Protein AF-0000000082340156 (afdb_homodimer)

Foldseek 3Di:
DPQLLVLDAAPFPLLDADVSNDPDDDDFDDPLLSLLLSQLLVCCVPQPLVCPLVLFVVLADDVVSLQVCLQQQVQAAPDLDDCLLLVNHAHHSNDDSVPDAPSSVLSNLLSNLLSLAVLSSLLSHVASNQFCVLCSHFNDPVSSNPPRNCSSNVNFHEWEFQAAPVDDPQSQAAAWAWEDDDQKTFTFGKGFQIFNLVPGQWYFYWHFHDDGGLQRIWTFIAGQVFPQKDKDFDDALHSSNRRGIMIGGDRGIGGPSRTGDDGSNHNVSSVVSLLSVLLSLLSSLLSSLSSLLRLLRVQQQPDDDPHHGNCVDPVLVVLSVLLCVQNNVLVVLSSVLSVVCRVCVPPPDDLQLSLLSSLVSLQSSLVSSQSSLVSSCVSCPVLCCDCDDSNVSSVNSNSVSVCSQPPSHHNVRSVVRNVVSVVSSVPSVVVVVVVVVVD/DPQLLPLDAAPFPLLDADVSNDPDDDDFDDPLLSLLLSQLLVCCVPQPLVCPLVLFVVLADDVVSLQVCLQQQVQAAPDLDDCLLLVVHAHHSNPDSVPDAPSSVLSNLLSNLLSLAVLSSLLSHVASNQFCVLCSHFNDPVSSNVPRNCSSNVNFHEWEFQAAPVDDPQSQAAAWAWEDDVQKTFTFGKGFQIFNLVPGQWYFYWHFHDDGGLQRIWTFIAGQVFPQKDKDFDDALHSSNRRGIMIGGDRTIGGPSRTGDDGSNHNVSSVVSLLSVLLSLLSSLLSSLSSLLRLLRVQQQPDDDPHHGNCVDPVLVVLSVLLCVQNNVLVVLSSVLSVVCRVCVPPPDDLQLSLLSSLVSLQSSLVSSQSSLVSSCVSCPPLCCDCDDSNVSSVNSNSVSVCSCPPSHHNVRSVVRNVVSVVSSVPSVVVVVVVVVVD

Structure (mmCIF, N/CA/C/O backbone):
data_AF-0000000082340156-model_v1
#
loop_
_entity.id
_entity.type
_entity.pdbx_description
1 polymer 'Acyl-CoA dehydrogenase'
#
loop_
_atom_site.group_PDB
_atom_site.id
_atom_site.type_symbol
_atom_site.label_atom_id
_atom_site.label_alt_id
_atom_site.label_comp_id
_atom_site.label_asym_id
_atom_site.label_entity_id
_atom_site.label_seq_id
_atom_site.pdbx_PDB_ins_code
_atom_site.Cartn_x
_atom_site.Cartn_y
_atom_site.Cartn_z
_atom_site.occupancy
_atom_site.B_iso_or_equiv
_atom_site.auth_seq_id
_atom_site.auth_comp_id
_atom_site.auth_asym_id
_atom_site.auth_atom_id
_atom_site.pdbx_PDB_model_num
ATOM 1 N N . MET A 1 1 ? 26.484 -16.594 15.859 1 37.66 1 MET A N 1
ATOM 2 C CA . MET A 1 1 ? 25.688 -16.906 14.672 1 37.66 1 MET A CA 1
ATOM 3 C C . MET A 1 1 ? 25.188 -15.625 14.008 1 37.66 1 MET A C 1
ATOM 5 O O . MET A 1 1 ? 24.594 -14.766 14.672 1 37.66 1 MET A O 1
ATOM 9 N N . SER A 1 2 ? 25.734 -15.203 12.945 1 52.25 2 SER A N 1
ATOM 10 C CA . SER A 1 2 ? 25.5 -13.93 12.273 1 52.25 2 SER A CA 1
ATOM 11 C C . SER A 1 2 ? 24.016 -13.68 12.07 1 52.25 2 SER A C 1
ATOM 13 O O . SER A 1 2 ? 23.25 -14.609 11.766 1 52.25 2 SER A O 1
ATOM 15 N N . ASP A 1 3 ? 23.422 -12.68 12.633 1 66.31 3 ASP A N 1
ATOM 16 C CA . ASP A 1 3 ? 22.016 -12.305 12.516 1 66.31 3 ASP A CA 1
ATOM 17 C C . ASP A 1 3 ? 21.516 -12.492 11.086 1 66.31 3 ASP A C 1
ATOM 19 O O . ASP A 1 3 ? 22.062 -11.906 10.148 1 66.31 3 ASP A O 1
ATOM 23 N N . SER A 1 4 ? 20.734 -13.586 10.938 1 71.44 4 SER A N 1
ATOM 24 C CA . SER A 1 4 ? 20.188 -13.93 9.625 1 71.44 4 SER A CA 1
ATOM 25 C C . SER A 1 4 ? 19.641 -12.688 8.914 1 71.44 4 SER A C 1
ATOM 27 O O . SER A 1 4 ? 19.547 -12.672 7.688 1 71.44 4 SER A O 1
ATOM 29 N N . ARG A 1 5 ? 19.438 -11.711 9.648 1 72.56 5 ARG A N 1
ATOM 30 C CA . ARG A 1 5 ? 18.922 -10.469 9.086 1 72.56 5 ARG A CA 1
ATOM 31 C C . ARG A 1 5 ? 20 -9.734 8.305 1 72.56 5 ARG A C 1
ATOM 33 O O . ARG A 1 5 ? 19.703 -8.914 7.434 1 72.56 5 ARG A O 1
ATOM 40 N N . LEU A 1 6 ? 21.203 -10.055 8.578 1 74.88 6 LEU A N 1
ATOM 41 C CA . LEU A 1 6 ? 22.312 -9.328 7.984 1 74.88 6 LEU A CA 1
ATOM 42 C C . LEU A 1 6 ? 22.734 -9.961 6.66 1 74.88 6 LEU A C 1
ATOM 44 O O . LEU A 1 6 ? 23.391 -9.312 5.844 1 74.88 6 LEU A O 1
ATOM 48 N N . ALA A 1 7 ? 22.406 -11.141 6.484 1 66.81 7 ALA A N 1
ATOM 49 C CA . ALA A 1 7 ? 22.812 -11.844 5.27 1 66.81 7 ALA A CA 1
ATOM 50 C C . ALA A 1 7 ? 22.156 -11.227 4.035 1 66.81 7 ALA A C 1
ATOM 52 O O . ALA A 1 7 ? 22.719 -11.289 2.938 1 66.81 7 ALA A O 1
ATOM 53 N N . ASN A 1 8 ? 21.109 -10.43 4.305 1 70 8 ASN A N 1
ATOM 54 C CA . ASN A 1 8 ? 20.297 -10.023 3.166 1 70 8 ASN A CA 1
ATOM 55 C C . ASN A 1 8 ? 19.969 -8.531 3.209 1 70 8 ASN A C 1
ATOM 57 O O . ASN A 1 8 ? 18.828 -8.125 2.969 1 70 8 ASN A O 1
ATOM 61 N N . PHE A 1 9 ? 21.078 -7.844 3.385 1 81.5 9 PHE A N 1
ATOM 62 C CA . PHE A 1 9 ? 20.766 -6.422 3.512 1 81.5 9 PHE A CA 1
ATOM 63 C C . PHE A 1 9 ? 20.672 -5.77 2.139 1 81.5 9 PHE A C 1
ATOM 65 O O . PHE A 1 9 ? 21.359 -6.164 1.201 1 81.5 9 PHE A O 1
ATOM 72 N N . PRO A 1 10 ? 19.797 -4.773 2.016 1 89.31 10 PRO A N 1
ATOM 73 C CA . PRO A 1 10 ? 19.547 -4.164 0.708 1 89.31 10 PRO A CA 1
ATOM 74 C C . PRO A 1 10 ? 20.781 -3.463 0.141 1 89.31 10 PRO A C 1
ATOM 76 O O . PRO A 1 10 ? 21.547 -2.844 0.889 1 89.31 10 PRO A O 1
ATOM 79 N N . THR A 1 11 ? 20.953 -3.543 -1.12 1 87.94 11 THR A N 1
ATOM 80 C CA . THR A 1 11 ? 22.062 -2.898 -1.816 1 87.94 11 THR A CA 1
ATOM 81 C C . THR A 1 11 ? 21.594 -1.639 -2.535 1 87.94 11 THR A C 1
ATOM 83 O O . THR A 1 11 ? 22.406 -0.873 -3.057 1 87.94 11 THR A O 1
ATOM 86 N N . ALA A 1 12 ? 20.391 -1.472 -2.604 1 95.56 12 ALA A N 1
ATOM 87 C CA . ALA A 1 12 ? 19.766 -0.325 -3.262 1 95.56 12 ALA A CA 1
ATOM 88 C C . ALA A 1 12 ? 18.453 0.05 -2.582 1 95.56 12 ALA A C 1
ATOM 90 O O . ALA A 1 12 ? 17.812 -0.79 -1.943 1 95.56 12 ALA A O 1
ATOM 91 N N . PRO A 1 13 ? 18.062 1.339 -2.734 1 95.5 13 PRO A N 1
ATOM 92 C CA . PRO A 1 13 ? 16.734 1.706 -2.248 1 95.5 13 PRO A CA 1
ATOM 93 C C . PRO A 1 13 ? 15.625 0.845 -2.852 1 95.5 13 PRO A C 1
ATOM 95 O O . PRO A 1 13 ? 15.648 0.556 -4.051 1 95.5 13 PRO A O 1
ATOM 98 N N . TYR A 1 14 ? 14.711 0.372 -2.014 1 97 14 TYR A N 1
ATOM 99 C CA . TYR A 1 14 ? 13.477 -0.313 -2.387 1 97 14 TYR A CA 1
ATOM 100 C C . TYR A 1 14 ? 13.773 -1.709 -2.924 1 97 14 TYR A C 1
ATOM 102 O O . TYR A 1 14 ? 12.906 -2.338 -3.541 1 97 14 TYR A O 1
ATOM 110 N N . SER A 1 15 ? 15.016 -2.244 -2.727 1 96.69 15 SER A N 1
ATOM 111 C CA . SER A 1 15 ? 15.406 -3.539 -3.273 1 96.69 15 SER A CA 1
ATOM 112 C C . SER A 1 15 ? 15 -4.68 -2.344 1 96.69 15 SER A C 1
ATOM 114 O O . SER A 1 15 ? 15.008 -5.844 -2.742 1 96.69 15 SER A O 1
ATOM 116 N N . GLU A 1 16 ? 14.602 -4.34 -1.079 1 95.88 16 GLU A N 1
ATOM 117 C CA . GLU A 1 16 ? 14.18 -5.332 -0.097 1 95.88 16 GLU A CA 1
ATOM 118 C C . GLU A 1 16 ? 12.922 -4.883 0.639 1 95.88 16 GLU A C 1
ATOM 120 O O . GLU A 1 16 ? 12.648 -3.684 0.739 1 95.88 16 GLU A O 1
ATOM 125 N N . PRO A 1 17 ? 12.125 -5.922 1.147 1 95 17 PRO A N 1
ATOM 126 C CA . PRO A 1 17 ? 10.984 -5.523 1.974 1 95 17 PRO A CA 1
ATOM 127 C C . PRO A 1 17 ? 11.391 -4.648 3.158 1 95 17 PRO A C 1
ATOM 129 O O . PRO A 1 17 ? 12.43 -4.883 3.773 1 95 17 PRO A O 1
ATOM 132 N N . LEU A 1 18 ? 10.617 -3.758 3.512 1 94.75 18 LEU A N 1
ATOM 133 C CA . LEU A 1 18 ? 10.93 -2.717 4.484 1 94.75 18 LEU A CA 1
ATOM 134 C C . LEU A 1 18 ? 11.07 -3.305 5.887 1 94.75 18 LEU A C 1
ATOM 136 O O . LEU A 1 18 ? 12.094 -3.115 6.547 1 94.75 18 LEU A O 1
ATOM 140 N N . LEU A 1 19 ? 10.141 -4.074 6.367 1 94.94 19 LEU A N 1
ATOM 141 C CA . LEU A 1 19 ? 10.023 -4.449 7.773 1 94.94 19 LEU A CA 1
ATOM 142 C C . LEU A 1 19 ? 11.195 -5.324 8.203 1 94.94 19 LEU A C 1
ATOM 144 O O . LEU A 1 19 ? 11.797 -5.086 9.25 1 94.94 19 LEU A O 1
ATOM 148 N N . PRO A 1 20 ? 11.602 -6.238 7.375 1 91.88 20 PRO A N 1
ATOM 149 C CA . PRO A 1 20 ? 12.695 -7.105 7.82 1 91.88 20 PRO A CA 1
ATOM 150 C C . PRO A 1 20 ? 14.023 -6.359 7.938 1 91.88 20 PRO A C 1
ATOM 152 O O . PRO A 1 20 ? 14.969 -6.859 8.562 1 91.88 20 PRO A O 1
ATOM 155 N N . GLN A 1 21 ? 14.125 -5.184 7.363 1 90.88 21 GLN A N 1
ATOM 156 C CA . GLN A 1 21 ? 15.367 -4.418 7.387 1 90.88 21 GLN A CA 1
ATOM 157 C C . GLN A 1 21 ? 15.508 -3.641 8.688 1 90.88 21 GLN A C 1
ATOM 159 O O . GLN A 1 21 ? 16.578 -3.107 8.984 1 90.88 21 GLN A O 1
ATOM 164 N N . LEU A 1 22 ? 14.484 -3.545 9.391 1 91.75 22 LEU A N 1
ATOM 165 C CA . LEU A 1 22 ? 14.484 -2.676 10.562 1 91.75 22 LEU A CA 1
ATOM 166 C C . LEU A 1 22 ? 14.828 -3.463 11.828 1 91.75 22 LEU A C 1
ATOM 168 O O . LEU A 1 22 ? 14.422 -4.621 11.969 1 91.75 22 LEU A O 1
ATOM 172 N N . ASP A 1 23 ? 15.562 -2.871 12.711 1 90.31 23 ASP A N 1
ATOM 173 C CA . ASP A 1 23 ? 15.891 -3.479 14 1 90.31 23 ASP A CA 1
ATOM 174 C C . ASP A 1 23 ? 14.758 -3.264 15.008 1 90.31 23 ASP A C 1
ATOM 176 O O . ASP A 1 23 ? 15.008 -2.908 16.156 1 90.31 23 ASP A O 1
ATOM 180 N N . LEU A 1 24 ? 13.508 -3.4 14.555 1 91.88 24 LEU A N 1
ATOM 181 C CA . LEU A 1 24 ? 12.305 -3.195 15.352 1 91.88 24 LEU A CA 1
ATOM 182 C C . LEU A 1 24 ? 11.438 -4.449 15.359 1 91.88 24 LEU A C 1
ATOM 184 O O . LEU A 1 24 ? 11.414 -5.199 14.383 1 91.88 24 LEU A O 1
ATOM 188 N N . PRO A 1 25 ? 10.789 -4.656 16.516 1 89.38 25 PRO A N 1
ATOM 189 C CA . PRO A 1 25 ? 9.758 -5.688 16.422 1 89.38 25 PRO A CA 1
ATOM 190 C C . PRO A 1 25 ? 8.688 -5.367 15.383 1 89.38 25 PRO A C 1
ATOM 192 O O . PRO A 1 25 ? 8.289 -4.207 15.242 1 89.38 25 PRO A O 1
ATOM 195 N N . ASN A 1 26 ? 8.375 -6.316 14.586 1 88.88 26 ASN A N 1
ATOM 196 C CA . ASN A 1 26 ? 7.285 -6.16 13.633 1 88.88 26 ASN A CA 1
ATOM 197 C C . ASN A 1 26 ? 6.219 -7.238 13.82 1 88.88 26 ASN A C 1
ATOM 199 O O . ASN A 1 26 ? 6.469 -8.258 14.469 1 88.88 26 ASN A O 1
ATOM 203 N N . PRO A 1 27 ? 5.047 -6.996 13.312 1 92.56 27 PRO A N 1
ATOM 204 C CA . PRO A 1 27 ? 3.928 -7.871 13.672 1 92.56 27 PRO A CA 1
ATOM 205 C C . PRO A 1 27 ? 3.924 -9.172 12.875 1 92.56 27 PRO A C 1
ATOM 207 O O . PRO A 1 27 ? 3.111 -10.062 13.141 1 92.56 27 PRO A O 1
ATOM 210 N N . TYR A 1 28 ? 4.848 -9.352 11.938 1 94.75 28 TYR A N 1
ATOM 211 C CA . TYR A 1 28 ? 4.617 -10.414 10.961 1 94.75 28 TYR A CA 1
ATOM 212 C C . TYR A 1 28 ? 5.75 -11.43 10.984 1 94.75 28 TYR A C 1
ATOM 214 O O . TYR A 1 28 ? 5.508 -12.641 11.023 1 94.75 28 TYR A O 1
ATOM 222 N N . TYR A 1 29 ? 6.953 -11.008 11.094 1 95.62 29 TYR A N 1
ATOM 223 C CA . TYR A 1 29 ? 8.086 -11.883 10.82 1 95.62 29 TYR A CA 1
ATOM 224 C C . TYR A 1 29 ? 8.703 -12.398 12.117 1 95.62 29 TYR A C 1
ATOM 226 O O . TYR A 1 29 ? 8.977 -11.617 13.031 1 95.62 29 TYR A O 1
ATOM 234 N N . THR A 1 30 ? 8.977 -13.641 12.18 1 95.12 30 THR A N 1
ATOM 235 C CA . THR A 1 30 ? 9.594 -14.328 13.305 1 95.12 30 THR A CA 1
ATOM 236 C C . THR A 1 30 ? 10.992 -14.82 12.945 1 95.12 30 THR A C 1
ATOM 238 O O . THR A 1 30 ? 11.414 -14.719 11.789 1 95.12 30 THR A O 1
ATOM 241 N N . GLU A 1 31 ? 11.641 -15.391 13.914 1 93.75 31 GLU A N 1
ATOM 242 C CA . GLU A 1 31 ? 12.977 -15.93 13.68 1 93.75 31 GLU A CA 1
ATOM 243 C C . GLU A 1 31 ? 12.953 -17.047 12.633 1 93.75 31 GLU A C 1
ATOM 245 O O . GLU A 1 31 ? 13.898 -17.188 11.852 1 93.75 31 GLU A O 1
ATOM 250 N N . THR A 1 32 ? 11.906 -17.797 12.648 1 95.62 32 THR A N 1
ATOM 251 C CA . THR A 1 32 ? 11.727 -18.844 11.656 1 95.62 32 THR A CA 1
ATOM 252 C C . THR A 1 32 ? 11.727 -18.25 10.242 1 95.62 32 THR A C 1
ATOM 254 O O . THR A 1 32 ? 12.375 -18.797 9.344 1 95.62 32 THR A O 1
ATOM 257 N N . HIS A 1 33 ? 11.047 -17.156 10.109 1 96.25 33 HIS A N 1
ATOM 258 C CA . HIS A 1 33 ? 10.93 -16.516 8.805 1 96.25 33 HIS A CA 1
ATOM 259 C C . HIS A 1 33 ? 12.281 -15.977 8.336 1 96.25 33 HIS A C 1
ATOM 261 O O . HIS A 1 33 ? 12.648 -16.141 7.172 1 96.25 33 HIS A O 1
ATOM 267 N N . TYR A 1 34 ? 13.047 -15.391 9.227 1 94.81 34 TYR A N 1
ATOM 268 C CA . TYR A 1 34 ? 14.359 -14.859 8.891 1 94.81 34 TYR A CA 1
ATOM 269 C C . TYR A 1 34 ? 15.312 -15.977 8.484 1 94.81 34 TYR A C 1
ATOM 271 O O . TYR A 1 34 ? 16.062 -15.852 7.512 1 94.81 34 TYR A O 1
ATOM 279 N N . ALA A 1 35 ? 15.289 -17.016 9.258 1 95.25 35 ALA A N 1
ATOM 280 C CA . ALA A 1 35 ? 16.156 -18.172 8.977 1 95.25 35 ALA A CA 1
ATOM 281 C C . ALA A 1 35 ? 15.812 -18.797 7.625 1 95.25 35 ALA A C 1
ATOM 283 O O . ALA A 1 35 ? 16.703 -19.156 6.859 1 95.25 35 ALA A O 1
ATOM 284 N N . LEU A 1 36 ? 14.539 -18.938 7.344 1 96.19 36 LEU A N 1
ATOM 285 C CA . LEU A 1 36 ? 14.109 -19.5 6.07 1 96.19 36 LEU A CA 1
ATOM 286 C C . LEU A 1 36 ? 14.562 -18.625 4.91 1 96.19 36 LEU A C 1
ATOM 288 O O . LEU A 1 36 ? 15.062 -19.125 3.9 1 96.19 36 LEU A O 1
ATOM 292 N N . ARG A 1 37 ? 14.375 -17.328 5.051 1 96.31 37 ARG A N 1
ATOM 293 C CA . ARG A 1 37 ? 14.789 -16.406 4 1 96.31 37 ARG A CA 1
ATOM 294 C C . ARG A 1 37 ? 16.281 -16.547 3.699 1 96.31 37 ARG A C 1
ATOM 296 O O . ARG A 1 37 ? 16.672 -16.594 2.535 1 96.31 37 ARG A O 1
ATOM 303 N N . ALA A 1 38 ? 17.078 -16.578 4.746 1 95 38 ALA A N 1
ATOM 304 C CA . ALA A 1 38 ? 18.516 -16.703 4.582 1 95 38 ALA A CA 1
ATOM 305 C C . ALA A 1 38 ? 18.859 -18.016 3.885 1 95 38 ALA A C 1
ATOM 307 O O . ALA A 1 38 ? 19.75 -18.062 3.02 1 95 38 ALA A O 1
ATOM 308 N N . HIS A 1 39 ? 18.203 -19.031 4.281 1 95.44 39 HIS A N 1
ATOM 309 C CA . HIS A 1 39 ? 18.453 -20.344 3.701 1 95.44 39 HIS A CA 1
ATOM 310 C C . HIS A 1 39 ? 18.109 -20.359 2.215 1 95.44 39 HIS A C 1
ATOM 312 O O . HIS A 1 39 ? 18.922 -20.812 1.396 1 95.44 39 HIS A O 1
ATOM 318 N N . VAL A 1 40 ? 16.938 -19.891 1.848 1 96.69 40 VAL A N 1
ATOM 319 C CA . VAL A 1 40 ? 16.484 -19.906 0.46 1 96.69 40 VAL A CA 1
ATOM 320 C C . VAL A 1 40 ? 17.375 -19 -0.384 1 96.69 40 VAL A C 1
ATOM 322 O O . VAL A 1 40 ? 17.75 -19.359 -1.508 1 96.69 40 VAL A O 1
ATOM 325 N N . ARG A 1 41 ? 17.703 -17.891 0.172 1 95.5 41 ARG A N 1
ATOM 326 C CA . ARG A 1 41 ? 18.578 -16.969 -0.537 1 95.5 41 ARG A CA 1
ATOM 327 C C . ARG A 1 41 ? 19.922 -17.641 -0.862 1 95.5 41 ARG A C 1
ATOM 329 O O . ARG A 1 41 ? 20.422 -17.516 -1.982 1 95.5 41 ARG A O 1
ATOM 336 N N . SER A 1 42 ? 20.5 -18.234 0.129 1 95.31 42 SER A N 1
ATOM 337 C CA . SER A 1 42 ? 21.781 -18.938 -0.077 1 95.31 42 SER A CA 1
ATOM 338 C C . SER A 1 42 ? 21.656 -20.016 -1.147 1 95.31 42 SER A C 1
ATOM 340 O O . SER A 1 42 ? 22.531 -20.156 -2.002 1 95.31 42 SER A O 1
ATOM 342 N N . TYR A 1 43 ? 20.625 -20.781 -1.119 1 96.5 43 TYR A N 1
ATOM 343 C CA . TYR A 1 43 ? 20.375 -21.828 -2.1 1 96.5 43 TYR A CA 1
ATOM 344 C C . TYR A 1 43 ? 20.281 -21.25 -3.508 1 96.5 43 TYR A C 1
ATOM 346 O O . TYR A 1 43 ? 20.922 -21.766 -4.434 1 96.5 43 TYR A O 1
ATOM 354 N N . ILE A 1 44 ? 19.531 -20.188 -3.682 1 95.94 44 ILE A N 1
ATOM 355 C CA . ILE A 1 44 ? 19.281 -19.578 -4.984 1 95.94 44 ILE A CA 1
ATOM 356 C C . ILE A 1 44 ? 20.562 -18.953 -5.523 1 95.94 44 ILE A C 1
ATOM 358 O O . ILE A 1 44 ? 20.891 -19.109 -6.703 1 95.94 44 ILE A O 1
ATOM 362 N N . GLU A 1 45 ? 21.266 -18.25 -4.664 1 94.75 45 GLU A N 1
ATOM 363 C CA . GLU A 1 45 ? 22.469 -17.547 -5.082 1 94.75 45 GLU A CA 1
ATOM 364 C C . GLU A 1 45 ? 23.562 -18.531 -5.504 1 94.75 45 GLU A C 1
ATOM 366 O O . GLU A 1 45 ? 24.375 -18.219 -6.383 1 94.75 45 GLU A O 1
ATOM 371 N N . THR A 1 46 ? 23.484 -19.672 -4.934 1 96.38 46 THR A N 1
ATOM 372 C CA . THR A 1 46 ? 24.531 -20.656 -5.188 1 96.38 46 THR A CA 1
ATOM 373 C C . THR A 1 46 ? 24.156 -21.547 -6.363 1 96.38 46 THR A C 1
ATOM 375 O O . THR A 1 46 ? 24.984 -21.812 -7.238 1 96.38 46 THR A O 1
ATOM 378 N N . HIS A 1 47 ? 22.938 -21.938 -6.438 1 97.25 47 HIS A N 1
ATOM 379 C CA . HIS A 1 47 ? 22.625 -23.078 -7.289 1 97.25 47 HIS A CA 1
ATOM 380 C C . HIS A 1 47 ? 21.766 -22.672 -8.469 1 97.25 47 HIS A C 1
ATOM 382 O O . HIS A 1 47 ? 21.609 -23.438 -9.43 1 97.25 47 HIS A O 1
ATOM 388 N N . ILE A 1 48 ? 21.234 -21.469 -8.5 1 97.94 48 ILE A N 1
ATOM 389 C CA . ILE A 1 48 ? 20.266 -21.125 -9.547 1 97.94 48 ILE A CA 1
ATOM 390 C C . ILE A 1 48 ? 20.719 -19.844 -10.25 1 97.94 48 ILE A C 1
ATOM 392 O O . ILE A 1 48 ? 20.969 -19.859 -11.461 1 97.94 48 ILE A O 1
ATOM 396 N N . ALA A 1 49 ? 20.938 -18.781 -9.531 1 97.25 49 ALA A N 1
ATOM 397 C CA . ALA A 1 49 ? 21.141 -17.438 -10.055 1 97.25 49 ALA A CA 1
ATOM 398 C C . ALA A 1 49 ? 22.281 -17.406 -11.062 1 97.25 49 ALA A C 1
ATOM 400 O O . ALA A 1 49 ? 22.156 -16.812 -12.141 1 97.25 49 ALA A O 1
ATOM 401 N N . PRO A 1 50 ? 23.406 -18.078 -10.812 1 97.31 50 PRO A N 1
ATOM 402 C CA . PRO A 1 50 ? 24.531 -17.984 -11.75 1 97.31 50 PRO A CA 1
ATOM 403 C C . PRO A 1 50 ? 24.234 -18.625 -13.102 1 97.31 50 PRO A C 1
ATOM 405 O O . PRO A 1 50 ? 24.906 -18.344 -14.094 1 97.31 50 PRO A O 1
ATOM 408 N N . TYR A 1 51 ? 23.172 -19.469 -13.18 1 98.06 51 TYR A N 1
ATOM 409 C CA . TYR A 1 51 ? 22.953 -20.281 -14.375 1 98.06 51 TYR A CA 1
ATOM 410 C C . TYR A 1 51 ? 21.625 -19.938 -15.031 1 98.06 51 TYR A C 1
ATOM 412 O O . TYR A 1 51 ? 21.312 -20.453 -16.109 1 98.06 51 TYR A O 1
ATOM 420 N N . ALA A 1 52 ? 20.906 -19.109 -14.453 1 98.06 52 ALA A N 1
ATOM 421 C CA . ALA A 1 52 ? 19.516 -18.875 -14.82 1 98.06 52 ALA A CA 1
ATOM 422 C C . ALA A 1 52 ? 19.406 -18.375 -16.266 1 98.06 52 ALA A C 1
ATOM 424 O O . ALA A 1 52 ? 18.547 -18.828 -17.016 1 98.06 52 ALA A O 1
ATOM 425 N N . GLN A 1 53 ? 20.25 -17.453 -16.625 1 97.5 53 GLN A N 1
ATOM 426 C CA . GLN A 1 53 ? 20.188 -16.922 -17.984 1 97.5 53 GLN A CA 1
ATOM 427 C C . GLN A 1 53 ? 20.406 -18.016 -19.031 1 97.5 53 GLN A C 1
ATOM 429 O O . GLN A 1 53 ? 19.703 -18.078 -20.031 1 97.5 53 GLN A O 1
ATOM 434 N N . GLU A 1 54 ? 21.406 -18.797 -18.797 1 97.81 54 GLU A N 1
ATOM 435 C CA . GLU A 1 54 ? 21.703 -19.891 -19.703 1 97.81 54 GLU A CA 1
ATOM 436 C C . GLU A 1 54 ? 20.516 -20.844 -19.844 1 97.81 54 GLU A C 1
ATOM 438 O O . GLU A 1 54 ? 20.156 -21.234 -20.953 1 97.81 54 GLU A O 1
ATOM 443 N N . TRP A 1 55 ? 19.906 -21.219 -18.75 1 98.38 55 TRP A N 1
ATOM 444 C CA . TRP A 1 55 ? 18.766 -22.125 -18.781 1 98.38 55 TRP A CA 1
ATOM 445 C C . TRP A 1 55 ? 17.578 -21.5 -19.516 1 98.38 55 TRP A C 1
ATOM 447 O O . TRP A 1 55 ? 16.891 -22.188 -20.266 1 98.38 55 TRP A O 1
ATOM 457 N N . GLU A 1 56 ? 17.359 -20.188 -19.25 1 98.12 56 GLU A N 1
ATOM 458 C CA . GLU A 1 56 ? 16.297 -19.484 -19.938 1 98.12 56 GLU A CA 1
ATOM 459 C C . GLU A 1 56 ? 16.516 -19.484 -21.453 1 98.12 56 GLU A C 1
ATOM 461 O O . GLU A 1 56 ? 15.586 -19.719 -22.219 1 98.12 56 GLU A O 1
ATOM 466 N N . GLU A 1 57 ? 17.719 -19.219 -21.875 1 96.5 57 GLU A N 1
ATOM 467 C CA . GLU A 1 57 ? 18.062 -19.219 -23.297 1 96.5 57 GLU A CA 1
ATOM 468 C C . GLU A 1 57 ? 17.922 -20.609 -23.906 1 96.5 57 GLU A C 1
ATOM 470 O O . GLU A 1 57 ? 17.438 -20.75 -25.031 1 96.5 57 GLU A O 1
ATOM 475 N N . ALA A 1 58 ? 18.297 -21.609 -23.156 1 97.12 58 ALA A N 1
ATOM 476 C CA . ALA A 1 58 ? 18.234 -22.984 -23.625 1 97.12 58 ALA A CA 1
ATOM 477 C C . ALA A 1 58 ? 16.797 -23.5 -23.672 1 97.12 58 ALA A C 1
ATOM 479 O O . ALA A 1 58 ? 16.484 -24.422 -24.406 1 97.12 58 ALA A O 1
ATOM 480 N N . GLY A 1 59 ? 15.945 -22.969 -22.828 1 96.81 59 GLY A N 1
ATOM 481 C CA . GLY A 1 59 ? 14.547 -23.359 -22.781 1 96.81 59 GLY A CA 1
ATOM 482 C C . GLY A 1 59 ? 14.305 -24.562 -21.891 1 96.81 59 GLY A C 1
ATOM 483 O O . GLY A 1 59 ? 13.266 -25.219 -22.016 1 96.81 59 GLY A O 1
ATOM 484 N N . GLU A 1 60 ? 15.297 -24.875 -21.078 1 95.31 60 GLU A N 1
ATOM 485 C CA . GLU A 1 60 ? 15.141 -26.016 -20.188 1 95.31 60 GLU A CA 1
ATOM 486 C C . GLU A 1 60 ? 16.141 -25.953 -19.031 1 95.31 60 GLU A C 1
ATOM 488 O O . GLU A 1 60 ? 17.172 -25.281 -19.125 1 95.31 60 GLU A O 1
ATOM 493 N N . ILE A 1 61 ? 15.812 -26.609 -17.969 1 96.88 61 ILE A N 1
ATOM 494 C CA . ILE A 1 61 ? 16.625 -26.719 -16.766 1 96.88 61 ILE A CA 1
ATOM 495 C C . ILE A 1 61 ? 17.219 -28.125 -16.672 1 96.88 61 ILE A C 1
ATOM 497 O O . ILE A 1 61 ? 16.516 -29.109 -16.891 1 96.88 61 ILE A O 1
ATOM 501 N N . PRO A 1 62 ? 18.484 -28.203 -16.344 1 96.69 62 PRO A N 1
ATOM 502 C CA . PRO A 1 62 ? 19.109 -29.531 -16.219 1 96.69 62 PRO A CA 1
ATOM 503 C C . PRO A 1 62 ? 18.422 -30.406 -15.172 1 96.69 62 PRO A C 1
ATOM 505 O O . PRO A 1 62 ? 18.031 -29.906 -14.109 1 96.69 62 PRO A O 1
ATOM 508 N N . PRO A 1 63 ? 18.281 -31.703 -15.43 1 94.81 63 PRO A N 1
ATOM 509 C CA . PRO A 1 63 ? 17.594 -32.625 -14.516 1 94.81 63 PRO A CA 1
ATOM 510 C C . PRO A 1 63 ? 18.219 -32.656 -13.125 1 94.81 63 PRO A C 1
ATOM 512 O O . PRO A 1 63 ? 17.516 -32.812 -12.133 1 94.81 63 PRO A O 1
ATOM 515 N N . GLU A 1 64 ? 19.5 -32.469 -13.094 1 95.88 64 GLU A N 1
ATOM 516 C CA . GLU A 1 64 ? 20.188 -32.5 -11.805 1 95.88 64 GLU A CA 1
ATOM 517 C C . GLU A 1 64 ? 19.719 -31.344 -10.906 1 95.88 64 GLU A C 1
ATOM 519 O O . GLU A 1 64 ? 19.672 -31.5 -9.68 1 95.88 64 GLU A O 1
ATOM 524 N N . VAL A 1 65 ? 19.438 -30.25 -11.531 1 96.88 65 VAL A N 1
ATOM 525 C CA . VAL A 1 65 ? 18.953 -29.094 -10.789 1 96.88 65 VAL A CA 1
ATOM 526 C C . VAL A 1 65 ? 17.562 -29.391 -10.219 1 96.88 65 VAL A C 1
ATOM 528 O O . VAL A 1 65 ? 17.266 -29.031 -9.078 1 96.88 65 VAL A O 1
ATOM 531 N N . LEU A 1 66 ? 16.734 -30.047 -10.961 1 95.56 66 LEU A N 1
ATOM 532 C CA . LEU A 1 66 ? 15.406 -30.453 -10.5 1 95.56 66 LEU A CA 1
ATOM 533 C C . LEU A 1 66 ? 15.523 -31.422 -9.32 1 95.56 66 LEU A C 1
ATOM 535 O O . LEU A 1 66 ? 14.758 -31.328 -8.359 1 95.56 66 LEU A O 1
ATOM 539 N N . LYS A 1 67 ? 16.438 -32.344 -9.445 1 95.12 67 LYS A N 1
ATOM 540 C CA . LYS A 1 67 ? 16.656 -33.312 -8.367 1 95.12 67 LYS A CA 1
ATOM 541 C C . LYS A 1 67 ? 17.047 -32.594 -7.074 1 95.12 67 LYS A C 1
ATOM 543 O O . LYS A 1 67 ? 16.547 -32.906 -6 1 95.12 67 LYS A O 1
ATOM 548 N N . ARG A 1 68 ? 17.922 -31.641 -7.215 1 96.25 68 ARG A N 1
ATOM 549 C CA . ARG A 1 68 ? 18.344 -30.875 -6.051 1 96.25 68 ARG A CA 1
ATOM 550 C C . ARG A 1 68 ? 17.188 -30.062 -5.469 1 96.25 68 ARG A C 1
ATOM 552 O O . ARG A 1 68 ? 17.031 -29.984 -4.25 1 96.25 68 ARG A O 1
ATOM 559 N N . HIS A 1 69 ? 16.406 -29.453 -6.348 1 96.44 69 HIS A N 1
ATOM 560 C CA . HIS A 1 69 ? 15.234 -28.688 -5.965 1 96.44 69 HIS A CA 1
ATOM 561 C C . HIS A 1 69 ? 14.281 -29.531 -5.117 1 96.44 69 HIS A C 1
ATOM 563 O O . HIS A 1 69 ? 13.797 -29.078 -4.078 1 96.44 69 HIS A O 1
ATOM 569 N N . CYS A 1 70 ? 14.094 -30.781 -5.469 1 95.25 70 CYS A N 1
ATOM 570 C CA . CYS A 1 70 ? 13.211 -31.703 -4.758 1 95.25 70 CYS A CA 1
ATOM 571 C C . CYS A 1 70 ? 13.836 -32.156 -3.438 1 95.25 70 CYS A C 1
ATOM 573 O O . CYS A 1 70 ? 13.156 -32.219 -2.416 1 95.25 70 CYS A O 1
ATOM 575 N N . ALA A 1 71 ? 15.125 -32.375 -3.494 1 94.81 71 ALA A N 1
ATOM 576 C CA . ALA A 1 71 ? 15.836 -32.844 -2.307 1 94.81 71 ALA A CA 1
ATOM 577 C C . ALA A 1 71 ? 15.789 -31.781 -1.198 1 94.81 71 ALA A C 1
ATOM 579 O O . ALA A 1 71 ? 15.797 -32.125 -0.013 1 94.81 71 ALA A O 1
ATOM 580 N N . HIS A 1 72 ? 15.672 -30.547 -1.631 1 95.38 72 HIS A N 1
ATOM 581 C CA . HIS A 1 72 ? 15.641 -29.453 -0.655 1 95.38 72 HIS A CA 1
ATOM 582 C C . HIS A 1 72 ? 14.211 -29.125 -0.249 1 95.38 72 HIS A C 1
ATOM 584 O O . HIS A 1 72 ? 13.977 -28.156 0.49 1 95.38 72 HIS A O 1
ATOM 590 N N . GLY A 1 73 ? 13.289 -29.906 -0.726 1 94.38 73 GLY A N 1
ATOM 591 C CA . GLY A 1 73 ? 11.914 -29.812 -0.254 1 94.38 73 GLY A CA 1
ATOM 592 C C . GLY A 1 73 ? 11.078 -28.812 -1.021 1 94.38 73 GLY A C 1
ATOM 593 O O . GLY A 1 73 ? 9.93 -28.562 -0.674 1 94.38 73 GLY A O 1
ATOM 594 N N . PHE A 1 74 ? 11.555 -28.203 -2.107 1 95.19 74 PHE A N 1
ATOM 595 C CA . PHE A 1 74 ? 10.891 -27.109 -2.791 1 95.19 74 PHE A CA 1
ATOM 596 C C . PHE A 1 74 ? 9.789 -27.625 -3.705 1 95.19 74 PHE A C 1
ATOM 598 O O . PHE A 1 74 ? 8.945 -26.859 -4.176 1 95.19 74 PHE A O 1
ATOM 605 N N . ALA A 1 75 ? 9.719 -28.953 -3.92 1 92.56 75 ALA A N 1
ATOM 606 C CA . ALA A 1 75 ? 8.688 -29.531 -4.773 1 92.56 75 ALA A CA 1
ATOM 607 C C . ALA A 1 75 ? 7.488 -30 -3.949 1 92.56 75 ALA A C 1
ATOM 609 O O . ALA A 1 75 ? 6.469 -30.422 -4.504 1 92.56 75 ALA A O 1
ATOM 610 N N . ILE A 1 76 ? 7.598 -29.938 -2.67 1 89 76 ILE A N 1
ATOM 611 C CA . ILE A 1 76 ? 6.512 -30.359 -1.785 1 89 76 ILE A CA 1
ATOM 612 C C . ILE A 1 76 ? 5.32 -29.422 -1.956 1 89 76 ILE A C 1
ATOM 614 O O . ILE A 1 76 ? 5.484 -28.203 -1.979 1 89 76 ILE A O 1
ATOM 618 N N . VAL A 1 77 ? 4.141 -29.984 -2.148 1 80.81 77 VAL A N 1
ATOM 619 C CA . VAL A 1 77 ? 2.912 -29.203 -2.207 1 80.81 77 VAL A CA 1
ATOM 620 C C . VAL A 1 77 ? 2.482 -28.797 -0.796 1 80.81 77 VAL A C 1
ATOM 622 O O . VAL A 1 77 ? 1.897 -29.609 -0.07 1 80.81 77 VAL A O 1
ATOM 625 N N . HIS A 1 78 ? 2.828 -27.75 -0.237 1 69.62 78 HIS A N 1
ATOM 626 C CA . HIS A 1 78 ? 2.551 -27.297 1.12 1 69.62 78 HIS A CA 1
ATOM 627 C C . HIS A 1 78 ? 1.699 -26.031 1.115 1 69.62 78 HIS A C 1
ATOM 629 O O . HIS A 1 78 ? 1.767 -25.234 0.175 1 69.62 78 HIS A O 1
ATOM 635 N N . PRO A 1 79 ? 0.901 -26 2.236 1 64.19 79 PRO A N 1
ATOM 636 C CA . PRO A 1 79 ? 0.752 -26.719 3.508 1 64.19 79 PRO A CA 1
ATOM 637 C C . PRO A 1 79 ? -0.239 -27.875 3.424 1 64.19 79 PRO A C 1
ATOM 639 O O . PRO A 1 79 ? -0.561 -28.484 4.441 1 64.19 79 PRO A O 1
ATOM 642 N N . LEU A 1 80 ? -0.44 -28.391 2.453 1 69 80 LEU A N 1
ATOM 643 C CA . LEU A 1 80 ? -1.594 -29.266 2.285 1 69 80 LEU A CA 1
ATOM 644 C C . LEU A 1 80 ? -1.183 -30.734 2.396 1 69 80 LEU A C 1
ATOM 646 O O . LEU A 1 80 ? -1.959 -31.625 2.053 1 69 80 LEU A O 1
ATOM 650 N N . THR A 1 81 ? 0.09 -30.969 3.033 1 78.81 81 THR A N 1
ATOM 651 C CA . THR A 1 81 ? 0.553 -32.344 2.92 1 78.81 81 THR A CA 1
ATOM 652 C C . THR A 1 81 ? 0.996 -32.875 4.277 1 78.81 81 THR A C 1
ATOM 654 O O . THR A 1 81 ? 1.497 -32.125 5.117 1 78.81 81 THR A O 1
ATOM 657 N N . SER A 1 82 ? 0.714 -34.125 4.441 1 87.38 82 SER A N 1
ATOM 658 C CA . SER A 1 82 ? 1.208 -34.875 5.598 1 87.38 82 SER A CA 1
ATOM 659 C C . SER A 1 82 ? 2.648 -35.344 5.391 1 87.38 82 SER A C 1
ATOM 661 O O . SER A 1 82 ? 3.219 -35.125 4.316 1 87.38 82 SER A O 1
ATOM 663 N N . LEU A 1 83 ? 3.168 -35.875 6.422 1 89.56 83 LEU A N 1
ATOM 664 C CA . LEU A 1 83 ? 4.516 -36.406 6.336 1 89.56 83 LEU A CA 1
ATOM 665 C C . LEU A 1 83 ? 4.594 -37.469 5.254 1 89.56 83 LEU A C 1
ATOM 667 O O . LEU A 1 83 ? 5.582 -37.562 4.516 1 89.56 83 LEU A O 1
ATOM 671 N N . GLU A 1 84 ? 3.596 -38.281 5.172 1 90.81 84 GLU A N 1
ATOM 672 C CA . GLU A 1 84 ? 3.541 -39.344 4.16 1 90.81 84 GLU A CA 1
ATOM 673 C C . GLU A 1 84 ? 3.398 -38.75 2.76 1 90.81 84 GLU A C 1
ATOM 675 O O . GLU A 1 84 ? 4.031 -39.219 1.814 1 90.81 84 GLU A O 1
ATOM 680 N N . ASP A 1 85 ? 2.639 -37.719 2.619 1 92.75 85 ASP A N 1
ATOM 681 C CA . ASP A 1 85 ? 2.416 -37.062 1.334 1 92.75 85 ASP A CA 1
ATOM 682 C C . ASP A 1 85 ? 3.719 -36.469 0.773 1 92.75 85 ASP A C 1
ATOM 684 O O . ASP A 1 85 ? 3.875 -36.344 -0.444 1 92.75 85 ASP A O 1
ATOM 688 N N . ARG A 1 86 ? 4.641 -36.156 1.716 1 92.75 86 ARG A N 1
ATOM 689 C CA . ARG A 1 86 ? 5.859 -35.531 1.234 1 92.75 86 ARG A CA 1
ATOM 690 C C . ARG A 1 86 ? 7.039 -36.5 1.267 1 92.75 86 ARG A C 1
ATOM 692 O O . ARG A 1 86 ? 8.195 -36.062 1.273 1 92.75 86 ARG A O 1
ATOM 699 N N . ALA A 1 87 ? 6.746 -37.781 1.37 1 92.94 87 ALA A N 1
ATOM 700 C CA . ALA A 1 87 ? 7.758 -38.844 1.324 1 92.94 87 ALA A CA 1
ATOM 701 C C . ALA A 1 87 ? 8.789 -38.656 2.434 1 92.94 87 ALA A C 1
ATOM 703 O O . ALA A 1 87 ? 9.977 -38.906 2.234 1 92.94 87 ALA A O 1
ATOM 704 N N . ASN A 1 88 ? 8.391 -38.031 3.494 1 91.44 88 ASN A N 1
ATOM 705 C CA . ASN A 1 88 ? 9.195 -37.812 4.695 1 91.44 88 ASN A CA 1
ATOM 706 C C . ASN A 1 88 ? 10.336 -36.844 4.441 1 91.44 88 ASN A C 1
ATOM 708 O O . ASN A 1 88 ? 11.32 -36.812 5.188 1 91.44 88 ASN A O 1
ATOM 712 N N . LEU A 1 89 ? 10.188 -36.094 3.418 1 93.81 89 LEU A N 1
ATOM 713 C CA . LEU A 1 89 ? 11.18 -35.062 3.154 1 93.81 89 LEU A CA 1
ATOM 714 C C . LEU A 1 89 ? 10.969 -33.875 4.074 1 93.81 89 LEU A C 1
ATOM 716 O O . LEU A 1 89 ? 9.828 -33.531 4.406 1 93.81 89 LEU A O 1
ATOM 720 N N . PRO A 1 90 ? 12.102 -33.312 4.465 1 93.38 90 PRO A N 1
ATOM 721 C CA . PRO A 1 90 ? 11.961 -32.062 5.246 1 93.38 90 PRO A CA 1
ATOM 722 C C . PRO A 1 90 ? 11.461 -30.891 4.41 1 93.38 90 PRO A C 1
ATOM 724 O O . PRO A 1 90 ? 11.688 -30.859 3.199 1 93.38 90 PRO A O 1
ATOM 727 N N . LEU A 1 91 ? 10.75 -30 5.09 1 94.75 91 LEU A N 1
ATOM 728 C CA . LEU A 1 91 ? 10.383 -28.766 4.422 1 94.75 91 LEU A CA 1
ATOM 729 C C . LEU A 1 91 ? 11.609 -27.875 4.203 1 94.75 91 LEU A C 1
ATOM 731 O O . LEU A 1 91 ? 12.625 -28.031 4.883 1 94.75 91 LEU A O 1
ATOM 735 N N . PRO A 1 92 ? 11.562 -26.984 3.225 1 94.81 92 PRO A N 1
ATOM 736 C CA . PRO A 1 92 ? 12.695 -26.094 2.984 1 94.81 92 PRO A CA 1
ATOM 737 C C . PRO A 1 92 ? 13.211 -25.422 4.262 1 94.81 92 PRO A C 1
ATOM 739 O O . PRO A 1 92 ? 12.414 -24.984 5.094 1 94.81 92 PRO A O 1
ATOM 742 N N . GLY A 1 93 ? 14.508 -25.453 4.383 1 94.62 93 GLY A N 1
ATOM 743 C CA . GLY A 1 93 ? 15.125 -24.844 5.555 1 94.62 93 GLY A CA 1
ATOM 744 C C . GLY A 1 93 ? 14.875 -25.625 6.832 1 94.62 93 GLY A C 1
ATOM 745 O O . GLY A 1 93 ? 15.148 -25.125 7.926 1 94.62 93 GLY A O 1
ATOM 746 N N . ASN A 1 94 ? 14.312 -26.719 6.738 1 94.75 94 ASN A N 1
ATOM 747 C CA . ASN A 1 94 ? 13.961 -27.578 7.867 1 94.75 94 ASN A CA 1
ATOM 748 C C . ASN A 1 94 ? 12.945 -26.906 8.789 1 94.75 94 ASN A C 1
ATOM 750 O O . ASN A 1 94 ? 13.008 -27.062 10.008 1 94.75 94 ASN A O 1
ATOM 754 N N . VAL A 1 95 ? 12.141 -26.125 8.219 1 95.5 95 VAL A N 1
ATOM 755 C CA . VAL A 1 95 ? 11.062 -25.531 9.008 1 95.5 95 VAL A CA 1
ATOM 756 C C . VAL A 1 95 ? 10.125 -26.641 9.508 1 95.5 95 VAL A C 1
ATOM 758 O O . VAL A 1 95 ? 9.648 -27.453 8.727 1 95.5 95 VAL A O 1
ATOM 761 N N . PRO A 1 96 ? 9.898 -26.641 10.797 1 93.75 96 PRO A N 1
ATOM 762 C CA . PRO A 1 96 ? 8.922 -27.609 11.289 1 93.75 96 PRO A CA 1
ATOM 763 C C . PRO A 1 96 ? 7.535 -27.422 10.672 1 93.75 96 PRO A C 1
ATOM 765 O O . PRO A 1 96 ? 7.09 -26.281 10.477 1 93.75 96 PRO A O 1
ATOM 768 N N . PRO A 1 97 ? 6.906 -28.578 10.375 1 91.06 97 PRO A N 1
ATOM 769 C CA . PRO A 1 97 ? 5.602 -28.484 9.719 1 91.06 97 PRO A CA 1
ATOM 770 C C . PRO A 1 97 ? 4.613 -27.609 10.477 1 91.06 97 PRO A C 1
ATOM 772 O O . PRO A 1 97 ? 3.836 -26.875 9.859 1 91.06 97 PRO A O 1
ATOM 775 N N . GLU A 1 98 ? 4.676 -27.609 11.766 1 91.19 98 GLU A N 1
ATOM 776 C CA . GLU A 1 98 ? 3.725 -26.844 12.578 1 91.19 98 GLU A CA 1
ATOM 777 C C . GLU A 1 98 ? 4.012 -25.359 12.516 1 91.19 98 GLU A C 1
ATOM 779 O O . GLU A 1 98 ? 3.17 -24.531 12.906 1 91.19 98 GLU A O 1
ATOM 784 N N . LYS A 1 99 ? 5.172 -25 11.945 1 93.44 99 LYS A N 1
ATOM 785 C CA . LYS A 1 99 ? 5.559 -23.594 11.875 1 93.44 99 LYS A CA 1
ATOM 786 C C . LYS A 1 99 ? 5.445 -23.062 10.453 1 93.44 99 LYS A C 1
ATOM 788 O O . LYS A 1 99 ? 5.641 -21.875 10.211 1 93.44 99 LYS A O 1
ATOM 793 N N . TRP A 1 100 ? 5.121 -23.969 9.547 1 94.25 100 TRP A N 1
ATOM 794 C CA . TRP A 1 100 ? 4.977 -23.484 8.172 1 94.25 100 TRP A CA 1
ATOM 795 C C . TRP A 1 100 ? 3.654 -22.75 7.988 1 94.25 100 TRP A C 1
ATOM 797 O O . TRP A 1 100 ? 2.582 -23.344 8.109 1 94.25 100 TRP A O 1
ATOM 807 N N . ASP A 1 101 ? 3.768 -21.5 7.777 1 94.38 101 ASP A N 1
ATOM 808 C CA . ASP A 1 101 ? 2.594 -20.656 7.574 1 94.38 101 ASP A CA 1
ATOM 809 C C . ASP A 1 101 ? 2.645 -19.969 6.211 1 94.38 101 ASP A C 1
ATOM 811 O O . ASP A 1 101 ? 3.496 -20.281 5.379 1 94.38 101 ASP A O 1
ATOM 815 N N . THR A 1 102 ? 1.689 -19.125 5.879 1 94.62 102 THR A N 1
ATOM 816 C CA . THR A 1 102 ? 1.604 -18.422 4.605 1 94.62 102 THR A CA 1
ATOM 817 C C . THR A 1 102 ? 2.828 -17.531 4.395 1 94.62 102 THR A C 1
ATOM 819 O O . THR A 1 102 ? 3.285 -17.359 3.264 1 94.62 102 THR A O 1
ATOM 822 N N . TRP A 1 103 ? 3.416 -17 5.469 1 96.56 103 TRP A N 1
ATOM 823 C CA . TRP A 1 103 ? 4.617 -16.172 5.398 1 96.56 103 TRP A CA 1
ATOM 824 C C . TRP A 1 103 ? 5.793 -16.969 4.84 1 96.56 103 TRP A C 1
ATOM 826 O O . TRP A 1 103 ? 6.566 -16.453 4.027 1 96.56 103 TRP A O 1
ATOM 836 N N . CYS A 1 104 ? 5.941 -18.203 5.289 1 96.19 104 CYS A N 1
ATOM 837 C CA . CYS A 1 104 ? 6.996 -19.062 4.773 1 96.19 104 CYS A CA 1
ATOM 838 C C . CYS A 1 104 ? 6.895 -19.219 3.262 1 96.19 104 CYS A C 1
ATOM 840 O O . CYS A 1 104 ? 7.887 -19.047 2.549 1 96.19 104 CYS A O 1
ATOM 842 N N . SER A 1 105 ? 5.707 -19.469 2.779 1 94.94 105 SER A N 1
ATOM 843 C CA . SER A 1 105 ? 5.48 -19.625 1.347 1 94.94 105 SER A CA 1
ATOM 844 C C . SER A 1 105 ? 5.793 -18.328 0.6 1 94.94 105 SER A C 1
ATOM 846 O O . SER A 1 105 ? 6.344 -18.359 -0.503 1 94.94 105 SER A O 1
ATOM 848 N N . LEU A 1 106 ? 5.391 -17.25 1.214 1 96.19 106 LEU A N 1
ATOM 849 C CA . LEU A 1 106 ? 5.672 -15.945 0.622 1 96.19 106 LEU A CA 1
ATOM 850 C C . LEU A 1 106 ? 7.172 -15.711 0.504 1 96.19 106 LEU A C 1
ATOM 852 O O . LEU A 1 106 ? 7.648 -15.203 -0.514 1 96.19 106 LEU A O 1
ATOM 856 N N . ILE A 1 107 ? 7.898 -16.062 1.498 1 96.81 107 ILE A N 1
ATOM 857 C CA . ILE A 1 107 ? 9.344 -15.875 1.548 1 96.81 107 ILE A CA 1
ATOM 858 C C . ILE A 1 107 ? 10.016 -16.719 0.473 1 96.81 107 ILE A C 1
ATOM 860 O O . ILE A 1 107 ? 10.898 -16.25 -0.247 1 96.81 107 ILE A O 1
ATOM 864 N N . VAL A 1 108 ? 9.594 -17.906 0.35 1 96.62 108 VAL A N 1
ATOM 865 C CA . VAL A 1 108 ? 10.156 -18.781 -0.676 1 96.62 108 VAL A CA 1
ATOM 866 C C . VAL A 1 108 ? 9.891 -18.188 -2.059 1 96.62 108 VAL A C 1
ATOM 868 O O . VAL A 1 108 ? 10.805 -18.094 -2.885 1 96.62 108 VAL A O 1
ATOM 871 N N . SER A 1 109 ? 8.656 -17.766 -2.268 1 96.56 109 SER A N 1
ATOM 872 C CA . SER A 1 109 ? 8.297 -17.156 -3.545 1 96.56 109 SER A CA 1
ATOM 873 C C . SER A 1 109 ? 9.117 -15.898 -3.805 1 96.56 109 SER A C 1
ATOM 875 O O . SER A 1 109 ? 9.641 -15.711 -4.902 1 96.56 109 SER A O 1
ATOM 877 N N . ASP A 1 110 ? 9.18 -15.07 -2.824 1 97.38 110 ASP A N 1
ATOM 878 C CA . ASP A 1 110 ? 9.922 -13.82 -2.938 1 97.38 110 ASP A CA 1
ATOM 879 C C . ASP A 1 110 ? 11.375 -14.07 -3.312 1 97.38 110 ASP A C 1
ATOM 881 O O . ASP A 1 110 ? 11.891 -13.477 -4.262 1 97.38 110 ASP A O 1
ATOM 885 N N . GLU A 1 111 ? 12.039 -14.961 -2.645 1 96.94 111 GLU A N 1
ATOM 886 C CA . GLU A 1 111 ? 13.453 -15.227 -2.85 1 96.94 111 GLU A CA 1
ATOM 887 C C . GLU A 1 111 ? 13.703 -15.891 -4.199 1 96.94 111 GLU A C 1
ATOM 889 O O . GLU A 1 111 ? 14.672 -15.562 -4.895 1 96.94 111 GLU A O 1
ATOM 894 N N . PHE A 1 112 ? 12.875 -16.781 -4.57 1 97.5 112 PHE A N 1
ATOM 895 C CA . PHE A 1 112 ? 13.047 -17.438 -5.859 1 97.5 112 PHE A CA 1
ATOM 896 C C . PHE A 1 112 ? 12.938 -16.422 -7 1 97.5 112 PHE A C 1
ATOM 898 O O . PHE A 1 112 ? 13.734 -16.453 -7.938 1 97.5 112 PHE A O 1
ATOM 905 N N . ASN A 1 113 ? 12.031 -15.555 -6.891 1 98.12 113 ASN A N 1
ATOM 906 C CA . ASN A 1 113 ? 11.789 -14.625 -7.988 1 98.12 113 ASN A CA 1
ATOM 907 C C . ASN A 1 113 ? 12.852 -13.531 -8.039 1 98.12 113 ASN A C 1
ATOM 909 O O . ASN A 1 113 ? 12.938 -12.789 -9.016 1 98.12 113 ASN A O 1
ATOM 913 N N . ARG A 1 114 ? 13.664 -13.484 -7.039 1 96.81 114 ARG A N 1
ATOM 914 C CA . ARG A 1 114 ? 14.797 -12.555 -7.047 1 96.81 114 ARG A CA 1
ATOM 915 C C . ARG A 1 114 ? 15.75 -12.859 -8.203 1 96.81 114 ARG A C 1
ATOM 917 O O . ARG A 1 114 ? 16.516 -11.992 -8.617 1 96.81 114 ARG A O 1
ATOM 924 N N . VAL A 1 115 ? 15.727 -14.031 -8.703 1 97.25 115 VAL A N 1
ATOM 925 C CA . VAL A 1 115 ? 16.594 -14.461 -9.789 1 97.25 115 VAL A CA 1
ATOM 926 C C . VAL A 1 115 ? 16.344 -13.609 -11.031 1 97.25 115 VAL A C 1
ATOM 928 O O . VAL A 1 115 ? 17.266 -13.328 -11.797 1 97.25 115 VAL A O 1
ATOM 931 N N . GLY A 1 116 ? 15.125 -13.195 -11.297 1 97.81 116 GLY A N 1
ATOM 932 C CA . GLY A 1 116 ? 14.789 -12.305 -12.398 1 97.81 116 GLY A CA 1
ATOM 933 C C . GLY A 1 116 ? 14.531 -13.031 -13.703 1 97.81 116 GLY A C 1
ATOM 934 O O . GLY A 1 116 ? 14.391 -12.406 -14.758 1 97.81 116 GLY A O 1
ATOM 935 N N . PHE A 1 117 ? 14.586 -14.367 -13.664 1 98.12 117 PHE A N 1
ATOM 936 C CA . PHE A 1 117 ? 14.266 -15.219 -14.805 1 98.12 117 PHE A CA 1
ATOM 937 C C . PHE A 1 117 ? 13.07 -16.109 -14.492 1 98.12 117 PHE A C 1
ATOM 939 O O . PHE A 1 117 ? 13.234 -17.25 -14.039 1 98.12 117 PHE A O 1
ATOM 946 N N . VAL A 1 118 ? 11.891 -15.617 -14.789 1 98.19 118 VAL A N 1
ATOM 947 C CA . VAL A 1 118 ? 10.633 -16.234 -14.383 1 98.19 118 VAL A CA 1
ATOM 948 C C . VAL A 1 118 ? 10.508 -17.625 -15.016 1 98.19 118 VAL A C 1
ATOM 950 O O . VAL A 1 118 ? 9.984 -18.547 -14.398 1 98.19 118 VAL A O 1
ATOM 953 N N . GLY A 1 119 ? 11 -17.766 -16.297 1 98.19 119 GLY A N 1
ATOM 954 C CA . GLY A 1 119 ? 10.938 -19.047 -16.953 1 98.19 119 GLY A CA 1
ATOM 955 C C . GLY A 1 119 ? 11.656 -20.156 -16.188 1 98.19 119 GLY A C 1
ATOM 956 O O . GLY A 1 119 ? 11.18 -21.281 -16.141 1 98.19 119 GLY A O 1
ATOM 957 N N . VAL A 1 120 ? 12.742 -19.812 -15.625 1 98.31 120 VAL A N 1
ATOM 958 C CA . VAL A 1 120 ? 13.516 -20.766 -14.852 1 98.31 120 VAL A CA 1
ATOM 959 C C . VAL A 1 120 ? 12.766 -21.125 -13.57 1 98.31 120 VAL A C 1
ATOM 961 O O . VAL A 1 120 ? 12.672 -22.297 -13.203 1 98.31 120 VAL A O 1
ATOM 964 N N . ILE A 1 121 ? 12.188 -20.156 -12.906 1 97.69 121 ILE A N 1
ATOM 965 C CA . ILE A 1 121 ? 11.477 -20.375 -11.656 1 97.69 121 ILE A CA 1
ATOM 966 C C . ILE A 1 121 ? 10.234 -21.219 -11.906 1 97.69 121 ILE A C 1
ATOM 968 O O . ILE A 1 121 ? 9.984 -22.188 -11.172 1 97.69 121 ILE A O 1
ATOM 972 N N . TRP A 1 122 ? 9.508 -20.875 -12.953 1 97.56 122 TRP A N 1
ATOM 973 C CA . TRP A 1 122 ? 8.328 -21.656 -13.289 1 97.56 122 TRP A CA 1
ATOM 974 C C . TRP A 1 122 ? 8.734 -23.047 -13.789 1 97.56 122 TRP A C 1
ATOM 976 O O . TRP A 1 122 ? 8.016 -24.031 -13.578 1 97.56 122 TRP A O 1
ATOM 986 N N . GLY A 1 123 ? 9.867 -23.141 -14.461 1 97.62 123 GLY A N 1
ATOM 987 C CA . GLY A 1 123 ? 10.359 -24.422 -14.938 1 97.62 123 GLY A CA 1
ATOM 988 C C . GLY A 1 123 ? 10.664 -25.406 -13.82 1 97.62 123 GLY A C 1
ATOM 989 O O . GLY A 1 123 ? 10.523 -26.609 -14 1 97.62 123 GLY A O 1
ATOM 990 N N . LEU A 1 124 ? 11.062 -24.875 -12.727 1 95.94 124 LEU A N 1
ATOM 991 C CA . LEU A 1 124 ? 11.461 -25.703 -11.594 1 95.94 124 LEU A CA 1
ATOM 992 C C . LEU A 1 124 ? 10.234 -26.344 -10.938 1 95.94 124 LEU A C 1
ATOM 994 O O . LEU A 1 124 ? 10.312 -27.453 -10.43 1 95.94 124 LEU A O 1
ATOM 998 N N . GLY A 1 125 ? 9.133 -25.656 -11.016 1 91.94 125 GLY A N 1
ATOM 999 C CA . GLY A 1 125 ? 8.031 -26.25 -10.273 1 91.94 125 GLY A CA 1
ATOM 1000 C C . GLY A 1 125 ? 6.695 -25.578 -10.547 1 91.94 125 GLY A C 1
ATOM 1001 O O . GLY A 1 125 ? 5.719 -25.812 -9.828 1 91.94 125 GLY A O 1
ATOM 1002 N N . GLY A 1 126 ? 6.605 -24.812 -11.516 1 94 126 GLY A N 1
ATOM 1003 C CA . GLY A 1 126 ? 5.379 -24.078 -11.773 1 94 126 GLY A CA 1
ATOM 1004 C C . GLY A 1 126 ? 4.188 -24.984 -12.031 1 94 126 GLY A C 1
ATOM 1005 O O . GLY A 1 126 ? 3.078 -24.703 -11.57 1 94 126 GLY A O 1
ATOM 1006 N N . GLY A 1 127 ? 4.43 -26.047 -12.789 1 95.69 127 GLY A N 1
ATOM 1007 C CA . GLY A 1 127 ? 3.363 -27 -13.062 1 95.69 127 GLY A CA 1
ATOM 1008 C C . GLY A 1 127 ? 2.828 -27.672 -11.812 1 95.69 127 GLY A C 1
ATOM 1009 O O . GLY A 1 127 ? 1.616 -27.703 -11.586 1 95.69 127 GLY A O 1
ATOM 1010 N N . ASN A 1 128 ? 3.738 -28.172 -10.969 1 95.38 128 ASN A N 1
ATOM 1011 C CA . ASN A 1 128 ? 3.348 -28.797 -9.703 1 95.38 128 ASN A CA 1
ATOM 1012 C C . ASN A 1 128 ? 2.631 -27.797 -8.789 1 95.38 128 ASN A C 1
ATOM 1014 O O . ASN A 1 128 ? 1.65 -28.156 -8.133 1 95.38 128 ASN A O 1
ATOM 1018 N N . GLY A 1 129 ? 3.086 -26.609 -8.812 1 93.81 129 GLY A N 1
ATOM 1019 C CA . GLY A 1 129 ? 2.576 -25.578 -7.914 1 93.81 129 GLY A CA 1
ATOM 1020 C C . GLY A 1 129 ? 1.115 -25.25 -8.156 1 93.81 129 GLY A C 1
ATOM 1021 O O . GLY A 1 129 ? 0.412 -24.812 -7.242 1 93.81 129 GLY A O 1
ATOM 1022 N N . ILE A 1 130 ? 0.696 -25.438 -9.344 1 94.56 130 ILE A N 1
ATOM 1023 C CA . ILE A 1 130 ? -0.688 -25.094 -9.633 1 94.56 130 ILE A CA 1
ATOM 1024 C C . ILE A 1 130 ? -1.484 -26.359 -9.953 1 94.56 130 ILE A C 1
ATOM 1026 O O . ILE A 1 130 ? -2.701 -26.391 -9.758 1 94.56 130 ILE A O 1
ATOM 1030 N N . GLY A 1 131 ? -0.872 -27.422 -10.289 1 95.94 131 GLY A N 1
ATOM 1031 C CA . GLY A 1 131 ? -1.557 -28.641 -10.695 1 95.94 131 GLY A CA 1
ATOM 1032 C C . GLY A 1 131 ? -1.795 -29.609 -9.555 1 95.94 131 GLY A C 1
ATOM 1033 O O . GLY A 1 131 ? -2.699 -30.438 -9.625 1 95.94 131 GLY A O 1
ATOM 1034 N N . CYS A 1 132 ? -1.086 -29.484 -8.508 1 95.94 132 CYS A N 1
ATOM 1035 C CA . CYS A 1 132 ? -1.112 -30.531 -7.477 1 95.94 132 CYS A CA 1
ATOM 1036 C C . CYS A 1 132 ? -1.964 -30.094 -6.289 1 95.94 132 CYS A C 1
ATOM 1038 O O . CYS A 1 132 ? -2.48 -30.938 -5.551 1 95.94 132 CYS A O 1
ATOM 1040 N N . PRO A 1 133 ? -2.146 -28.812 -6.074 1 94.88 133 PRO A N 1
ATOM 1041 C CA . PRO A 1 133 ? -2.926 -28.406 -4.902 1 94.88 133 PRO A CA 1
ATOM 1042 C C . PRO A 1 133 ? -4.328 -29 -4.883 1 94.88 133 PRO A C 1
ATOM 1044 O O . PRO A 1 133 ? -4.805 -29.438 -3.83 1 94.88 133 PRO A O 1
ATOM 1047 N N . PRO A 1 134 ? -5.023 -29.156 -5.992 1 94.88 134 PRO A N 1
ATOM 1048 C CA . PRO A 1 134 ? -6.336 -29.812 -5.934 1 94.88 134 PRO A CA 1
ATOM 1049 C C . PRO A 1 134 ? -6.258 -31.25 -5.426 1 94.88 134 PRO A C 1
ATOM 1051 O O . PRO A 1 134 ? -7.176 -31.719 -4.746 1 94.88 134 PRO A O 1
ATOM 1054 N N . ILE A 1 135 ? -5.188 -31.922 -5.77 1 95.44 135 ILE A N 1
ATOM 1055 C CA . ILE A 1 135 ? -5.004 -33.281 -5.297 1 95.44 135 ILE A CA 1
ATOM 1056 C C . ILE A 1 135 ? -4.777 -33.281 -3.785 1 95.44 135 ILE A C 1
ATOM 1058 O O . ILE A 1 135 ? -5.383 -34.062 -3.059 1 95.44 135 ILE A O 1
ATOM 1062 N N . ALA A 1 136 ? -3.969 -32.406 -3.383 1 94.69 136 ALA A N 1
ATOM 1063 C CA . ALA A 1 136 ? -3.625 -32.312 -1.966 1 94.69 136 ALA A CA 1
ATOM 1064 C C . ALA A 1 136 ? -4.844 -31.938 -1.127 1 94.69 136 ALA A C 1
ATOM 1066 O O . ALA A 1 136 ? -5.023 -32.438 -0.02 1 94.69 136 ALA A O 1
ATOM 1067 N N . ARG A 1 137 ? -5.695 -31.109 -1.596 1 93.19 137 ARG A N 1
ATOM 1068 C CA . ARG A 1 137 ? -6.805 -30.562 -0.825 1 93.19 137 ARG A CA 1
ATOM 1069 C C . ARG A 1 137 ? -8.031 -31.469 -0.917 1 93.19 137 ARG A C 1
ATOM 1071 O O . ARG A 1 137 ? -8.781 -31.609 0.055 1 93.19 137 ARG A O 1
ATOM 1078 N N . PHE A 1 138 ? -8.25 -32.062 -2.111 1 95.5 138 PHE A N 1
ATOM 1079 C CA . PHE A 1 138 ? -9.555 -32.688 -2.334 1 95.5 138 PHE A CA 1
ATOM 1080 C C . PHE A 1 138 ? -9.398 -34.125 -2.773 1 95.5 138 PHE A C 1
ATOM 1082 O O . PHE A 1 138 ? -10.398 -34.844 -2.936 1 95.5 138 PHE A O 1
ATOM 1089 N N . GLY A 1 139 ? -8.195 -34.594 -2.979 1 96.06 139 GLY A N 1
ATOM 1090 C CA . GLY A 1 139 ? -7.977 -35.969 -3.416 1 96.06 139 GLY A CA 1
ATOM 1091 C C . GLY A 1 139 ? -8.352 -37 -2.365 1 96.06 139 GLY A C 1
ATOM 1092 O O . GLY A 1 139 ? -8.312 -36.719 -1.167 1 96.06 139 GLY A O 1
ATOM 1093 N N . THR A 1 140 ? -8.711 -38.156 -2.816 1 96.62 140 THR A N 1
ATOM 1094 C CA . THR A 1 140 ? -8.906 -39.281 -1.907 1 96.62 140 THR A CA 1
ATOM 1095 C C . THR A 1 140 ? -7.578 -39.719 -1.286 1 96.62 140 THR A C 1
ATOM 1097 O O . THR A 1 140 ? -6.508 -39.375 -1.793 1 96.62 140 THR A O 1
ATOM 1100 N N . PRO A 1 141 ? -7.688 -40.5 -0.197 1 96.12 141 PRO A N 1
ATOM 1101 C CA . PRO A 1 141 ? -6.449 -41.031 0.384 1 96.12 141 PRO A CA 1
ATOM 1102 C C . PRO A 1 141 ? -5.617 -41.812 -0.619 1 96.12 141 PRO A C 1
ATOM 1104 O O . PRO A 1 141 ? -4.391 -41.719 -0.627 1 96.12 141 PRO A O 1
ATOM 1107 N N . GLN A 1 142 ? -6.301 -42.531 -1.469 1 97.19 142 GLN A N 1
ATOM 1108 C CA . GLN A 1 142 ? -5.605 -43.344 -2.473 1 97.19 142 GLN A CA 1
ATOM 1109 C C . GLN A 1 142 ? -4.914 -42.438 -3.5 1 97.19 142 GLN A C 1
ATOM 1111 O O . GLN A 1 142 ? -3.777 -42.688 -3.895 1 97.19 142 GLN A O 1
ATOM 1116 N N . GLN A 1 143 ? -5.562 -41.438 -3.955 1 97.38 143 GLN A N 1
ATOM 1117 C CA . GLN A 1 143 ? -4.984 -40.5 -4.914 1 97.38 143 GLN A CA 1
ATOM 1118 C C . GLN A 1 143 ? -3.77 -39.781 -4.328 1 97.38 143 GLN A C 1
ATOM 1120 O O . GLN A 1 143 ? -2.736 -39.688 -4.992 1 97.38 143 GLN A O 1
ATOM 1125 N N . ARG A 1 144 ? -3.859 -39.344 -3.109 1 96.88 144 ARG A N 1
ATOM 1126 C CA . ARG A 1 144 ? -2.764 -38.656 -2.432 1 96.88 144 ARG A CA 1
ATOM 1127 C C . ARG A 1 144 ? -1.543 -39.562 -2.309 1 96.88 144 ARG A C 1
ATOM 1129 O O . ARG A 1 144 ? -0.426 -39.156 -2.637 1 96.88 144 ARG A O 1
ATOM 1136 N N . THR A 1 145 ? -1.807 -40.781 -1.896 1 96.12 145 THR A N 1
ATOM 1137 C CA . THR A 1 145 ? -0.725 -41.75 -1.723 1 96.12 145 THR A CA 1
ATOM 1138 C C . THR A 1 145 ? -0.075 -42.062 -3.062 1 96.12 145 THR A C 1
ATOM 1140 O O . THR A 1 145 ? 1.138 -42.281 -3.137 1 96.12 145 THR A O 1
ATOM 1143 N N . ARG A 1 146 ? -0.829 -42.062 -4.047 1 96.81 146 ARG A N 1
ATOM 1144 C CA . ARG A 1 146 ? -0.37 -42.438 -5.383 1 96.81 146 ARG A CA 1
ATOM 1145 C C . ARG A 1 146 ? 0.559 -41.375 -5.961 1 96.81 146 ARG A C 1
ATOM 1147 O O . ARG A 1 146 ? 1.552 -41.719 -6.613 1 96.81 146 ARG A O 1
ATOM 1154 N N . TRP A 1 147 ? 0.26 -40.125 -5.746 1 97.38 147 TRP A N 1
ATOM 1155 C CA . TRP A 1 147 ? 0.914 -39.125 -6.562 1 97.38 147 TRP A CA 1
ATOM 1156 C C . TRP A 1 147 ? 1.796 -38.219 -5.707 1 97.38 147 TRP A C 1
ATOM 1158 O O . TRP A 1 147 ? 2.924 -37.906 -6.09 1 97.38 147 TRP A O 1
ATOM 1168 N N . LEU A 1 148 ? 1.416 -37.812 -4.504 1 97.06 148 LEU A N 1
ATOM 1169 C CA . LEU A 1 148 ? 2.035 -36.719 -3.781 1 97.06 148 LEU A CA 1
ATOM 1170 C C . LEU A 1 148 ? 3.463 -37.062 -3.371 1 97.06 148 LEU A C 1
ATOM 1172 O O . LEU A 1 148 ? 4.379 -36.25 -3.562 1 97.06 148 LEU A O 1
ATOM 1176 N N . PRO A 1 149 ? 3.701 -38.281 -2.826 1 96.44 149 PRO A N 1
ATOM 1177 C CA . PRO A 1 149 ? 5.09 -38.594 -2.471 1 96.44 149 PRO A CA 1
ATOM 1178 C C . PRO A 1 149 ? 6.02 -38.594 -3.682 1 96.44 149 PRO A C 1
ATOM 1180 O O . PRO A 1 149 ? 7.18 -38.188 -3.58 1 96.44 149 PRO A O 1
ATOM 1183 N N . ARG A 1 150 ? 5.543 -39.031 -4.805 1 96.75 150 ARG A N 1
ATOM 1184 C CA . ARG A 1 150 ? 6.348 -39.094 -6.023 1 96.75 150 ARG A CA 1
ATOM 1185 C C . ARG A 1 150 ? 6.641 -37.719 -6.57 1 96.75 150 ARG A C 1
ATOM 1187 O O . ARG A 1 150 ? 7.707 -37.469 -7.145 1 96.75 150 ARG A O 1
ATOM 1194 N N . ILE A 1 151 ? 5.715 -36.812 -6.379 1 96.12 151 ILE A N 1
ATOM 1195 C CA . ILE A 1 151 ? 5.926 -35.406 -6.734 1 96.12 151 ILE A CA 1
ATOM 1196 C C . ILE A 1 151 ? 7.012 -34.812 -5.844 1 96.12 151 ILE A C 1
ATOM 1198 O O . ILE A 1 151 ? 7.93 -34.156 -6.336 1 96.12 151 ILE A O 1
ATOM 1202 N N . ALA A 1 152 ? 6.91 -35.062 -4.559 1 95.69 152 ALA A N 1
ATOM 1203 C CA . ALA A 1 152 ? 7.879 -34.531 -3.596 1 95.69 152 ALA A CA 1
ATOM 1204 C C . ALA A 1 152 ? 9.289 -35 -3.926 1 95.69 152 ALA A C 1
ATOM 1206 O O . ALA A 1 152 ? 10.25 -34.25 -3.814 1 95.69 152 ALA A O 1
ATOM 1207 N N . LYS A 1 153 ? 9.391 -36.219 -4.453 1 95.5 153 LYS A N 1
ATOM 1208 C CA . LYS A 1 153 ? 10.688 -36.812 -4.742 1 95.5 153 LYS A CA 1
ATOM 1209 C C . LYS A 1 153 ? 11.164 -36.438 -6.145 1 95.5 153 LYS A C 1
ATOM 1211 O O . LYS A 1 153 ? 12.305 -36.719 -6.516 1 95.5 153 LYS A O 1
ATOM 1216 N N . GLY A 1 154 ? 10.352 -35.844 -6.871 1 95.38 154 GLY A N 1
ATOM 1217 C CA . GLY A 1 154 ? 10.711 -35.438 -8.227 1 95.38 154 GLY A CA 1
ATOM 1218 C C . GLY A 1 154 ? 10.602 -36.562 -9.227 1 95.38 154 GLY A C 1
ATOM 1219 O O . GLY A 1 154 ? 11.18 -36.5 -10.312 1 95.38 154 GLY A O 1
ATOM 1220 N N . GLU A 1 155 ? 9.852 -37.594 -8.891 1 96.62 155 GLU A N 1
ATOM 1221 C CA . GLU A 1 155 ? 9.703 -38.75 -9.781 1 96.62 155 GLU A CA 1
ATOM 1222 C C . GLU A 1 155 ? 8.695 -38.469 -10.891 1 96.62 155 GLU A C 1
ATOM 1224 O O . GLU A 1 155 ? 8.805 -39 -11.992 1 96.62 155 GLU A O 1
ATOM 1229 N N . ILE A 1 156 ? 7.688 -37.75 -10.594 1 97.06 156 ILE A N 1
ATOM 1230 C CA . ILE A 1 156 ? 6.695 -37.344 -11.586 1 97.06 156 ILE A CA 1
ATOM 1231 C C . ILE A 1 156 ? 6.422 -35.844 -11.477 1 97.06 156 ILE A C 1
ATOM 1233 O O . ILE A 1 156 ? 6.699 -35.219 -10.445 1 97.06 156 ILE A O 1
ATOM 1237 N N . ARG A 1 157 ? 5.914 -35.281 -12.547 1 97.06 157 ARG A N 1
ATOM 1238 C CA . ARG A 1 157 ? 5.547 -33.875 -12.609 1 97.06 157 ARG A CA 1
ATOM 1239 C C . ARG A 1 157 ? 4.109 -33.688 -13.086 1 97.06 157 ARG A C 1
ATOM 1241 O O . ARG A 1 157 ? 3.598 -34.5 -13.852 1 97.06 157 ARG A O 1
ATOM 1248 N N . PHE A 1 158 ? 3.561 -32.656 -12.586 1 98 158 PHE A N 1
ATOM 1249 C CA . PHE A 1 158 ? 2.197 -32.312 -12.961 1 98 158 PHE A CA 1
ATOM 1250 C C . PHE A 1 158 ? 2.164 -30.969 -13.688 1 98 158 PHE A C 1
ATOM 1252 O O . PHE A 1 158 ? 3.152 -30.234 -13.688 1 98 158 PHE A O 1
ATOM 1259 N N . CYS A 1 159 ? 1.137 -30.672 -14.383 1 98.25 159 CYS A N 1
ATOM 1260 C CA . CYS A 1 159 ? 0.725 -29.375 -14.883 1 98.25 159 CYS A CA 1
ATOM 1261 C C . CYS A 1 159 ? -0.778 -29.172 -14.727 1 98.25 159 CYS A C 1
ATOM 1263 O O . CYS A 1 159 ? -1.487 -30.094 -14.312 1 98.25 159 CYS A O 1
ATOM 1265 N N . LEU A 1 160 ? -1.218 -27.984 -14.875 1 97.75 160 LEU A N 1
ATOM 1266 C CA . LEU A 1 160 ? -2.635 -27.641 -14.766 1 97.75 160 LEU A CA 1
ATOM 1267 C C . LEU A 1 160 ? -3.221 -27.297 -16.125 1 97.75 160 LEU A C 1
ATOM 1269 O O . LEU A 1 160 ? -2.689 -26.422 -16.828 1 97.75 160 LEU A O 1
ATOM 1273 N N . GLY A 1 161 ? -4.305 -27.984 -16.516 1 98 161 GLY A N 1
ATOM 1274 C CA . GLY A 1 161 ? -4.941 -27.75 -17.797 1 98 161 GLY A CA 1
ATOM 1275 C C . GLY A 1 161 ? -6.336 -27.172 -17.688 1 98 161 GLY A C 1
ATOM 1276 O O . GLY A 1 161 ? -7.332 -27.891 -17.781 1 98 161 GLY A O 1
ATOM 1277 N N . ILE A 1 162 ? -6.383 -25.812 -17.625 1 96.88 162 ILE A N 1
ATOM 1278 C CA . ILE A 1 162 ? -7.668 -25.125 -17.547 1 96.88 162 ILE A CA 1
ATOM 1279 C C . ILE A 1 162 ? -7.926 -24.391 -18.859 1 96.88 162 ILE A C 1
ATOM 1281 O O . ILE A 1 162 ? -8.922 -24.641 -19.547 1 96.88 162 ILE A O 1
ATOM 1285 N N . THR A 1 163 ? -6.984 -23.531 -19.266 1 95.81 163 THR A N 1
ATOM 1286 C CA . THR A 1 163 ? -7.145 -22.641 -20.406 1 95.81 163 THR A CA 1
ATOM 1287 C C . THR A 1 163 ? -7.195 -23.422 -21.703 1 95.81 163 THR A C 1
ATOM 1289 O O . THR A 1 163 ? -6.457 -24.406 -21.875 1 95.81 163 THR A O 1
ATOM 1292 N N . GLU A 1 164 ? -8.086 -23.031 -22.547 1 97.25 164 GLU A N 1
ATOM 1293 C CA . GLU A 1 164 ? -8.266 -23.578 -23.891 1 97.25 164 GLU A CA 1
ATOM 1294 C C . GLU A 1 164 ? -8.164 -22.484 -24.953 1 97.25 164 GLU A C 1
ATOM 1296 O O . GLU A 1 164 ? -8.164 -21.297 -24.625 1 97.25 164 GLU A O 1
ATOM 1301 N N . PRO A 1 165 ? -7.992 -22.844 -26.156 1 92.75 165 PRO A N 1
ATOM 1302 C CA . PRO A 1 165 ? -7.906 -21.828 -27.219 1 92.75 165 PRO A CA 1
ATOM 1303 C C . PRO A 1 165 ? -9.062 -20.844 -27.172 1 92.75 165 PRO A C 1
ATOM 1305 O O . PRO A 1 165 ? -8.867 -19.641 -27.406 1 92.75 165 PRO A O 1
ATOM 1308 N N . ASP A 1 166 ? -10.195 -21.312 -26.766 1 89.75 166 ASP A N 1
ATOM 1309 C CA . ASP A 1 166 ? -11.375 -20.453 -26.844 1 89.75 166 ASP A CA 1
ATOM 1310 C C . ASP A 1 166 ? -11.883 -20.094 -25.438 1 89.75 166 ASP A C 1
ATOM 1312 O O . ASP A 1 166 ? -12.992 -19.562 -25.297 1 89.75 166 ASP A O 1
ATOM 1316 N N . ALA A 1 167 ? -11.156 -20.531 -24.453 1 88.31 167 ALA A N 1
ATOM 1317 C CA . ALA A 1 167 ? -11.594 -20.25 -23.094 1 88.31 167 ALA A CA 1
ATOM 1318 C C . ALA A 1 167 ? -10.398 -20 -22.172 1 88.31 167 ALA A C 1
ATOM 1320 O O . ALA A 1 167 ? -9.562 -20.891 -21.984 1 88.31 167 ALA A O 1
ATOM 1321 N N . GLY A 1 168 ? -10.336 -18.891 -21.625 1 88.75 168 GLY A N 1
ATOM 1322 C CA . GLY A 1 168 ? -9.359 -18.5 -20.625 1 88.75 168 GLY A CA 1
ATOM 1323 C C . GLY A 1 168 ? -9.992 -18.078 -19.312 1 88.75 168 GLY A C 1
ATOM 1324 O O . GLY A 1 168 ? -10.328 -18.922 -18.484 1 88.75 168 GLY A O 1
ATOM 1325 N N . SER A 1 169 ? -10.375 -16.812 -19.219 1 84.75 169 SER A N 1
ATOM 1326 C CA . SER A 1 169 ? -11.062 -16.297 -18.047 1 84.75 169 SER A CA 1
ATOM 1327 C C . SER A 1 169 ? -12.453 -16.906 -17.906 1 84.75 169 SER A C 1
ATOM 1329 O O . SER A 1 169 ? -12.969 -17.047 -16.797 1 84.75 169 SER A O 1
ATOM 1331 N N . ASP A 1 170 ? -13.016 -17.297 -18.938 1 89.25 170 ASP A N 1
ATOM 1332 C CA . ASP A 1 170 ? -14.344 -17.891 -18.969 1 89.25 170 ASP A CA 1
ATOM 1333 C C . ASP A 1 170 ? -14.266 -19.406 -18.812 1 89.25 170 ASP A C 1
ATOM 1335 O O . ASP A 1 170 ? -14.711 -20.141 -19.703 1 89.25 170 ASP A O 1
ATOM 1339 N N . VAL A 1 171 ? -13.828 -19.844 -17.672 1 90.12 171 VAL A N 1
ATOM 1340 C CA . VAL A 1 171 ? -13.57 -21.25 -17.359 1 90.12 171 VAL A CA 1
ATOM 1341 C C . VAL A 1 171 ? -14.867 -22.047 -17.484 1 90.12 171 VAL A C 1
ATOM 1343 O O . VAL A 1 171 ? -14.852 -23.219 -17.891 1 90.12 171 VAL A O 1
ATOM 1346 N N . ALA A 1 172 ? -15.984 -21.422 -17.203 1 92.81 172 ALA A N 1
ATOM 1347 C CA . ALA A 1 172 ? -17.266 -22.109 -17.203 1 92.81 172 ALA A CA 1
ATOM 1348 C C . ALA A 1 172 ? -17.609 -22.609 -18.609 1 92.81 172 ALA A C 1
ATOM 1350 O O . ALA A 1 172 ? -18.438 -23.516 -18.766 1 92.81 172 ALA A O 1
ATOM 1351 N N . ASN A 1 173 ? -16.938 -22.109 -19.609 1 93.62 173 ASN A N 1
ATOM 1352 C CA . ASN A 1 173 ? -17.344 -22.453 -20.969 1 93.62 173 ASN A CA 1
ATOM 1353 C C . ASN A 1 173 ? -16.234 -23.219 -21.703 1 93.62 173 ASN A C 1
ATOM 1355 O O . ASN A 1 173 ? -16.141 -23.156 -22.922 1 93.62 173 ASN A O 1
ATOM 1359 N N . ILE A 1 174 ? -15.43 -23.906 -20.953 1 96.38 174 ILE A N 1
ATOM 1360 C CA . ILE A 1 174 ? -14.438 -24.766 -21.578 1 96.38 174 ILE A CA 1
ATOM 1361 C C . ILE A 1 174 ? -15.141 -25.828 -22.406 1 96.38 174 ILE A C 1
ATOM 1363 O O . ILE A 1 174 ? -16.297 -26.156 -22.156 1 96.38 174 ILE A O 1
ATOM 1367 N N . ARG A 1 175 ? -14.336 -26.438 -23.391 1 96.88 175 ARG A N 1
ATOM 1368 C CA . ARG A 1 175 ? -14.969 -27.312 -24.375 1 96.88 175 ARG A CA 1
ATOM 1369 C C . ARG A 1 175 ? -14.367 -28.719 -24.312 1 96.88 175 ARG A C 1
ATOM 1371 O O . ARG A 1 175 ? -14.914 -29.656 -24.891 1 96.88 175 ARG A O 1
ATOM 1378 N N . THR A 1 176 ? -13.273 -28.891 -23.641 1 98.5 176 THR A N 1
ATOM 1379 C CA . THR A 1 176 ? -12.75 -30.234 -23.453 1 98.5 176 THR A CA 1
ATOM 1380 C C . THR A 1 176 ? -13.758 -31.109 -22.703 1 98.5 176 THR A C 1
ATOM 1382 O O . THR A 1 176 ? -14.234 -30.75 -21.625 1 98.5 176 THR A O 1
ATOM 1385 N N . THR A 1 177 ? -14.07 -32.312 -23.281 1 98.69 177 THR A N 1
ATOM 1386 C CA . THR A 1 177 ? -15.117 -33.156 -22.719 1 98.69 177 THR A CA 1
ATOM 1387 C C . THR A 1 177 ? -14.523 -34.438 -22.172 1 98.69 177 THR A C 1
ATOM 1389 O O . THR A 1 177 ? -13.438 -34.875 -22.578 1 98.69 177 THR A O 1
ATOM 1392 N N . ALA A 1 178 ? -15.172 -34.969 -21.188 1 98.81 178 ALA A N 1
ATOM 1393 C CA . ALA A 1 178 ? -14.945 -36.312 -20.688 1 98.81 178 ALA A CA 1
ATOM 1394 C C . ALA A 1 178 ? -16.25 -37.094 -20.531 1 98.81 178 ALA A C 1
ATOM 1396 O O . ALA A 1 178 ? -17.109 -36.719 -19.734 1 98.81 178 ALA A O 1
ATOM 1397 N N . THR A 1 179 ? -16.391 -38.125 -21.312 1 98.44 179 THR A N 1
ATOM 1398 C CA . THR A 1 179 ? -17.594 -38.969 -21.266 1 98.44 179 THR A CA 1
ATOM 1399 C C . THR A 1 179 ? -17.297 -40.281 -20.562 1 98.44 179 THR A C 1
ATOM 1401 O O . THR A 1 179 ? -16.375 -41 -20.953 1 98.44 179 THR A O 1
ATOM 1404 N N . ARG A 1 180 ? -18.094 -40.594 -19.578 1 97.88 180 ARG A N 1
ATOM 1405 C CA . ARG A 1 180 ? -17.875 -41.844 -18.828 1 97.88 180 ARG A CA 1
ATOM 1406 C C . ARG A 1 180 ? -18.312 -43.062 -19.625 1 97.88 180 ARG A C 1
ATOM 1408 O O . ARG A 1 180 ? -19.438 -43.094 -20.141 1 97.88 180 ARG A O 1
ATOM 1415 N N . GLU A 1 181 ? -17.469 -43.938 -19.781 1 97.56 181 GLU A N 1
ATOM 1416 C CA . GLU A 1 181 ? -17.719 -45.25 -20.359 1 97.56 181 GLU A CA 1
ATOM 1417 C C . GLU A 1 181 ? -17.219 -46.375 -19.438 1 97.56 181 GLU A C 1
ATOM 1419 O O . GLU A 1 181 ? -16.078 -46.812 -19.547 1 97.56 181 GLU A O 1
ATOM 1424 N N . GLY A 1 182 ? -18.078 -46.844 -18.562 1 96.5 182 GLY A N 1
ATOM 1425 C CA . GLY A 1 182 ? -17.688 -47.844 -17.594 1 96.5 182 GLY A CA 1
ATOM 1426 C C . GLY A 1 182 ? -16.734 -47.312 -16.531 1 96.5 182 GLY A C 1
ATOM 1427 O O . GLY A 1 182 ? -17.078 -46.406 -15.797 1 96.5 182 GLY A O 1
ATOM 1428 N N . ASP A 1 183 ? -15.602 -47.844 -16.594 1 97.5 183 ASP A N 1
ATOM 1429 C CA . ASP A 1 183 ? -14.633 -47.5 -15.555 1 97.5 183 ASP A CA 1
ATOM 1430 C C . ASP A 1 183 ? -13.625 -46.469 -16.062 1 97.5 183 ASP A C 1
ATOM 1432 O O . ASP A 1 183 ? -12.586 -46.25 -15.43 1 97.5 183 ASP A O 1
ATOM 1436 N N . HIS A 1 184 ? -13.961 -45.906 -17.219 1 98.38 184 HIS A N 1
ATOM 1437 C CA . HIS A 1 184 ? -13.086 -44.875 -17.781 1 98.38 184 HIS A CA 1
ATOM 1438 C C . HIS A 1 184 ? -13.891 -43.688 -18.297 1 98.38 184 HIS A C 1
ATOM 1440 O O . HIS A 1 184 ? -15.094 -43.812 -18.547 1 98.38 184 HIS A O 1
ATOM 1446 N N . TYR A 1 185 ? -13.172 -42.562 -18.344 1 98.75 185 TYR A N 1
ATOM 1447 C CA . TYR A 1 185 ? -13.617 -41.438 -19.141 1 98.75 185 TYR A CA 1
ATOM 1448 C C . TYR A 1 185 ? -12.945 -41.438 -20.5 1 98.75 185 TYR A C 1
ATOM 1450 O O . TYR A 1 185 ? -11.781 -41.812 -20.641 1 98.75 185 TYR A O 1
ATOM 1458 N N . ILE A 1 186 ? -13.648 -41.031 -21.516 1 98.88 186 ILE A N 1
ATOM 1459 C CA . ILE A 1 186 ? -13.07 -40.719 -22.828 1 98.88 186 ILE A CA 1
ATOM 1460 C C . ILE A 1 186 ? -12.961 -39.219 -22.969 1 98.88 186 ILE A C 1
ATOM 1462 O O . ILE A 1 186 ? -13.977 -38.5 -23.016 1 98.88 186 ILE A O 1
ATOM 1466 N N . VAL A 1 187 ? -11.703 -38.719 -23.094 1 98.88 187 VAL A N 1
ATOM 1467 C CA . VAL A 1 187 ? -11.445 -37.281 -23.078 1 98.88 187 VAL A CA 1
ATOM 1468 C C . VAL A 1 187 ? -11.125 -36.812 -24.484 1 98.88 187 VAL A C 1
ATOM 1470 O O . VAL A 1 187 ? -10.305 -37.406 -25.188 1 98.88 187 VAL A O 1
ATOM 1473 N N . ASN A 1 188 ? -11.781 -35.781 -24.922 1 98.88 188 ASN A N 1
ATOM 1474 C CA . ASN A 1 188 ? -11.547 -35.094 -26.188 1 98.88 188 ASN A CA 1
ATOM 1475 C C . ASN A 1 188 ? -11.461 -33.562 -25.984 1 98.88 188 ASN A C 1
ATOM 1477 O O . ASN A 1 188 ? -12.266 -33 -25.266 1 98.88 188 ASN A O 1
ATOM 1481 N N . GLY A 1 189 ? -10.484 -32.969 -26.578 1 98.62 189 GLY A N 1
ATOM 1482 C CA . GLY A 1 189 ? -10.352 -31.516 -26.5 1 98.62 189 GLY A CA 1
ATOM 1483 C C . GLY A 1 189 ? -8.914 -31.047 -26.531 1 98.62 189 GLY A C 1
ATOM 1484 O O . GLY A 1 189 ? -8.055 -31.672 -27.141 1 98.62 189 GLY A O 1
ATOM 1485 N N . SER A 1 190 ? -8.656 -29.812 -25.953 1 98.56 190 SER A N 1
ATOM 1486 C CA . SER A 1 190 ? -7.301 -29.266 -25.953 1 98.56 190 SER A CA 1
ATOM 1487 C C . SER A 1 190 ? -7.125 -28.234 -24.844 1 98.56 190 SER A C 1
ATOM 1489 O O . SER A 1 190 ? -8.102 -27.625 -24.391 1 98.56 190 SER A O 1
ATOM 1491 N N . LYS A 1 191 ? -5.992 -28.156 -24.359 1 98.56 191 LYS A N 1
ATOM 1492 C CA . LYS A 1 191 ? -5.551 -27.156 -23.406 1 98.56 191 LYS A CA 1
ATOM 1493 C C . LYS A 1 191 ? -4.375 -26.344 -23.953 1 98.56 191 LYS A C 1
ATOM 1495 O O . LYS A 1 191 ? -3.551 -26.875 -24.703 1 98.56 191 LYS A O 1
ATOM 1500 N N . LYS A 1 192 ? -4.297 -25.078 -23.562 1 97.56 192 LYS A N 1
ATOM 1501 C CA . LYS A 1 192 ? -3.326 -24.156 -24.141 1 97.56 192 LYS A CA 1
ATOM 1502 C C . LYS A 1 192 ? -2.619 -23.344 -23.062 1 97.56 192 LYS A C 1
ATOM 1504 O O . LYS A 1 192 ? -3.207 -23.047 -22.016 1 97.56 192 LYS A O 1
ATOM 1509 N N . TRP A 1 193 ? -1.309 -23.031 -23.297 1 96.81 193 TRP A N 1
ATOM 1510 C CA . TRP A 1 193 ? -0.446 -22.25 -22.422 1 96.81 193 TRP A CA 1
ATOM 1511 C C . TRP A 1 193 ? -0.123 -23.016 -21.141 1 96.81 193 TRP A C 1
ATOM 1513 O O . TRP A 1 193 ? -0.108 -22.453 -20.047 1 96.81 193 TRP A O 1
ATOM 1523 N N . ILE A 1 194 ? 0.013 -24.266 -21.297 1 98.19 194 ILE A N 1
ATOM 1524 C CA . ILE A 1 194 ? 0.141 -25.094 -20.094 1 98.19 194 ILE A CA 1
ATOM 1525 C C . ILE A 1 194 ? 1.598 -25.125 -19.641 1 98.19 194 ILE A C 1
ATOM 1527 O O . ILE A 1 194 ? 2.447 -25.734 -20.281 1 98.19 194 ILE A O 1
ATOM 1531 N N . THR A 1 195 ? 1.846 -24.484 -18.484 1 97.5 195 THR A N 1
ATOM 1532 C CA . THR A 1 195 ? 3.186 -24.453 -17.922 1 97.5 195 THR A CA 1
ATOM 1533 C C . THR A 1 195 ? 3.668 -25.859 -17.578 1 97.5 195 THR A C 1
ATOM 1535 O O . THR A 1 195 ? 2.961 -26.625 -16.906 1 97.5 195 THR A O 1
ATOM 1538 N N . ASN A 1 196 ? 4.836 -26.281 -18.031 1 98 196 ASN A N 1
ATOM 1539 C CA . ASN A 1 196 ? 5.555 -27.516 -17.766 1 98 196 ASN A CA 1
ATOM 1540 C C . ASN A 1 196 ? 4.938 -28.703 -18.516 1 98 196 ASN A C 1
ATOM 1542 O O . ASN A 1 196 ? 5.355 -29.844 -18.328 1 98 196 ASN A O 1
ATOM 1546 N N . GLY A 1 197 ? 3.947 -28.469 -19.375 1 98.19 197 GLY A N 1
ATOM 1547 C CA . GLY A 1 197 ? 3.221 -29.531 -20.031 1 98.19 197 GLY A CA 1
ATOM 1548 C C . GLY A 1 197 ? 4.117 -30.453 -20.844 1 98.19 197 GLY A C 1
ATOM 1549 O O . GLY A 1 197 ? 3.848 -31.656 -20.953 1 98.19 197 GLY A O 1
ATOM 1550 N N . ILE A 1 198 ? 5.219 -29.953 -21.312 1 97.12 198 ILE A N 1
ATOM 1551 C CA . ILE A 1 198 ? 6.102 -30.703 -22.188 1 97.12 198 ILE A CA 1
ATOM 1552 C C . ILE A 1 198 ? 6.848 -31.766 -21.391 1 97.12 198 ILE A C 1
ATOM 1554 O O . ILE A 1 198 ? 7.262 -32.781 -21.953 1 97.12 198 ILE A O 1
ATOM 1558 N N . TRP A 1 199 ? 6.953 -31.547 -20.109 1 96.62 199 TRP A N 1
ATOM 1559 C CA . TRP A 1 199 ? 7.73 -32.469 -19.281 1 96.62 199 TRP A CA 1
ATOM 1560 C C . TRP A 1 199 ? 6.836 -33.188 -18.297 1 96.62 199 TRP A C 1
ATOM 1562 O O . TRP A 1 199 ? 7.277 -34.125 -17.609 1 96.62 199 TRP A O 1
ATOM 1572 N N . ALA A 1 200 ? 5.578 -32.812 -18.172 1 98.25 200 ALA A N 1
ATOM 1573 C CA . ALA A 1 200 ? 4.695 -33.312 -17.141 1 98.25 200 ALA A CA 1
ATOM 1574 C C . ALA A 1 200 ? 4.266 -34.75 -17.453 1 98.25 200 ALA A C 1
ATOM 1576 O O . ALA A 1 200 ? 4.145 -35.125 -18.625 1 98.25 200 ALA A O 1
ATOM 1577 N N . ASP A 1 201 ? 4.059 -35.469 -16.375 1 98.69 201 ASP A N 1
ATOM 1578 C CA . ASP A 1 201 ? 3.518 -36.812 -16.5 1 98.69 201 ASP A CA 1
ATOM 1579 C C . ASP A 1 201 ? 1.99 -36.812 -16.469 1 98.69 201 ASP A C 1
ATOM 1581 O O . ASP A 1 201 ? 1.342 -37.656 -17.078 1 98.69 201 ASP A O 1
ATOM 1585 N N . TYR A 1 202 ? 1.461 -35.906 -15.742 1 98.81 202 TYR A N 1
ATOM 1586 C CA . TYR A 1 202 ? 0.016 -35.781 -15.57 1 98.81 202 TYR A CA 1
ATOM 1587 C C . TYR A 1 202 ? -0.454 -34.344 -15.727 1 98.81 202 TYR A C 1
ATOM 1589 O O . TYR A 1 202 ? 0.302 -33.406 -15.461 1 98.81 202 TYR A O 1
ATOM 1597 N N . CYS A 1 203 ? -1.645 -34.188 -16.156 1 98.88 203 CYS A N 1
ATOM 1598 C CA . CYS A 1 203 ? -2.318 -32.906 -16.219 1 98.88 203 CYS A CA 1
ATOM 1599 C C . CYS A 1 203 ? -3.598 -32.906 -15.398 1 98.88 203 CYS A C 1
ATOM 1601 O O . CYS A 1 203 ? -4.516 -33.688 -15.672 1 98.88 203 CYS A O 1
ATOM 1603 N N . THR A 1 204 ? -3.596 -32.156 -14.336 1 98.44 204 THR A N 1
ATOM 1604 C CA . THR A 1 204 ? -4.879 -31.875 -13.695 1 98.44 204 THR A CA 1
ATOM 1605 C C . THR A 1 204 ? -5.723 -30.953 -14.562 1 98.44 204 THR A C 1
ATOM 1607 O O . THR A 1 204 ? -5.438 -29.75 -14.656 1 98.44 204 THR A O 1
ATOM 1610 N N . ALA A 1 205 ? -6.836 -31.5 -15.133 1 98.69 205 ALA A N 1
ATOM 1611 C CA . ALA A 1 205 ? -7.531 -30.75 -16.172 1 98.69 205 ALA A CA 1
ATOM 1612 C C . ALA A 1 205 ? -9.008 -30.562 -15.836 1 98.69 205 ALA A C 1
ATOM 1614 O O . ALA A 1 205 ? -9.641 -31.469 -15.297 1 98.69 205 ALA A O 1
ATOM 1615 N N . ALA A 1 206 ? -9.453 -29.391 -16.156 1 98.25 206 ALA A N 1
ATOM 1616 C CA . ALA A 1 206 ? -10.898 -29.172 -16.156 1 98.25 206 ALA A CA 1
ATOM 1617 C C . ALA A 1 206 ? -11.539 -29.75 -17.406 1 98.25 206 ALA A C 1
ATOM 1619 O O . ALA A 1 206 ? -11.062 -29.516 -18.516 1 98.25 206 ALA A O 1
ATOM 1620 N N . VAL A 1 207 ? -12.578 -30.5 -17.219 1 98.69 207 VAL A N 1
ATOM 1621 C CA . VAL A 1 207 ? -13.273 -31.125 -18.344 1 98.69 207 VAL A CA 1
ATOM 1622 C C . VAL A 1 207 ? -14.789 -31 -18.156 1 98.69 207 VAL A C 1
ATOM 1624 O O . VAL A 1 207 ? -15.273 -30.922 -17.016 1 98.69 207 VAL A O 1
ATOM 1627 N N . ARG A 1 208 ? -15.43 -30.938 -19.219 1 98.5 208 ARG A N 1
ATOM 1628 C CA . ARG A 1 208 ? -16.891 -30.922 -19.172 1 98.5 208 ARG A CA 1
ATOM 1629 C C . ARG A 1 208 ? -17.438 -32.344 -19.172 1 98.5 208 ARG A C 1
ATOM 1631 O O . ARG A 1 208 ? -17.203 -33.125 -20.094 1 98.5 208 ARG A O 1
ATOM 1638 N N . THR A 1 209 ? -18.234 -32.656 -18.156 1 98.25 209 THR A N 1
ATOM 1639 C CA . THR A 1 209 ? -18.844 -33.969 -18.016 1 98.25 209 THR A CA 1
ATOM 1640 C C . THR A 1 209 ? -20.375 -33.844 -18.016 1 98.25 209 THR A C 1
ATOM 1642 O O . THR A 1 209 ? -21.078 -34.844 -18.078 1 98.25 209 THR A O 1
ATOM 1645 N N . GLY A 1 210 ? -20.828 -32.656 -17.906 1 96.69 210 GLY A N 1
ATOM 1646 C CA . GLY A 1 210 ? -22.266 -32.438 -17.797 1 96.69 210 GLY A CA 1
ATOM 1647 C C . GLY A 1 210 ? -22.75 -31.266 -18.625 1 96.69 210 GLY A C 1
ATOM 1648 O O . GLY A 1 210 ? -22.297 -31.047 -19.75 1 96.69 210 GLY A O 1
ATOM 1649 N N . GLU A 1 211 ? -23.703 -30.547 -18.078 1 94 211 GLU A N 1
ATOM 1650 C CA . GLU A 1 211 ? -24.375 -29.453 -18.766 1 94 211 GLU A CA 1
ATOM 1651 C C . GLU A 1 211 ? -23.453 -28.25 -18.938 1 94 211 GLU A C 1
ATOM 1653 O O . GLU A 1 211 ? -22.328 -28.25 -18.422 1 94 211 GLU A O 1
ATOM 1658 N N . SER A 1 212 ? -23.984 -27.328 -19.688 1 93.88 212 SER A N 1
ATOM 1659 C CA . SER A 1 212 ? -23.234 -26.094 -19.906 1 93.88 212 SER A CA 1
ATOM 1660 C C . SER A 1 212 ? -23.078 -25.297 -18.609 1 93.88 212 SER A C 1
ATOM 1662 O O . SER A 1 212 ? -23.891 -25.438 -17.703 1 93.88 212 SER A O 1
ATOM 1664 N N . GLY A 1 213 ? -22.016 -24.609 -18.578 1 94.12 213 GLY A N 1
ATOM 1665 C CA . GLY A 1 213 ? -21.812 -23.719 -17.438 1 94.12 213 GLY A CA 1
ATOM 1666 C C . GLY A 1 213 ? -21.031 -24.375 -16.312 1 94.12 213 GLY A C 1
ATOM 1667 O O . GLY A 1 213 ? -20.375 -25.391 -16.516 1 94.12 213 GLY A O 1
ATOM 1668 N N . ARG A 1 214 ? -21.047 -23.844 -15.102 1 92.88 214 ARG A N 1
ATOM 1669 C CA . ARG A 1 214 ? -20.234 -24.203 -13.945 1 92.88 214 ARG A CA 1
ATOM 1670 C C . ARG A 1 214 ? -20.609 -25.594 -13.43 1 92.88 214 ARG A C 1
ATOM 1672 O O . ARG A 1 214 ? -19.75 -26.344 -12.961 1 92.88 214 ARG A O 1
ATOM 1679 N N . GLY A 1 215 ? -21.859 -25.922 -13.609 1 95.5 215 GLY A N 1
ATOM 1680 C CA . GLY A 1 215 ? -22.375 -27.141 -13.023 1 95.5 215 GLY A CA 1
ATOM 1681 C C . GLY A 1 215 ? -22.047 -28.375 -13.836 1 95.5 215 GLY A C 1
ATOM 1682 O O . GLY A 1 215 ? -22.438 -29.484 -13.461 1 95.5 215 GLY A O 1
ATOM 1683 N N . GLY A 1 216 ? -21.359 -28.25 -14.867 1 97.25 216 GLY A N 1
ATOM 1684 C CA . GLY A 1 216 ? -21.031 -29.391 -15.711 1 97.25 216 GLY A CA 1
ATOM 1685 C C . GLY A 1 216 ? -19.547 -29.672 -15.781 1 97.25 216 GLY A C 1
ATOM 1686 O O . GLY A 1 216 ? -19.094 -30.438 -16.625 1 97.25 216 GLY A O 1
ATOM 1687 N N . ILE A 1 217 ? -18.781 -29.062 -14.883 1 97.94 217 ILE A N 1
ATOM 1688 C CA . ILE A 1 217 ? -17.328 -29.156 -14.961 1 97.94 217 ILE A CA 1
ATOM 1689 C C . ILE A 1 217 ? -16.812 -30.141 -13.914 1 97.94 217 ILE A C 1
ATOM 1691 O O . ILE A 1 217 ? -17.281 -30.141 -12.773 1 97.94 217 ILE A O 1
ATOM 1695 N N . SER A 1 218 ? -15.953 -31 -14.297 1 98.5 218 SER A N 1
ATOM 1696 C CA . SER A 1 218 ? -15.234 -31.906 -13.406 1 98.5 218 SER A CA 1
ATOM 1697 C C . SER A 1 218 ? -13.727 -31.688 -13.492 1 98.5 218 SER A C 1
ATOM 1699 O O . SER A 1 218 ? -13.25 -31 -14.383 1 98.5 218 SER A O 1
ATOM 1701 N N . LEU A 1 219 ? -13.016 -32.188 -12.531 1 98.38 219 LEU A N 1
ATOM 1702 C CA . LEU A 1 219 ? -11.555 -32.156 -12.492 1 98.38 219 LEU A CA 1
ATOM 1703 C C . LEU A 1 219 ? -10.984 -33.562 -12.625 1 98.38 219 LEU A C 1
ATOM 1705 O O . LEU A 1 219 ? -11.336 -34.469 -11.859 1 98.38 219 LEU A O 1
ATOM 1709 N N . LEU A 1 220 ? -10.141 -33.719 -13.617 1 98.75 220 LEU A N 1
ATOM 1710 C CA . LEU A 1 220 ? -9.648 -35.062 -13.992 1 98.75 220 LEU A CA 1
ATOM 1711 C C . LEU A 1 220 ? -8.133 -35.031 -14.156 1 98.75 220 LEU A C 1
ATOM 1713 O O . LEU A 1 220 ? -7.582 -34.125 -14.797 1 98.75 220 LEU A O 1
ATOM 1717 N N . VAL A 1 221 ? -7.465 -35.969 -13.5 1 98.88 221 VAL A N 1
ATOM 1718 C CA . VAL A 1 221 ? -6.027 -36.156 -13.703 1 98.88 221 VAL A CA 1
ATOM 1719 C C . VAL A 1 221 ? -5.777 -37.031 -14.93 1 98.88 221 VAL A C 1
ATOM 1721 O O . VAL A 1 221 ? -6.051 -38.219 -14.914 1 98.88 221 VAL A O 1
ATOM 1724 N N . ILE A 1 222 ? -5.188 -36.469 -15.961 1 98.94 222 ILE A N 1
ATOM 1725 C CA . ILE A 1 222 ? -5.004 -37.156 -17.234 1 98.94 222 ILE A CA 1
ATOM 1726 C C . ILE A 1 222 ? -3.541 -37.562 -17.391 1 98.94 222 ILE A C 1
ATOM 1728 O O . ILE A 1 222 ? -2.646 -36.719 -17.359 1 98.94 222 ILE A O 1
ATOM 1732 N N . PRO A 1 223 ? -3.283 -38.844 -17.562 1 98.88 223 PRO A N 1
ATOM 1733 C CA . PRO A 1 223 ? -1.913 -39.25 -17.906 1 98.88 223 PRO A CA 1
ATOM 1734 C C . PRO A 1 223 ? -1.481 -38.75 -19.281 1 98.88 223 PRO A C 1
ATOM 1736 O O . PRO A 1 223 ? -2.17 -38.969 -20.266 1 98.88 223 PRO A O 1
ATOM 1739 N N . LEU A 1 224 ? -0.307 -38.156 -19.328 1 98.75 224 LEU A N 1
ATOM 1740 C CA . LEU A 1 224 ? 0.064 -37.469 -20.562 1 98.75 224 LEU A CA 1
ATOM 1741 C C . LEU A 1 224 ? 0.834 -38.375 -21.5 1 98.75 224 LEU A C 1
ATOM 1743 O O . LEU A 1 224 ? 1.099 -38.031 -22.656 1 98.75 224 LEU A O 1
ATOM 1747 N N . ALA A 1 225 ? 1.132 -39.562 -21.031 1 98.12 225 ALA A N 1
ATOM 1748 C CA . ALA A 1 225 ? 1.729 -40.562 -21.891 1 98.12 225 ALA A CA 1
ATOM 1749 C C . ALA A 1 225 ? 0.655 -41.438 -22.531 1 98.12 225 ALA A C 1
ATOM 1751 O O . ALA A 1 225 ? 0.957 -42.281 -23.375 1 98.12 225 ALA A O 1
ATOM 1752 N N . ALA A 1 226 ? -0.54 -41.25 -22.188 1 98.44 226 ALA A N 1
ATOM 1753 C CA . ALA A 1 226 ? -1.643 -42.031 -22.703 1 98.44 226 ALA A CA 1
ATOM 1754 C C . ALA A 1 226 ? -1.803 -41.875 -24.203 1 98.44 226 ALA A C 1
ATOM 1756 O O . ALA A 1 226 ? -1.485 -40.812 -24.75 1 98.44 226 ALA A O 1
ATOM 1757 N N . LYS A 1 227 ? -2.318 -43 -24.844 1 98.44 227 LYS A N 1
ATOM 1758 C CA . LYS A 1 227 ? -2.666 -42.906 -26.266 1 98.44 227 LYS A CA 1
ATOM 1759 C C . LYS A 1 227 ? -3.686 -41.812 -26.516 1 98.44 227 LYS A C 1
ATOM 1761 O O . LYS A 1 227 ? -4.633 -41.656 -25.734 1 98.44 227 LYS A O 1
ATOM 1766 N N . GLY A 1 228 ? -3.408 -41.031 -27.594 1 98.75 228 GLY A N 1
ATOM 1767 C CA . GLY A 1 228 ? -4.336 -39.969 -27.953 1 98.75 228 GLY A CA 1
ATOM 1768 C C . GLY A 1 228 ? -3.902 -38.594 -27.469 1 98.75 228 GLY A C 1
ATOM 1769 O O . GLY A 1 228 ? -4.473 -37.594 -27.859 1 98.75 228 GLY A O 1
ATOM 1770 N N . VAL A 1 229 ? -2.863 -38.562 -26.594 1 98.81 229 VAL A N 1
ATOM 1771 C CA . VAL A 1 229 ? -2.35 -37.281 -26.109 1 98.81 229 VAL A CA 1
ATOM 1772 C C . VAL A 1 229 ? -1.232 -36.781 -27.031 1 98.81 229 VAL A C 1
ATOM 1774 O O . VAL A 1 229 ? -0.315 -37.562 -27.359 1 98.81 229 VAL A O 1
ATOM 1777 N N . THR A 1 230 ? -1.33 -35.562 -27.469 1 98.62 230 THR A N 1
ATOM 1778 C CA . THR A 1 230 ? -0.243 -34.906 -28.188 1 98.62 230 THR A CA 1
ATOM 1779 C C . THR A 1 230 ? 0.134 -33.594 -27.484 1 98.62 230 THR A C 1
ATOM 1781 O O . THR A 1 230 ? -0.733 -32.906 -26.969 1 98.62 230 THR A O 1
ATOM 1784 N N . ARG A 1 231 ? 1.381 -33.312 -27.484 1 98.31 231 ARG A N 1
ATOM 1785 C CA . ARG A 1 231 ? 1.912 -32.094 -26.844 1 98.31 231 ARG A CA 1
ATOM 1786 C C . ARG A 1 231 ? 2.865 -31.359 -27.781 1 98.31 231 ARG A C 1
ATOM 1788 O O . ARG A 1 231 ? 3.66 -31.984 -28.484 1 98.31 231 ARG A O 1
ATOM 1795 N N . ARG A 1 232 ? 2.787 -30.078 -27.766 1 98 232 ARG A N 1
ATOM 1796 C CA . ARG A 1 232 ? 3.689 -29.219 -28.547 1 98 232 ARG A CA 1
ATOM 1797 C C . ARG A 1 232 ? 4.125 -28.016 -27.734 1 98 232 ARG A C 1
ATOM 1799 O O . ARG A 1 232 ? 3.299 -27.359 -27.094 1 98 232 ARG A O 1
ATOM 1806 N N . ARG A 1 233 ? 5.344 -27.781 -27.766 1 97.31 233 ARG A N 1
ATOM 1807 C CA . ARG A 1 233 ? 5.867 -26.594 -27.094 1 97.31 233 ARG A CA 1
ATOM 1808 C C . ARG A 1 233 ? 5.363 -25.328 -27.75 1 97.31 233 ARG A C 1
ATOM 1810 O O . ARG A 1 233 ? 5.309 -25.234 -28.984 1 97.31 233 ARG A O 1
ATOM 1817 N N . MET A 1 234 ? 4.996 -24.359 -26.906 1 95.75 234 MET A N 1
ATOM 1818 C CA . MET A 1 234 ? 4.617 -23.031 -27.375 1 95.75 234 MET A CA 1
ATOM 1819 C C . MET A 1 234 ? 5.727 -22.016 -27.094 1 95.75 234 MET A C 1
ATOM 1821 O O . MET A 1 234 ? 6.434 -22.125 -26.094 1 95.75 234 MET A O 1
ATOM 1825 N N . HIS A 1 235 ? 5.898 -21.078 -28 1 93.5 235 HIS A N 1
ATOM 1826 C CA . HIS A 1 235 ? 6.918 -20.047 -27.844 1 93.5 235 HIS A CA 1
ATOM 1827 C C . HIS A 1 235 ? 6.289 -18.688 -27.547 1 93.5 235 HIS A C 1
ATOM 1829 O O . HIS A 1 235 ? 5.547 -18.141 -28.359 1 93.5 235 HIS A O 1
ATOM 1835 N N . ASN A 1 236 ? 6.617 -18.203 -26.375 1 94.5 236 ASN A N 1
ATOM 1836 C CA . ASN A 1 236 ? 6.102 -16.938 -25.875 1 94.5 236 ASN A CA 1
ATOM 1837 C C . ASN A 1 236 ? 7.191 -15.867 -25.844 1 94.5 236 ASN A C 1
ATOM 1839 O O . ASN A 1 236 ? 8.359 -16.156 -26.109 1 94.5 236 ASN A O 1
ATOM 1843 N N . SER A 1 237 ? 6.73 -14.594 -25.562 1 93.5 237 SER A N 1
ATOM 1844 C CA . SER A 1 237 ? 7.695 -13.508 -25.391 1 93.5 237 SER A CA 1
ATOM 1845 C C . SER A 1 237 ? 8.688 -13.82 -24.281 1 93.5 237 SER A C 1
ATOM 1847 O O . SER A 1 237 ? 9.875 -13.531 -24.406 1 93.5 237 SER A O 1
ATOM 1849 N N . GLY A 1 238 ? 8.297 -14.406 -23.25 1 96.25 238 GLY A N 1
ATOM 1850 C CA . GLY A 1 238 ? 9.102 -14.75 -22.094 1 96.25 238 GLY A CA 1
ATOM 1851 C C . GLY A 1 238 ? 8.805 -16.141 -21.562 1 96.25 238 GLY A C 1
ATOM 1852 O O . GLY A 1 238 ? 8.133 -16.938 -22.219 1 96.25 238 GLY A O 1
ATOM 1853 N N . VAL A 1 239 ? 9.43 -16.422 -20.469 1 97.81 239 VAL A N 1
ATOM 1854 C CA . VAL A 1 239 ? 9.258 -17.656 -19.703 1 97.81 239 VAL A CA 1
ATOM 1855 C C . VAL A 1 239 ? 9.57 -18.859 -20.578 1 97.81 239 VAL A C 1
ATOM 1857 O O . VAL A 1 239 ? 8.805 -19.828 -20.609 1 97.81 239 VAL A O 1
ATOM 1860 N N . ASN A 1 240 ? 10.625 -18.719 -21.297 1 97.38 240 ASN A N 1
ATOM 1861 C CA . ASN A 1 240 ? 11.008 -19.766 -22.234 1 97.38 240 ASN A CA 1
ATOM 1862 C C . ASN A 1 240 ? 11.273 -21.094 -21.516 1 97.38 240 ASN A C 1
ATOM 1864 O O . ASN A 1 240 ? 10.828 -22.141 -21.969 1 97.38 240 ASN A O 1
ATOM 1868 N N . ALA A 1 241 ? 11.859 -21.047 -20.438 1 98 241 ALA A N 1
ATOM 1869 C CA . ALA A 1 241 ? 12.281 -22.25 -19.719 1 98 241 ALA A CA 1
ATOM 1870 C C . ALA A 1 241 ? 11.125 -22.859 -18.938 1 98 241 ALA A C 1
ATOM 1872 O O . ALA A 1 241 ? 11.289 -23.891 -18.281 1 98 241 ALA A O 1
ATOM 1873 N N . SER A 1 242 ? 9.961 -22.266 -18.984 1 97.75 242 SER A N 1
ATOM 1874 C CA . SER A 1 242 ? 8.805 -22.797 -18.25 1 97.75 242 SER A CA 1
ATOM 1875 C C . SER A 1 242 ? 8.156 -23.953 -19 1 97.75 242 SER A C 1
ATOM 1877 O O . SER A 1 242 ? 7.355 -24.688 -18.438 1 97.75 242 SER A O 1
ATOM 1879 N N . GLY A 1 243 ? 8.438 -24.047 -20.344 1 97.62 243 GLY A N 1
ATOM 1880 C CA . GLY A 1 243 ? 7.902 -25.141 -21.141 1 97.62 243 GLY A CA 1
ATOM 1881 C C . GLY A 1 243 ? 6.414 -25.016 -21.422 1 97.62 243 GLY A C 1
ATOM 1882 O O . GLY A 1 243 ? 5.664 -25.984 -21.281 1 97.62 243 GLY A O 1
ATOM 1883 N N . SER A 1 244 ? 5.992 -23.781 -21.781 1 97.19 244 SER A N 1
ATOM 1884 C CA . SER A 1 244 ? 4.598 -23.594 -22.156 1 97.19 244 SER A CA 1
ATOM 1885 C C . SER A 1 244 ? 4.191 -24.562 -23.266 1 97.19 244 SER A C 1
ATOM 1887 O O . SER A 1 244 ? 4.922 -24.734 -24.234 1 97.19 244 SER A O 1
ATOM 1889 N N . THR A 1 245 ? 2.953 -25.156 -23.141 1 98.5 245 THR A N 1
ATOM 1890 C CA . THR A 1 245 ? 2.637 -26.297 -24 1 98.5 245 THR A CA 1
ATOM 1891 C C . THR A 1 245 ? 1.188 -26.234 -24.469 1 98.5 245 THR A C 1
ATOM 1893 O O . THR A 1 245 ? 0.302 -25.812 -23.719 1 98.5 245 THR A O 1
ATOM 1896 N N . PHE A 1 246 ? 1.002 -26.562 -25.672 1 98.5 246 PHE A N 1
ATOM 1897 C CA . PHE A 1 246 ? -0.304 -26.906 -26.219 1 98.5 246 PHE A CA 1
ATOM 1898 C C . PHE A 1 246 ? -0.549 -28.406 -26.109 1 98.5 246 PHE A C 1
ATOM 1900 O O . PHE A 1 246 ? 0.281 -29.219 -26.547 1 98.5 246 PHE A O 1
ATOM 1907 N N . ILE A 1 247 ? -1.676 -28.812 -25.5 1 98.81 247 ILE A N 1
ATOM 1908 C CA . ILE A 1 247 ? -2 -30.219 -25.328 1 98.81 247 ILE A CA 1
ATOM 1909 C C . ILE A 1 247 ? -3.305 -30.547 -26.047 1 98.81 247 ILE A C 1
ATOM 1911 O O . ILE A 1 247 ? -4.293 -29.828 -25.906 1 98.81 247 ILE A O 1
ATOM 1915 N N . GLU A 1 248 ? -3.262 -31.609 -26.766 1 98.81 248 GLU A N 1
ATOM 1916 C CA . GLU A 1 248 ? -4.465 -32.125 -27.422 1 98.81 248 GLU A CA 1
ATOM 1917 C C . GLU A 1 248 ? -4.816 -33.5 -26.922 1 98.81 248 GLU A C 1
ATOM 1919 O O . GLU A 1 248 ? -3.932 -34.344 -26.703 1 98.81 248 GLU A O 1
ATOM 1924 N N . PHE A 1 249 ? -6.07 -33.688 -26.703 1 98.88 249 PHE A N 1
ATOM 1925 C CA . PHE A 1 249 ? -6.629 -34.969 -26.328 1 98.88 249 PHE A CA 1
ATOM 1926 C C . PHE A 1 249 ? -7.551 -35.531 -27.406 1 98.88 249 PHE A C 1
ATOM 1928 O O . PHE A 1 249 ? -8.531 -34.875 -27.781 1 98.88 249 PHE A O 1
ATOM 1935 N N . ASP A 1 250 ? -7.227 -36.719 -27.875 1 98.88 250 ASP A N 1
ATOM 1936 C CA . ASP A 1 250 ? -8.039 -37.438 -28.859 1 98.88 250 ASP A CA 1
ATOM 1937 C C . ASP A 1 250 ? -8.414 -38.812 -28.359 1 98.88 250 ASP A C 1
ATOM 1939 O O . ASP A 1 250 ? -7.617 -39.75 -28.469 1 98.88 250 ASP A O 1
ATOM 1943 N N . GLU A 1 251 ? -9.586 -38.969 -27.938 1 98.75 251 GLU A N 1
ATOM 1944 C CA . GLU A 1 251 ? -10.133 -40.219 -27.438 1 98.75 251 GLU A CA 1
ATOM 1945 C C . GLU A 1 251 ? -9.227 -40.844 -26.359 1 98.75 251 GLU A C 1
ATOM 1947 O O . GLU A 1 251 ? -8.891 -42 -26.422 1 98.75 251 GLU A O 1
ATOM 1952 N N . VAL A 1 252 ? -8.82 -40 -25.438 1 98.88 252 VAL A N 1
ATOM 1953 C CA . VAL A 1 252 ? -7.914 -40.438 -24.375 1 98.88 252 VAL A CA 1
ATOM 1954 C C . VAL A 1 252 ? -8.703 -41.188 -23.297 1 98.88 252 VAL A C 1
ATOM 1956 O O . VAL A 1 252 ? -9.68 -40.656 -22.75 1 98.88 252 VAL A O 1
ATOM 1959 N N . ARG A 1 253 ? -8.305 -42.375 -22.984 1 98.75 253 ARG A N 1
ATOM 1960 C CA . ARG A 1 253 ? -8.945 -43.156 -21.938 1 98.75 253 ARG A CA 1
ATOM 1961 C C . ARG A 1 253 ? -8.32 -42.875 -20.562 1 98.75 253 ARG A C 1
ATOM 1963 O O . ARG A 1 253 ? -7.113 -43 -20.391 1 98.75 253 ARG A O 1
ATOM 1970 N N . VAL A 1 254 ? -9.148 -42.406 -19.609 1 98.81 254 VAL A N 1
ATOM 1971 C CA . VAL A 1 254 ? -8.688 -42.062 -18.266 1 98.81 254 VAL A CA 1
ATOM 1972 C C . VAL A 1 254 ? -9.523 -42.812 -17.219 1 98.81 254 VAL A C 1
ATOM 1974 O O . VAL A 1 254 ? -10.758 -42.719 -17.219 1 98.81 254 VAL A O 1
ATOM 1977 N N . PRO A 1 255 ? -8.945 -43.5 -16.312 1 98.5 255 PRO A N 1
ATOM 1978 C CA . PRO A 1 255 ? -9.711 -44.188 -15.281 1 98.5 255 PRO A CA 1
ATOM 1979 C C . PRO A 1 255 ? -10.578 -43.25 -14.445 1 98.5 255 PRO A C 1
ATOM 1981 O O . PRO A 1 255 ? -10.164 -42.156 -14.133 1 98.5 255 PRO A O 1
ATOM 1984 N N . VAL A 1 256 ? -11.719 -43.781 -13.992 1 98.12 256 VAL A N 1
ATOM 1985 C CA . VAL A 1 256 ? -12.672 -43 -13.234 1 98.12 256 VAL A CA 1
ATOM 1986 C C . VAL A 1 256 ? -12.047 -42.562 -11.906 1 98.12 256 VAL A C 1
ATOM 1988 O O . VAL A 1 256 ? -12.344 -41.5 -11.391 1 98.12 256 VAL A O 1
ATOM 1991 N N . ASP A 1 257 ? -11.141 -43.312 -11.375 1 97.69 257 ASP A N 1
ATOM 1992 C CA . ASP A 1 257 ? -10.555 -43 -10.078 1 97.69 257 ASP A CA 1
ATOM 1993 C C . ASP A 1 257 ? -9.523 -41.875 -10.188 1 97.69 257 ASP A C 1
ATOM 1995 O O . ASP A 1 257 ? -8.91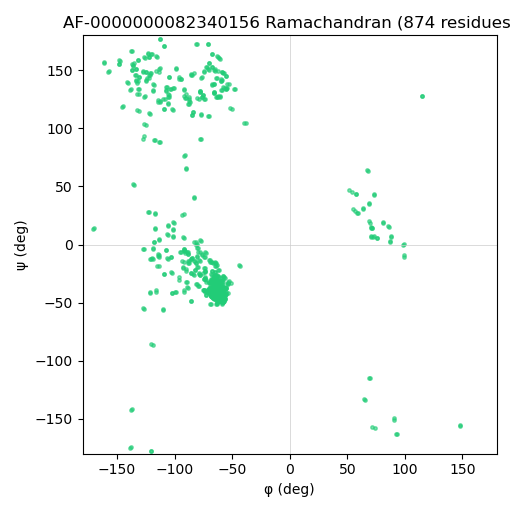4 -41.469 -9.195 1 97.69 257 ASP A O 1
ATOM 1999 N N . HIS A 1 258 ? -9.367 -41.312 -11.406 1 98.56 258 HIS A N 1
ATOM 2000 C CA . HIS A 1 258 ? -8.523 -40.156 -11.617 1 98.56 258 HIS A CA 1
ATOM 2001 C C . HIS A 1 258 ? -9.305 -38.844 -11.414 1 98.56 258 HIS A C 1
ATOM 2003 O O . HIS A 1 258 ? -8.727 -37.781 -11.398 1 98.56 258 HIS A O 1
ATOM 2009 N N . ARG A 1 259 ? -10.562 -38.938 -11.227 1 98.62 259 ARG A N 1
ATOM 2010 C CA . ARG A 1 259 ? -11.375 -37.75 -10.984 1 98.62 259 ARG A CA 1
ATOM 2011 C C . ARG A 1 259 ? -11.195 -37.25 -9.562 1 98.62 259 ARG A C 1
ATOM 2013 O O . ARG A 1 259 ? -11.281 -38.031 -8.602 1 98.62 259 ARG A O 1
ATOM 2020 N N . ILE A 1 260 ? -10.883 -36.031 -9.453 1 98.19 260 ILE A N 1
ATOM 2021 C CA . ILE A 1 260 ? -10.812 -35.406 -8.141 1 98.19 260 ILE A CA 1
ATOM 2022 C C . ILE A 1 260 ? -12.195 -34.875 -7.758 1 98.19 260 ILE A C 1
ATOM 2024 O O . ILE A 1 260 ? -12.805 -34.094 -8.508 1 98.19 260 ILE A O 1
ATOM 2028 N N . GLY A 1 261 ? -12.672 -35.25 -6.605 1 97.31 261 GLY A N 1
ATOM 2029 C CA . GLY A 1 261 ? -14.008 -34.844 -6.191 1 97.31 261 GLY A CA 1
ATOM 2030 C C . GLY A 1 261 ? -15.109 -35.531 -6.949 1 97.31 261 GLY A C 1
ATOM 2031 O O . GLY A 1 261 ? -14.898 -36.625 -7.508 1 97.31 261 GLY A O 1
ATOM 2032 N N . GLU A 1 262 ? -16.297 -34.875 -6.961 1 97.38 262 GLU A N 1
ATOM 2033 C CA . GLU A 1 262 ? -17.469 -35.5 -7.594 1 97.38 262 GLU A CA 1
ATOM 2034 C C . GLU A 1 262 ? -17.672 -34.938 -9.008 1 97.38 262 GLU A C 1
ATOM 2036 O O . GLU A 1 262 ? -17.25 -33.844 -9.32 1 97.38 262 GLU A O 1
ATOM 2041 N N . GLU A 1 263 ? -18.297 -35.875 -9.797 1 97.44 263 GLU A N 1
ATOM 2042 C CA . GLU A 1 263 ? -18.625 -35.469 -11.156 1 97.44 263 GLU A CA 1
ATOM 2043 C C . GLU A 1 263 ? -19.484 -34.188 -11.156 1 97.44 263 GLU A C 1
ATOM 2045 O O . GLU A 1 263 ? -20.406 -34.062 -10.359 1 97.44 263 GLU A O 1
ATOM 2050 N N . ASN A 1 264 ? -19.125 -33.281 -12.016 1 97.75 264 ASN A N 1
ATOM 2051 C CA . ASN A 1 264 ? -19.844 -32.031 -12.227 1 97.75 264 ASN A CA 1
ATOM 2052 C C . ASN A 1 264 ? -19.688 -31.078 -11.039 1 97.75 264 ASN A C 1
ATOM 2054 O O . ASN A 1 264 ? -20.375 -30.062 -10.953 1 97.75 264 ASN A O 1
ATOM 2058 N N . GLN A 1 265 ? -18.734 -31.359 -10.18 1 97.12 265 GLN A N 1
ATOM 2059 C CA . GLN A 1 265 ? -18.469 -30.516 -9.023 1 97.12 265 GLN A CA 1
ATOM 2060 C C . GLN A 1 265 ? -17.031 -30.031 -9.008 1 97.12 265 GLN A C 1
ATOM 2062 O O . GLN A 1 265 ? -16.438 -29.828 -7.945 1 97.12 265 GLN A O 1
ATOM 2067 N N . GLY A 1 266 ? -16.5 -29.938 -10.172 1 96.44 266 GLY A N 1
ATOM 2068 C CA . GLY A 1 266 ? -15.102 -29.562 -10.289 1 96.44 266 GLY A CA 1
ATOM 2069 C C . GLY A 1 266 ? -14.859 -28.078 -10.203 1 96.44 266 GLY A C 1
ATOM 2070 O O . GLY A 1 266 ? -13.781 -27.625 -9.805 1 96.44 266 GLY A O 1
ATOM 2071 N N . PHE A 1 267 ? -15.859 -27.281 -10.477 1 94.38 267 PHE A N 1
ATOM 2072 C CA . PHE A 1 267 ? -15.68 -25.844 -10.617 1 94.38 267 PHE A CA 1
ATOM 2073 C C . PHE A 1 267 ? -15.242 -25.219 -9.297 1 94.38 267 PHE A C 1
ATOM 2075 O O . PHE A 1 267 ? -14.258 -24.484 -9.25 1 94.38 267 PHE A O 1
ATOM 2082 N N . PRO A 1 268 ? -15.836 -25.516 -8.156 1 92.56 268 PRO A N 1
ATOM 2083 C CA . PRO A 1 268 ? -15.375 -24.938 -6.891 1 92.56 268 PRO A CA 1
ATOM 2084 C C . PRO A 1 268 ? -13.953 -25.375 -6.531 1 92.56 268 PRO A C 1
ATOM 2086 O O . PRO A 1 268 ? -13.219 -24.609 -5.898 1 92.56 268 PRO A O 1
ATOM 2089 N N . LEU A 1 269 ? -13.57 -26.547 -6.965 1 93.75 269 LEU A N 1
ATOM 2090 C CA . LEU A 1 269 ? -12.227 -27.031 -6.695 1 93.75 269 LEU A CA 1
ATOM 2091 C C . LEU A 1 269 ? -11.188 -26.188 -7.438 1 93.75 269 LEU A C 1
ATOM 2093 O O . LEU A 1 269 ? -10.148 -25.844 -6.875 1 93.75 269 LEU A O 1
ATOM 2097 N N . ILE A 1 270 ? -11.547 -25.891 -8.625 1 90.5 270 ILE A N 1
ATOM 2098 C CA . ILE A 1 270 ? -10.68 -25.062 -9.461 1 90.5 270 ILE A CA 1
ATOM 2099 C C . ILE A 1 270 ? -10.555 -23.672 -8.859 1 90.5 270 ILE A C 1
ATOM 2101 O O . ILE A 1 270 ? -9.461 -23.125 -8.766 1 90.5 270 ILE A O 1
ATOM 2105 N N . MET A 1 271 ? -11.641 -23.156 -8.391 1 85.44 271 MET A N 1
ATOM 2106 C CA . MET A 1 271 ? -11.68 -21.781 -7.863 1 85.44 271 MET A CA 1
ATOM 2107 C C . MET A 1 271 ? -10.867 -21.672 -6.574 1 85.44 271 MET A C 1
ATOM 2109 O O . MET A 1 271 ? -10.273 -20.641 -6.297 1 85.44 271 MET A O 1
ATOM 2113 N N . SER A 1 272 ? -10.828 -22.672 -5.879 1 85.5 272 SER A N 1
ATOM 2114 C CA . SER A 1 272 ? -10.109 -22.688 -4.613 1 85.5 272 SER A CA 1
ATOM 2115 C C . SER A 1 272 ? -8.609 -22.484 -4.828 1 85.5 272 SER A C 1
ATOM 2117 O O . SER A 1 272 ? -7.898 -22.062 -3.92 1 85.5 272 SER A O 1
ATOM 2119 N N . ASN A 1 273 ? -8.195 -22.703 -5.988 1 87.31 273 ASN A N 1
ATOM 2120 C CA . ASN A 1 273 ? -6.781 -22.625 -6.32 1 87.31 273 ASN A CA 1
ATOM 2121 C C . ASN A 1 273 ? -6.375 -21.219 -6.715 1 87.31 273 ASN A C 1
ATOM 2123 O O . ASN A 1 273 ? -5.188 -20.891 -6.746 1 87.31 273 ASN A O 1
ATOM 2127 N N . PHE A 1 274 ? -7.332 -20.438 -6.969 1 84.88 274 PHE A N 1
ATOM 2128 C CA . PHE A 1 274 ? -7.012 -19.188 -7.652 1 84.88 274 PHE A CA 1
ATOM 2129 C C . PHE A 1 274 ? -6.484 -18.141 -6.668 1 84.88 274 PHE A C 1
ATOM 2131 O O . PHE A 1 274 ? -5.57 -17.391 -6.988 1 84.88 274 PHE A O 1
ATOM 2138 N N . ASN A 1 275 ? -6.965 -18.125 -5.469 1 87.69 275 ASN A N 1
ATOM 2139 C CA . ASN A 1 275 ? -6.512 -17.109 -4.531 1 87.69 275 ASN A CA 1
ATOM 2140 C C . ASN A 1 275 ? -5.051 -17.312 -4.145 1 87.69 275 ASN A C 1
ATOM 2142 O O . ASN A 1 275 ? -4.246 -16.391 -4.219 1 87.69 275 ASN A O 1
ATOM 2146 N N . PRO A 1 276 ? -4.688 -18.547 -3.873 1 90.56 276 PRO A N 1
ATOM 2147 C CA . PRO A 1 276 ? -3.266 -18.75 -3.594 1 90.56 276 PRO A CA 1
ATOM 2148 C C . PRO A 1 276 ? -2.379 -18.453 -4.801 1 90.56 276 PRO A C 1
ATOM 2150 O O . PRO A 1 276 ? -1.283 -17.906 -4.648 1 90.56 276 PRO A O 1
ATOM 2153 N N . GLU A 1 277 ? -2.816 -18.844 -5.949 1 92.25 277 GLU A N 1
ATOM 2154 C CA . GLU A 1 277 ? -2.061 -18.562 -7.168 1 92.25 277 GLU A CA 1
ATOM 2155 C C . GLU A 1 277 ? -1.897 -17.047 -7.379 1 92.25 277 GLU A C 1
ATOM 2157 O O . GLU A 1 277 ? -0.807 -16.578 -7.711 1 92.25 277 GLU A O 1
ATOM 2162 N N . ARG A 1 278 ? -2.965 -16.328 -7.168 1 95 278 ARG A N 1
ATOM 2163 C CA . ARG A 1 278 ? -2.93 -14.875 -7.34 1 95 278 ARG A CA 1
ATOM 2164 C C . ARG A 1 278 ? -2.004 -14.227 -6.32 1 95 278 ARG A C 1
ATOM 2166 O O . ARG A 1 278 ? -1.29 -13.273 -6.641 1 95 278 ARG A O 1
ATOM 2173 N N . LEU A 1 279 ? -2.012 -14.711 -5.125 1 96.12 279 LEU A N 1
ATOM 2174 C CA . LEU A 1 279 ? -1.082 -14.203 -4.121 1 96.12 279 LEU A CA 1
ATOM 2175 C C . LEU A 1 279 ? 0.362 -14.445 -4.547 1 96.12 279 LEU A C 1
ATOM 2177 O O . LEU A 1 279 ? 1.212 -13.562 -4.406 1 96.12 279 LEU A O 1
ATOM 2181 N N . SER A 1 280 ? 0.59 -15.609 -5.051 1 95.69 280 SER A N 1
ATOM 2182 C CA . SER A 1 280 ? 1.933 -15.945 -5.512 1 95.69 280 SER A CA 1
ATOM 2183 C C . SER A 1 280 ? 2.363 -15.055 -6.668 1 95.69 280 SER A C 1
ATOM 2185 O O . SER A 1 280 ? 3.514 -14.617 -6.727 1 95.69 280 SER A O 1
ATOM 2187 N N . LEU A 1 281 ? 1.469 -14.812 -7.59 1 96.81 281 LEU A N 1
ATOM 2188 C CA . LEU A 1 281 ? 1.752 -13.938 -8.727 1 96.81 281 LEU A CA 1
ATOM 2189 C C . LEU A 1 281 ? 2.043 -12.516 -8.258 1 96.81 281 LEU A C 1
ATOM 2191 O O . LEU A 1 281 ? 2.936 -11.852 -8.789 1 96.81 281 LEU A O 1
ATOM 2195 N N . ALA A 1 282 ? 1.28 -12.109 -7.273 1 98.38 282 ALA A N 1
ATOM 2196 C CA . ALA A 1 282 ? 1.494 -10.773 -6.723 1 98.38 282 ALA A CA 1
ATOM 2197 C C . ALA A 1 282 ? 2.871 -10.664 -6.074 1 98.38 282 ALA A C 1
ATOM 2199 O O . ALA A 1 282 ? 3.604 -9.703 -6.316 1 98.38 282 ALA A O 1
ATOM 2200 N N . CYS A 1 283 ? 3.209 -11.641 -5.312 1 98.5 283 CYS A N 1
ATOM 2201 C CA . CYS A 1 283 ? 4.512 -11.664 -4.656 1 98.5 283 CYS A CA 1
ATOM 2202 C C . CYS A 1 283 ? 5.641 -11.656 -5.68 1 98.5 283 CYS A C 1
ATOM 2204 O O . CYS A 1 283 ? 6.598 -10.898 -5.555 1 98.5 283 CYS A O 1
ATOM 2206 N N . ALA A 1 284 ? 5.496 -12.469 -6.652 1 98.5 284 ALA A N 1
ATOM 2207 C CA . ALA A 1 284 ? 6.5 -12.547 -7.711 1 98.5 284 ALA A CA 1
ATOM 2208 C C . ALA A 1 284 ? 6.641 -11.211 -8.43 1 98.5 284 ALA A C 1
ATOM 2210 O O . ALA A 1 284 ? 7.754 -10.75 -8.695 1 98.5 284 ALA A O 1
ATOM 2211 N N . SER A 1 285 ? 5.504 -10.609 -8.734 1 98.88 285 SER A N 1
ATOM 2212 C CA . SER A 1 285 ? 5.512 -9.328 -9.438 1 98.88 285 SER A CA 1
ATOM 2213 C C . SER A 1 285 ? 6.23 -8.258 -8.633 1 98.88 285 SER A C 1
ATOM 2215 O O . SER A 1 285 ? 7.023 -7.488 -9.18 1 98.88 285 SER A O 1
ATOM 2217 N N . LEU A 1 286 ? 5.977 -8.211 -7.375 1 98.88 286 LEU A N 1
ATOM 2218 C CA . LEU A 1 286 ? 6.605 -7.203 -6.523 1 98.88 286 LEU A CA 1
ATOM 2219 C C . LEU A 1 286 ? 8.094 -7.48 -6.363 1 98.88 286 LEU A C 1
ATOM 2221 O O . LEU A 1 286 ? 8.898 -6.551 -6.301 1 98.88 286 LEU A O 1
ATOM 2225 N N . ARG A 1 287 ? 8.484 -8.734 -6.273 1 98.75 287 ARG A N 1
ATOM 2226 C CA . ARG A 1 287 ? 9.906 -9.062 -6.211 1 98.75 287 ARG A CA 1
ATOM 2227 C C . ARG A 1 287 ? 10.617 -8.664 -7.504 1 98.75 287 ARG A C 1
ATOM 2229 O O . ARG A 1 287 ? 11.703 -8.086 -7.469 1 98.75 287 ARG A O 1
ATOM 2236 N N . LEU A 1 288 ? 10.031 -9 -8.617 1 98.81 288 LEU A N 1
ATOM 2237 C CA . LEU A 1 288 ? 10.625 -8.625 -9.898 1 98.81 288 LEU A CA 1
ATOM 2238 C C . LEU A 1 288 ? 10.75 -7.113 -10.023 1 98.81 288 LEU A C 1
ATOM 2240 O O . LEU A 1 288 ? 11.734 -6.605 -10.555 1 98.81 288 LEU A O 1
ATOM 2244 N N . ALA A 1 289 ? 9.742 -6.414 -9.5 1 98.88 289 ALA A N 1
ATOM 2245 C CA . ALA A 1 289 ? 9.82 -4.957 -9.461 1 98.88 289 ALA A CA 1
ATOM 2246 C C . ALA A 1 289 ? 11.016 -4.492 -8.641 1 98.88 289 ALA A C 1
ATOM 2248 O O . ALA A 1 289 ? 11.719 -3.557 -9.031 1 98.88 289 ALA A O 1
ATOM 2249 N N . ARG A 1 290 ? 11.273 -5.109 -7.57 1 98.56 290 ARG A N 1
ATOM 2250 C CA . ARG A 1 290 ? 12.414 -4.77 -6.727 1 98.56 290 ARG A CA 1
ATOM 2251 C C . ARG A 1 290 ? 13.734 -5.074 -7.434 1 98.56 290 ARG A C 1
ATOM 2253 O O . ARG A 1 290 ? 14.727 -4.367 -7.242 1 98.56 290 ARG A O 1
ATOM 2260 N N . VAL A 1 291 ? 13.75 -6.129 -8.211 1 98.31 291 VAL A N 1
ATOM 2261 C CA . VAL A 1 291 ? 14.938 -6.445 -9 1 98.31 291 VAL A CA 1
ATOM 2262 C C . VAL A 1 291 ? 15.211 -5.316 -9.992 1 98.31 291 VAL A C 1
ATOM 2264 O O . VAL A 1 291 ? 16.359 -4.895 -10.156 1 98.31 291 VAL A O 1
ATOM 2267 N N . CYS A 1 292 ? 14.172 -4.84 -10.633 1 98.62 292 CYS A N 1
ATOM 2268 C CA . CYS A 1 292 ? 14.312 -3.707 -11.539 1 98.62 292 CYS A CA 1
ATOM 2269 C C . CYS A 1 292 ? 14.859 -2.488 -10.805 1 98.62 292 CYS A C 1
ATOM 2271 O O . CYS A 1 292 ? 15.758 -1.812 -11.305 1 98.62 292 CYS A O 1
ATOM 2273 N N . ALA A 1 293 ? 14.344 -2.234 -9.625 1 98.5 293 ALA A N 1
ATOM 2274 C CA . ALA A 1 293 ? 14.797 -1.099 -8.828 1 98.5 293 ALA A CA 1
ATOM 2275 C C . ALA A 1 293 ? 16.281 -1.232 -8.484 1 98.5 293 ALA A C 1
ATOM 2277 O O . ALA A 1 293 ? 17.047 -0.275 -8.625 1 98.5 293 ALA A O 1
ATOM 2278 N N . GLU A 1 294 ? 16.656 -2.383 -8.07 1 97.75 294 GLU A N 1
ATOM 2279 C CA . GLU A 1 294 ? 18.031 -2.646 -7.652 1 97.75 294 GLU A CA 1
ATOM 2280 C C . GLU A 1 294 ? 19 -2.484 -8.812 1 97.75 294 GLU A C 1
ATOM 2282 O O . GLU A 1 294 ? 20 -1.773 -8.695 1 97.75 294 GLU A O 1
ATOM 2287 N N . ASP A 1 295 ? 18.688 -3.127 -9.891 1 97.75 295 ASP A N 1
ATOM 2288 C CA . ASP A 1 295 ? 19.594 -3.094 -11.039 1 97.75 295 ASP A CA 1
ATOM 2289 C C . ASP A 1 295 ? 19.672 -1.69 -11.633 1 97.75 295 ASP A C 1
ATOM 2291 O O . ASP A 1 295 ? 20.75 -1.239 -12.023 1 97.75 295 ASP A O 1
ATOM 2295 N N . ALA A 1 296 ? 18.547 -1.007 -11.688 1 98.25 296 ALA A N 1
ATOM 2296 C CA . ALA A 1 296 ? 18.516 0.349 -12.234 1 98.25 296 ALA A CA 1
ATOM 2297 C C . ALA A 1 296 ? 19.328 1.306 -11.367 1 98.25 296 ALA A C 1
ATOM 2299 O O . ALA A 1 296 ? 20.078 2.141 -11.883 1 98.25 296 ALA A O 1
ATOM 2300 N N . PHE A 1 297 ? 19.188 1.207 -10.055 1 97.94 297 PHE A N 1
ATOM 2301 C CA . PHE A 1 297 ? 19.938 2.055 -9.141 1 97.94 297 PHE A CA 1
ATOM 2302 C C . PHE A 1 297 ? 21.438 1.794 -9.258 1 97.94 297 PHE A C 1
ATOM 2304 O O . PHE A 1 297 ? 22.219 2.732 -9.359 1 97.94 297 PHE A O 1
ATOM 2311 N N . ASN A 1 298 ? 21.781 0.553 -9.258 1 96.81 298 ASN A N 1
ATOM 2312 C CA . ASN A 1 298 ? 23.188 0.188 -9.367 1 96.81 298 ASN A CA 1
ATOM 2313 C C . ASN A 1 298 ? 23.781 0.657 -10.68 1 96.81 298 ASN A C 1
ATOM 2315 O O . ASN A 1 298 ? 24.953 1.077 -10.727 1 96.81 298 ASN A O 1
ATOM 2319 N N . TYR A 1 299 ? 23.031 0.56 -11.742 1 96.56 299 TYR A N 1
ATOM 2320 C CA . TYR A 1 299 ? 23.484 1.097 -13.023 1 96.56 299 TYR A CA 1
ATOM 2321 C C . TYR A 1 299 ? 23.656 2.609 -12.953 1 96.56 299 TYR A C 1
ATOM 2323 O O . TYR A 1 299 ? 24.641 3.154 -13.453 1 96.56 299 TYR A O 1
ATOM 2331 N N . ALA A 1 300 ? 22.734 3.285 -12.312 1 97 300 ALA A N 1
ATOM 2332 C CA . ALA A 1 300 ? 22.703 4.746 -12.266 1 97 300 ALA A CA 1
ATOM 2333 C C . ALA A 1 300 ? 23.859 5.301 -11.453 1 97 300 ALA A C 1
ATOM 2335 O O . ALA A 1 300 ? 24.344 6.398 -11.727 1 97 300 ALA A O 1
ATOM 2336 N N . ILE A 1 301 ? 24.328 4.566 -10.445 1 96 301 ILE A N 1
ATOM 2337 C CA . ILE A 1 301 ? 25.406 5.082 -9.617 1 96 301 ILE A CA 1
ATOM 2338 C C . ILE A 1 301 ? 26.75 4.848 -10.32 1 96 301 ILE A C 1
ATOM 2340 O O . ILE A 1 301 ? 27.75 5.461 -9.961 1 96 301 ILE A O 1
ATOM 2344 N N . GLN A 1 302 ? 26.766 3.994 -11.312 1 95.12 302 GLN A N 1
ATOM 2345 C CA . GLN A 1 302 ? 28.016 3.641 -11.977 1 95.12 302 GLN A CA 1
ATOM 2346 C C . GLN A 1 302 ? 28.156 4.367 -13.312 1 95.12 302 GLN A C 1
ATOM 2348 O O . GLN A 1 302 ? 29.234 4.832 -13.672 1 95.12 302 GLN A O 1
ATOM 2353 N N . ARG A 1 303 ? 27.094 4.465 -14.078 1 94.44 303 ARG A N 1
ATOM 2354 C CA . ARG A 1 303 ? 27.125 5.047 -15.414 1 94.44 303 ARG A CA 1
ATOM 2355 C C . ARG A 1 303 ? 27.219 6.57 -15.344 1 94.44 303 ARG A C 1
ATOM 2357 O O . ARG A 1 303 ? 26.438 7.215 -14.656 1 94.44 303 ARG A O 1
ATOM 2364 N N . GLU A 1 304 ? 28.188 7.113 -16.062 1 94.81 304 GLU A N 1
ATOM 2365 C CA . GLU A 1 304 ? 28.359 8.562 -16.094 1 94.81 304 GLU A CA 1
ATOM 2366 C C . GLU A 1 304 ? 27.922 9.141 -17.453 1 94.81 304 GLU A C 1
ATOM 2368 O O . GLU A 1 304 ? 28.188 8.539 -18.5 1 94.81 304 GLU A O 1
ATOM 2373 N N . THR A 1 305 ? 27.188 10.141 -17.453 1 90.5 305 THR A N 1
ATOM 2374 C CA . THR A 1 305 ? 26.875 10.969 -18.609 1 90.5 305 THR A CA 1
ATOM 2375 C C . THR A 1 305 ? 27 12.453 -18.266 1 90.5 305 THR A C 1
ATOM 2377 O O . THR A 1 305 ? 26.688 12.859 -17.141 1 90.5 305 THR A O 1
ATOM 2380 N N . PHE A 1 306 ? 27.547 13.188 -19.25 1 93.62 306 PHE A N 1
ATOM 2381 C CA . PHE A 1 306 ? 27.688 14.625 -19.109 1 93.62 306 PHE A CA 1
ATOM 2382 C C . PHE A 1 306 ? 28.484 14.969 -17.859 1 93.62 306 PHE A C 1
ATOM 2384 O O . PHE A 1 306 ? 28.125 15.906 -17.125 1 93.62 306 PHE A O 1
ATOM 2391 N N . GLY A 1 307 ? 29.391 14.156 -17.391 1 93.75 307 GLY A N 1
ATOM 2392 C CA . GLY A 1 307 ? 30.406 14.484 -16.391 1 93.75 307 GLY A CA 1
ATOM 2393 C C . GLY A 1 307 ? 30.031 14.023 -14.992 1 93.75 307 GLY A C 1
ATOM 2394 O O . GLY A 1 307 ? 30.766 14.273 -14.031 1 93.75 307 GLY A O 1
ATOM 2395 N N . SER A 1 308 ? 28.906 13.406 -14.789 1 95.25 308 SER A N 1
ATOM 2396 C CA . SER A 1 308 ? 28.516 12.914 -13.469 1 95.25 308 SER A CA 1
ATOM 2397 C C . SER A 1 308 ? 27.672 11.641 -13.578 1 95.25 308 SER A C 1
ATOM 2399 O O . SER A 1 308 ? 27.109 11.352 -14.633 1 95.25 308 SER A O 1
ATOM 2401 N N . PRO A 1 309 ? 27.688 10.914 -12.492 1 95.94 309 PRO A N 1
ATOM 2402 C CA . PRO A 1 309 ? 26.828 9.719 -12.492 1 95.94 309 PRO A CA 1
ATOM 2403 C C . PRO A 1 309 ? 25.359 10.039 -12.75 1 95.94 309 PRO A C 1
ATOM 2405 O O . PRO A 1 309 ? 24.875 11.094 -12.336 1 95.94 309 PRO A O 1
ATOM 2408 N N . LEU A 1 310 ? 24.672 9.055 -13.43 1 95.5 310 LEU A N 1
ATOM 2409 C CA . LEU A 1 310 ? 23.266 9.219 -13.766 1 95.5 310 LEU A CA 1
ATOM 2410 C C . LEU A 1 310 ? 22.453 9.562 -12.523 1 95.5 310 LEU A C 1
ATOM 2412 O O . LEU A 1 310 ? 21.5 10.344 -12.586 1 95.5 310 LEU A O 1
ATOM 2416 N N . ILE A 1 311 ? 22.859 9.023 -11.375 1 96.19 311 ILE A N 1
ATOM 2417 C CA . ILE A 1 311 ? 22.078 9.133 -10.148 1 96.19 311 ILE A CA 1
ATOM 2418 C C . ILE A 1 311 ? 22.094 10.578 -9.656 1 96.19 311 ILE A C 1
ATOM 2420 O O . ILE A 1 311 ? 21.266 10.961 -8.82 1 96.19 311 ILE A O 1
ATOM 2424 N N . GLN A 1 312 ? 22.906 11.391 -10.141 1 95 312 GLN A N 1
ATOM 2425 C CA . GLN A 1 312 ? 22.984 12.789 -9.719 1 95 312 GLN A CA 1
ATOM 2426 C C . GLN A 1 312 ? 22.031 13.656 -10.523 1 95 312 GLN A C 1
ATOM 2428 O O . GLN A 1 312 ? 21.781 14.812 -10.172 1 95 312 GLN A O 1
ATOM 2433 N N . LYS A 1 313 ? 21.547 13.078 -11.672 1 93.88 313 LYS A N 1
ATOM 2434 C CA . LYS A 1 313 ? 20.562 13.797 -12.477 1 93.88 313 LYS A CA 1
ATOM 2435 C C . LYS A 1 313 ? 19.172 13.703 -11.859 1 93.88 313 LYS A C 1
ATOM 2437 O O . LYS A 1 313 ? 18.703 12.609 -11.547 1 93.88 313 LYS A O 1
ATOM 2442 N N . GLN A 1 314 ? 18.469 14.836 -11.742 1 93.38 314 GLN A N 1
ATOM 2443 C CA . GLN A 1 314 ? 17.156 14.898 -11.086 1 93.38 314 GLN A CA 1
ATOM 2444 C C . GLN A 1 314 ? 16.141 14.023 -11.812 1 93.38 314 GLN A C 1
ATOM 2446 O O . GLN A 1 314 ? 15.297 13.391 -11.188 1 93.38 314 GLN A O 1
ATOM 2451 N N . ALA A 1 315 ? 16.234 14.008 -13.094 1 93.12 315 ALA A N 1
ATOM 2452 C CA . ALA A 1 315 ? 15.297 13.203 -13.867 1 93.12 315 ALA A CA 1
ATOM 2453 C C . ALA A 1 315 ? 15.445 11.719 -13.547 1 93.12 315 ALA A C 1
ATOM 2455 O O . ALA A 1 315 ? 14.453 10.984 -13.531 1 93.12 315 ALA A O 1
ATOM 2456 N N . ILE A 1 316 ? 16.688 11.273 -13.32 1 95.88 316 ILE A N 1
ATOM 2457 C CA . ILE A 1 316 ? 16.953 9.883 -12.984 1 95.88 316 ILE A CA 1
ATOM 2458 C C . ILE A 1 316 ? 16.516 9.602 -11.555 1 95.88 316 ILE A C 1
ATOM 2460 O O . ILE A 1 316 ? 15.906 8.562 -11.273 1 95.88 316 ILE A O 1
ATOM 2464 N N . GLN A 1 317 ? 16.781 10.555 -10.672 1 95.88 317 GLN A N 1
ATOM 2465 C CA . GLN A 1 317 ? 16.344 10.43 -9.281 1 95.88 317 GLN A CA 1
ATOM 2466 C C . GLN A 1 317 ? 14.828 10.289 -9.195 1 95.88 317 GLN A C 1
ATOM 2468 O O . GLN A 1 317 ? 14.32 9.5 -8.398 1 95.88 317 GLN A O 1
ATOM 2473 N N . ALA A 1 318 ? 14.125 10.977 -10.016 1 95.88 318 ALA A N 1
ATOM 2474 C CA . ALA A 1 318 ? 12.664 10.898 -10.055 1 95.88 318 ALA A CA 1
ATOM 2475 C C . ALA A 1 318 ? 12.203 9.5 -10.445 1 95.88 318 ALA A C 1
ATOM 2477 O O . ALA A 1 318 ? 11.195 9.008 -9.922 1 95.88 318 ALA A O 1
ATOM 2478 N N . LYS A 1 319 ? 12.867 8.906 -11.359 1 96.56 319 LYS A N 1
ATOM 2479 C CA . LYS A 1 319 ? 12.516 7.559 -11.781 1 96.56 319 LYS A CA 1
ATOM 2480 C C . LYS A 1 319 ? 12.773 6.547 -10.672 1 96.56 319 LYS A C 1
ATOM 2482 O O . LYS A 1 319 ? 12.008 5.598 -10.492 1 96.56 319 LYS A O 1
ATOM 2487 N N . ILE A 1 320 ? 13.922 6.723 -9.93 1 96.94 320 ILE A N 1
ATOM 2488 C CA . ILE A 1 320 ? 14.219 5.84 -8.812 1 96.94 320 ILE A CA 1
ATOM 2489 C C . ILE A 1 320 ? 13.156 5.992 -7.73 1 96.94 320 ILE A C 1
ATOM 2491 O O . ILE A 1 320 ? 12.703 5.004 -7.152 1 96.94 320 ILE A O 1
ATOM 2495 N N . PHE A 1 321 ? 12.711 7.184 -7.539 1 97.25 321 PHE A N 1
ATOM 2496 C CA . PHE A 1 321 ? 11.664 7.473 -6.566 1 97.25 321 PHE A CA 1
ATOM 2497 C C . PHE A 1 321 ? 10.375 6.742 -6.926 1 97.25 321 PHE A C 1
ATOM 2499 O O . PHE A 1 321 ? 9.664 6.258 -6.043 1 97.25 321 PHE A O 1
ATOM 2506 N N . LYS A 1 322 ? 10.047 6.617 -8.18 1 96.88 322 LYS A N 1
ATOM 2507 C CA . LYS A 1 322 ? 8.812 5.98 -8.641 1 96.88 322 LYS A CA 1
ATOM 2508 C C . LYS A 1 322 ? 8.781 4.504 -8.258 1 96.88 322 LYS A C 1
ATOM 2510 O O . LYS A 1 322 ? 7.707 3.943 -8.023 1 96.88 322 LYS A O 1
ATOM 2515 N N . PHE A 1 323 ? 9.977 3.865 -8.125 1 98.19 323 PHE A N 1
ATOM 2516 C CA . PHE A 1 323 ? 10 2.488 -7.645 1 98.19 323 PHE A CA 1
ATOM 2517 C C . PHE A 1 323 ? 9.375 2.387 -6.258 1 98.19 323 PHE A C 1
ATOM 2519 O O . PHE A 1 323 ? 8.484 1.567 -6.035 1 98.19 323 PHE A O 1
ATOM 2526 N N . GLY A 1 324 ? 9.805 3.273 -5.379 1 97.81 324 GLY A N 1
ATOM 2527 C CA . GLY A 1 324 ? 9.25 3.268 -4.035 1 97.81 324 GLY A CA 1
ATOM 2528 C C . GLY A 1 324 ? 7.766 3.557 -4 1 97.81 324 GLY A C 1
ATOM 2529 O O . GLY A 1 324 ? 7.027 2.955 -3.215 1 97.81 324 GLY A O 1
ATOM 2530 N N . LEU A 1 325 ? 7.293 4.406 -4.875 1 97.12 325 LEU A N 1
ATOM 2531 C CA . LEU A 1 325 ? 5.906 4.863 -4.91 1 97.12 325 LEU A CA 1
ATOM 2532 C C . LEU A 1 325 ? 4.961 3.715 -5.238 1 97.12 325 LEU A C 1
ATOM 2534 O O . LEU A 1 325 ? 3.807 3.711 -4.805 1 97.12 325 LEU A O 1
ATOM 2538 N N . VAL A 1 326 ? 5.465 2.717 -6.02 1 97.88 326 VAL A N 1
ATOM 2539 C CA . VAL A 1 326 ? 4.531 1.693 -6.48 1 97.88 326 VAL A CA 1
ATOM 2540 C C . VAL A 1 326 ? 4.812 0.376 -5.762 1 97.88 326 VAL A C 1
ATOM 2542 O O . VAL A 1 326 ? 3.898 -0.415 -5.52 1 97.88 326 VAL A O 1
ATOM 2545 N N . ILE A 1 327 ? 6.02 0.13 -5.281 1 98.62 327 ILE A N 1
ATOM 2546 C CA . ILE A 1 327 ? 6.391 -1.156 -4.699 1 98.62 327 ILE A CA 1
ATOM 2547 C C . ILE A 1 327 ? 6.004 -1.188 -3.225 1 98.62 327 ILE A C 1
ATOM 2549 O O . ILE A 1 327 ? 5.332 -2.117 -2.771 1 98.62 327 ILE A O 1
ATOM 2553 N N . GLU A 1 328 ? 6.359 -0.146 -2.469 1 98.38 328 GLU A N 1
ATOM 2554 C CA . GLU A 1 328 ? 6.254 -0.178 -1.014 1 98.38 328 GLU A CA 1
ATOM 2555 C C . GLU A 1 328 ? 4.793 -0.254 -0.57 1 98.38 328 GLU A C 1
ATOM 2557 O O . GLU A 1 328 ? 4.438 -1.084 0.269 1 98.38 328 GLU A O 1
ATOM 2562 N N . PRO A 1 329 ? 3.898 0.576 -1.172 1 98.31 329 PRO A N 1
ATOM 2563 C CA . PRO A 1 329 ? 2.508 0.463 -0.73 1 98.31 329 PRO A CA 1
ATOM 2564 C C . PRO A 1 329 ? 1.876 -0.876 -1.105 1 98.31 329 PRO A C 1
ATOM 2566 O O . PRO A 1 329 ? 1.106 -1.44 -0.324 1 98.31 329 PRO A O 1
ATOM 2569 N N . ALA A 1 330 ? 2.145 -1.407 -2.297 1 98.62 330 ALA A N 1
ATOM 2570 C CA . ALA A 1 330 ? 1.609 -2.701 -2.709 1 98.62 330 ALA A CA 1
ATOM 2571 C C . ALA A 1 330 ? 2.109 -3.818 -1.795 1 98.62 330 ALA A C 1
ATOM 2573 O O . ALA A 1 330 ? 1.348 -4.715 -1.429 1 98.62 330 ALA A O 1
ATOM 2574 N N . TYR A 1 331 ? 3.379 -3.752 -1.44 1 98.62 331 TYR A N 1
ATOM 2575 C CA . TYR A 1 331 ? 3.949 -4.766 -0.561 1 98.62 331 TYR A CA 1
ATOM 2576 C C . TYR A 1 331 ? 3.342 -4.68 0.835 1 98.62 331 TYR A C 1
ATOM 2578 O O . TYR A 1 331 ? 3.09 -5.703 1.475 1 98.62 331 TYR A O 1
ATOM 2586 N N . ALA A 1 332 ? 3.139 -3.465 1.327 1 98.44 332 ALA A N 1
ATOM 2587 C CA . ALA A 1 332 ? 2.479 -3.295 2.619 1 98.44 332 ALA A CA 1
ATOM 2588 C C . ALA A 1 332 ? 1.087 -3.918 2.609 1 98.44 332 ALA A C 1
ATOM 2590 O O . ALA A 1 332 ? 0.689 -4.578 3.572 1 98.44 332 ALA A O 1
ATOM 2591 N N . PHE A 1 333 ? 0.324 -3.705 1.551 1 98.56 333 PHE A N 1
ATOM 2592 C CA . PHE A 1 333 ? -1.004 -4.293 1.428 1 98.56 333 PHE A CA 1
ATOM 2593 C C . PHE A 1 333 ? -0.919 -5.816 1.382 1 98.56 333 PHE A C 1
ATOM 2595 O O . PHE A 1 333 ? -1.745 -6.504 1.981 1 98.56 333 PHE A O 1
ATOM 2602 N N . MET A 1 334 ? 0.055 -6.316 0.654 1 98.62 334 MET A N 1
ATOM 2603 C CA . MET A 1 334 ? 0.243 -7.762 0.572 1 98.62 334 MET A CA 1
ATOM 2604 C C . MET A 1 334 ? 0.505 -8.359 1.951 1 98.62 334 MET A C 1
ATOM 2606 O O . MET A 1 334 ? -0.089 -9.375 2.318 1 98.62 334 MET A O 1
ATOM 2610 N N . GLU A 1 335 ? 1.42 -7.73 2.74 1 98.12 335 GLU A N 1
ATOM 2611 C CA . GLU A 1 335 ? 1.7 -8.219 4.086 1 98.12 335 GLU A CA 1
ATOM 2612 C C . GLU A 1 335 ? 0.447 -8.188 4.957 1 98.12 335 GLU A C 1
ATOM 2614 O O . GLU A 1 335 ? 0.2 -9.117 5.73 1 98.12 335 GLU A O 1
ATOM 2619 N N . GLN A 1 336 ? -0.333 -7.148 4.809 1 97.62 336 GLN A N 1
ATOM 2620 C CA . GLN A 1 336 ? -1.593 -7.051 5.539 1 97.62 336 GLN A CA 1
ATOM 2621 C C . GLN A 1 336 ? -2.543 -8.18 5.152 1 97.62 336 GLN A C 1
ATOM 2623 O O . GLN A 1 336 ? -3.184 -8.781 6.016 1 97.62 336 GLN A O 1
ATOM 2628 N N . LEU A 1 337 ? -2.648 -8.469 3.881 1 97.38 337 LEU A N 1
ATOM 2629 C CA . LEU A 1 337 ? -3.521 -9.531 3.389 1 97.38 337 LEU A CA 1
ATOM 2630 C C . LEU A 1 337 ? -3.053 -10.891 3.891 1 97.38 337 LEU A C 1
ATOM 2632 O O . LEU A 1 337 ? -3.871 -11.727 4.281 1 97.38 337 LEU A O 1
ATOM 2636 N N . VAL A 1 338 ? -1.75 -11.133 3.908 1 97.44 338 VAL A N 1
ATOM 2637 C CA . VAL A 1 338 ? -1.215 -12.406 4.391 1 97.44 338 VAL A CA 1
ATOM 2638 C C . VAL A 1 338 ? -1.566 -12.586 5.863 1 97.44 338 VAL A C 1
ATOM 2640 O O . VAL A 1 338 ? -1.918 -13.688 6.293 1 97.44 338 VAL A O 1
ATOM 2643 N N . ASN A 1 339 ? -1.473 -11.5 6.598 1 97 339 ASN A N 1
ATOM 2644 C CA . ASN A 1 339 ? -1.888 -11.578 7.996 1 97 339 ASN A CA 1
ATOM 2645 C C . ASN A 1 339 ? -3.365 -11.938 8.125 1 97 339 ASN A C 1
ATOM 2647 O O . ASN A 1 339 ? -3.74 -12.742 8.977 1 97 339 ASN A O 1
ATOM 2651 N N . ILE A 1 340 ? -4.23 -11.359 7.348 1 95.94 340 ILE A N 1
ATOM 2652 C CA . ILE A 1 340 ? -5.66 -11.648 7.348 1 95.94 340 ILE A CA 1
ATOM 2653 C C . ILE A 1 340 ? -5.887 -13.117 6.996 1 95.94 340 ILE A C 1
ATOM 2655 O O . ILE A 1 340 ? -6.688 -13.805 7.637 1 95.94 340 ILE A O 1
ATOM 2659 N N . LEU A 1 341 ? -5.145 -13.602 6.02 1 94.62 341 LEU A N 1
ATOM 2660 C CA . LEU A 1 341 ? -5.242 -15 5.617 1 94.62 341 LEU A CA 1
ATOM 2661 C C . LEU A 1 341 ? -4.887 -15.93 6.777 1 94.62 341 LEU A C 1
ATOM 2663 O O . LEU A 1 341 ? -5.594 -16.906 7.031 1 94.62 341 LEU A O 1
ATOM 2667 N N . GLU A 1 342 ? -3.826 -15.625 7.488 1 94.06 342 GLU A N 1
ATOM 2668 C CA . GLU A 1 342 ? -3.389 -16.438 8.617 1 94.06 342 GLU A CA 1
ATOM 2669 C C . GLU A 1 342 ? -4.441 -16.469 9.719 1 94.06 342 GLU A C 1
ATOM 2671 O O . GLU A 1 342 ? -4.637 -17.5 10.375 1 94.06 342 GLU A O 1
ATOM 2676 N N . LYS A 1 343 ? -5.16 -15.391 9.859 1 94.44 343 LYS A N 1
ATOM 2677 C CA . LYS A 1 343 ? -6.129 -15.281 10.945 1 94.44 343 LYS A CA 1
ATOM 2678 C C . LYS A 1 343 ? -7.465 -15.906 10.555 1 94.44 343 LYS A C 1
ATOM 2680 O O . LYS A 1 343 ? -8.32 -16.125 11.414 1 94.44 343 LYS A O 1
ATOM 2685 N N . THR A 1 344 ? -7.625 -16.219 9.297 1 92.81 344 THR A N 1
ATOM 2686 C CA . THR A 1 344 ? -8.914 -16.734 8.859 1 92.81 344 THR A CA 1
ATOM 2687 C C . THR A 1 344 ? -8.773 -18.156 8.32 1 92.81 344 THR A C 1
ATOM 2689 O O . THR A 1 344 ? -9.75 -18.75 7.867 1 92.81 344 THR A O 1
ATOM 2692 N N . LYS A 1 345 ? -7.648 -18.719 8.344 1 87.56 345 LYS A N 1
ATOM 2693 C CA . LYS A 1 345 ? -7.367 -19.969 7.645 1 87.56 345 LYS A CA 1
ATOM 2694 C C . LYS A 1 345 ? -8.18 -21.125 8.227 1 87.56 345 LYS A C 1
ATOM 2696 O O . LYS A 1 345 ? -8.508 -22.078 7.516 1 87.56 345 LYS A O 1
ATOM 2701 N N . ASP A 1 346 ? -8.586 -20.984 9.484 1 86.88 346 ASP A N 1
ATOM 2702 C CA . ASP A 1 346 ? -9.312 -22.062 10.133 1 86.88 346 ASP A CA 1
ATOM 2703 C C . ASP A 1 346 ? -10.812 -21.781 10.156 1 86.88 346 ASP A C 1
ATOM 2705 O O . ASP A 1 346 ? -11.586 -22.547 10.734 1 86.88 346 ASP A O 1
ATOM 2709 N N . ARG A 1 347 ? -11.203 -20.719 9.461 1 88 347 ARG A N 1
ATOM 2710 C CA . ARG A 1 347 ? -12.625 -20.391 9.43 1 88 347 ARG A CA 1
ATOM 2711 C C . ARG A 1 347 ? -13.336 -21.156 8.328 1 88 347 ARG A C 1
ATOM 2713 O O . ARG A 1 347 ? -12.789 -21.375 7.242 1 88 347 ARG A O 1
ATOM 2720 N N . PRO A 1 348 ? -14.578 -21.5 8.625 1 80.31 348 PRO A N 1
ATOM 2721 C CA . PRO A 1 348 ? -15.328 -22.281 7.641 1 80.31 348 PRO A CA 1
ATOM 2722 C C . PRO A 1 348 ? -15.859 -21.438 6.492 1 80.31 348 PRO A C 1
ATOM 2724 O O . PRO A 1 348 ? -16.141 -21.953 5.41 1 80.31 348 PRO A O 1
ATOM 2727 N N . THR A 1 349 ? -16.062 -20.156 6.816 1 81 349 THR A N 1
ATOM 2728 C CA . THR A 1 349 ? -16.609 -19.266 5.805 1 81 349 THR A CA 1
ATOM 2729 C C . THR A 1 349 ? -15.711 -18.047 5.605 1 81 349 THR A C 1
ATOM 2731 O O . THR A 1 349 ? -15 -17.641 6.527 1 81 349 THR A O 1
ATOM 2734 N N . ASP A 1 350 ? -15.766 -17.625 4.352 1 82.88 350 ASP A N 1
ATOM 2735 C CA . ASP A 1 350 ? -15.016 -16.406 4.039 1 82.88 350 ASP A CA 1
ATOM 2736 C C . ASP A 1 350 ? -15.891 -15.164 4.211 1 82.88 350 ASP A C 1
ATOM 2738 O O . ASP A 1 350 ? -16.203 -14.477 3.238 1 82.88 350 ASP A O 1
ATOM 2742 N N . ASP A 1 351 ? -16.109 -14.75 5.387 1 86 351 ASP A N 1
ATOM 2743 C CA . ASP A 1 351 ? -16.922 -13.578 5.676 1 86 351 ASP A CA 1
ATOM 2744 C C . ASP A 1 351 ? -16.141 -12.289 5.453 1 86 351 ASP A C 1
ATOM 2746 O O . ASP A 1 351 ? -16.719 -11.211 5.316 1 86 351 ASP A O 1
ATOM 2750 N N . VAL A 1 352 ? -14.875 -12.445 5.324 1 90 352 VAL A N 1
ATOM 2751 C CA . VAL A 1 352 ? -14.062 -11.242 5.199 1 90 352 VAL A CA 1
ATOM 2752 C C . VAL A 1 352 ? -13.859 -10.906 3.723 1 90 352 VAL A C 1
ATOM 2754 O O . VAL A 1 352 ? -13.469 -9.789 3.381 1 90 352 VAL A O 1
ATOM 2757 N N . ARG A 1 353 ? -14.172 -11.859 2.873 1 91.06 353 ARG A N 1
ATOM 2758 C CA . ARG A 1 353 ? -14.125 -11.648 1.43 1 91.06 353 ARG A CA 1
ATOM 2759 C C . ARG A 1 353 ? -12.695 -11.445 0.947 1 91.06 353 ARG A C 1
ATOM 2761 O O . ARG A 1 353 ? -12.398 -10.453 0.282 1 91.06 353 ARG A O 1
ATOM 2768 N N . ILE A 1 354 ? -11.898 -12.492 1.118 1 92.56 354 ILE A N 1
ATOM 2769 C CA . ILE A 1 354 ? -10.477 -12.508 0.781 1 92.56 354 ILE A CA 1
ATOM 2770 C C . ILE A 1 354 ? -10.305 -12.406 -0.733 1 92.56 354 ILE A C 1
ATOM 2772 O O . ILE A 1 354 ? -9.344 -11.805 -1.216 1 92.56 354 ILE A O 1
ATOM 2776 N N . GLY A 1 355 ? -11.289 -12.938 -1.47 1 93.19 355 GLY A N 1
ATOM 2777 C CA . GLY A 1 355 ? -11.203 -12.938 -2.922 1 93.19 355 GLY A CA 1
ATOM 2778 C C . GLY A 1 355 ? -11.078 -11.547 -3.516 1 93.19 355 GLY A C 1
ATOM 2779 O O . GLY A 1 355 ? -10.25 -11.312 -4.402 1 93.19 355 GLY A O 1
ATOM 2780 N N . GLY A 1 356 ? -11.859 -10.609 -3.021 1 94.56 356 GLY A N 1
ATOM 2781 C CA . GLY A 1 356 ? -11.812 -9.242 -3.514 1 94.56 356 GLY A CA 1
ATOM 2782 C C . GLY A 1 356 ? -10.5 -8.547 -3.211 1 94.56 356 GLY A C 1
ATOM 2783 O O . GLY A 1 356 ? -9.953 -7.84 -4.059 1 94.56 356 GLY A O 1
ATOM 2784 N N . MET A 1 357 ? -9.984 -8.789 -2.031 1 96.19 357 MET A N 1
ATOM 2785 C CA . MET A 1 357 ? -8.711 -8.211 -1.619 1 96.19 357 MET A CA 1
ATOM 2786 C C . MET A 1 357 ? -7.562 -8.781 -2.449 1 96.19 357 MET A C 1
ATOM 2788 O O . MET A 1 357 ? -6.648 -8.047 -2.832 1 96.19 357 MET A O 1
ATOM 2792 N N . THR A 1 358 ? -7.652 -10.031 -2.744 1 96.75 358 THR A N 1
ATOM 2793 C CA . THR A 1 358 ? -6.609 -10.695 -3.514 1 96.75 358 THR A CA 1
ATOM 2794 C C . THR A 1 358 ? -6.617 -10.219 -4.965 1 96.75 358 THR A C 1
ATOM 2796 O O . THR A 1 358 ? -5.562 -10.023 -5.566 1 96.75 358 THR A O 1
ATOM 2799 N N . ALA A 1 359 ? -7.805 -10.078 -5.504 1 96.75 359 ALA A N 1
ATOM 2800 C CA . ALA A 1 359 ? -7.93 -9.547 -6.859 1 96.75 359 ALA A CA 1
ATOM 2801 C C . ALA A 1 359 ? -7.34 -8.148 -6.961 1 96.75 359 ALA A C 1
ATOM 2803 O O . ALA A 1 359 ? -6.629 -7.832 -7.922 1 96.75 359 ALA A O 1
ATOM 2804 N N . LEU A 1 360 ? -7.59 -7.324 -6.016 1 97.38 360 LEU A N 1
ATOM 2805 C CA . LEU A 1 360 ? -7.047 -5.973 -5.953 1 97.38 360 LEU A CA 1
ATOM 2806 C C . LEU A 1 360 ? -5.523 -6.004 -5.891 1 97.38 360 LEU A C 1
ATOM 2808 O O . LEU A 1 360 ? -4.855 -5.258 -6.609 1 97.38 360 LEU A O 1
ATOM 2812 N N . LEU A 1 361 ? -4.992 -6.859 -5.066 1 98.44 361 LEU A N 1
ATOM 2813 C CA . LEU A 1 361 ? -3.553 -7.004 -4.898 1 98.44 361 LEU A CA 1
ATOM 2814 C C . LEU A 1 361 ? -2.895 -7.441 -6.203 1 98.44 361 LEU A C 1
ATOM 2816 O O . LEU A 1 361 ? -1.831 -6.934 -6.57 1 98.44 361 LEU A O 1
ATOM 2820 N N . LYS A 1 362 ? -3.51 -8.383 -6.832 1 98 362 LYS A N 1
ATOM 2821 C CA . LYS A 1 362 ? -2.963 -8.875 -8.094 1 98 362 LYS A CA 1
ATOM 2822 C C . LYS A 1 362 ? -2.791 -7.738 -9.102 1 98 362 LYS A C 1
ATOM 2824 O O . LYS A 1 362 ? -1.731 -7.605 -9.711 1 98 362 LYS A O 1
ATOM 2829 N N . VAL A 1 363 ? -3.717 -6.883 -9.227 1 97.88 363 VAL A N 1
ATOM 2830 C CA . VAL A 1 363 ? -3.656 -5.797 -10.203 1 97.88 363 VAL A CA 1
ATOM 2831 C C . VAL A 1 363 ? -2.646 -4.746 -9.742 1 97.88 363 VAL A C 1
ATOM 2833 O O . VAL A 1 363 ? -1.827 -4.277 -10.531 1 97.88 363 VAL A O 1
ATOM 2836 N N . MET A 1 364 ? -2.645 -4.387 -8.469 1 97.81 364 MET A N 1
ATOM 2837 C CA . MET A 1 364 ? -1.715 -3.359 -8.008 1 97.81 364 MET A CA 1
ATOM 2838 C C . MET A 1 364 ? -0.271 -3.828 -8.148 1 97.81 364 MET A C 1
ATOM 2840 O O . MET A 1 364 ? 0.606 -3.049 -8.523 1 97.81 364 MET A O 1
ATOM 2844 N N . SER A 1 365 ? -0.013 -5.094 -7.875 1 98.62 365 SER A N 1
ATOM 2845 C CA . SER A 1 365 ? 1.34 -5.637 -7.938 1 98.62 365 SER A CA 1
ATOM 2846 C C . SER A 1 365 ? 1.839 -5.723 -9.375 1 98.62 365 SER A C 1
ATOM 2848 O O . SER A 1 365 ? 3 -5.422 -9.656 1 98.62 365 SER A O 1
ATOM 2850 N N . THR A 1 366 ? 0.964 -6.105 -10.258 1 98.44 366 THR A N 1
ATOM 2851 C CA . THR A 1 366 ? 1.389 -6.238 -11.648 1 98.44 366 THR A CA 1
ATOM 2852 C C . THR A 1 366 ? 1.56 -4.867 -12.297 1 98.44 366 THR A C 1
ATOM 2854 O O . THR A 1 366 ? 2.424 -4.684 -13.156 1 98.44 366 THR A O 1
ATOM 2857 N N . ARG A 1 367 ? 0.823 -3.891 -11.867 1 97.81 367 ARG A N 1
ATOM 2858 C CA . ARG A 1 367 ? 1.043 -2.521 -12.328 1 97.81 367 ARG A CA 1
ATOM 2859 C C . ARG A 1 367 ? 2.365 -1.974 -11.797 1 97.81 367 ARG A C 1
ATOM 2861 O O . ARG A 1 367 ? 3.068 -1.251 -12.508 1 97.81 367 ARG A O 1
ATOM 2868 N N . ALA A 1 368 ? 2.627 -2.301 -10.57 1 98.69 368 ALA A N 1
ATOM 2869 C CA . ALA A 1 368 ? 3.928 -1.923 -10.023 1 98.69 368 ALA A CA 1
ATOM 2870 C C . ALA A 1 368 ? 5.062 -2.521 -10.844 1 98.69 368 ALA A C 1
ATOM 2872 O O . ALA A 1 368 ? 6.062 -1.849 -11.117 1 98.69 368 ALA A O 1
ATOM 2873 N N . LEU A 1 369 ? 4.887 -3.75 -11.25 1 98.75 369 LEU A N 1
ATOM 2874 C CA . LEU A 1 369 ? 5.887 -4.422 -12.07 1 98.75 369 LEU A CA 1
ATOM 2875 C C . LEU A 1 369 ? 6.039 -3.725 -13.414 1 98.75 369 LEU A C 1
ATOM 2877 O O . LEU A 1 369 ? 7.152 -3.383 -13.82 1 98.75 369 LEU A O 1
ATOM 2881 N N . GLU A 1 370 ? 4.949 -3.434 -14.078 1 98.19 370 GLU A N 1
ATOM 2882 C CA . GLU A 1 370 ? 4.992 -2.785 -15.383 1 98.19 370 GLU A CA 1
ATOM 2883 C C . GLU A 1 370 ? 5.684 -1.426 -15.305 1 98.19 370 GLU A C 1
ATOM 2885 O O . GLU A 1 370 ? 6.523 -1.101 -16.141 1 98.19 370 GLU A O 1
ATOM 2890 N N . LYS A 1 371 ? 5.293 -0.703 -14.266 1 98.38 371 LYS A N 1
ATOM 2891 C CA . LYS A 1 371 ? 5.898 0.613 -14.086 1 98.38 371 LYS A CA 1
ATOM 2892 C C . LYS A 1 371 ? 7.395 0.493 -13.797 1 98.38 371 LYS A C 1
ATOM 2894 O O . LYS A 1 371 ? 8.195 1.269 -14.32 1 98.38 371 LYS A O 1
ATOM 2899 N N . SER A 1 372 ? 7.777 -0.413 -13.016 1 98.75 372 SER A N 1
ATOM 2900 C CA . SER A 1 372 ? 9.18 -0.59 -12.641 1 98.75 372 SER A CA 1
ATOM 2901 C C . SER A 1 372 ? 10.016 -1.035 -13.828 1 98.75 372 SER A C 1
ATOM 2903 O O . SER A 1 372 ? 11.148 -0.574 -14 1 98.75 372 SER A O 1
ATOM 2905 N N . VAL A 1 373 ? 9.445 -1.922 -14.641 1 98.5 373 VAL A N 1
ATOM 2906 C CA . VAL A 1 373 ? 10.133 -2.361 -15.852 1 98.5 373 VAL A CA 1
ATOM 2907 C C . VAL A 1 373 ? 10.375 -1.165 -16.766 1 98.5 373 VAL A C 1
ATOM 2909 O O . VAL A 1 373 ? 11.5 -0.952 -17.234 1 98.5 373 VAL A O 1
ATOM 2912 N N . ARG A 1 374 ? 9.398 -0.385 -16.984 1 97.12 374 ARG A N 1
ATOM 2913 C CA . ARG A 1 374 ? 9.492 0.777 -17.875 1 97.12 374 ARG A CA 1
ATOM 2914 C C . ARG A 1 374 ? 10.578 1.737 -17.391 1 97.12 374 ARG A C 1
ATOM 2916 O O . ARG A 1 374 ? 11.445 2.15 -18.156 1 97.12 374 ARG A O 1
ATOM 2923 N N . GLU A 1 375 ? 10.523 2.094 -16.078 1 98.19 375 GLU A N 1
ATOM 2924 C CA . GLU A 1 375 ? 11.469 3.059 -15.539 1 98.19 375 GLU A CA 1
ATOM 2925 C C . GLU A 1 375 ? 12.891 2.5 -15.547 1 98.19 375 GLU A C 1
ATOM 2927 O O . GLU A 1 375 ? 13.852 3.227 -15.828 1 98.19 375 GLU A O 1
ATOM 2932 N N . ALA A 1 376 ? 13.031 1.217 -15.234 1 98.5 376 ALA A N 1
ATOM 2933 C CA . ALA A 1 376 ? 14.352 0.597 -15.242 1 98.5 376 ALA A CA 1
ATOM 2934 C C . ALA A 1 376 ? 14.953 0.586 -16.641 1 98.5 376 ALA A C 1
ATOM 2936 O O . ALA A 1 376 ? 16.109 0.937 -16.828 1 98.5 376 ALA A O 1
ATOM 2937 N N . GLN A 1 377 ? 14.156 0.232 -17.672 1 97.19 377 GLN A N 1
ATOM 2938 C CA . GLN A 1 377 ? 14.641 0.234 -19.047 1 97.19 377 GLN A CA 1
ATOM 2939 C C . GLN A 1 377 ? 15.008 1.644 -19.5 1 97.19 377 GLN A C 1
ATOM 2941 O O . GLN A 1 377 ? 15.984 1.83 -20.234 1 97.19 377 GLN A O 1
ATOM 2946 N N . GLN A 1 378 ? 14.227 2.6 -19.047 1 96.06 378 GLN A N 1
ATOM 2947 C CA . GLN A 1 378 ? 14.523 3.982 -19.406 1 96.06 378 GLN A CA 1
ATOM 2948 C C . GLN A 1 378 ? 15.844 4.438 -18.797 1 96.06 378 GLN A C 1
ATOM 2950 O O . GLN A 1 378 ? 16.609 5.156 -19.438 1 96.06 378 GLN A O 1
ATOM 2955 N N . ILE A 1 379 ? 16.109 4.055 -17.578 1 97.5 379 ILE A N 1
ATOM 2956 C CA . ILE A 1 379 ? 17.344 4.422 -16.891 1 97.5 379 ILE A CA 1
ATOM 2957 C C . ILE A 1 379 ? 18.531 3.756 -17.594 1 97.5 379 ILE A C 1
ATOM 2959 O O . ILE A 1 379 ? 19.562 4.387 -17.797 1 97.5 379 ILE A O 1
ATOM 2963 N N . LEU A 1 380 ? 18.359 2.535 -18.031 1 96.25 380 LEU A N 1
ATOM 2964 C CA . LEU A 1 380 ? 19.453 1.778 -18.609 1 96.25 380 LEU A CA 1
ATOM 2965 C C . LEU A 1 380 ? 19.641 2.121 -20.078 1 96.25 380 LEU A C 1
ATOM 2967 O O . LEU A 1 380 ? 20.734 1.955 -20.625 1 96.25 380 LEU A O 1
ATOM 2971 N N . GLY A 1 381 ? 18.531 2.592 -20.812 1 93.19 381 GLY A N 1
ATOM 2972 C CA . GLY A 1 381 ? 18.609 2.836 -22.234 1 93.19 381 GLY A CA 1
ATOM 2973 C C . GLY A 1 381 ? 18.844 1.576 -23.047 1 93.19 381 GLY A C 1
ATOM 2974 O O . GLY A 1 381 ? 18.141 0.575 -22.859 1 93.19 381 GLY A O 1
ATOM 2975 N N . GLY A 1 382 ? 19.75 1.646 -23.969 1 90.75 382 GLY A N 1
ATOM 2976 C CA . GLY A 1 382 ? 20.062 0.517 -24.828 1 90.75 382 GLY A CA 1
ATOM 2977 C C . GLY A 1 382 ? 20.453 -0.731 -24.047 1 90.75 382 GLY A C 1
ATOM 2978 O O . GLY A 1 382 ? 20.156 -1.849 -24.484 1 90.75 382 GLY A O 1
ATOM 2979 N N . ALA A 1 383 ? 21.016 -0.589 -22.875 1 92.62 383 ALA A N 1
ATOM 2980 C CA . ALA A 1 383 ? 21.406 -1.73 -22.047 1 92.62 383 ALA A CA 1
ATOM 2981 C C . ALA A 1 383 ? 20.172 -2.492 -21.562 1 92.62 383 ALA A C 1
ATOM 2983 O O . ALA A 1 383 ? 20.219 -3.711 -21.391 1 92.62 383 ALA A O 1
ATOM 2984 N N . GLY A 1 384 ? 19.109 -1.803 -21.344 1 95.06 384 GLY A N 1
ATOM 2985 C CA . GLY A 1 384 ? 17.891 -2.432 -20.891 1 95.06 384 GLY A CA 1
ATOM 2986 C C . GLY A 1 384 ? 17.125 -3.133 -22 1 95.06 384 GLY A C 1
ATOM 2987 O O . GLY A 1 384 ? 16.172 -3.859 -21.75 1 95.06 384 GLY A O 1
ATOM 2988 N N . TYR A 1 385 ? 17.656 -2.926 -23.203 1 91.81 385 TYR A N 1
ATOM 2989 C CA . TYR A 1 385 ? 17.031 -3.51 -24.391 1 91.81 385 TYR A CA 1
ATOM 2990 C C . TYR A 1 385 ? 17.844 -4.688 -24.906 1 91.81 385 TYR A C 1
ATOM 2992 O O . TYR A 1 385 ? 17.344 -5.484 -25.719 1 91.81 385 TYR A O 1
ATOM 3000 N N . ASN A 1 386 ? 18.984 -4.809 -24.406 1 92.75 386 ASN A N 1
ATOM 3001 C CA . ASN A 1 386 ? 19.906 -5.844 -24.859 1 92.75 386 ASN A CA 1
ATOM 3002 C C . ASN A 1 386 ? 19.766 -7.125 -24.031 1 92.75 386 ASN A C 1
ATOM 3004 O O . ASN A 1 386 ? 19.688 -7.078 -22.812 1 92.75 386 ASN A O 1
ATOM 3008 N N . LYS A 1 387 ? 19.703 -8.281 -24.656 1 94.44 387 LYS A N 1
ATOM 3009 C CA . LYS A 1 387 ? 19.531 -9.57 -24 1 94.44 387 LYS A CA 1
ATOM 3010 C C . LYS A 1 387 ? 20.812 -9.992 -23.297 1 94.44 387 LYS A C 1
ATOM 3012 O O . LYS A 1 387 ? 20.812 -10.984 -22.547 1 94.44 387 LYS A O 1
ATOM 3017 N N . ALA A 1 388 ? 21.859 -9.227 -23.5 1 92.62 388 ALA A N 1
ATOM 3018 C CA . ALA A 1 388 ? 23.156 -9.508 -22.875 1 92.62 388 ALA A CA 1
ATOM 3019 C C . ALA A 1 388 ? 23.672 -8.289 -22.125 1 92.62 388 ALA A C 1
ATOM 3021 O O . ALA A 1 388 ? 23.125 -7.191 -22.25 1 92.62 388 ALA A O 1
ATOM 3022 N N . GLY A 1 389 ? 24.578 -8.625 -21.266 1 91.69 389 GLY A N 1
ATOM 3023 C CA . GLY A 1 389 ? 25.266 -7.531 -20.594 1 91.69 389 GLY A CA 1
ATOM 3024 C C . GLY A 1 389 ? 24.578 -7.105 -19.297 1 91.69 389 GLY A C 1
ATOM 3025 O O . GLY A 1 389 ? 23.938 -7.922 -18.641 1 91.69 389 GLY A O 1
ATOM 3026 N N . LYS A 1 390 ? 24.672 -5.84 -18.922 1 92.19 390 LYS A N 1
ATOM 3027 C CA . LYS A 1 390 ? 24.328 -5.332 -17.609 1 92.19 390 LYS A CA 1
ATOM 3028 C C . LYS A 1 390 ? 22.812 -5.254 -17.438 1 92.19 390 LYS A C 1
ATOM 3030 O O . LYS A 1 390 ? 22.297 -5.293 -16.312 1 92.19 390 LYS A O 1
ATOM 3035 N N . GLY A 1 391 ? 22.125 -5.148 -18.484 1 95.56 391 GLY A N 1
ATOM 3036 C CA . GLY A 1 391 ? 20.688 -4.977 -18.406 1 95.56 391 GLY A CA 1
ATOM 3037 C C . GLY A 1 391 ? 19.906 -6.223 -18.781 1 95.56 391 GLY A C 1
ATOM 3038 O O . GLY A 1 391 ? 18.688 -6.184 -18.938 1 95.56 391 GLY A O 1
ATOM 3039 N N . ALA A 1 392 ? 20.594 -7.328 -18.969 1 95.19 392 ALA A N 1
ATOM 3040 C CA . ALA A 1 392 ? 20 -8.555 -19.484 1 95.19 392 ALA A CA 1
ATOM 3041 C C . ALA A 1 392 ? 18.844 -9.016 -18.609 1 95.19 392 ALA A C 1
ATOM 3043 O O . ALA A 1 392 ? 17.812 -9.469 -19.125 1 95.19 392 ALA A O 1
ATOM 3044 N N . ARG A 1 393 ? 19.031 -8.891 -17.375 1 96.88 393 ARG A N 1
ATOM 3045 C CA . ARG A 1 393 ? 18 -9.344 -16.438 1 96.88 393 ARG A CA 1
ATOM 3046 C C . ARG A 1 393 ? 16.75 -8.484 -16.531 1 96.88 393 ARG A C 1
ATOM 3048 O O . ARG A 1 393 ? 15.633 -9.008 -16.531 1 96.88 393 ARG A O 1
ATOM 3055 N N . ILE A 1 394 ? 16.922 -7.188 -16.641 1 97.81 394 ILE A N 1
ATOM 3056 C CA . ILE A 1 394 ? 15.789 -6.273 -16.812 1 97.81 394 ILE A CA 1
ATOM 3057 C C . ILE A 1 394 ? 15.102 -6.539 -18.141 1 97.81 394 ILE A C 1
ATOM 3059 O O . ILE A 1 394 ? 13.875 -6.531 -18.234 1 97.81 394 ILE A O 1
ATOM 3063 N N . GLU A 1 395 ? 15.93 -6.73 -19.172 1 97.06 395 GLU A N 1
ATOM 3064 C CA . GLU A 1 395 ? 15.383 -7.094 -20.484 1 97.06 395 GLU A CA 1
ATOM 3065 C C . GLU A 1 395 ? 14.531 -8.359 -20.391 1 97.06 395 GLU A C 1
ATOM 3067 O O . GLU A 1 395 ? 13.43 -8.406 -20.938 1 97.06 395 GLU A O 1
ATOM 3072 N N . GLN A 1 396 ? 14.977 -9.352 -19.734 1 98.25 396 GLN A N 1
ATOM 3073 C CA . GLN A 1 396 ? 14.242 -10.602 -19.547 1 98.25 396 GLN A CA 1
ATOM 3074 C C . GLN A 1 396 ? 12.938 -10.367 -18.781 1 98.25 396 GLN A C 1
ATOM 3076 O O . GLN A 1 396 ? 11.883 -10.867 -19.172 1 98.25 396 GLN A O 1
ATOM 3081 N N . ILE A 1 397 ? 13.023 -9.617 -17.703 1 98.69 397 ILE A N 1
ATOM 3082 C CA . ILE A 1 397 ? 11.844 -9.328 -16.891 1 98.69 397 ILE A CA 1
ATOM 3083 C C . ILE A 1 397 ? 10.805 -8.609 -17.75 1 98.69 397 ILE A C 1
ATOM 3085 O O . ILE A 1 397 ? 9.602 -8.844 -17.594 1 98.69 397 ILE A O 1
ATOM 3089 N N . SER A 1 398 ? 11.242 -7.766 -18.641 1 98.12 398 SER A N 1
ATOM 3090 C CA . SER A 1 398 ? 10.32 -7.043 -19.516 1 98.12 398 SER A CA 1
ATOM 3091 C C . SER A 1 398 ? 9.531 -8.008 -20.406 1 98.12 398 SER A C 1
ATOM 3093 O O . SER A 1 398 ? 8.359 -7.773 -20.688 1 98.12 398 SER A O 1
ATOM 3095 N N . ARG A 1 399 ? 10.164 -9.07 -20.844 1 96.75 399 ARG A N 1
ATOM 3096 C CA . ARG A 1 399 ? 9.492 -10.062 -21.688 1 96.75 399 ARG A CA 1
ATOM 3097 C C . ARG A 1 399 ? 8.617 -10.977 -20.844 1 96.75 399 ARG A C 1
ATOM 3099 O O . ARG A 1 399 ? 7.613 -11.508 -21.328 1 96.75 399 ARG A O 1
ATOM 3106 N N . ASP A 1 400 ? 8.938 -11.125 -19.578 1 98.12 400 ASP A N 1
ATOM 3107 C CA . ASP A 1 400 ? 8.203 -12.023 -18.688 1 98.12 400 ASP A CA 1
ATOM 3108 C C . ASP A 1 400 ? 6.988 -11.32 -18.078 1 98.12 400 ASP A C 1
ATOM 3110 O O . ASP A 1 400 ? 6.012 -11.977 -17.703 1 98.12 400 ASP A O 1
ATOM 3114 N N . ALA A 1 401 ? 6.98 -10.047 -17.984 1 97.56 401 ALA A N 1
ATOM 3115 C CA . ALA A 1 401 ? 6.066 -9.258 -17.156 1 97.56 401 ALA A CA 1
ATOM 3116 C C . ALA A 1 401 ? 4.621 -9.445 -17.609 1 97.56 401 ALA A C 1
ATOM 3118 O O . ALA A 1 401 ? 3.709 -9.516 -16.781 1 97.56 401 ALA A O 1
ATOM 3119 N N . ARG A 1 402 ? 4.434 -9.586 -18.875 1 95.75 402 ARG A N 1
ATOM 3120 C CA . ARG A 1 402 ? 3.07 -9.555 -19.406 1 95.75 402 ARG A CA 1
ATOM 3121 C C . ARG A 1 402 ? 2.27 -10.758 -18.906 1 95.75 402 ARG A C 1
ATOM 3123 O O . ARG A 1 402 ? 1.069 -10.648 -18.656 1 95.75 402 ARG A O 1
ATOM 3130 N N . VAL A 1 403 ? 2.836 -11.867 -18.766 1 95.62 403 VAL A N 1
ATOM 3131 C CA . VAL A 1 403 ? 2.111 -13.062 -18.359 1 95.62 403 VAL A CA 1
ATOM 3132 C C . VAL A 1 403 ? 1.623 -12.906 -16.922 1 95.62 403 VAL A C 1
ATOM 3134 O O . VAL A 1 403 ? 0.586 -13.461 -16.547 1 95.62 403 VAL A O 1
ATOM 3137 N N . HIS A 1 404 ? 2.318 -12.164 -16.109 1 96.56 404 HIS A N 1
ATOM 3138 C CA . HIS A 1 404 ? 1.845 -11.883 -14.758 1 96.56 404 HIS A CA 1
ATOM 3139 C C . HIS A 1 404 ? 0.563 -11.055 -14.781 1 96.56 404 HIS A C 1
ATOM 3141 O O . HIS A 1 404 ? -0.316 -11.242 -13.938 1 96.56 404 HIS A O 1
ATOM 3147 N N . VAL A 1 405 ? 0.475 -10.164 -15.734 1 94.88 405 VAL A N 1
ATOM 3148 C CA . VAL A 1 405 ? -0.647 -9.242 -15.836 1 94.88 405 VAL A CA 1
ATOM 3149 C C . VAL A 1 405 ? -1.885 -9.977 -16.344 1 94.88 405 VAL A C 1
ATOM 3151 O O . VAL A 1 405 ? -2.982 -9.797 -15.805 1 94.88 405 VAL A O 1
ATOM 3154 N N . ILE A 1 406 ? -1.697 -10.891 -17.297 1 92.94 406 ILE A N 1
ATOM 3155 C CA . ILE A 1 406 ? -2.84 -11.508 -17.953 1 92.94 406 ILE A CA 1
ATOM 3156 C C . ILE A 1 406 ? -3.16 -12.852 -17.297 1 92.94 406 ILE A C 1
ATOM 3158 O O . ILE A 1 406 ? -4.309 -13.297 -17.312 1 92.94 406 ILE A O 1
ATOM 3162 N N . GLY A 1 407 ? -2.098 -13.492 -16.719 1 91.5 407 GLY A N 1
ATOM 3163 C CA . GLY A 1 407 ? -2.295 -14.789 -16.078 1 91.5 407 GLY A CA 1
ATOM 3164 C C . GLY A 1 407 ? -3.033 -14.695 -14.766 1 91.5 407 GLY A C 1
ATOM 3165 O O . GLY A 1 407 ? -2.975 -13.664 -14.086 1 91.5 407 GLY A O 1
ATOM 3166 N N . GLY A 1 408 ? -3.742 -15.781 -14.383 1 90 408 GLY A N 1
ATOM 3167 C CA . GLY A 1 408 ? -4.5 -15.797 -13.148 1 90 408 GLY A CA 1
ATOM 3168 C C . GLY A 1 408 ? -5.754 -14.945 -13.203 1 90 408 GLY A C 1
ATOM 3169 O O . GLY A 1 408 ? -6.402 -14.719 -12.18 1 90 408 GLY A O 1
ATOM 3170 N N . GLY A 1 409 ? -6.09 -14.414 -14.328 1 90.81 409 GLY A N 1
ATOM 3171 C CA . GLY A 1 409 ? -7.199 -13.5 -14.57 1 90.81 409 GLY A CA 1
ATOM 3172 C C . GLY A 1 409 ? -6.754 -12.117 -15 1 90.81 409 GLY A C 1
ATOM 3173 O O . GLY A 1 409 ? -5.934 -11.484 -14.336 1 90.81 409 GLY A O 1
ATOM 3174 N N . SER A 1 410 ? -7.32 -11.695 -16.094 1 91.31 410 SER A N 1
ATOM 3175 C CA . SER A 1 410 ? -6.961 -10.391 -16.641 1 91.31 410 SER A CA 1
ATOM 3176 C C . SER A 1 410 ? -7.32 -9.273 -15.656 1 91.31 410 SER A C 1
ATOM 3178 O O . SER A 1 410 ? -8.078 -9.492 -14.711 1 91.31 410 SER A O 1
ATOM 3180 N N . GLU A 1 411 ? -6.707 -8.156 -15.891 1 92.56 411 GLU A N 1
ATOM 3181 C CA . GLU A 1 411 ? -6.996 -6.988 -15.062 1 92.56 411 GLU A CA 1
ATOM 3182 C C . GLU A 1 411 ? -8.484 -6.676 -15.055 1 92.56 411 GLU A C 1
ATOM 3184 O O . GLU A 1 411 ? -9.047 -6.328 -14.008 1 92.56 411 GLU A O 1
ATOM 3189 N N . GLU A 1 412 ? -9.172 -6.84 -16.141 1 91.44 412 GLU A N 1
ATOM 3190 C CA . GLU A 1 412 ? -10.594 -6.539 -16.266 1 91.44 412 GLU A CA 1
ATOM 3191 C C . GLU A 1 412 ? -11.445 -7.523 -15.469 1 91.44 412 GLU A C 1
ATOM 3193 O O . GLU A 1 412 ? -12.43 -7.133 -14.836 1 91.44 412 GLU A O 1
ATOM 3198 N N . ILE A 1 413 ? -11.023 -8.742 -15.492 1 91 413 ILE A N 1
ATOM 3199 C CA . ILE A 1 413 ? -11.727 -9.766 -14.719 1 91 413 ILE A CA 1
ATOM 3200 C C . ILE A 1 413 ? -11.516 -9.516 -13.227 1 91 413 ILE A C 1
ATOM 3202 O O . ILE A 1 413 ? -12.453 -9.633 -12.438 1 91 413 ILE A O 1
ATOM 3206 N N . MET A 1 414 ? -10.32 -9.172 -12.875 1 93.56 414 MET A N 1
ATOM 3207 C CA . MET A 1 414 ? -10.008 -8.891 -11.477 1 93.56 414 MET A CA 1
ATOM 3208 C C . MET A 1 414 ? -10.812 -7.695 -10.977 1 93.56 414 MET A C 1
ATOM 3210 O O . MET A 1 414 ? -11.273 -7.691 -9.836 1 93.56 414 MET A O 1
ATOM 3214 N N . GLN A 1 415 ? -10.953 -6.707 -11.82 1 93.56 415 GLN A N 1
ATOM 3215 C CA . GLN A 1 415 ? -11.75 -5.531 -11.477 1 93.56 415 GLN A CA 1
ATOM 3216 C C . GLN A 1 415 ? -13.18 -5.918 -11.125 1 93.56 415 GLN A C 1
ATOM 3218 O O . GLN A 1 415 ? -13.719 -5.477 -10.109 1 93.56 415 GLN A O 1
ATOM 3223 N N . GLY A 1 416 ? -13.766 -6.711 -11.977 1 92.56 416 GLY A N 1
ATOM 3224 C CA . GLY A 1 416 ? -15.117 -7.168 -11.719 1 92.56 416 GLY A CA 1
ATOM 3225 C C . GLY A 1 416 ? -15.242 -7.992 -10.453 1 92.56 416 GLY A C 1
ATOM 3226 O O . GLY A 1 416 ? -16.172 -7.797 -9.664 1 92.56 416 GLY A O 1
ATOM 3227 N N . LEU A 1 417 ? -14.297 -8.836 -10.281 1 91.56 417 LEU A N 1
ATOM 3228 C CA . LEU A 1 417 ? -14.305 -9.695 -9.102 1 91.56 417 LEU A CA 1
ATOM 3229 C C . LEU A 1 417 ? -14.156 -8.867 -7.824 1 91.56 417 LEU A C 1
ATOM 3231 O O . LEU A 1 417 ? -14.891 -9.078 -6.855 1 91.56 417 LEU A O 1
ATOM 3235 N N . ALA A 1 418 ? -13.242 -7.98 -7.84 1 94.12 418 ALA A N 1
ATOM 3236 C CA . ALA A 1 418 ? -12.984 -7.156 -6.66 1 94.12 418 ALA A CA 1
ATOM 3237 C C . ALA A 1 418 ? -14.219 -6.348 -6.277 1 94.12 418 ALA A C 1
ATOM 3239 O O . ALA A 1 418 ? -14.617 -6.328 -5.113 1 94.12 418 ALA A O 1
ATOM 3240 N N . LEU A 1 419 ? -14.805 -5.703 -7.23 1 93.75 419 LEU A N 1
ATOM 3241 C CA . LEU A 1 419 ? -15.961 -4.863 -6.945 1 93.75 419 LEU A CA 1
ATOM 3242 C C . LEU A 1 419 ? -17.125 -5.703 -6.426 1 93.75 419 LEU A C 1
ATOM 3244 O O . LEU A 1 419 ? -17.797 -5.309 -5.477 1 93.75 419 LEU A O 1
ATOM 3248 N N . ARG A 1 420 ? -17.359 -6.863 -7.059 1 93.12 420 ARG A N 1
ATOM 3249 C CA . ARG A 1 420 ? -18.438 -7.75 -6.609 1 93.12 420 ARG A CA 1
ATOM 3250 C C . ARG A 1 420 ? -18.203 -8.195 -5.172 1 93.12 420 ARG A C 1
ATOM 3252 O O . ARG A 1 420 ? -19.125 -8.148 -4.348 1 93.12 420 ARG A O 1
ATOM 3259 N N . GLU A 1 421 ? -17.016 -8.641 -4.879 1 93.12 421 GLU A N 1
ATOM 3260 C CA . GLU A 1 421 ? -16.703 -9.133 -3.545 1 93.12 421 GLU A CA 1
ATOM 3261 C C . GLU A 1 421 ? -16.766 -8.008 -2.514 1 93.12 421 GLU A C 1
ATOM 3263 O O . GLU A 1 421 ? -17.234 -8.211 -1.396 1 93.12 421 GLU A O 1
ATOM 3268 N N . GLU A 1 422 ? -16.266 -6.828 -2.869 1 92.56 422 GLU A N 1
ATOM 3269 C CA . GLU A 1 422 ? -16.281 -5.707 -1.937 1 92.56 422 GLU A CA 1
ATOM 3270 C C . GLU A 1 422 ? -17.688 -5.203 -1.68 1 92.56 422 GLU A C 1
ATOM 3272 O O . GLU A 1 422 ? -18 -4.738 -0.582 1 92.56 422 GLU A O 1
ATOM 3277 N N . THR A 1 423 ? -18.531 -5.297 -2.664 1 92.69 423 THR A N 1
ATOM 3278 C CA . THR A 1 423 ? -19.938 -4.918 -2.473 1 92.69 423 THR A CA 1
ATOM 3279 C C . THR A 1 423 ? -20.641 -5.895 -1.533 1 92.69 423 THR A C 1
ATOM 3281 O O . THR A 1 423 ? -21.375 -5.48 -0.634 1 92.69 423 THR A O 1
ATOM 3284 N N . LYS A 1 424 ? -20.344 -7.164 -1.707 1 92.12 424 LYS A N 1
ATOM 3285 C CA . LYS A 1 424 ? -20.891 -8.172 -0.803 1 92.12 424 LYS A CA 1
ATOM 3286 C C . LYS A 1 424 ? -20.375 -7.977 0.618 1 92.12 424 LYS A C 1
ATOM 3288 O O . LYS A 1 424 ? -21.094 -8.25 1.588 1 92.12 424 LYS A O 1
ATOM 3293 N N . ALA A 1 425 ? -19.172 -7.539 0.708 1 90.75 425 ALA A N 1
ATOM 3294 C CA . ALA A 1 425 ? -18.5 -7.371 1.993 1 90.75 425 ALA A CA 1
ATOM 3295 C C . ALA A 1 425 ? -19.234 -6.355 2.867 1 90.75 425 ALA A C 1
ATOM 3297 O O . ALA A 1 425 ? -19.172 -6.43 4.098 1 90.75 425 ALA A O 1
ATOM 3298 N N . LEU A 1 426 ? -19.922 -5.41 2.254 1 89 426 LEU A N 1
ATOM 3299 C CA . LEU A 1 426 ? -20.672 -4.402 3.002 1 89 426 LEU A CA 1
ATOM 3300 C C . LEU A 1 426 ? -21.703 -5.059 3.914 1 89 426 LEU A C 1
ATOM 3302 O O . LEU A 1 426 ? -21.969 -4.566 5.016 1 89 426 LEU A O 1
ATOM 3306 N N . ARG A 1 427 ? -22.156 -6.188 3.461 1 88.56 427 ARG A N 1
ATOM 3307 C CA . ARG A 1 427 ? -23.172 -6.883 4.246 1 88.56 427 ARG A CA 1
ATOM 3308 C C . ARG A 1 427 ? -22.547 -7.988 5.09 1 88.56 427 ARG A C 1
ATOM 3310 O O . ARG A 1 427 ? -22.844 -8.109 6.281 1 88.56 427 ARG A O 1
ATOM 3317 N N . THR A 1 428 ? -21.641 -8.695 4.539 1 89.44 428 THR A N 1
ATOM 3318 C CA . THR A 1 428 ? -21.125 -9.891 5.203 1 89.44 428 THR A CA 1
ATOM 3319 C C . THR A 1 428 ? -20.25 -9.5 6.391 1 89.44 428 THR A C 1
ATOM 3321 O O . THR A 1 428 ? -20.312 -10.133 7.445 1 89.44 428 THR A O 1
ATOM 3324 N N . ARG A 1 429 ? -19.5 -8.5 6.223 1 89 429 ARG A N 1
ATOM 3325 C CA . ARG A 1 429 ? -18.625 -8.078 7.312 1 89 429 ARG A CA 1
ATOM 3326 C C . ARG A 1 429 ? -19.438 -7.48 8.461 1 89 429 ARG A C 1
ATOM 3328 O O . ARG A 1 429 ? -19.109 -7.699 9.633 1 89 429 ARG A O 1
ATOM 3335 N N . LYS A 1 430 ? -20.453 -6.758 8.117 1 88.12 430 LYS A N 1
ATOM 3336 C CA . LYS A 1 430 ? -21.312 -6.195 9.156 1 88.12 430 LYS A CA 1
ATOM 3337 C C . LYS A 1 430 ? -21.984 -7.301 9.969 1 88.12 430 LYS A C 1
ATOM 3339 O O . LYS A 1 430 ? -22 -7.25 11.203 1 88.12 430 LYS A O 1
ATOM 3344 N N . LYS A 1 431 ? -22.484 -8.258 9.227 1 87.69 431 LYS A N 1
ATOM 3345 C CA . LYS A 1 431 ? -23.156 -9.375 9.883 1 87.69 431 LYS A CA 1
ATOM 3346 C C . LYS A 1 431 ? -22.188 -10.133 10.789 1 87.69 431 LYS A C 1
ATOM 3348 O O . LYS A 1 431 ? -22.562 -10.578 11.875 1 87.69 431 LYS A O 1
ATOM 3353 N N . ALA A 1 432 ? -21.016 -10.25 10.359 1 85.25 432 ALA A N 1
ATOM 3354 C CA . ALA A 1 432 ? -20 -10.945 11.156 1 85.25 432 ALA A CA 1
ATOM 3355 C C . ALA A 1 432 ? -19.703 -10.18 12.438 1 85.25 432 ALA A C 1
ATOM 3357 O O . ALA A 1 432 ? -19.547 -10.781 13.508 1 85.25 432 ALA A O 1
ATOM 3358 N N . LEU A 1 433 ? -19.578 -8.906 12.359 1 84.19 433 LEU A N 1
ATOM 3359 C CA . LEU A 1 433 ? -19.328 -8.078 13.531 1 84.19 433 LEU A CA 1
ATOM 3360 C C . LEU A 1 433 ? -20.5 -8.117 14.5 1 84.19 433 LEU A C 1
ATOM 3362 O O . LEU A 1 433 ? -20.312 -8.148 15.719 1 84.19 433 LEU A O 1
ATOM 3366 N N . GLU A 1 434 ? -21.688 -8.133 13.938 1 86.19 434 GLU A N 1
ATOM 3367 C CA . GLU A 1 434 ? -22.891 -8.203 14.766 1 86.19 434 GLU A CA 1
ATOM 3368 C C . GLU A 1 434 ? -22.969 -9.523 15.523 1 86.19 434 GLU A C 1
ATOM 3370 O O . GLU A 1 434 ? -23.344 -9.555 16.688 1 86.19 434 GLU A O 1
ATOM 3375 N N . ARG A 1 435 ? -22.578 -10.547 14.852 1 82.69 435 ARG A N 1
ATOM 3376 C CA . ARG A 1 435 ? -22.578 -11.867 15.469 1 82.69 435 ARG A CA 1
ATOM 3377 C C . ARG A 1 435 ? -21.562 -11.938 16.609 1 82.69 435 ARG A C 1
ATOM 3379 O O . ARG A 1 435 ? -21.844 -12.5 17.672 1 82.69 435 ARG A O 1
ATOM 3386 N N . LYS A 1 436 ? -20.469 -11.391 16.406 1 79.88 436 LYS A N 1
ATOM 3387 C CA . LYS A 1 436 ? -19.406 -11.406 17.422 1 79.88 436 LYS A CA 1
ATOM 3388 C C . LYS A 1 436 ? -19.797 -10.562 18.625 1 79.88 436 LYS A C 1
ATOM 3390 O O . LYS A 1 436 ? -19.469 -10.906 19.766 1 79.88 436 LYS A O 1
ATOM 3395 N N . ALA A 1 437 ? -20.484 -9.43 18.359 1 77.56 437 ALA A N 1
ATOM 3396 C CA . ALA A 1 437 ? -20.906 -8.539 19.438 1 77.56 437 ALA A CA 1
ATOM 3397 C C . ALA A 1 437 ? -21.969 -9.195 20.312 1 77.56 437 ALA A C 1
ATOM 3399 O O . ALA A 1 437 ? -22.078 -8.898 21.5 1 77.56 437 ALA A O 1
ATOM 3400 N N . ASN A 1 438 ? -22.641 -10.156 19.734 1 75.88 438 ASN A N 1
ATOM 3401 C CA . ASN A 1 438 ? -23.719 -10.82 20.453 1 75.88 438 ASN A CA 1
ATOM 3402 C C . ASN A 1 438 ? -23.219 -12.047 21.203 1 75.88 438 ASN A C 1
ATOM 3404 O O . ASN A 1 438 ? -23.984 -12.672 21.953 1 75.88 438 ASN A O 1
ATOM 3408 N N . LEU A 1 439 ? -21.984 -12.414 21.031 1 70.31 439 LEU A N 1
ATOM 3409 C CA . LEU A 1 439 ? -21.391 -13.523 21.766 1 70.31 439 LEU A CA 1
ATOM 3410 C C . LEU A 1 439 ? -20.703 -13.031 23.031 1 70.31 439 LEU A C 1
ATOM 3412 O O . LEU A 1 439 ? -20.719 -13.711 24.062 1 70.31 439 LEU A O 1
ATOM 3416 N N . MET B 1 1 ? -23.797 -2.729 25.172 1 37.84 1 MET B N 1
ATOM 3417 C CA . MET B 1 1 ? -23.109 -1.594 24.562 1 37.84 1 MET B CA 1
ATOM 3418 C C . MET B 1 1 ? -22.719 -1.906 23.125 1 37.84 1 MET B C 1
ATOM 3420 O O . MET B 1 1 ? -22.078 -2.926 22.859 1 37.84 1 MET B O 1
ATOM 3424 N N . SER B 1 2 ? -23.375 -1.415 22.156 1 51.84 2 SER B N 1
ATOM 3425 C CA . SER B 1 2 ? -23.25 -1.743 20.75 1 51.84 2 SER B CA 1
ATOM 3426 C C . SER B 1 2 ? -21.797 -1.659 20.281 1 51.84 2 SER B C 1
ATOM 3428 O O . SER B 1 2 ? -21.047 -0.787 20.734 1 51.84 2 SER B O 1
ATOM 3430 N N . ASP B 1 3 ? -21.172 -2.715 19.828 1 65.81 3 ASP B N 1
ATOM 3431 C CA . ASP B 1 3 ? -19.812 -2.785 19.328 1 65.81 3 ASP B CA 1
ATOM 3432 C C . ASP B 1 3 ? -19.453 -1.539 18.531 1 65.81 3 ASP B C 1
ATOM 3434 O O . ASP B 1 3 ? -20.125 -1.216 17.547 1 65.81 3 ASP B O 1
ATOM 3438 N N . SER B 1 4 ? -18.641 -0.682 19.203 1 71.06 4 SER B N 1
ATOM 3439 C CA . SER B 1 4 ? -18.219 0.57 18.594 1 71.06 4 SER B CA 1
ATOM 3440 C C . SER B 1 4 ? -17.812 0.361 17.125 1 71.06 4 SER B C 1
ATOM 3442 O O . SER B 1 4 ? -17.844 1.299 16.328 1 71.06 4 SER B O 1
ATOM 3444 N N . ARG B 1 5 ? -17.562 -0.813 16.812 1 72.38 5 ARG B N 1
ATOM 3445 C CA . ARG B 1 5 ? -17.172 -1.145 15.453 1 72.38 5 ARG B CA 1
ATOM 3446 C C . ARG B 1 5 ? -18.359 -1.07 14.508 1 72.38 5 ARG B C 1
ATOM 3448 O O . ARG B 1 5 ? -18.188 -0.889 13.297 1 72.38 5 ARG B O 1
ATOM 3455 N N . LEU B 1 6 ? -19.5 -1.143 15.055 1 74.88 6 LEU B N 1
ATOM 3456 C CA . LEU B 1 6 ? -20.703 -1.22 14.234 1 74.88 6 LEU B CA 1
ATOM 3457 C C . LEU B 1 6 ? -21.25 0.174 13.938 1 74.88 6 LEU B C 1
ATOM 3459 O O . LEU B 1 6 ? -22.016 0.354 13 1 74.88 6 LEU B O 1
ATOM 3463 N N . ALA B 1 7 ? -20.922 1.075 14.719 1 66.19 7 ALA B N 1
ATOM 3464 C CA . ALA B 1 7 ? -21.438 2.428 14.555 1 66.19 7 ALA B CA 1
ATOM 3465 C C . ALA B 1 7 ? -20.969 3.037 13.234 1 66.19 7 ALA B C 1
ATOM 3467 O O . ALA B 1 7 ? -21.672 3.871 12.648 1 66.19 7 ALA B O 1
ATOM 3468 N N . ASN B 1 8 ? -19.922 2.408 12.695 1 70.12 8 ASN B N 1
ATOM 3469 C CA . ASN B 1 8 ? -19.281 3.094 11.57 1 70.12 8 ASN B CA 1
ATOM 3470 C C . ASN B 1 8 ? -18.953 2.129 10.438 1 70.12 8 ASN B C 1
ATOM 3472 O O . ASN B 1 8 ? -17.859 2.172 9.875 1 70.12 8 ASN B O 1
ATOM 3476 N N . PHE B 1 9 ? -20.031 1.452 10.117 1 81.56 9 PHE B N 1
ATOM 3477 C CA . PHE B 1 9 ? -19.734 0.466 9.086 1 81.56 9 PHE B CA 1
ATOM 3478 C C . PHE B 1 9 ? -19.766 1.101 7.703 1 81.56 9 PHE B C 1
ATOM 3480 O O . PHE B 1 9 ? -20.547 2.029 7.461 1 81.56 9 PHE B O 1
ATOM 3487 N N . PRO B 1 10 ? -18.938 0.612 6.789 1 89.44 10 PRO B N 1
ATOM 3488 C CA . PRO B 1 10 ? -18.828 1.234 5.465 1 89.44 10 PRO B CA 1
ATOM 3489 C C . PRO B 1 10 ? -20.125 1.163 4.672 1 89.44 10 PRO B C 1
ATOM 3491 O O . PRO B 1 10 ? -20.844 0.158 4.742 1 89.44 10 PRO B O 1
ATOM 3494 N N . THR B 1 11 ? -20.406 2.189 3.941 1 88.06 11 THR B N 1
ATOM 3495 C CA . THR B 1 11 ? -21.609 2.262 3.105 1 88.06 11 THR B CA 1
ATOM 3496 C C . THR B 1 11 ? -21.25 2.027 1.64 1 88.06 11 THR B C 1
ATOM 3498 O O . THR B 1 11 ? -22.141 1.907 0.794 1 88.06 11 THR B O 1
ATOM 3501 N N . ALA B 1 12 ? -20.078 2.0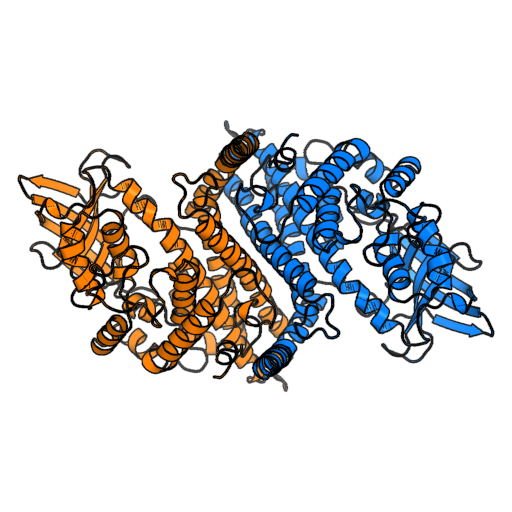16 1.352 1 95.56 12 ALA B N 1
ATOM 3502 C CA . ALA B 1 12 ? -19.562 1.817 -0.004 1 95.56 12 ALA B CA 1
ATOM 3503 C C . ALA B 1 12 ? -18.219 1.114 0.013 1 95.56 12 ALA B C 1
ATOM 3505 O O . ALA B 1 12 ? -17.484 1.188 1.002 1 95.56 12 ALA B O 1
ATOM 3506 N N . PRO B 1 13 ? -17.906 0.435 -1.11 1 95.56 13 PRO B N 1
ATOM 3507 C CA . PRO B 1 13 ? -16.547 -0.116 -1.21 1 95.56 13 PRO B CA 1
ATOM 3508 C C . PRO B 1 13 ? -15.461 0.945 -1.031 1 95.56 13 PRO B C 1
ATOM 3510 O O . PRO B 1 13 ? -15.586 2.053 -1.562 1 95.56 13 PRO B O 1
ATOM 3513 N N . TYR B 1 14 ? -14.453 0.64 -0.229 1 97 14 TYR B N 1
ATOM 3514 C CA . TYR B 1 14 ? -13.227 1.417 -0.05 1 97 14 TYR B CA 1
ATOM 3515 C C . TYR B 1 14 ? -13.508 2.705 0.716 1 97 14 TYR B C 1
ATOM 3517 O O . TYR B 1 14 ? -12.68 3.613 0.737 1 97 14 TYR B O 1
ATOM 3525 N N . SER B 1 15 ? -14.703 2.844 1.372 1 96.69 15 SER B N 1
ATOM 3526 C CA . SER B 1 15 ? -15.086 4.074 2.061 1 96.69 15 SER B CA 1
ATOM 3527 C C . SER B 1 15 ? -14.547 4.102 3.484 1 96.69 15 SER B C 1
ATOM 3529 O O . SER B 1 15 ? -14.539 5.148 4.133 1 96.69 15 SER B O 1
ATOM 3531 N N . GLU B 1 16 ? -14.047 2.924 3.986 1 95.94 16 GLU B N 1
ATOM 3532 C CA . GLU B 1 16 ? -13.492 2.82 5.332 1 95.94 16 GLU B CA 1
ATOM 3533 C C . GLU B 1 16 ? -12.195 2.018 5.336 1 95.94 16 GLU B C 1
ATOM 3535 O O . GLU B 1 16 ? -11.969 1.192 4.449 1 95.94 16 GLU B O 1
ATOM 3540 N N . PRO B 1 17 ? -11.312 2.318 6.387 1 95.06 17 PRO B N 1
ATOM 3541 C CA . PRO B 1 17 ? -10.117 1.476 6.496 1 95.06 17 PRO B CA 1
ATOM 3542 C C . PRO B 1 17 ? -10.453 -0.01 6.602 1 95.06 17 PRO B C 1
ATOM 3544 O O . PRO B 1 17 ? -11.422 -0.382 7.266 1 95.06 17 PRO B O 1
ATOM 3547 N N . LEU B 1 18 ? -9.688 -0.807 6.062 1 94.81 18 LEU B N 1
ATOM 3548 C CA . LEU B 1 18 ? -9.953 -2.232 5.902 1 94.81 18 LEU B CA 1
ATOM 3549 C C . LEU B 1 18 ? -9.938 -2.943 7.25 1 94.81 18 LEU B C 1
ATOM 3551 O O . LEU B 1 18 ? -10.898 -3.617 7.613 1 94.81 18 LEU B O 1
ATOM 3555 N N . LEU B 1 19 ? -8.945 -2.787 8.062 1 95 19 LEU B N 1
ATOM 3556 C CA . LEU B 1 19 ? -8.68 -3.627 9.227 1 95 19 LEU B CA 1
ATOM 3557 C C . LEU B 1 19 ? -9.766 -3.455 10.281 1 95 19 LEU B C 1
ATOM 3559 O O . LEU B 1 19 ? -10.281 -4.441 10.812 1 95 19 LEU B O 1
ATOM 3563 N N . PRO B 1 20 ? -10.211 -2.248 10.508 1 91.88 20 PRO B N 1
ATOM 3564 C CA . PRO B 1 20 ? -11.227 -2.094 11.555 1 91.88 20 PRO B CA 1
ATOM 3565 C C . PRO B 1 20 ? -12.562 -2.719 11.18 1 91.88 20 PRO B C 1
ATOM 3567 O O . PRO B 1 20 ? -13.422 -2.926 12.047 1 91.88 20 PRO B O 1
ATOM 3570 N N . GLN B 1 21 ? -12.766 -3.031 9.922 1 90.94 21 GLN B N 1
ATOM 3571 C CA . GLN B 1 21 ? -14.031 -3.59 9.461 1 90.94 21 GLN B CA 1
ATOM 3572 C C . GLN B 1 21 ? -14.086 -5.098 9.695 1 90.94 21 GLN B C 1
ATOM 3574 O O . GLN B 1 21 ? -15.141 -5.715 9.562 1 90.94 21 GLN B O 1
ATOM 3579 N N . LEU B 1 22 ? -13.008 -5.652 9.969 1 91.94 22 LEU B N 1
ATOM 3580 C CA . LEU B 1 22 ? -12.93 -7.109 10.039 1 91.94 22 LEU B CA 1
ATOM 3581 C C . LEU B 1 22 ? -13.125 -7.594 11.477 1 91.94 22 LEU B C 1
ATOM 3583 O O . LEU B 1 22 ? -12.664 -6.949 12.414 1 91.94 22 LEU B O 1
ATOM 3587 N N . ASP B 1 23 ? -13.789 -8.688 11.648 1 90.56 23 ASP B N 1
ATOM 3588 C CA . ASP B 1 23 ? -13.969 -9.312 12.961 1 90.56 23 ASP B CA 1
ATOM 3589 C C . ASP B 1 23 ? -12.758 -10.164 13.328 1 90.56 23 ASP B C 1
ATOM 3591 O O . ASP B 1 23 ? -12.906 -11.281 13.82 1 90.56 23 ASP B O 1
ATOM 3595 N N . LEU B 1 24 ? -11.555 -9.672 13.023 1 92 24 LEU B N 1
ATOM 3596 C CA . LEU B 1 24 ? -10.289 -10.359 13.25 1 92 24 LEU B CA 1
ATOM 3597 C C . LEU B 1 24 ? -9.375 -9.531 14.148 1 92 24 LEU B C 1
ATOM 3599 O O . LEU B 1 24 ? -9.406 -8.297 14.102 1 92 24 LEU B O 1
ATOM 3603 N N . PRO B 1 25 ? -8.602 -10.25 14.969 1 89.31 25 PRO B N 1
ATOM 3604 C CA . PRO B 1 25 ? -7.539 -9.477 15.617 1 89.31 25 PRO B CA 1
ATOM 3605 C C . PRO B 1 25 ? -6.586 -8.828 14.617 1 89.31 25 PRO B C 1
ATOM 3607 O O . PRO B 1 25 ? -6.254 -9.438 13.594 1 89.31 25 PRO B O 1
ATOM 3610 N N . ASN B 1 26 ? -6.316 -7.59 14.82 1 88.75 26 ASN B N 1
ATOM 3611 C CA . ASN B 1 26 ? -5.32 -6.906 14 1 88.75 26 ASN B CA 1
ATOM 3612 C C . ASN B 1 26 ? -4.195 -6.32 14.852 1 88.75 26 ASN B C 1
ATOM 3614 O O . ASN B 1 26 ? -4.34 -6.188 16.062 1 88.75 26 ASN B O 1
ATOM 3618 N N . PRO B 1 27 ? -3.084 -6.031 14.234 1 92.62 27 PRO B N 1
ATOM 3619 C CA . PRO B 1 27 ? -1.902 -5.695 15.031 1 92.62 27 PRO B CA 1
ATOM 3620 C C . PRO B 1 27 ? -1.915 -4.254 15.531 1 92.62 27 PRO B C 1
ATOM 3622 O O . PRO B 1 27 ? -1.045 -3.857 16.312 1 92.62 27 PRO B O 1
ATOM 3625 N N . TYR B 1 28 ? -2.918 -3.469 15.156 1 94.75 28 TYR B N 1
ATOM 3626 C CA . TYR B 1 28 ? -2.736 -2.031 15.336 1 94.75 28 TYR B CA 1
ATOM 3627 C C . TYR B 1 28 ? -3.818 -1.453 16.234 1 94.75 28 TYR B C 1
ATOM 3629 O O . TYR B 1 28 ? -3.52 -0.708 17.172 1 94.75 28 TYR B O 1
ATOM 3637 N N . TYR B 1 29 ? -5.016 -1.85 16.078 1 95.62 29 TYR B N 1
ATOM 3638 C CA . TYR B 1 29 ? -6.129 -1.134 16.688 1 95.62 29 TYR B CA 1
ATOM 3639 C C . TYR B 1 29 ? -6.602 -1.837 17.953 1 95.62 29 TYR B C 1
ATOM 3641 O O . TYR B 1 29 ? -6.812 -3.053 17.953 1 95.62 29 TYR B O 1
ATOM 3649 N N . THR B 1 30 ? -6.812 -1.107 18.969 1 95.19 30 THR B N 1
ATOM 3650 C CA . THR B 1 30 ? -7.293 -1.573 20.266 1 95.19 30 THR B CA 1
ATOM 3651 C C . THR B 1 30 ? -8.695 -1.039 20.547 1 95.19 30 THR B C 1
ATOM 3653 O O . THR B 1 30 ? -9.227 -0.231 19.781 1 95.19 30 THR B O 1
ATOM 3656 N N . GLU B 1 31 ? -9.227 -1.456 21.656 1 93.62 31 GLU B N 1
ATOM 3657 C CA . GLU B 1 31 ? -10.555 -0.992 22.062 1 93.62 31 GLU B CA 1
ATOM 3658 C C . GLU B 1 31 ? -10.57 0.522 22.25 1 93.62 31 GLU B C 1
ATOM 3660 O O . GLU B 1 31 ? -11.578 1.177 21.969 1 93.62 31 GLU B O 1
ATOM 3665 N N . THR B 1 32 ? -9.484 1.033 22.734 1 95.69 32 THR B N 1
ATOM 3666 C CA . THR B 1 32 ? -9.359 2.477 22.906 1 95.69 32 THR B CA 1
ATOM 3667 C C . THR B 1 32 ? -9.523 3.189 21.562 1 95.69 32 THR B C 1
ATOM 3669 O O . THR B 1 32 ? -10.219 4.199 21.469 1 95.69 32 THR B O 1
ATOM 3672 N N . HIS B 1 33 ? -8.906 2.619 20.578 1 96.25 33 HIS B N 1
ATOM 3673 C CA . HIS B 1 33 ? -8.945 3.221 19.25 1 96.25 33 HIS B CA 1
ATOM 3674 C C . HIS B 1 33 ? -10.359 3.182 18.672 1 96.25 33 HIS B C 1
ATOM 3676 O O . HIS B 1 33 ? -10.82 4.168 18.094 1 96.25 33 HIS B O 1
ATOM 3682 N N . TYR B 1 34 ? -11.055 2.092 18.859 1 94.81 34 TYR B N 1
ATOM 3683 C CA . TYR B 1 34 ? -12.414 1.959 18.359 1 94.81 34 TYR B CA 1
ATOM 3684 C C . TYR B 1 34 ? -13.352 2.938 19.062 1 94.81 34 TYR B C 1
ATOM 3686 O O . TYR B 1 34 ? -14.188 3.574 18.422 1 94.81 34 TYR B O 1
ATOM 3694 N N . ALA B 1 35 ? -13.211 3.014 20.328 1 95.19 35 ALA B N 1
ATOM 3695 C CA . ALA B 1 35 ? -14.047 3.92 21.125 1 95.19 35 ALA B CA 1
ATOM 3696 C C . ALA B 1 35 ? -13.805 5.371 20.719 1 95.19 35 ALA B C 1
ATOM 3698 O O . ALA B 1 35 ? -14.75 6.156 20.609 1 95.19 35 ALA B O 1
ATOM 3699 N N . LEU B 1 36 ? -12.562 5.73 20.531 1 96.19 36 LEU B N 1
ATOM 3700 C CA . LEU B 1 36 ? -12.227 7.09 20.109 1 96.19 36 LEU B CA 1
ATOM 3701 C C . LEU B 1 36 ? -12.828 7.402 18.75 1 96.19 36 LEU B C 1
ATOM 3703 O O . LEU B 1 36 ? -13.391 8.484 18.547 1 96.19 36 LEU B O 1
ATOM 3707 N N . ARG B 1 37 ? -12.68 6.492 17.828 1 96.25 37 ARG B N 1
ATOM 3708 C CA . ARG B 1 37 ? -13.234 6.688 16.5 1 96.25 37 ARG B CA 1
ATOM 3709 C C . ARG B 1 37 ? -14.734 6.945 16.562 1 96.25 37 ARG B C 1
ATOM 3711 O O . ARG B 1 37 ? -15.234 7.859 15.898 1 96.25 37 ARG B O 1
ATOM 3718 N N . ALA B 1 38 ? -15.422 6.129 17.328 1 94.94 38 ALA B N 1
ATOM 3719 C CA . ALA B 1 38 ? -16.875 6.281 17.453 1 94.94 38 ALA B CA 1
ATOM 3720 C C . ALA B 1 38 ? -17.219 7.637 18.062 1 94.94 38 ALA B C 1
ATOM 3722 O O . ALA B 1 38 ? -18.172 8.289 17.625 1 94.94 38 ALA B O 1
ATOM 3723 N N . HIS B 1 39 ? -16.484 7.996 19.016 1 95.25 39 HIS B N 1
ATOM 3724 C CA . HIS B 1 39 ? -16.719 9.273 19.688 1 95.25 39 HIS B CA 1
ATOM 3725 C C . HIS B 1 39 ? -16.516 10.445 18.734 1 95.25 39 HIS B C 1
ATOM 3727 O O . HIS B 1 39 ? -17.375 11.328 18.641 1 95.25 39 HIS B O 1
ATOM 3733 N N . VAL B 1 40 ? -15.414 10.477 18.031 1 96.69 40 VAL B N 1
ATOM 3734 C CA . VAL B 1 40 ? -15.094 11.57 17.125 1 96.69 40 VAL B CA 1
ATOM 3735 C C . VAL B 1 40 ? -16.109 11.609 15.984 1 96.69 40 VAL B C 1
ATOM 3737 O O . VAL B 1 40 ? -16.562 12.68 15.586 1 96.69 40 VAL B O 1
ATOM 3740 N N . ARG B 1 41 ? -16.422 10.461 15.5 1 95.5 41 ARG B N 1
ATOM 3741 C CA . ARG B 1 41 ? -17.406 10.383 14.43 1 95.5 41 ARG B CA 1
ATOM 3742 C C . ARG B 1 41 ? -18.734 11 14.859 1 95.5 41 ARG B C 1
ATOM 3744 O O . ARG B 1 41 ? -19.344 11.766 14.109 1 95.5 41 ARG B O 1
ATOM 3751 N N . SER B 1 42 ? -19.188 10.594 16.016 1 95.25 42 SER B N 1
ATOM 3752 C CA . SER B 1 42 ? -20.438 11.141 16.531 1 95.25 42 SER B CA 1
ATOM 3753 C C . SER B 1 42 ? -20.375 12.656 16.672 1 95.25 42 SER B C 1
ATOM 3755 O O . SER B 1 42 ? -21.312 13.367 16.328 1 95.25 42 SER B O 1
ATOM 3757 N N . TYR B 1 43 ? -19.328 13.172 17.188 1 96.44 43 TYR B N 1
ATOM 3758 C CA . TYR B 1 43 ? -19.109 14.602 17.344 1 96.44 43 TYR B CA 1
ATOM 3759 C C . TYR B 1 43 ? -19.188 15.32 16 1 96.44 43 TYR B C 1
ATOM 3761 O O . TYR B 1 43 ? -19.875 16.328 15.875 1 96.44 43 TYR B O 1
ATOM 3769 N N . ILE B 1 44 ? -18.484 14.82 15.008 1 96 44 ILE B N 1
ATOM 3770 C CA . ILE B 1 44 ? -18.391 15.445 13.695 1 96 44 ILE B CA 1
ATOM 3771 C C . ILE B 1 44 ? -19.75 15.406 13 1 96 44 ILE B C 1
ATOM 3773 O O . ILE B 1 44 ? -20.172 16.391 12.391 1 96 44 ILE B O 1
ATOM 3777 N N . GLU B 1 45 ? -20.391 14.273 13.07 1 94.81 45 GLU B N 1
ATOM 3778 C CA . GLU B 1 45 ? -21.672 14.094 12.375 1 94.81 45 GLU B CA 1
ATOM 3779 C C . GLU B 1 45 ? -22.75 14.992 12.961 1 94.81 45 GLU B C 1
ATOM 3781 O O . GLU B 1 45 ? -23.641 15.438 12.25 1 94.81 45 GLU B O 1
ATOM 3786 N N . THR B 1 46 ? -22.562 15.273 14.195 1 96.31 46 THR B N 1
ATOM 3787 C CA . THR B 1 46 ? -23.594 16.047 14.883 1 96.31 46 THR B CA 1
ATOM 3788 C C . THR B 1 46 ? -23.281 17.547 14.805 1 96.31 46 THR B C 1
ATOM 3790 O O . THR B 1 46 ? -24.188 18.344 14.539 1 96.31 46 THR B O 1
ATOM 3793 N N . HIS B 1 47 ? -22.062 17.906 14.93 1 97.25 47 HIS B N 1
ATOM 3794 C CA . HIS B 1 47 ? -21.781 19.297 15.25 1 97.25 47 HIS B CA 1
ATOM 3795 C C . HIS B 1 47 ? -21.047 19.984 14.109 1 97.25 47 HIS B C 1
ATOM 3797 O O . HIS B 1 47 ? -20.953 21.219 14.07 1 97.25 47 HIS B O 1
ATOM 3803 N N . ILE B 1 48 ? -20.578 19.281 13.109 1 97.88 48 ILE B N 1
ATOM 3804 C CA . ILE B 1 48 ? -19.734 19.906 12.094 1 97.88 48 ILE B CA 1
ATOM 3805 C C . ILE B 1 48 ? -20.297 19.609 10.703 1 97.88 48 ILE B C 1
ATOM 3807 O O . ILE B 1 48 ? -20.656 20.531 9.969 1 97.88 48 ILE B O 1
ATOM 3811 N N . ALA B 1 49 ? -20.5 18.375 10.367 1 97.25 49 ALA B N 1
ATOM 3812 C CA . ALA B 1 49 ? -20.812 17.906 9.016 1 97.25 49 ALA B CA 1
ATOM 3813 C C . ALA B 1 49 ? -22.031 18.609 8.453 1 97.25 49 ALA B C 1
ATOM 3815 O O . ALA B 1 49 ? -22.031 19.062 7.309 1 97.25 49 ALA B O 1
ATOM 3816 N N . PRO B 1 50 ? -23.109 18.797 9.25 1 97.31 50 PRO B N 1
ATOM 3817 C CA . PRO B 1 50 ? -24.312 19.406 8.68 1 97.31 50 PRO B CA 1
ATOM 3818 C C . PRO B 1 50 ? -24.109 20.875 8.297 1 97.31 50 PRO B C 1
ATOM 3820 O O . PRO B 1 50 ? -24.891 21.422 7.516 1 97.31 50 PRO B O 1
ATOM 3823 N N . TYR B 1 51 ? -23.031 21.516 8.789 1 98.06 51 TYR B N 1
ATOM 3824 C CA . TYR B 1 51 ? -22.891 22.953 8.641 1 98.06 51 TYR B CA 1
ATOM 3825 C C . TYR B 1 51 ? -21.641 23.312 7.84 1 98.06 51 TYR B C 1
ATOM 3827 O O . TYR B 1 51 ? -21.406 24.484 7.523 1 98.06 51 TYR B O 1
ATOM 3835 N N . ALA B 1 52 ? -20.906 22.359 7.496 1 98.06 52 ALA B N 1
ATOM 3836 C CA . ALA B 1 52 ? -19.562 22.547 6.953 1 98.06 52 ALA B CA 1
ATOM 3837 C C . ALA B 1 52 ? -19.609 23.344 5.648 1 98.06 52 ALA B C 1
ATOM 3839 O O . ALA B 1 52 ? -18.797 24.25 5.438 1 98.06 52 ALA B O 1
ATOM 3840 N N . GLN B 1 53 ? -20.531 23.016 4.789 1 97.5 53 GLN B N 1
ATOM 3841 C CA . GLN B 1 53 ? -20.625 23.719 3.514 1 97.5 53 GLN B CA 1
ATOM 3842 C C . GLN B 1 53 ? -20.891 25.203 3.719 1 97.5 53 GLN B C 1
ATOM 3844 O O . GLN B 1 53 ? -20.281 26.047 3.064 1 97.5 53 GLN B O 1
ATOM 3849 N N . GLU B 1 54 ? -21.812 25.469 4.574 1 97.81 54 GLU B N 1
ATOM 3850 C CA . GLU B 1 54 ? -22.141 26.859 4.871 1 97.81 54 GLU B CA 1
ATOM 3851 C C . GLU B 1 54 ? -20.938 27.625 5.398 1 97.81 54 GLU B C 1
ATOM 3853 O O . GLU B 1 54 ? -20.672 28.75 4.973 1 97.81 54 GLU B O 1
ATOM 3858 N N . TRP B 1 55 ? -20.219 27.047 6.32 1 98.38 55 TRP B N 1
ATOM 3859 C CA .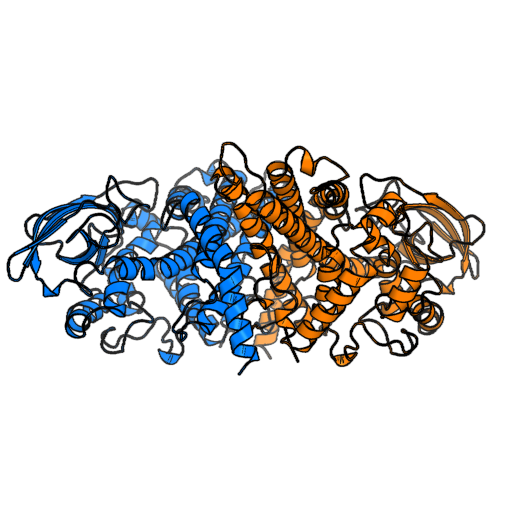 TRP B 1 55 ? -19.047 27.688 6.902 1 98.38 55 TRP B CA 1
ATOM 3860 C C . TRP B 1 55 ? -17.969 27.906 5.848 1 98.38 55 TRP B C 1
ATOM 3862 O O . TRP B 1 55 ? -17.312 28.953 5.824 1 98.38 55 TRP B O 1
ATOM 3872 N N . GLU B 1 56 ? -17.781 26.875 4.965 1 98.06 56 GLU B N 1
ATOM 3873 C CA . GLU B 1 56 ? -16.812 27 3.883 1 98.06 56 GLU B CA 1
ATOM 3874 C C . GLU B 1 56 ? -17.172 28.156 2.951 1 98.06 56 GLU B C 1
ATOM 3876 O O . GLU B 1 56 ? -16.297 28.938 2.561 1 98.06 56 GLU B O 1
ATOM 3881 N N . GLU B 1 57 ? -18.406 28.281 2.605 1 96.44 57 GLU B N 1
ATOM 3882 C CA . GLU B 1 57 ? -18.875 29.359 1.731 1 96.44 57 GLU B CA 1
ATOM 3883 C C . GLU B 1 57 ? -18.75 30.719 2.402 1 96.44 57 GLU B C 1
ATOM 3885 O O . GLU B 1 57 ? -18.359 31.688 1.76 1 96.44 57 GLU B O 1
ATOM 3890 N N . ALA B 1 58 ? -19 30.766 3.691 1 97.12 58 ALA B N 1
ATOM 3891 C CA . ALA B 1 58 ? -18.922 32 4.449 1 97.12 58 ALA B CA 1
ATOM 3892 C C . ALA B 1 58 ? -17.469 32.438 4.676 1 97.12 58 ALA B C 1
ATOM 3894 O O . ALA B 1 58 ? -17.188 33.594 4.895 1 97.12 58 ALA B O 1
ATOM 3895 N N . GLY B 1 59 ? -16.578 31.469 4.723 1 96.88 59 GLY B N 1
ATOM 3896 C CA . GLY B 1 59 ? -15.156 31.734 4.93 1 96.88 59 GLY B CA 1
ATOM 3897 C C . GLY B 1 59 ? -14.781 31.844 6.395 1 96.88 59 GLY B C 1
ATOM 3898 O O . GLY B 1 59 ? -13.727 32.375 6.727 1 96.88 59 GLY B O 1
ATOM 3899 N N . GLU B 1 60 ? -15.672 31.375 7.227 1 95.44 60 GLU B N 1
ATOM 3900 C CA . GLU B 1 60 ? -15.391 31.422 8.656 1 95.44 60 GLU B CA 1
ATOM 3901 C C . GLU B 1 60 ? -16.281 30.453 9.43 1 95.44 60 GLU B C 1
ATOM 3903 O O . GLU B 1 60 ? -17.344 30.047 8.945 1 95.44 60 GLU B O 1
ATOM 3908 N N . ILE B 1 61 ? -15.828 30.062 10.578 1 96.88 61 ILE B N 1
ATOM 3909 C CA . ILE B 1 61 ? -16.531 29.172 11.492 1 96.88 61 ILE B CA 1
ATOM 3910 C C . ILE B 1 61 ? -17.047 29.969 12.695 1 96.88 61 ILE B C 1
ATOM 3912 O O . ILE B 1 61 ? -16.312 30.781 13.266 1 96.88 61 ILE B O 1
ATOM 3916 N N . PRO B 1 62 ? -18.281 29.719 13.086 1 96.69 62 PRO B N 1
ATOM 3917 C CA . PRO B 1 62 ? -18.812 30.438 14.242 1 96.69 62 PRO B CA 1
ATOM 3918 C C . PRO B 1 62 ? -18 30.203 15.508 1 96.69 62 PRO B C 1
ATOM 3920 O O . PRO B 1 62 ? -17.531 29.094 15.766 1 96.69 62 PRO B O 1
ATOM 3923 N N . PRO B 1 63 ? -17.828 31.25 16.344 1 94.81 63 PRO B N 1
ATOM 3924 C CA . PRO B 1 63 ? -17.016 31.156 17.547 1 94.81 63 PRO B CA 1
ATOM 3925 C C . PRO B 1 63 ? -17.516 30.078 18.516 1 94.81 63 PRO B C 1
ATOM 3927 O O . PRO B 1 63 ? -16.703 29.453 19.219 1 94.81 63 PRO B O 1
ATOM 3930 N N . GLU B 1 64 ? -18.797 29.875 18.5 1 95.88 64 GLU B N 1
ATOM 3931 C CA . GLU B 1 64 ? -19.344 28.875 19.406 1 95.88 64 GLU B CA 1
ATOM 3932 C C . GLU B 1 64 ? -18.859 27.484 19.047 1 95.88 64 GLU B C 1
ATOM 3934 O O . GLU B 1 64 ? -18.688 26.625 19.922 1 95.88 64 GLU B O 1
ATOM 3939 N N . VAL B 1 65 ? -18.672 27.281 17.781 1 96.88 65 VAL B N 1
ATOM 3940 C CA . VAL B 1 65 ? -18.172 25.984 17.312 1 96.88 65 VAL B CA 1
ATOM 3941 C C . VAL B 1 65 ? -16.734 25.797 17.781 1 96.88 65 VAL B C 1
ATOM 3943 O O . VAL B 1 65 ? -16.344 24.703 18.203 1 96.88 65 VAL B O 1
ATOM 3946 N N . LEU B 1 66 ? -15.938 26.812 17.734 1 95.62 66 LEU B N 1
ATOM 3947 C CA . LEU B 1 66 ? -14.562 26.781 18.219 1 95.62 66 LEU B CA 1
ATOM 3948 C C . LEU B 1 66 ? -14.523 26.484 19.719 1 95.62 66 LEU B C 1
ATOM 3950 O O . LEU B 1 66 ? -13.672 25.719 20.188 1 95.62 66 LEU B O 1
ATOM 3954 N N . LYS B 1 67 ? -15.406 27.125 20.438 1 95.19 67 LYS B N 1
ATOM 3955 C CA . LYS B 1 67 ? -15.484 26.891 21.875 1 95.19 67 LYS B CA 1
ATOM 3956 C C . LYS B 1 67 ? -15.789 25.422 22.172 1 95.19 67 LYS B C 1
ATOM 3958 O O . LYS B 1 67 ? -15.172 24.828 23.062 1 95.19 67 LYS B O 1
ATOM 3963 N N . ARG B 1 68 ? -16.703 24.891 21.438 1 96.31 68 ARG B N 1
ATOM 3964 C CA . ARG B 1 68 ? -17.047 23.484 21.625 1 96.31 68 ARG B CA 1
ATOM 3965 C C . ARG B 1 68 ? -15.883 22.578 21.266 1 96.31 68 ARG B C 1
ATOM 3967 O O . ARG B 1 68 ? -15.617 21.594 21.953 1 96.31 68 ARG B O 1
ATOM 3974 N N . HIS B 1 69 ? -15.219 22.891 20.156 1 96.5 69 HIS B N 1
ATOM 3975 C CA . HIS B 1 69 ? -14.039 22.172 19.703 1 96.5 69 HIS B CA 1
ATOM 3976 C C . HIS B 1 69 ? -12.984 22.094 20.797 1 96.5 69 HIS B C 1
ATOM 3978 O O . HIS B 1 69 ? -12.43 21.016 21.047 1 96.5 69 HIS B O 1
ATOM 3984 N N . CYS B 1 70 ? -12.773 23.172 21.531 1 95.31 70 CYS B N 1
ATOM 3985 C CA . CYS B 1 70 ? -11.789 23.25 22.609 1 95.31 70 CYS B CA 1
ATOM 3986 C C . CYS B 1 70 ? -12.266 22.484 23.844 1 95.31 70 CYS B C 1
ATOM 3988 O O . CYS B 1 70 ? -11.492 21.781 24.469 1 95.31 70 CYS B O 1
ATOM 3990 N N . ALA B 1 71 ? -13.539 22.609 24.094 1 94.88 71 ALA B N 1
ATOM 3991 C CA . ALA B 1 71 ? -14.117 21.953 25.266 1 94.88 71 ALA B CA 1
ATOM 3992 C C . ALA B 1 71 ? -14.016 20.438 25.156 1 94.88 71 ALA B C 1
ATOM 3994 O O . ALA B 1 71 ? -13.898 19.75 26.172 1 94.88 71 ALA B O 1
ATOM 3995 N N . HIS B 1 72 ? -13.992 20 23.906 1 95.44 72 HIS B N 1
ATOM 3996 C CA . HIS B 1 72 ? -13.922 18.547 23.688 1 95.44 72 HIS B CA 1
ATOM 3997 C C . HIS B 1 72 ? -12.477 18.094 23.547 1 95.44 72 HIS B C 1
ATOM 3999 O O . HIS B 1 72 ? -12.219 16.922 23.25 1 95.44 72 HIS B O 1
ATOM 4005 N N . GLY B 1 73 ? -11.562 18.984 23.766 1 94.5 73 GLY B N 1
ATOM 4006 C CA . GLY B 1 73 ? -10.164 18.625 23.875 1 94.5 73 GLY B CA 1
ATOM 4007 C C . GLY B 1 73 ? -9.445 18.609 22.531 1 94.5 73 GLY B C 1
ATOM 4008 O O . GLY B 1 73 ? -8.273 18.234 22.453 1 94.5 73 GLY B O 1
ATOM 4009 N N . PHE B 1 74 ? -10.047 19.047 21.422 1 95.38 74 PHE B N 1
ATOM 4010 C CA . PHE B 1 74 ? -9.492 18.906 20.078 1 95.38 74 PHE B CA 1
ATOM 4011 C C . PHE B 1 74 ? -8.453 19.984 19.812 1 95.38 74 PHE B C 1
ATOM 4013 O O . PHE B 1 74 ? -7.695 19.906 18.844 1 95.38 74 PHE B O 1
ATOM 4020 N N . ALA B 1 75 ? -8.359 21 20.688 1 92.81 75 ALA B N 1
ATOM 4021 C CA . ALA B 1 75 ? -7.387 22.078 20.5 1 92.81 75 ALA B CA 1
ATOM 4022 C C . ALA B 1 75 ? -6.102 21.797 21.266 1 92.81 75 ALA B C 1
ATOM 4024 O O . ALA B 1 75 ? -5.121 22.531 21.156 1 92.81 75 ALA B O 1
ATOM 4025 N N . ILE B 1 76 ? -6.09 20.766 22.047 1 89.56 76 ILE B N 1
ATOM 4026 C CA . ILE B 1 76 ? -4.91 20.391 22.828 1 89.56 76 ILE B CA 1
ATOM 4027 C C . ILE B 1 76 ? -3.781 19.969 21.875 1 89.56 76 ILE B C 1
ATOM 4029 O O . ILE B 1 76 ? -3.998 19.219 20.938 1 89.56 76 ILE B O 1
ATOM 4033 N N . VAL B 1 77 ? -2.607 20.531 22.094 1 81.06 77 VAL B N 1
ATOM 4034 C CA . VAL B 1 77 ? -1.426 20.125 21.328 1 81.06 77 VAL B CA 1
ATOM 4035 C C . VAL B 1 77 ? -0.891 18.812 21.875 1 81.06 77 VAL B C 1
ATOM 4037 O O . VAL B 1 77 ? -0.209 18.781 22.906 1 81.06 77 VAL B O 1
ATOM 4040 N N . HIS B 1 78 ? -1.256 17.703 21.438 1 70.25 78 HIS B N 1
ATOM 4041 C CA . HIS B 1 78 ? -0.875 16.375 21.906 1 70.25 78 HIS B CA 1
ATOM 4042 C C . HIS B 1 78 ? -0.063 15.633 20.844 1 70.25 78 HIS B C 1
ATOM 4044 O O . HIS B 1 78 ? -0.24 15.859 19.656 1 70.25 78 HIS B O 1
ATOM 4050 N N . PRO B 1 79 ? 0.839 14.781 21.469 1 64.19 79 PRO B N 1
ATOM 4051 C CA . PRO B 1 79 ? 1.129 14.242 22.797 1 64.19 79 PRO B CA 1
ATOM 4052 C C . PRO B 1 79 ? 2.162 15.07 23.562 1 64.19 79 PRO B C 1
ATOM 4054 O O . PRO B 1 79 ? 2.621 14.664 24.625 1 64.19 79 PRO B O 1
ATOM 4057 N N . LEU B 1 80 ? 2.303 16.156 23.328 1 69.12 80 LEU B N 1
ATOM 4058 C CA . LEU B 1 80 ? 3.477 16.875 23.797 1 69.12 80 LEU B CA 1
ATOM 4059 C C . LEU B 1 80 ? 3.143 17.719 25.031 1 69.12 80 LEU B C 1
ATOM 4061 O O . LEU B 1 80 ? 3.912 18.594 25.406 1 69.12 80 LEU B O 1
ATOM 4065 N N . THR B 1 81 ? 1.959 17.328 25.734 1 78.94 81 THR B N 1
ATOM 4066 C CA . THR B 1 81 ? 1.551 18.266 26.766 1 78.94 81 THR B CA 1
ATOM 4067 C C . THR B 1 81 ? 1.262 17.547 28.078 1 78.94 81 THR B C 1
ATOM 4069 O O . THR B 1 81 ? 0.805 16.391 28.062 1 78.94 81 THR B O 1
ATOM 4072 N N . SER B 1 82 ? 1.618 18.234 29.109 1 87.44 82 SER B N 1
ATOM 4073 C CA . SER B 1 82 ? 1.268 17.797 30.469 1 87.44 82 SER B CA 1
ATOM 4074 C C . SER B 1 82 ? -0.166 18.188 30.812 1 87.44 82 SER B C 1
ATOM 4076 O O . SER B 1 82 ? -0.844 18.859 30.031 1 87.44 82 SER B O 1
ATOM 4078 N N . LEU B 1 83 ? -0.563 17.703 31.922 1 89.75 83 LEU B N 1
ATOM 4079 C CA . LEU B 1 83 ? -1.888 18.062 32.406 1 89.75 83 LEU B CA 1
ATOM 4080 C C . LEU B 1 83 ? -2.025 19.578 32.562 1 89.75 83 LEU B C 1
ATOM 4082 O O . LEU B 1 83 ? -3.072 20.141 32.25 1 89.75 83 LEU B O 1
ATOM 4086 N N . GLU B 1 84 ? -1.008 20.203 33.031 1 90.94 84 GLU B N 1
ATOM 4087 C CA . GLU B 1 84 ? -1.003 21.641 33.188 1 90.94 84 GLU B CA 1
ATOM 4088 C C . GLU B 1 84 ? -1.016 22.359 31.844 1 90.94 84 GLU B C 1
ATOM 4090 O O . GLU B 1 84 ? -1.714 23.359 31.672 1 90.94 84 GLU B O 1
ATOM 4095 N N . ASP B 1 85 ? -0.315 21.828 30.891 1 92.88 85 ASP B N 1
ATOM 4096 C CA . ASP B 1 85 ? -0.241 22.406 29.547 1 92.88 85 ASP B CA 1
ATOM 4097 C C . ASP B 1 85 ? -1.614 22.422 28.891 1 92.88 85 ASP B C 1
ATOM 4099 O O . ASP B 1 85 ? -1.888 23.266 28.031 1 92.88 85 ASP B O 1
ATOM 4103 N N . ARG B 1 86 ? -2.457 21.453 29.328 1 92.88 86 ARG B N 1
ATOM 4104 C CA . ARG B 1 86 ? -3.742 21.359 28.641 1 92.88 86 ARG B CA 1
ATOM 4105 C C . ARG B 1 86 ? -4.871 21.906 29.5 1 92.88 86 ARG B C 1
ATOM 4107 O O . ARG B 1 86 ? -6.039 21.578 29.297 1 92.88 86 ARG B O 1
ATOM 4114 N N . ALA B 1 87 ? -4.52 22.656 30.531 1 93.06 87 ALA B N 1
ATOM 4115 C CA . ALA B 1 87 ? -5.484 23.312 31.406 1 93.06 87 ALA B CA 1
ATOM 4116 C C . ALA B 1 87 ? -6.414 22.312 32.062 1 93.06 87 ALA B C 1
ATOM 4118 O O . ALA B 1 87 ? -7.605 22.578 32.25 1 93.06 87 ALA B O 1
ATOM 4119 N N . ASN B 1 88 ? -5.945 21.109 32.219 1 91.5 88 ASN B N 1
ATOM 4120 C CA . ASN B 1 88 ? -6.641 20.031 32.906 1 91.5 88 ASN B CA 1
ATOM 4121 C C . ASN B 1 88 ? -7.848 19.547 32.094 1 91.5 88 ASN B C 1
ATOM 4123 O O . ASN B 1 88 ? -8.758 18.922 32.656 1 91.5 88 ASN B O 1
ATOM 4127 N N . LEU B 1 89 ? -7.828 19.875 30.859 1 93.88 89 LEU B N 1
ATOM 4128 C CA . LEU B 1 89 ? -8.883 19.375 29.984 1 93.88 89 LEU B CA 1
ATOM 4129 C C . LEU B 1 89 ? -8.641 17.906 29.641 1 93.88 89 LEU B C 1
ATOM 4131 O O . LEU B 1 89 ? -7.492 17.484 29.484 1 93.88 89 LEU B O 1
ATOM 4135 N N . PRO B 1 90 ? -9.758 17.203 29.547 1 93.56 90 PRO B N 1
ATOM 4136 C CA . PRO B 1 90 ? -9.602 15.82 29.094 1 93.56 90 PRO B CA 1
ATOM 4137 C C . PRO B 1 90 ? -9.234 15.734 27.609 1 93.56 90 PRO B C 1
ATOM 4139 O O . PRO B 1 90 ? -9.586 16.625 26.828 1 93.56 90 PRO B O 1
ATOM 4142 N N . LEU B 1 91 ? -8.508 14.664 27.281 1 94.94 91 LEU B N 1
ATOM 4143 C CA . LEU B 1 91 ? -8.258 14.406 25.875 1 94.94 91 LEU B CA 1
ATOM 4144 C C . LEU B 1 91 ? -9.531 13.961 25.172 1 94.94 91 LEU B C 1
ATOM 4146 O O . LEU B 1 91 ? -10.477 13.492 25.812 1 94.94 91 LEU B O 1
ATOM 4150 N N . PRO B 1 92 ? -9.609 14.156 23.859 1 94.81 92 PRO B N 1
ATOM 4151 C CA . PRO B 1 92 ? -10.797 13.719 23.125 1 94.81 92 PRO B CA 1
ATOM 4152 C C . PRO B 1 92 ? -11.219 12.297 23.469 1 94.81 92 PRO B C 1
ATOM 4154 O O . PRO B 1 92 ? -10.367 11.406 23.578 1 94.81 92 PRO B O 1
ATOM 4157 N N . GLY B 1 93 ? -12.5 12.164 23.688 1 94.69 93 GLY B N 1
ATOM 4158 C CA . GLY B 1 93 ? -13.031 10.852 24.016 1 94.69 93 GLY B CA 1
ATOM 4159 C C . GLY B 1 93 ? -12.625 10.375 25.391 1 94.69 93 GLY B C 1
ATOM 4160 O O . GLY B 1 93 ? -12.82 9.203 25.734 1 94.69 93 GLY B O 1
ATOM 4161 N N . ASN B 1 94 ? -12.023 11.164 26.125 1 94.88 94 ASN B N 1
ATOM 4162 C CA . ASN B 1 94 ? -11.539 10.859 27.469 1 94.88 94 ASN B CA 1
ATOM 4163 C C . ASN B 1 94 ? -10.469 9.766 27.438 1 94.88 94 ASN B C 1
ATOM 4165 O O . ASN B 1 94 ? -10.406 8.922 28.328 1 94.88 94 ASN B O 1
ATOM 4169 N N . VAL B 1 95 ? -9.766 9.734 26.391 1 95.62 95 VAL B N 1
ATOM 4170 C CA . VAL B 1 95 ? -8.648 8.797 26.328 1 95.62 95 VAL B CA 1
ATOM 4171 C C . VAL B 1 95 ? -7.621 9.148 27.406 1 95.62 95 VAL B C 1
ATOM 4173 O O . VAL B 1 95 ? -7.18 10.297 27.5 1 95.62 95 VAL B O 1
ATOM 4176 N N . PRO B 1 96 ? -7.262 8.18 28.203 1 93.94 96 PRO B N 1
ATOM 4177 C CA . PRO B 1 96 ? -6.199 8.453 29.172 1 93.94 96 PRO B CA 1
ATOM 4178 C C . PRO B 1 96 ? -4.891 8.875 28.5 1 93.94 96 PRO B C 1
ATOM 4180 O O . PRO B 1 96 ? -4.516 8.32 27.469 1 93.94 96 PRO B O 1
ATOM 4183 N N . PRO B 1 97 ? -4.238 9.852 29.141 1 91.31 97 PRO B N 1
ATOM 4184 C CA . PRO B 1 97 ? -3.006 10.367 28.531 1 91.31 97 PRO B CA 1
ATOM 4185 C C . PRO B 1 97 ? -1.992 9.266 28.234 1 91.31 97 PRO B C 1
ATOM 4187 O O . PRO B 1 97 ? -1.31 9.312 27.203 1 91.31 97 PRO B O 1
ATOM 4190 N N . GLU B 1 98 ? -1.94 8.258 29.062 1 91.31 98 GLU B N 1
ATOM 4191 C CA . GLU B 1 98 ? -0.953 7.195 28.891 1 91.31 98 GLU B CA 1
ATOM 4192 C C . GLU B 1 98 ? -1.312 6.281 27.734 1 91.31 98 GLU B C 1
ATOM 4194 O O . GLU B 1 98 ? -0.476 5.504 27.266 1 91.31 98 GLU B O 1
ATOM 4199 N N . LYS B 1 99 ? -2.529 6.449 27.219 1 93.56 99 LYS B N 1
ATOM 4200 C CA . LYS B 1 99 ? -2.984 5.598 26.125 1 93.56 99 LYS B CA 1
ATOM 4201 C C . LYS B 1 99 ? -3.029 6.367 24.812 1 93.56 99 LYS B C 1
ATOM 4203 O O . LYS B 1 99 ? -3.299 5.789 23.75 1 93.56 99 LYS B O 1
ATOM 4208 N N . TRP B 1 100 ? -2.752 7.645 24.891 1 94.38 100 TRP B N 1
ATOM 4209 C CA . TRP B 1 100 ? -2.758 8.406 23.656 1 94.38 100 TRP B CA 1
ATOM 4210 C C . TRP B 1 100 ? -1.494 8.141 22.844 1 94.38 100 TRP B C 1
ATOM 4212 O O . TRP B 1 100 ? -0.391 8.484 23.266 1 94.38 100 TRP B O 1
ATOM 4222 N N . ASP B 1 101 ? -1.685 7.492 21.766 1 94.5 101 ASP B N 1
ATOM 4223 C CA . ASP B 1 101 ? -0.575 7.164 20.875 1 94.5 101 ASP B CA 1
ATOM 4224 C C . ASP B 1 101 ? -0.783 7.77 19.484 1 94.5 101 ASP B C 1
ATOM 4226 O O . ASP B 1 101 ? -1.693 8.578 19.297 1 94.5 101 ASP B O 1
ATOM 4230 N N . THR B 1 102 ? 0.103 7.539 18.547 1 94.75 102 THR B N 1
ATOM 4231 C CA . THR B 1 102 ? 0.035 8.078 17.203 1 94.75 102 THR B CA 1
ATOM 4232 C C . THR B 1 102 ? -1.242 7.625 16.5 1 94.75 102 THR B C 1
ATOM 4234 O O . THR B 1 102 ? -1.811 8.367 15.688 1 94.75 102 THR B O 1
ATOM 4237 N N . TRP B 1 103 ? -1.753 6.434 16.812 1 96.69 103 TRP B N 1
ATOM 4238 C CA . TRP B 1 103 ? -2.992 5.914 16.234 1 96.69 103 TRP B CA 1
ATOM 4239 C C . TRP B 1 103 ? -4.176 6.797 16.609 1 96.69 103 TRP B C 1
ATOM 4241 O O . TRP B 1 103 ? -5.047 7.062 15.781 1 96.69 103 TRP B O 1
ATOM 4251 N N . CYS B 1 104 ? -4.234 7.223 17.859 1 96.19 104 CYS B N 1
ATOM 4252 C CA . CYS B 1 104 ? -5.293 8.125 18.297 1 96.19 104 CYS B CA 1
ATOM 4253 C C . CYS B 1 104 ? -5.324 9.383 17.453 1 96.19 104 CYS B C 1
ATOM 4255 O O . CYS B 1 104 ? -6.387 9.789 16.969 1 96.19 104 CYS B O 1
ATOM 4257 N N . SER B 1 105 ? -4.176 9.984 17.234 1 95.06 105 SER B N 1
ATOM 4258 C CA . SER B 1 105 ? -4.082 11.188 16.422 1 95.06 105 SER B CA 1
ATOM 4259 C C . SER B 1 105 ? -4.52 10.93 14.984 1 95.06 105 SER B C 1
ATOM 4261 O O . SER B 1 105 ? -5.168 11.773 14.367 1 95.06 105 SER B O 1
ATOM 4263 N N . LEU B 1 106 ? -4.105 9.781 14.516 1 96.19 106 LEU B N 1
ATOM 4264 C CA . LEU B 1 106 ? -4.5 9.398 13.164 1 96.19 106 LEU B CA 1
ATOM 4265 C C . LEU B 1 106 ? -6.016 9.273 13.047 1 96.19 106 LEU B C 1
ATOM 4267 O O . LEU B 1 106 ? -6.605 9.703 12.062 1 96.19 106 LEU B O 1
ATOM 4271 N N . ILE B 1 107 ? -6.629 8.711 14.016 1 96.81 107 ILE B N 1
ATOM 4272 C CA . ILE B 1 107 ? -8.07 8.484 14.031 1 96.81 107 ILE B CA 1
ATOM 4273 C C . ILE B 1 107 ? -8.805 9.828 14.07 1 96.81 107 ILE B C 1
ATOM 4275 O O . ILE B 1 107 ? -9.766 10.031 13.336 1 96.81 107 ILE B O 1
ATOM 4279 N N . VAL B 1 108 ? -8.344 10.68 14.859 1 96.69 108 VAL B N 1
ATOM 4280 C CA . VAL B 1 108 ? -8.953 12.008 14.938 1 96.69 108 VAL B CA 1
ATOM 4281 C C . VAL B 1 108 ? -8.844 12.703 13.586 1 96.69 108 VAL B C 1
ATOM 4283 O O . VAL B 1 108 ? -9.836 13.242 13.078 1 96.69 108 VAL B O 1
ATOM 4286 N N . SER B 1 109 ? -7.656 12.648 13.016 1 96.56 109 SER B N 1
ATOM 4287 C CA . SER B 1 109 ? -7.445 13.266 11.703 1 96.56 109 SER B CA 1
ATOM 4288 C C . SER B 1 109 ? -8.336 12.625 10.648 1 96.56 109 SER B C 1
ATOM 4290 O O . SER B 1 109 ? -8.969 13.328 9.859 1 96.56 109 SER B O 1
ATOM 4292 N N . ASP B 1 110 ? -8.344 11.344 10.641 1 97.38 110 ASP B N 1
ATOM 4293 C CA . ASP B 1 110 ? -9.148 10.594 9.672 1 97.38 110 ASP B CA 1
ATOM 4294 C C . ASP B 1 110 ? -10.625 10.984 9.773 1 97.38 110 ASP B C 1
ATOM 4296 O O . ASP B 1 110 ? -11.25 11.312 8.766 1 97.38 110 ASP B O 1
ATOM 4300 N N . GLU B 1 111 ? -11.18 11.016 10.938 1 96.94 111 GLU B N 1
ATOM 4301 C CA . GLU B 1 111 ? -12.594 11.281 11.141 1 96.94 111 GLU B CA 1
ATOM 4302 C C . GLU B 1 111 ? -12.938 12.734 10.82 1 96.94 111 GLU B C 1
ATOM 4304 O O . GLU B 1 111 ? -13.977 13.016 10.211 1 96.94 111 GLU B O 1
ATOM 4309 N N . PHE B 1 112 ? -12.109 13.617 11.195 1 97.5 112 PHE B N 1
ATOM 4310 C CA . PHE B 1 112 ? -12.375 15.023 10.898 1 97.5 112 PHE B CA 1
ATOM 4311 C C . PHE B 1 112 ? -12.414 15.258 9.391 1 97.5 112 PHE B C 1
ATOM 4313 O O . PHE B 1 112 ? -13.289 15.961 8.891 1 97.5 112 PHE B O 1
ATOM 4320 N N . ASN B 1 113 ? -11.531 14.664 8.711 1 98.19 113 ASN B N 1
ATOM 4321 C CA . ASN B 1 113 ? -11.438 14.922 7.281 1 98.19 113 ASN B CA 1
ATOM 4322 C C . ASN B 1 113 ? -12.547 14.211 6.508 1 98.19 113 ASN B C 1
ATOM 4324 O O . ASN B 1 113 ? -12.766 14.492 5.328 1 98.19 113 ASN B O 1
ATOM 4328 N N . ARG B 1 114 ? -13.266 13.383 7.176 1 96.88 114 ARG B N 1
ATOM 4329 C CA . ARG B 1 114 ? -14.43 12.75 6.566 1 96.88 114 ARG B CA 1
ATOM 4330 C C . ARG B 1 114 ? -15.469 13.789 6.168 1 96.88 114 ARG B C 1
ATOM 4332 O O . ARG B 1 114 ? -16.312 13.523 5.309 1 96.88 114 ARG B O 1
ATOM 4339 N N . VAL B 1 115 ? -15.445 14.914 6.742 1 97.25 115 VAL B N 1
ATOM 4340 C CA . VAL B 1 115 ? -16.391 15.992 6.477 1 97.25 115 VAL B CA 1
ATOM 4341 C C . VAL B 1 115 ? -16.297 16.406 5.016 1 97.25 115 VAL B C 1
ATOM 4343 O O . VAL B 1 115 ? -17.312 16.781 4.402 1 97.25 115 VAL B O 1
ATOM 4346 N N . GLY B 1 116 ? -15.133 16.406 4.406 1 97.88 116 GLY B N 1
ATOM 4347 C CA . GLY B 1 116 ? -14.945 16.703 2.994 1 97.88 116 GLY B CA 1
ATOM 4348 C C . GLY B 1 116 ? -14.773 18.172 2.711 1 97.88 116 GLY B C 1
ATOM 4349 O O . GLY B 1 116 ? -14.758 18.594 1.55 1 97.88 116 GLY B O 1
ATOM 4350 N N . PHE B 1 117 ? -14.766 19 3.771 1 98.19 117 PHE B N 1
ATOM 4351 C CA . PHE B 1 117 ? -14.516 20.438 3.68 1 98.19 117 PHE B CA 1
ATOM 4352 C C . PHE B 1 117 ? -13.258 20.812 4.449 1 98.19 117 PHE B C 1
ATOM 4354 O O . PHE B 1 117 ? -13.328 21.172 5.625 1 98.19 117 PHE B O 1
ATOM 4361 N N . VAL B 1 118 ? -12.133 20.781 3.76 1 98.19 118 VAL B N 1
ATOM 4362 C CA . VAL B 1 118 ? -10.812 20.922 4.375 1 98.19 118 VAL B CA 1
ATOM 4363 C C . VAL B 1 118 ? -10.688 22.297 5.027 1 98.19 118 VAL B C 1
ATOM 4365 O O . VAL B 1 118 ? -10.062 22.438 6.078 1 98.19 118 VAL B O 1
ATOM 4368 N N . GLY B 1 119 ? -11.289 23.344 4.383 1 98.25 119 GLY B N 1
ATOM 4369 C CA . GLY B 1 119 ? -11.234 24.672 4.949 1 98.25 119 GLY B CA 1
ATOM 4370 C C . GLY B 1 119 ? -11.82 24.75 6.348 1 98.25 119 GLY B C 1
ATOM 4371 O O . GLY B 1 119 ? -11.289 25.453 7.211 1 98.25 119 GLY B O 1
ATOM 4372 N N . VAL B 1 120 ? -12.859 24.062 6.539 1 98.38 120 VAL B N 1
ATOM 4373 C CA . VAL B 1 120 ? -13.516 24.031 7.844 1 98.38 120 VAL B CA 1
ATOM 4374 C C . VAL B 1 120 ? -12.633 23.312 8.859 1 98.38 120 VAL B C 1
ATOM 4376 O O . VAL B 1 120 ? -12.453 23.781 9.984 1 98.38 120 VAL B O 1
ATOM 4379 N N . ILE B 1 121 ? -12.039 22.203 8.461 1 97.75 121 ILE B N 1
ATOM 4380 C CA . ILE B 1 121 ? -11.203 21.406 9.344 1 97.75 121 ILE B CA 1
ATOM 4381 C C . ILE B 1 121 ? -9.953 22.203 9.734 1 97.75 121 ILE B C 1
ATOM 4383 O O . ILE B 1 121 ? -9.586 22.25 10.906 1 97.75 121 ILE B O 1
ATOM 4387 N N . TRP B 1 122 ? -9.344 22.812 8.734 1 97.62 122 TRP B N 1
ATOM 4388 C CA . TRP B 1 122 ? -8.164 23.641 9.016 1 97.62 122 TRP B CA 1
ATOM 4389 C C . TRP B 1 122 ? -8.555 24.891 9.805 1 97.62 122 TRP B C 1
ATOM 4391 O O . TRP B 1 122 ? -7.77 25.375 10.617 1 97.62 122 TRP B O 1
ATOM 4401 N N . GLY B 1 123 ? -9.734 25.406 9.562 1 97.69 123 GLY B N 1
ATOM 4402 C CA . GLY B 1 123 ? -10.211 26.578 10.297 1 97.69 123 GLY B CA 1
ATOM 4403 C C . GLY B 1 123 ? -10.367 26.328 11.781 1 97.69 123 GLY B C 1
ATOM 4404 O O . GLY B 1 123 ? -10.172 27.234 12.594 1 97.69 123 GLY B O 1
ATOM 4405 N N . LEU B 1 124 ? -10.688 25.125 12.109 1 96 124 LEU B N 1
ATOM 4406 C CA . LEU B 1 124 ? -10.938 24.766 13.5 1 96 124 LEU B CA 1
ATOM 4407 C C . LEU B 1 124 ? -9.625 24.703 14.281 1 96 124 LEU B C 1
ATOM 4409 O O . LEU B 1 124 ? -9.594 25.031 15.477 1 96 124 LEU B O 1
ATOM 4413 N N . GLY B 1 125 ? -8.578 24.375 13.617 1 92 125 GLY B N 1
ATOM 4414 C CA . GLY B 1 125 ? -7.383 24.219 14.43 1 92 125 GLY B CA 1
ATOM 4415 C C . GLY B 1 125 ? -6.117 24.062 13.609 1 92 125 GLY B C 1
ATOM 4416 O O . GLY B 1 125 ? -5.066 23.703 14.148 1 92 125 GLY B O 1
ATOM 4417 N N . GLY B 1 126 ? -6.148 24.344 12.406 1 94.12 126 GLY B N 1
ATOM 4418 C CA . GLY B 1 126 ? -4.988 24.125 11.555 1 94.12 126 GLY B CA 1
ATOM 4419 C C . GLY B 1 126 ? -3.781 24.953 11.977 1 94.12 126 GLY B C 1
ATOM 4420 O O . GLY B 1 126 ? -2.648 24.469 11.938 1 94.12 126 GLY B O 1
ATOM 4421 N N . GLY B 1 127 ? -4.047 26.203 12.352 1 95.81 127 GLY B N 1
ATOM 4422 C CA . GLY B 1 127 ? -2.971 27.062 12.812 1 95.81 127 GLY B CA 1
ATOM 4423 C C . GLY B 1 127 ? -2.289 26.547 14.062 1 95.81 127 GLY B C 1
ATOM 4424 O O . GLY B 1 127 ? -1.062 26.438 14.109 1 95.81 127 GLY B O 1
ATOM 4425 N N . ASN B 1 128 ? -3.086 26.172 15.078 1 95.5 128 ASN B N 1
ATOM 4426 C CA . ASN B 1 128 ? -2.553 25.609 16.312 1 95.5 128 ASN B CA 1
ATOM 4427 C C . ASN B 1 128 ? -1.801 24.297 16.062 1 95.5 128 ASN B C 1
ATOM 4429 O O . ASN B 1 128 ? -0.749 24.062 16.656 1 95.5 128 ASN B O 1
ATOM 4433 N N . GLY B 1 129 ? -2.307 23.547 15.156 1 93.81 129 GLY B N 1
ATOM 4434 C CA . GLY B 1 129 ? -1.761 22.219 14.883 1 93.81 129 GLY B CA 1
ATOM 4435 C C . GLY B 1 129 ? -0.346 22.266 14.336 1 93.81 129 GLY B C 1
ATOM 4436 O O . GLY B 1 129 ? 0.418 21.312 14.508 1 93.81 129 GLY B O 1
ATOM 4437 N N . ILE B 1 130 ? -0.025 23.328 13.711 1 94.69 130 ILE B N 1
ATOM 4438 C CA . ILE B 1 130 ? 1.31 23.391 13.125 1 94.69 130 ILE B CA 1
ATOM 4439 C C . ILE B 1 130 ? 2.123 24.484 13.82 1 94.69 130 ILE B C 1
ATOM 4441 O O . ILE B 1 130 ? 3.354 24.406 13.867 1 94.69 130 ILE B O 1
ATOM 4445 N N . GLY B 1 131 ? 1.526 25.391 14.484 1 96.12 131 GLY B N 1
ATOM 4446 C CA . GLY B 1 131 ? 2.219 26.516 15.102 1 96.12 131 GLY B CA 1
ATOM 4447 C C . GLY B 1 131 ? 2.605 26.25 16.547 1 96.12 131 GLY B C 1
ATOM 4448 O O . GLY B 1 131 ? 3.533 26.875 17.062 1 96.12 131 GLY B O 1
ATOM 4449 N N . CYS B 1 132 ? 1.995 25.328 17.188 1 96.06 132 CYS B N 1
ATOM 4450 C CA . CYS B 1 132 ? 2.162 25.188 18.625 1 96.06 132 CYS B CA 1
ATOM 4451 C C . CYS B 1 132 ? 3.1 24.047 18.969 1 96.06 132 CYS B C 1
ATOM 4453 O O . CYS B 1 132 ? 3.719 24.031 20.031 1 96.06 132 CYS B O 1
ATOM 4455 N N . PRO B 1 133 ? 3.246 23.062 18.094 1 95 133 PRO B N 1
ATOM 4456 C CA . PRO B 1 133 ? 4.113 21.938 18.438 1 95 133 PRO B CA 1
ATOM 4457 C C . PRO B 1 133 ? 5.535 22.375 18.797 1 95 133 PRO B C 1
ATOM 4459 O O . PRO B 1 133 ? 6.125 21.859 19.734 1 95 133 PRO B O 1
A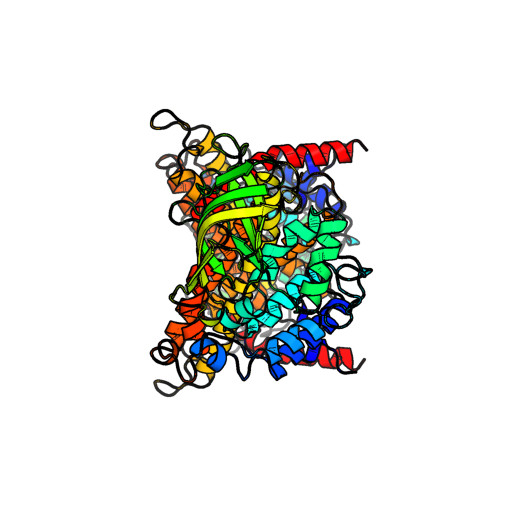TOM 4462 N N . PRO B 1 134 ? 6.129 23.359 18.141 1 95 134 PRO B N 1
ATOM 4463 C CA . PRO B 1 134 ? 7.469 23.781 18.562 1 95 134 PRO B CA 1
ATOM 4464 C C . PRO B 1 134 ? 7.504 24.297 20 1 95 134 PRO B C 1
ATOM 4466 O O . PRO B 1 134 ? 8.5 24.125 20.703 1 95 134 PRO B O 1
ATOM 4469 N N . ILE B 1 135 ? 6.43 24.938 20.406 1 95.56 135 ILE B N 1
ATOM 4470 C CA . ILE B 1 135 ? 6.352 25.438 21.766 1 95.56 135 ILE B CA 1
ATOM 4471 C C . ILE B 1 135 ? 6.262 24.266 22.734 1 95.56 135 ILE B C 1
ATOM 4473 O O . ILE B 1 135 ? 6.965 24.234 23.75 1 95.56 135 ILE B O 1
ATOM 4477 N N . ALA B 1 136 ? 5.469 23.359 22.375 1 94.81 136 ALA B N 1
ATOM 4478 C CA . ALA B 1 136 ? 5.258 22.203 23.25 1 94.81 136 ALA B CA 1
ATOM 4479 C C . ALA B 1 136 ? 6.531 21.359 23.375 1 94.81 136 ALA B C 1
ATOM 4481 O O . ALA B 1 136 ? 6.836 20.844 24.453 1 94.81 136 ALA B O 1
ATOM 4482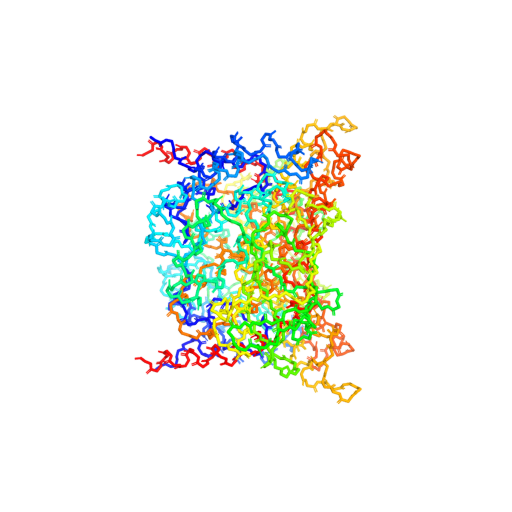 N N . ARG B 1 137 ? 7.293 21.25 22.359 1 93.25 137 ARG B N 1
ATOM 4483 C CA . ARG B 1 137 ? 8.445 20.344 22.312 1 93.25 137 ARG B CA 1
ATOM 4484 C C . ARG B 1 137 ? 9.695 21.047 22.828 1 93.25 137 ARG B C 1
ATOM 4486 O O . ARG B 1 137 ? 10.539 20.422 23.484 1 93.25 137 ARG B O 1
ATOM 4493 N N . PHE B 1 138 ? 9.828 22.359 22.531 1 95.62 138 PHE B N 1
ATOM 4494 C CA . PHE B 1 138 ? 11.125 22.984 22.75 1 95.62 138 PHE B CA 1
ATOM 4495 C C . PHE B 1 138 ? 11 24.234 23.594 1 95.62 138 PHE B C 1
ATOM 4497 O O . PHE B 1 138 ? 12.008 24.859 23.953 1 95.62 138 PHE B O 1
ATOM 4504 N N . GLY B 1 139 ? 9.797 24.625 23.938 1 96.12 139 GLY B N 1
ATOM 4505 C CA . GLY B 1 139 ? 9.594 25.828 24.734 1 96.12 139 GLY B CA 1
ATOM 4506 C C . GLY B 1 139 ? 10.117 25.688 26.156 1 96.12 139 GLY B C 1
ATOM 4507 O O . GLY B 1 139 ? 10.18 24.578 26.703 1 96.12 139 GLY B O 1
ATOM 4508 N N . THR B 1 140 ? 10.484 26.812 26.75 1 96.69 140 THR B N 1
ATOM 4509 C CA . THR B 1 140 ? 10.812 26.828 28.156 1 96.69 140 THR B CA 1
ATOM 4510 C C . THR B 1 140 ? 9.57 26.562 29.016 1 96.69 140 THR B C 1
ATOM 4512 O O . THR B 1 140 ? 8.445 26.688 28.531 1 96.69 140 THR B O 1
ATOM 4515 N N . PRO B 1 141 ? 9.805 26.219 30.281 1 96.19 141 PRO B N 1
ATOM 4516 C CA . PRO B 1 141 ? 8.656 26.062 31.172 1 96.19 141 PRO B CA 1
ATOM 4517 C C . PRO B 1 141 ? 7.77 27.297 31.219 1 96.19 141 PRO B C 1
ATOM 4519 O O . PRO B 1 141 ? 6.543 27.188 31.25 1 96.19 141 PRO B O 1
ATOM 4522 N N . GLN B 1 142 ? 8.406 28.438 31.172 1 97.19 142 GLN B N 1
ATOM 4523 C CA . GLN B 1 142 ? 7.66 29.688 31.219 1 97.19 142 GLN B CA 1
ATOM 4524 C C . GLN B 1 142 ? 6.836 29.891 29.953 1 97.19 142 GLN B C 1
ATOM 4526 O O . GLN B 1 142 ? 5.68 30.312 30.016 1 97.19 142 GLN B O 1
ATOM 4531 N N . GLN B 1 143 ? 7.391 29.625 28.828 1 97.44 143 GLN B N 1
ATOM 4532 C CA . GLN B 1 143 ? 6.688 29.734 27.562 1 97.44 143 GLN B CA 1
ATOM 4533 C C . GLN B 1 143 ? 5.5 28.781 27.5 1 97.44 143 GLN B C 1
ATOM 4535 O O . GLN B 1 143 ? 4.402 29.172 27.078 1 97.44 143 GLN B O 1
ATOM 4540 N N . ARG B 1 144 ? 5.684 27.562 27.906 1 96.94 144 ARG B N 1
ATOM 4541 C CA . ARG B 1 144 ? 4.629 26.547 27.922 1 96.94 144 ARG B CA 1
ATOM 4542 C C . ARG B 1 144 ? 3.467 26.984 28.812 1 96.94 144 ARG B C 1
ATOM 4544 O O . ARG B 1 144 ? 2.307 26.938 28.391 1 96.94 144 ARG B O 1
ATOM 4551 N N . THR B 1 145 ? 3.82 27.453 29.984 1 96.19 145 THR B N 1
ATOM 4552 C CA . THR B 1 145 ? 2.805 27.875 30.938 1 96.19 145 THR B CA 1
ATOM 4553 C C . THR B 1 145 ? 2.049 29.094 30.406 1 96.19 145 THR B C 1
ATOM 4555 O O . THR B 1 145 ? 0.844 29.234 30.625 1 96.19 145 THR B O 1
ATOM 4558 N N . ARG B 1 146 ? 2.707 29.891 29.703 1 96.81 146 ARG B N 1
ATOM 4559 C CA . ARG B 1 146 ? 2.143 31.141 29.188 1 96.81 146 ARG B CA 1
ATOM 4560 C C . ARG B 1 146 ? 1.118 30.875 28.094 1 96.81 146 ARG B C 1
ATOM 4562 O O . ARG B 1 146 ? 0.083 31.531 28.031 1 96.81 146 ARG B O 1
ATOM 4569 N N . TRP B 1 147 ? 1.374 29.922 27.25 1 97.44 147 TRP B N 1
ATOM 4570 C CA . TRP B 1 147 ? 0.603 29.875 26 1 97.44 147 TRP B CA 1
ATOM 4571 C C . TRP B 1 147 ? -0.236 28.594 25.938 1 97.44 147 TRP B C 1
ATOM 4573 O O . TRP B 1 147 ? -1.406 28.641 25.547 1 97.44 147 TRP B O 1
ATOM 4583 N N . LEU B 1 148 ? 0.24 27.438 26.344 1 97.19 148 LEU B N 1
ATOM 4584 C CA . LEU B 1 148 ? -0.357 26.141 26.016 1 97.19 148 LEU B CA 1
ATOM 4585 C C . LEU B 1 148 ? -1.724 25.984 26.672 1 97.19 148 LEU B C 1
ATOM 4587 O O . LEU B 1 148 ? -2.689 25.578 26.016 1 97.19 148 LEU B O 1
ATOM 4591 N N . PRO B 1 149 ? -1.848 26.344 27.984 1 96.5 149 PRO B N 1
ATOM 4592 C CA . PRO B 1 149 ? -3.182 26.203 28.578 1 96.5 149 PRO B CA 1
ATOM 4593 C C . PRO B 1 149 ? -4.219 27.109 27.906 1 96.5 149 PRO B C 1
ATOM 4595 O O . PRO B 1 149 ? -5.379 26.719 27.766 1 96.5 149 PRO B O 1
ATOM 4598 N N . ARG B 1 150 ? -3.836 28.25 27.469 1 96.88 150 ARG B N 1
ATOM 4599 C CA . ARG B 1 150 ? -4.742 29.203 26.844 1 96.88 150 ARG B CA 1
ATOM 4600 C C . ARG B 1 150 ? -5.148 28.734 25.453 1 96.88 150 ARG B C 1
ATOM 4602 O O . ARG B 1 150 ? -6.273 28.984 25 1 96.88 150 ARG B O 1
ATOM 4609 N N . ILE B 1 151 ? -4.25 28.047 24.797 1 96.25 151 ILE B N 1
ATOM 4610 C CA . ILE B 1 151 ? -4.555 27.422 23.5 1 96.25 151 ILE B CA 1
ATOM 4611 C C . ILE B 1 151 ? -5.574 26.312 23.703 1 96.25 151 ILE B C 1
ATOM 4613 O O . ILE B 1 151 ? -6.566 26.219 22.969 1 96.25 151 ILE B O 1
ATOM 4617 N N . ALA B 1 152 ? -5.348 25.484 24.703 1 95.81 152 ALA B N 1
ATOM 4618 C CA . ALA B 1 152 ? -6.242 24.359 25 1 95.81 152 ALA B CA 1
ATOM 4619 C C . ALA B 1 152 ? -7.656 24.859 25.281 1 95.81 152 ALA B C 1
ATOM 4621 O O . ALA B 1 152 ? -8.633 24.234 24.859 1 95.81 152 ALA B O 1
ATOM 4622 N N . LYS B 1 153 ? -7.75 26.016 25.891 1 95.62 153 LYS B N 1
ATOM 4623 C CA . LYS B 1 153 ? -9.039 26.562 26.281 1 95.62 153 LYS B CA 1
ATOM 4624 C C . LYS B 1 153 ? -9.664 27.391 25.156 1 95.62 153 LYS B C 1
ATOM 4626 O O . LYS B 1 153 ? -10.82 27.812 25.25 1 95.62 153 LYS B O 1
ATOM 4631 N N . GLY B 1 154 ? -8.953 27.609 24.172 1 95.44 154 GLY B N 1
ATOM 4632 C CA . GLY B 1 154 ? -9.453 28.391 23.047 1 95.44 154 GLY B CA 1
ATOM 4633 C C . GLY B 1 154 ? -9.383 29.891 23.266 1 95.44 154 GLY B C 1
ATOM 4634 O O . GLY B 1 154 ? -10.062 30.656 22.578 1 95.44 154 GLY B O 1
ATOM 4635 N N . GLU B 1 155 ? -8.562 30.312 24.219 1 96.69 155 GLU B N 1
ATOM 4636 C CA . GLU B 1 155 ? -8.445 31.734 24.531 1 96.69 155 GLU B CA 1
ATOM 4637 C C . GLU B 1 155 ? -7.555 32.438 23.516 1 96.69 155 GLU B C 1
ATOM 4639 O O . GLU B 1 155 ? -7.746 33.625 23.234 1 96.69 155 GLU B O 1
ATOM 4644 N N . ILE B 1 156 ? -6.555 31.797 23.047 1 97.12 156 ILE B N 1
ATOM 4645 C CA . ILE B 1 156 ? -5.68 32.344 22.016 1 97.12 156 ILE B CA 1
ATOM 4646 C C . ILE B 1 156 ? -5.465 31.328 20.906 1 97.12 156 ILE B C 1
ATOM 4648 O O . ILE B 1 156 ? -5.672 30.125 21.125 1 97.12 156 ILE B O 1
ATOM 4652 N N . ARG B 1 157 ? -5.086 31.812 19.75 1 97.12 157 ARG B N 1
ATOM 4653 C CA . ARG B 1 157 ? -4.793 30.984 18.594 1 97.12 157 ARG B CA 1
ATOM 4654 C C . ARG B 1 157 ? -3.416 31.297 18.016 1 97.12 157 ARG B C 1
ATOM 4656 O O . ARG B 1 157 ? -2.943 32.438 18.125 1 97.12 157 ARG B O 1
ATOM 4663 N N . PHE B 1 158 ? -2.861 30.281 17.5 1 98.06 158 PHE B N 1
ATOM 4664 C CA . PHE B 1 158 ? -1.557 30.406 16.859 1 98.06 158 PHE B CA 1
ATOM 4665 C C . PHE B 1 158 ? -1.65 30.109 15.367 1 98.06 158 PHE B C 1
ATOM 4667 O O . PHE B 1 158 ? -2.662 29.594 14.891 1 98.06 158 PHE B O 1
ATOM 4674 N N . CYS B 1 159 ? -0.719 30.516 14.609 1 98.31 159 CYS B N 1
ATOM 4675 C CA . CYS B 1 159 ? -0.414 30.094 13.242 1 98.31 159 CYS B CA 1
ATOM 4676 C C . CYS B 1 159 ? 1.087 29.906 13.055 1 98.31 159 CYS B C 1
ATOM 4678 O O . CYS B 1 159 ? 1.872 30.203 13.953 1 98.31 159 CYS B O 1
ATOM 4680 N N . LEU B 1 160 ? 1.456 29.281 11.992 1 97.75 160 LEU B N 1
ATOM 4681 C CA . LEU B 1 160 ? 2.859 29.047 11.68 1 97.75 160 LEU B CA 1
ATOM 4682 C C . LEU B 1 160 ? 3.299 29.891 10.492 1 97.75 160 LEU B C 1
ATOM 4684 O O . LEU B 1 160 ? 2.668 29.859 9.43 1 97.75 160 LEU B O 1
ATOM 4688 N N . GLY B 1 161 ? 4.371 30.688 10.68 1 98 161 GLY B N 1
ATOM 4689 C CA . GLY B 1 161 ? 4.875 31.562 9.625 1 98 161 GLY B CA 1
ATOM 4690 C C . GLY B 1 161 ? 6.246 31.141 9.117 1 98 161 GLY B C 1
ATOM 4691 O O . GLY B 1 161 ? 7.262 31.719 9.516 1 98 161 GLY B O 1
ATOM 4692 N N . ILE B 1 162 ? 6.242 30.25 8.117 1 96.88 162 ILE B N 1
ATOM 4693 C CA . ILE B 1 162 ? 7.488 29.797 7.504 1 96.88 162 ILE B CA 1
ATOM 4694 C C . ILE B 1 162 ? 7.594 30.359 6.086 1 96.88 162 ILE B C 1
ATOM 4696 O O . ILE B 1 162 ? 8.531 31.078 5.766 1 96.88 162 ILE B O 1
ATOM 4700 N N . THR B 1 163 ? 6.582 30.078 5.262 1 95.81 163 THR B N 1
ATOM 4701 C CA . THR B 1 163 ? 6.598 30.406 3.84 1 95.81 163 THR B CA 1
ATOM 4702 C C . THR B 1 163 ? 6.566 31.906 3.623 1 95.81 163 THR B C 1
ATOM 4704 O O . THR B 1 163 ? 5.859 32.625 4.332 1 95.81 163 THR B O 1
ATOM 4707 N N . GLU B 1 164 ? 7.355 32.344 2.697 1 97.25 164 GLU B N 1
ATOM 4708 C CA . GLU B 1 164 ? 7.434 33.719 2.256 1 97.25 164 GLU B CA 1
ATOM 4709 C C . GLU B 1 164 ? 7.18 33.844 0.756 1 97.25 164 GLU B C 1
ATOM 4711 O O . GLU B 1 164 ? 7.164 32.844 0.044 1 97.25 164 GLU B O 1
ATOM 4716 N N . PRO B 1 165 ? 6.922 35 0.29 1 92.69 165 PRO B N 1
ATOM 4717 C CA . PRO B 1 165 ? 6.691 35.156 -1.147 1 92.69 165 PRO B CA 1
ATOM 4718 C C . PRO B 1 165 ? 7.805 34.562 -1.996 1 92.69 165 PRO B C 1
ATOM 4720 O O . PRO B 1 165 ? 7.535 33.969 -3.045 1 92.69 165 PRO B O 1
ATOM 4723 N N . ASP B 1 166 ? 8.984 34.594 -1.481 1 89.62 166 ASP B N 1
ATOM 4724 C CA . ASP B 1 166 ? 10.109 34.156 -2.299 1 89.62 166 ASP B CA 1
ATOM 4725 C C . ASP B 1 166 ? 10.734 32.875 -1.735 1 89.62 166 ASP B C 1
ATOM 4727 O O . ASP B 1 166 ? 11.828 32.469 -2.15 1 89.62 166 ASP B O 1
ATOM 4731 N N . ALA B 1 167 ? 10.117 32.344 -0.715 1 88.06 167 ALA B N 1
ATOM 4732 C CA . ALA B 1 167 ? 10.672 31.141 -0.111 1 88.06 167 ALA B CA 1
ATOM 4733 C C . ALA B 1 167 ? 9.562 30.219 0.39 1 88.06 167 ALA B C 1
ATOM 4735 O O . ALA B 1 167 ? 8.797 30.594 1.276 1 88.06 167 ALA B O 1
ATOM 4736 N N . GLY B 1 168 ? 9.5 29.109 -0.132 1 88.81 168 GLY B N 1
ATOM 4737 C CA . GLY B 1 168 ? 8.602 28.031 0.287 1 88.81 168 GLY B CA 1
ATOM 4738 C C . GLY B 1 168 ? 9.328 26.781 0.742 1 88.81 168 GLY B C 1
ATOM 4739 O O . GLY B 1 168 ? 9.781 26.703 1.886 1 88.81 168 GLY B O 1
ATOM 4740 N N . SER B 1 169 ? 9.656 25.922 -0.214 1 85.06 169 SER B N 1
ATOM 4741 C CA . SER B 1 169 ? 10.422 24.719 0.078 1 85.06 169 SER B CA 1
ATOM 4742 C C . SER B 1 169 ? 11.852 25.062 0.492 1 85.06 169 SER B C 1
ATOM 4744 O O . SER B 1 169 ? 12.469 24.328 1.268 1 85.06 169 SER B O 1
ATOM 4746 N N . ASP B 1 170 ? 12.336 26.125 0.089 1 89.38 170 ASP B N 1
ATOM 4747 C CA . ASP B 1 170 ? 13.68 26.594 0.41 1 89.38 170 ASP B CA 1
ATOM 4748 C C . ASP B 1 170 ? 13.688 27.438 1.68 1 89.38 170 ASP B C 1
ATOM 4750 O O . ASP B 1 170 ? 14.086 28.609 1.651 1 89.38 170 ASP B O 1
ATOM 4754 N N . VAL B 1 171 ? 13.367 26.812 2.787 1 90.12 171 VAL B N 1
ATOM 4755 C CA . VAL B 1 171 ? 13.211 27.453 4.086 1 90.12 171 VAL B CA 1
ATOM 4756 C C . VAL B 1 171 ? 14.516 28.125 4.5 1 90.12 171 VAL B C 1
ATOM 4758 O O . VAL B 1 171 ? 14.516 29.172 5.141 1 90.12 171 VAL B O 1
ATOM 4761 N N . ALA B 1 172 ? 15.633 27.562 4.082 1 92.88 172 ALA B N 1
ATOM 4762 C CA . ALA B 1 172 ? 16.938 28.062 4.488 1 92.88 172 ALA B CA 1
ATOM 4763 C C . ALA B 1 172 ? 17.188 29.469 3.961 1 92.88 172 ALA B C 1
ATOM 4765 O O . ALA B 1 172 ? 18.031 30.188 4.477 1 92.88 172 ALA B O 1
ATOM 4766 N N . ASN B 1 173 ? 16.391 29.891 3.01 1 93.62 173 ASN B N 1
ATOM 4767 C CA . ASN B 1 173 ? 16.672 31.188 2.381 1 93.62 173 ASN B CA 1
ATOM 4768 C C . ASN B 1 173 ? 15.555 32.188 2.615 1 93.62 173 ASN B C 1
ATOM 4770 O O . ASN B 1 173 ? 15.328 33.062 1.798 1 93.62 173 ASN B O 1
ATOM 4774 N N . ILE B 1 174 ? 14.836 32 3.691 1 96.38 174 ILE B N 1
ATOM 4775 C CA . ILE B 1 174 ? 13.828 33 4.051 1 96.38 174 ILE B CA 1
ATOM 4776 C C . ILE B 1 174 ? 14.5 34.344 4.285 1 96.38 174 ILE B C 1
ATOM 4778 O O . ILE B 1 174 ? 15.695 34.406 4.578 1 96.38 174 ILE B O 1
ATOM 4782 N N . ARG B 1 175 ? 13.633 35.438 4.195 1 96.81 175 ARG B N 1
ATOM 4783 C CA . ARG B 1 175 ? 14.211 36.781 4.207 1 96.81 175 ARG B CA 1
ATOM 4784 C C . ARG B 1 175 ? 13.68 37.594 5.383 1 96.81 175 ARG B C 1
ATOM 4786 O O . ARG B 1 175 ? 14.211 38.656 5.691 1 96.81 175 ARG B O 1
ATOM 4793 N N . THR B 1 176 ? 12.664 37.125 6.039 1 98.44 176 THR B N 1
ATOM 4794 C CA . THR B 1 176 ? 12.227 37.812 7.246 1 98.44 176 THR B CA 1
ATOM 4795 C C . THR B 1 176 ? 13.336 37.844 8.289 1 98.44 176 THR B C 1
ATOM 4797 O O . THR B 1 176 ? 13.891 36.812 8.648 1 98.44 176 THR B O 1
ATOM 4800 N N . THR B 1 177 ? 13.656 39.062 8.805 1 98.69 177 THR B N 1
ATOM 4801 C CA . THR B 1 177 ? 14.781 39.219 9.711 1 98.69 177 THR B CA 1
ATOM 4802 C C . THR B 1 177 ? 14.305 39.594 11.117 1 98.69 177 THR B C 1
ATOM 4804 O O . THR B 1 177 ? 13.211 40.125 11.273 1 98.69 177 THR B O 1
ATOM 4807 N N . ALA B 1 178 ? 15.07 39.219 12.086 1 98.81 178 ALA B N 1
ATOM 4808 C CA . ALA B 1 178 ? 14.945 39.688 13.469 1 98.81 178 ALA B CA 1
ATOM 4809 C C . ALA B 1 178 ? 16.297 40.094 14.023 1 98.81 178 ALA B C 1
ATOM 4811 O O . ALA B 1 178 ? 17.219 39.281 14.164 1 98.81 178 ALA B O 1
ATOM 4812 N N . THR B 1 179 ? 16.406 41.375 14.312 1 98.44 179 THR B N 1
ATOM 4813 C CA . THR B 1 179 ? 17.641 41.906 14.875 1 98.44 179 THR B CA 1
ATOM 4814 C C . THR B 1 179 ? 17.469 42.219 16.359 1 98.44 179 THR B C 1
ATOM 4816 O O . THR B 1 179 ? 16.547 42.906 16.766 1 98.44 179 THR B O 1
ATOM 4819 N N . ARG B 1 180 ? 18.375 41.656 17.156 1 97.81 180 ARG B N 1
ATOM 4820 C CA . ARG B 1 180 ? 18.281 41.875 18.594 1 97.81 180 ARG B CA 1
ATOM 4821 C C . ARG B 1 180 ? 18.703 43.281 18.984 1 97.81 180 ARG B C 1
ATOM 4823 O O . ARG B 1 180 ? 19.766 43.75 18.578 1 97.81 180 ARG B O 1
ATOM 4830 N N . GLU B 1 181 ? 17.875 43.938 19.641 1 97.56 181 GLU B N 1
ATOM 4831 C CA . GLU B 1 181 ? 18.141 45.219 20.281 1 97.56 181 GLU B CA 1
ATOM 4832 C C . GLU B 1 181 ? 17.766 45.188 21.766 1 97.56 181 GLU B C 1
ATOM 4834 O O . GLU B 1 181 ? 16.641 45.531 22.141 1 97.56 181 GLU B O 1
ATOM 4839 N N . GLY B 1 182 ? 18.734 44.875 22.609 1 96.5 182 GLY B N 1
ATOM 4840 C CA . GLY B 1 182 ? 18.469 44.75 24.031 1 96.5 182 GLY B CA 1
ATOM 4841 C C . GLY B 1 182 ? 17.609 43.562 24.391 1 96.5 182 GLY B C 1
ATOM 4842 O O . GLY B 1 182 ? 17.969 42.406 24.094 1 96.5 182 GLY B O 1
ATOM 4843 N N . ASP B 1 183 ? 16.5 43.875 24.859 1 97.44 183 ASP B N 1
ATOM 4844 C CA . ASP B 1 183 ? 15.625 42.812 25.328 1 97.44 183 ASP B CA 1
ATOM 4845 C C . ASP B 1 183 ? 14.523 42.5 24.312 1 97.44 183 ASP B C 1
ATOM 4847 O O . ASP B 1 183 ? 13.547 41.812 24.641 1 97.44 183 ASP B O 1
ATOM 4851 N N . HIS B 1 184 ? 14.727 43.031 23.125 1 98.38 184 HIS B N 1
ATOM 4852 C CA . HIS B 1 184 ? 13.75 42.781 22.062 1 98.38 184 HIS B CA 1
ATOM 4853 C C . HIS B 1 184 ? 14.453 42.469 20.734 1 98.38 184 HIS B C 1
ATOM 4855 O O . HIS B 1 184 ? 15.625 42.781 20.562 1 98.38 184 HIS B O 1
ATOM 4861 N N . TYR B 1 185 ? 13.68 41.75 19.922 1 98.75 185 TYR B N 1
ATOM 4862 C CA . TYR B 1 185 ? 14 41.656 18.5 1 98.75 185 TYR B CA 1
ATOM 4863 C C . TYR B 1 185 ? 13.195 42.688 17.688 1 98.75 185 TYR B C 1
ATOM 4865 O O . TYR B 1 185 ? 12.055 43 18.031 1 98.75 185 TYR B O 1
ATOM 4873 N N . ILE B 1 186 ? 13.805 43.25 16.688 1 98.88 186 ILE B N 1
ATOM 4874 C CA . ILE B 1 186 ? 13.094 44.031 15.68 1 98.88 186 ILE B CA 1
ATOM 4875 C C . ILE B 1 186 ? 12.898 43.188 14.422 1 98.88 186 ILE B C 1
ATOM 4877 O O . ILE B 1 186 ? 13.867 42.812 13.758 1 98.88 186 ILE B O 1
ATOM 4881 N N . VAL B 1 187 ? 11.602 42.906 14.102 1 98.88 187 VAL B N 1
ATOM 4882 C CA . VAL B 1 187 ? 11.289 41.969 13.039 1 98.88 187 VAL B CA 1
ATOM 4883 C C . VAL B 1 187 ? 10.812 42.719 11.805 1 98.88 187 VAL B C 1
ATOM 4885 O O . VAL B 1 187 ? 9.961 43.594 11.891 1 98.88 187 VAL B O 1
ATOM 4888 N N . ASN B 1 188 ? 11.391 42.438 10.664 1 98.88 188 ASN B N 1
ATOM 4889 C CA . ASN B 1 188 ? 11.008 42.969 9.359 1 98.88 188 ASN B CA 1
ATOM 4890 C C . ASN B 1 188 ? 10.867 41.844 8.328 1 98.88 188 ASN B C 1
ATOM 4892 O O . ASN B 1 188 ? 11.719 40.969 8.258 1 98.88 188 ASN B O 1
ATOM 4896 N N . GLY B 1 189 ? 9.805 41.875 7.57 1 98.62 189 GLY B N 1
ATOM 4897 C CA . GLY B 1 189 ? 9.609 40.875 6.512 1 98.62 189 GLY B CA 1
ATOM 4898 C C . GLY B 1 189 ? 8.156 40.531 6.273 1 98.62 189 GLY B C 1
ATOM 4899 O O . GLY B 1 189 ? 7.273 41.375 6.465 1 98.62 189 GLY B O 1
ATOM 4900 N N . SER B 1 190 ? 7.902 39.312 5.707 1 98.56 190 SER B N 1
ATOM 4901 C CA . SER B 1 190 ? 6.531 38.906 5.422 1 98.56 190 SER B CA 1
ATOM 4902 C C . SER B 1 190 ? 6.414 37.375 5.348 1 98.56 190 SER B C 1
ATOM 4904 O O . SER B 1 190 ? 7.398 36.688 5.066 1 98.56 190 SER B O 1
ATOM 4906 N N . LYS B 1 191 ? 5.328 36.906 5.703 1 98.56 191 LYS B N 1
ATOM 4907 C CA . LYS B 1 191 ? 4.934 35.5 5.578 1 98.56 191 LYS B CA 1
ATOM 4908 C C . LYS B 1 191 ? 3.676 35.375 4.727 1 98.56 191 LYS B C 1
ATOM 4910 O O . LYS B 1 191 ? 2.811 36.25 4.734 1 98.56 191 LYS B O 1
ATOM 4915 N N . LYS B 1 192 ? 3.576 34.281 3.992 1 97.56 192 LYS B N 1
ATOM 4916 C CA . LYS B 1 192 ? 2.514 34.094 3.008 1 97.56 192 LYS B CA 1
ATOM 4917 C C . LYS B 1 192 ? 1.876 32.719 3.131 1 97.56 192 LYS B C 1
ATOM 4919 O O . LYS B 1 192 ? 2.545 31.734 3.502 1 97.56 192 LYS B O 1
ATOM 4924 N N . TRP B 1 193 ? 0.531 32.625 2.865 1 96.94 193 TRP B N 1
ATOM 4925 C CA . TRP B 1 193 ? -0.281 31.422 2.893 1 96.94 193 TRP B CA 1
ATOM 4926 C C . TRP B 1 193 ? -0.451 30.906 4.32 1 96.94 193 TRP B C 1
ATOM 4928 O O . TRP B 1 193 ? -0.4 29.703 4.566 1 96.94 193 TRP B O 1
ATOM 4938 N N . ILE B 1 194 ? -0.533 31.812 5.199 1 98.19 194 ILE B N 1
ATOM 4939 C CA . ILE B 1 194 ? -0.51 31.406 6.602 1 98.19 194 ILE B CA 1
ATOM 4940 C C . ILE B 1 194 ? -1.915 31.016 7.047 1 98.19 194 ILE B C 1
ATOM 4942 O O . ILE B 1 194 ? -2.791 31.875 7.203 1 98.19 194 ILE B O 1
ATOM 4946 N N . THR B 1 195 ? -2.078 29.703 7.312 1 97.56 195 THR B N 1
ATOM 4947 C CA . THR B 1 195 ? -3.357 29.172 7.77 1 97.56 195 THR B CA 1
ATOM 4948 C C . THR B 1 195 ? -3.742 29.781 9.117 1 97.56 195 THR B C 1
ATOM 4950 O O . THR B 1 195 ? -2.943 29.781 10.055 1 97.56 195 THR B O 1
ATOM 4953 N N . ASN B 1 196 ? -4.934 30.359 9.266 1 98 196 ASN B N 1
ATOM 4954 C CA . ASN B 1 196 ? -5.57 30.906 10.453 1 98 196 ASN B CA 1
ATOM 4955 C C . ASN B 1 196 ? -4.973 32.281 10.836 1 98 196 ASN B C 1
ATOM 4957 O O . ASN B 1 196 ? -5.324 32.844 11.867 1 98 196 ASN B O 1
ATOM 4961 N N . GLY B 1 197 ? -4.078 32.844 10.016 1 98.25 197 GLY B N 1
ATOM 4962 C CA . GLY B 1 197 ? -3.369 34.062 10.359 1 98.25 197 GLY B CA 1
ATOM 4963 C C . GLY B 1 197 ? -4.297 35.219 10.641 1 98.25 197 GLY B C 1
ATOM 4964 O O . GLY B 1 197 ? -3.982 36.094 11.461 1 98.25 197 GLY B O 1
ATOM 4965 N N . ILE B 1 198 ? -5.453 35.219 10.07 1 97.19 198 ILE B N 1
ATOM 4966 C CA . ILE B 1 198 ? -6.383 36.344 10.172 1 97.19 198 ILE B CA 1
ATOM 4967 C C . ILE B 1 198 ? -7 36.375 11.562 1 97.19 198 ILE B C 1
ATOM 4969 O O . ILE B 1 198 ? -7.422 37.406 12.039 1 97.19 198 ILE B O 1
ATOM 4973 N N . TRP B 1 199 ? -6.992 35.219 12.203 1 96.69 199 TRP B N 1
ATOM 4974 C CA . TRP B 1 199 ? -7.648 35.125 13.5 1 96.69 199 TRP B CA 1
ATOM 4975 C C . TRP B 1 199 ? -6.633 34.875 14.609 1 96.69 199 TRP B C 1
ATOM 4977 O O . TRP B 1 199 ? -6.969 34.938 15.797 1 96.69 199 TRP B O 1
ATOM 4987 N N . ALA B 1 200 ? -5.395 34.594 14.266 1 98.25 200 ALA B N 1
ATOM 4988 C CA . ALA B 1 200 ? -4.395 34.156 15.242 1 98.25 200 ALA B CA 1
ATOM 4989 C C . ALA B 1 200 ? -3.938 35.344 16.109 1 98.25 200 ALA B C 1
ATOM 4991 O O . ALA B 1 200 ? -3.912 36.469 15.648 1 98.25 200 ALA B O 1
ATOM 4992 N N . ASP B 1 201 ? -3.6 34.969 17.312 1 98.69 201 ASP B N 1
ATOM 4993 C CA . ASP B 1 201 ? -3.014 35.938 18.219 1 98.69 201 ASP B CA 1
ATOM 4994 C C . ASP B 1 201 ? -1.492 35.969 18.094 1 98.69 201 ASP B C 1
ATOM 4996 O O . ASP B 1 201 ? -0.868 37.031 18.297 1 98.69 201 ASP B O 1
ATOM 5000 N N . TYR B 1 202 ? -0.932 34.875 17.797 1 98.81 202 TYR B N 1
ATOM 5001 C CA . TYR B 1 202 ? 0.517 34.719 17.688 1 98.81 202 TYR B CA 1
ATOM 5002 C C . TYR B 1 202 ? 0.905 33.969 16.438 1 98.81 202 TYR B C 1
ATOM 5004 O O . TYR B 1 202 ? 0.134 33.125 15.953 1 98.81 202 TYR B O 1
ATOM 5012 N N . CYS B 1 203 ? 2.047 34.25 15.945 1 98.88 203 CYS B N 1
ATOM 5013 C CA . CYS B 1 203 ? 2.65 33.5 14.844 1 98.88 203 CYS B CA 1
ATOM 5014 C C . CYS B 1 203 ? 4 32.938 15.25 1 98.88 203 CYS B C 1
ATOM 5016 O O . CYS B 1 203 ? 4.922 33.656 15.594 1 98.88 203 CYS B O 1
ATOM 5018 N N . THR B 1 204 ? 4.062 31.625 15.328 1 98.5 204 THR B N 1
ATOM 5019 C CA . THR B 1 204 ? 5.383 31.016 15.398 1 98.5 204 THR B CA 1
ATOM 5020 C C . THR B 1 204 ? 6.102 31.125 14.062 1 98.5 204 THR B C 1
ATOM 5022 O O . THR B 1 204 ? 5.758 30.422 13.109 1 98.5 204 THR B O 1
ATOM 5025 N N . ALA B 1 205 ? 7.176 31.969 14.016 1 98.69 205 ALA B N 1
ATOM 5026 C CA . ALA B 1 205 ? 7.734 32.312 12.711 1 98.69 205 ALA B CA 1
ATOM 5027 C C . ALA B 1 205 ? 9.227 32 12.648 1 98.69 205 ALA B C 1
ATOM 5029 O O . ALA B 1 205 ? 9.953 32.188 13.625 1 98.69 205 ALA B O 1
ATOM 5030 N N . ALA B 1 206 ? 9.594 31.516 11.492 1 98.31 206 ALA B N 1
ATOM 5031 C CA . ALA B 1 206 ? 11.016 31.438 11.188 1 98.31 206 ALA B CA 1
ATOM 5032 C C . ALA B 1 206 ? 11.562 32.812 10.781 1 98.31 206 ALA B C 1
ATOM 5034 O O . ALA B 1 206 ? 10.977 33.5 9.945 1 98.31 206 ALA B O 1
ATOM 5035 N N . VAL B 1 207 ? 12.656 33.188 11.375 1 98.62 207 VAL B N 1
ATOM 5036 C CA . VAL B 1 207 ? 13.273 34.5 11.094 1 98.62 207 VAL B CA 1
ATOM 5037 C C . VAL B 1 207 ? 14.781 34.312 10.969 1 98.62 207 VAL B C 1
ATOM 5039 O O . VAL B 1 207 ? 15.367 33.438 11.578 1 98.62 207 VAL B O 1
ATOM 5042 N N . ARG B 1 208 ? 15.32 35.125 10.195 1 98.5 208 ARG B N 1
ATOM 5043 C CA . ARG B 1 208 ? 16.781 35.156 10.078 1 98.5 208 ARG B CA 1
ATOM 5044 C C . ARG B 1 208 ? 17.406 36.062 11.125 1 98.5 208 ARG B C 1
ATOM 5046 O O . ARG B 1 208 ? 17.094 37.281 11.164 1 98.5 208 ARG B O 1
ATOM 5053 N N . THR B 1 209 ? 18.281 35.531 11.922 1 98.25 209 THR B N 1
ATOM 5054 C CA . THR B 1 209 ? 18.969 36.281 12.961 1 98.25 209 THR B CA 1
ATOM 5055 C C . THR B 1 209 ? 20.484 36.281 12.734 1 98.25 209 THR B C 1
ATOM 5057 O O . THR B 1 209 ? 21.219 37 13.398 1 98.25 209 THR B O 1
ATOM 5060 N N . GLY B 1 210 ? 20.891 35.438 11.844 1 96.62 210 GLY B N 1
ATOM 5061 C CA . GLY B 1 210 ? 22.312 35.312 11.609 1 96.62 210 GLY B CA 1
ATOM 5062 C C . GLY B 1 210 ? 22.672 35.219 10.141 1 96.62 210 GLY B C 1
ATOM 5063 O O . GLY B 1 210 ? 22.109 35.938 9.312 1 96.62 210 GLY B O 1
ATOM 5064 N N . GLU B 1 211 ? 23.656 34.375 9.836 1 93.81 211 GLU B N 1
ATOM 5065 C CA . GLU B 1 211 ? 24.203 34.25 8.492 1 93.81 211 GLU B CA 1
ATOM 5066 C C . GLU B 1 211 ? 23.203 33.562 7.547 1 93.81 211 GLU B C 1
ATOM 5068 O O . GLU B 1 211 ? 22.141 33.125 7.977 1 93.81 211 GLU B O 1
ATOM 5073 N N . SER B 1 212 ? 23.625 33.594 6.309 1 93.69 212 SER B N 1
ATOM 5074 C CA . SER B 1 212 ? 22.812 32.938 5.297 1 93.69 212 SER B CA 1
ATOM 5075 C C . SER B 1 212 ? 22.75 31.422 5.523 1 93.69 212 SER B C 1
ATOM 5077 O O . SER B 1 212 ? 23.641 30.844 6.137 1 93.69 212 SER B O 1
ATOM 5079 N N . GLY B 1 213 ? 21.641 30.891 5.117 1 94 213 GLY B N 1
ATOM 5080 C CA . GLY B 1 213 ? 21.516 29.453 5.176 1 94 213 GLY B CA 1
ATOM 5081 C C . GLY B 1 213 ? 20.875 28.953 6.457 1 94 213 GLY B C 1
ATOM 5082 O O . GLY B 1 213 ? 20.25 29.734 7.184 1 94 213 GLY B O 1
ATOM 5083 N N . ARG B 1 214 ? 21.016 27.672 6.789 1 93.69 214 ARG B N 1
ATOM 5084 C CA . ARG B 1 214 ? 20.328 26.984 7.879 1 93.69 214 ARG B CA 1
ATOM 5085 C C . ARG B 1 214 ? 20.812 27.484 9.234 1 93.69 214 ARG B C 1
ATOM 5087 O O . ARG B 1 214 ? 20.031 27.562 10.188 1 93.69 214 ARG B O 1
ATOM 5094 N N . GLY B 1 215 ? 22.031 27.891 9.258 1 95.56 215 GLY B N 1
ATOM 5095 C CA . GLY B 1 215 ? 22.672 28.25 10.523 1 95.56 215 GLY B CA 1
ATOM 5096 C C . GLY B 1 215 ? 22.312 29.641 10.992 1 95.56 215 GLY B C 1
ATOM 5097 O O . GLY B 1 215 ? 22.781 30.078 12.047 1 95.56 215 GLY B O 1
ATOM 5098 N N . GLY B 1 216 ? 21.516 30.344 10.305 1 97.19 216 GLY B N 1
ATOM 5099 C CA . GLY B 1 216 ? 21.156 31.703 10.68 1 97.19 216 GLY B CA 1
ATOM 5100 C C . GLY B 1 216 ? 19.688 31.859 10.992 1 97.19 216 GLY B C 1
ATOM 5101 O O . GLY B 1 216 ? 19.188 33 11.094 1 97.19 216 GLY B O 1
ATOM 5102 N N . ILE B 1 217 ? 18.969 30.75 11.172 1 97.94 217 ILE B N 1
ATOM 5103 C CA . ILE B 1 217 ? 17.516 30.797 11.328 1 97.94 217 ILE B CA 1
ATOM 5104 C C . ILE B 1 217 ? 17.156 30.594 12.797 1 97.94 217 ILE B C 1
ATOM 5106 O O . ILE B 1 217 ? 17.734 29.75 13.477 1 97.94 217 ILE B O 1
ATOM 5110 N N . SER B 1 218 ? 16.297 31.391 13.305 1 98.5 218 SER B N 1
ATOM 5111 C CA . SER B 1 218 ? 15.711 31.25 14.633 1 98.5 218 SER B CA 1
ATOM 5112 C C . SER B 1 218 ? 14.195 31.109 14.547 1 98.5 218 SER B C 1
ATOM 5114 O O . SER B 1 218 ? 13.602 31.328 13.492 1 98.5 218 SER B O 1
ATOM 5116 N N . LEU B 1 219 ? 13.594 30.656 15.609 1 98.38 219 LEU B N 1
ATOM 5117 C CA . LEU B 1 219 ? 12.148 30.547 15.75 1 98.38 219 LEU B CA 1
ATOM 5118 C C . LEU B 1 219 ? 11.625 31.516 16.797 1 98.38 219 LEU B C 1
ATOM 5120 O O . LEU B 1 219 ? 12.094 31.516 17.938 1 98.38 219 LEU B O 1
ATOM 5124 N N . LEU B 1 220 ? 10.711 32.375 16.375 1 98.75 220 LEU B N 1
ATOM 5125 C CA . LEU B 1 220 ? 10.25 33.469 17.203 1 98.75 220 LEU B CA 1
ATOM 5126 C C . LEU B 1 220 ? 8.727 33.531 17.234 1 98.75 220 LEU B C 1
ATOM 5128 O O . LEU B 1 220 ? 8.078 33.406 16.188 1 98.75 220 LEU B O 1
ATOM 5132 N N . VAL B 1 221 ? 8.156 33.594 18.438 1 98.88 221 VAL B N 1
ATOM 5133 C CA . VAL B 1 221 ? 6.715 33.781 18.578 1 98.88 221 VAL B CA 1
ATOM 5134 C C . VAL B 1 221 ? 6.391 35.281 18.5 1 98.88 221 VAL B C 1
ATOM 5136 O O . VAL B 1 221 ? 6.715 36.031 19.406 1 98.88 221 VAL B O 1
ATOM 5139 N N . ILE B 1 222 ? 5.688 35.688 17.469 1 98.94 222 ILE B N 1
ATOM 5140 C CA . ILE B 1 222 ? 5.418 37.094 17.219 1 98.94 222 ILE B CA 1
ATOM 5141 C C . ILE B 1 222 ? 3.967 37.438 17.562 1 98.94 222 ILE B C 1
ATOM 5143 O O . ILE B 1 222 ? 3.043 36.812 17.016 1 98.94 222 ILE B O 1
ATOM 5147 N N . PRO B 1 223 ? 3.752 38.375 18.484 1 98.88 223 PRO B N 1
ATOM 5148 C CA . PRO B 1 223 ? 2.373 38.812 18.703 1 98.88 223 PRO B CA 1
ATOM 5149 C C . PRO B 1 223 ? 1.79 39.531 17.484 1 98.88 223 PRO B C 1
ATOM 5151 O O . PRO B 1 223 ? 2.385 40.5 16.984 1 98.88 223 PRO B O 1
ATOM 5154 N N . LEU B 1 224 ? 0.589 39.125 17.094 1 98.75 224 LEU B N 1
ATOM 5155 C CA . LEU B 1 224 ? 0.074 39.625 15.828 1 98.75 224 LEU B CA 1
ATOM 5156 C C . LEU B 1 224 ? -0.737 40.906 16.031 1 98.75 224 LEU B C 1
ATOM 5158 O O . LEU B 1 224 ? -1.124 41.562 15.062 1 98.75 224 LEU B O 1
ATOM 5162 N N . ALA B 1 225 ? -0.929 41.281 17.25 1 98.12 225 ALA B N 1
ATOM 5163 C CA . ALA B 1 225 ? -1.558 42.562 17.547 1 98.12 225 ALA B CA 1
ATOM 5164 C C . ALA B 1 225 ? -0.51 43.656 17.719 1 98.12 225 ALA B C 1
ATOM 5166 O O . ALA B 1 225 ? -0.852 44.844 17.859 1 98.12 225 ALA B O 1
ATOM 5167 N N . ALA B 1 226 ? 0.696 43.312 17.656 1 98.44 226 ALA B N 1
ATOM 5168 C CA . ALA B 1 226 ? 1.781 44.281 17.859 1 98.44 226 ALA B CA 1
ATOM 5169 C C . ALA B 1 226 ? 1.791 45.344 16.75 1 98.44 226 ALA B C 1
ATOM 5171 O O . ALA B 1 226 ? 1.386 45.062 15.617 1 98.44 226 ALA B O 1
ATOM 5172 N N . LYS B 1 227 ? 2.291 46.562 17.172 1 98.44 227 LYS B N 1
ATOM 5173 C CA . LYS B 1 227 ? 2.498 47.625 16.188 1 98.44 227 LYS B CA 1
ATOM 5174 C C . LYS B 1 227 ? 3.441 47.156 15.078 1 98.44 227 LYS B C 1
ATOM 5176 O O . LYS B 1 227 ? 4.453 46.5 15.352 1 98.44 227 LYS B O 1
ATOM 5181 N N . GLY B 1 228 ? 3.039 47.469 13.82 1 98.75 228 GLY B N 1
ATOM 5182 C CA . GLY B 1 228 ? 3.883 47.125 12.688 1 98.75 228 GLY B CA 1
ATOM 5183 C C . GLY B 1 228 ? 3.438 45.844 11.984 1 98.75 228 GLY B C 1
ATOM 5184 O O . GLY B 1 228 ? 3.92 45.531 10.891 1 98.75 228 GLY B O 1
ATOM 5185 N N . VAL B 1 229 ? 2.48 45.125 12.594 1 98.81 229 VAL B N 1
ATOM 5186 C CA . VAL B 1 229 ? 1.957 43.906 11.969 1 98.81 229 VAL B CA 1
ATOM 5187 C C . VAL B 1 229 ? 0.737 44.25 11.117 1 98.81 229 VAL B C 1
ATOM 5189 O O . VAL B 1 229 ? -0.173 44.938 11.578 1 98.81 229 VAL B O 1
ATOM 5192 N N . THR B 1 230 ? 0.747 43.844 9.898 1 98.62 230 THR B N 1
ATOM 5193 C CA . THR B 1 230 ? -0.432 43.906 9.039 1 98.62 230 THR B CA 1
ATOM 5194 C C . THR B 1 230 ? -0.802 42.531 8.508 1 98.62 230 THR B C 1
ATOM 5196 O O . THR B 1 230 ? 0.076 41.719 8.203 1 98.62 230 THR B O 1
ATOM 5199 N N . ARG B 1 231 ? -2.062 42.281 8.391 1 98.38 231 ARG B N 1
ATOM 5200 C CA . ARG B 1 231 ? -2.586 41 7.922 1 98.38 231 ARG B CA 1
ATOM 5201 C C . ARG B 1 231 ? -3.656 41.188 6.855 1 98.38 231 ARG B C 1
ATOM 5203 O O . ARG B 1 231 ? -4.484 42.094 6.965 1 98.38 231 ARG B O 1
ATOM 5210 N N . ARG B 1 232 ? -3.629 40.375 5.855 1 98.06 232 ARG B N 1
ATOM 5211 C CA . ARG B 1 232 ? -4.637 40.406 4.801 1 98.06 232 ARG B CA 1
ATOM 5212 C C . ARG B 1 232 ? -5.051 38.969 4.422 1 98.06 232 ARG B C 1
ATOM 5214 O O . ARG B 1 232 ? -4.195 38.094 4.242 1 98.06 232 ARG B O 1
ATOM 5221 N N . ARG B 1 233 ? -6.281 38.812 4.34 1 97.38 233 ARG B N 1
ATOM 5222 C CA . ARG B 1 233 ? -6.789 37.5 3.9 1 97.38 233 ARG B CA 1
ATOM 5223 C C . ARG B 1 233 ? -6.406 37.219 2.451 1 97.38 233 ARG B C 1
ATOM 5225 O O . ARG B 1 233 ? -6.477 38.125 1.604 1 97.38 233 ARG B O 1
ATOM 5232 N N . MET B 1 234 ? -5.996 35.969 2.215 1 95.81 234 MET B N 1
ATOM 5233 C CA . MET B 1 234 ? -5.73 35.5 0.856 1 95.81 234 MET B CA 1
ATOM 5234 C C . MET B 1 234 ? -6.855 34.594 0.359 1 95.81 234 MET B C 1
ATOM 5236 O O . MET B 1 234 ? -7.457 33.875 1.142 1 95.81 234 MET B O 1
ATOM 5240 N N . HIS B 1 235 ? -7.156 34.688 -0.919 1 93.5 235 HIS B N 1
ATOM 5241 C CA . HIS B 1 235 ? -8.203 33.875 -1.521 1 93.5 235 HIS B CA 1
ATOM 5242 C C . HIS B 1 235 ? -7.609 32.812 -2.438 1 93.5 235 HIS B C 1
ATOM 5244 O O . HIS B 1 235 ? -6.977 33.125 -3.445 1 93.5 235 HIS B O 1
ATOM 5250 N N . ASN B 1 236 ? -7.852 31.594 -2.031 1 94.5 236 ASN B N 1
ATOM 5251 C CA . ASN B 1 236 ? -7.348 30.422 -2.754 1 94.5 236 ASN B CA 1
ATOM 5252 C C . ASN B 1 236 ? -8.477 29.672 -3.457 1 94.5 236 ASN B C 1
ATOM 5254 O O . ASN B 1 236 ? -9.648 30 -3.291 1 94.5 236 ASN B O 1
ATOM 5258 N N . SER B 1 237 ? -8.047 28.672 -4.309 1 93.56 237 SER B N 1
ATOM 5259 C CA . SER B 1 237 ? -9.039 27.812 -4.949 1 93.56 237 SER B CA 1
ATOM 5260 C C . SER B 1 237 ? -9.906 27.094 -3.918 1 93.56 237 SER B C 1
ATOM 5262 O O . SER B 1 237 ? -11.109 26.938 -4.113 1 93.56 237 SER B O 1
ATOM 5264 N N . GLY B 1 238 ? -9.398 26.703 -2.857 1 96.25 238 GLY B N 1
ATOM 5265 C CA . GLY B 1 238 ? -10.07 25.984 -1.786 1 96.25 238 GLY B CA 1
ATOM 5266 C C . GLY B 1 238 ? -9.672 26.469 -0.404 1 96.25 238 GLY B C 1
ATOM 5267 O O . GLY B 1 238 ? -9.039 27.516 -0.265 1 96.25 238 GLY B O 1
ATOM 5268 N N . VAL B 1 239 ? -10.18 25.781 0.565 1 97.88 239 VAL B N 1
ATOM 5269 C CA . VAL B 1 239 ? -9.883 25.984 1.981 1 97.88 239 VAL B CA 1
ATOM 5270 C C . VAL B 1 239 ? -10.219 27.406 2.389 1 97.88 239 VAL B C 1
ATOM 5272 O O . VAL B 1 239 ? -9.422 28.078 3.041 1 97.88 239 VAL B O 1
ATOM 5275 N N . ASN B 1 240 ? -11.344 27.828 1.923 1 97.38 240 ASN B N 1
ATOM 5276 C CA . ASN B 1 240 ? -11.758 29.203 2.176 1 97.38 240 ASN B CA 1
ATOM 5277 C C . ASN B 1 240 ? -11.898 29.469 3.67 1 97.38 240 ASN B C 1
ATOM 5279 O O . ASN B 1 240 ? -11.453 30.516 4.152 1 97.38 240 ASN B O 1
ATOM 5283 N N . ALA B 1 241 ? -12.375 28.578 4.383 1 98.06 241 ALA B N 1
ATOM 5284 C CA . ALA B 1 241 ? -12.672 28.797 5.797 1 98.06 241 ALA B CA 1
ATOM 5285 C C . ALA B 1 241 ? -11.422 28.609 6.652 1 98.06 241 ALA B C 1
ATOM 5287 O O . ALA B 1 241 ? -11.469 28.75 7.879 1 98.06 241 ALA B O 1
ATOM 5288 N N . SER B 1 242 ? -10.289 28.328 6.062 1 97.81 242 SER B N 1
ATOM 5289 C CA . SER B 1 242 ? -9.055 28.141 6.816 1 97.81 242 SER B CA 1
ATOM 5290 C C . SER B 1 242 ? -8.422 29.484 7.172 1 97.81 242 SER B C 1
ATOM 5292 O O . SER B 1 242 ? -7.543 29.562 8.031 1 97.81 242 SER B O 1
ATOM 5294 N N . GLY B 1 243 ? -8.828 30.594 6.426 1 97.62 243 GLY B N 1
ATOM 5295 C CA . GLY B 1 243 ? -8.32 31.922 6.719 1 97.62 243 GLY B CA 1
ATOM 5296 C C . GLY B 1 243 ? -6.871 32.125 6.305 1 97.62 243 GLY B C 1
ATOM 5297 O O . GLY B 1 243 ? -6.066 32.656 7.066 1 97.62 243 GLY B O 1
ATOM 5298 N N . SER B 1 244 ? -6.539 31.609 5.086 1 97.25 244 SER B N 1
ATOM 5299 C CA . SER B 1 244 ? -5.195 31.844 4.57 1 97.25 244 SER B CA 1
ATOM 5300 C C . SER B 1 244 ? -4.852 33.344 4.578 1 97.25 244 SER B C 1
ATOM 5302 O O . SER B 1 244 ? -5.668 34.156 4.168 1 97.25 244 SER B O 1
ATOM 5304 N N . THR B 1 245 ? -3.58 33.688 5 1 98.56 245 THR B N 1
ATOM 5305 C CA . THR B 1 245 ? -3.297 35.062 5.312 1 98.56 245 THR B CA 1
ATOM 5306 C C . THR B 1 245 ? -1.903 35.469 4.824 1 98.56 245 THR B C 1
ATOM 5308 O O . THR B 1 245 ? -0.969 34.656 4.898 1 98.56 245 THR B O 1
ATOM 5311 N N . PHE B 1 246 ? -1.818 36.594 4.305 1 98.5 246 PHE B N 1
ATOM 5312 C CA . PHE B 1 246 ? -0.556 37.312 4.109 1 98.5 246 PHE B CA 1
ATOM 5313 C C . PHE B 1 246 ? -0.235 38.188 5.309 1 98.5 246 PHE B C 1
ATOM 5315 O O . PHE B 1 246 ? -1.065 39 5.727 1 98.5 246 PHE B O 1
ATOM 5322 N N . ILE B 1 247 ? 0.958 38.031 5.898 1 98.81 247 ILE B N 1
ATOM 5323 C CA . ILE B 1 247 ? 1.362 38.781 7.07 1 98.81 247 ILE B CA 1
ATOM 5324 C C . ILE B 1 247 ? 2.605 39.625 6.742 1 98.81 247 ILE B C 1
ATOM 5326 O O . ILE B 1 247 ? 3.57 39.094 6.172 1 98.81 247 ILE B O 1
ATOM 5330 N N . GLU B 1 248 ? 2.553 40.844 7.109 1 98.81 248 GLU B N 1
ATOM 5331 C CA . GLU B 1 248 ? 3.711 41.719 6.973 1 98.81 248 GLU B CA 1
ATOM 5332 C C . GLU B 1 248 ? 4.172 42.25 8.328 1 98.81 248 GLU B C 1
ATOM 5334 O O . GLU B 1 248 ? 3.348 42.562 9.195 1 98.81 248 GLU B O 1
ATOM 5339 N N . PHE B 1 249 ? 5.434 42.25 8.477 1 98.88 249 PHE B N 1
ATOM 5340 C CA . PHE B 1 249 ? 6.082 42.812 9.656 1 98.88 249 PHE B CA 1
ATOM 5341 C C . PHE B 1 249 ? 6.922 44.031 9.297 1 98.88 249 PHE B C 1
ATOM 5343 O O . PHE B 1 249 ? 7.828 43.938 8.469 1 98.88 249 PHE B O 1
ATOM 5350 N N . ASP B 1 250 ? 6.617 45.125 9.969 1 98.88 250 ASP B N 1
ATOM 5351 C CA . ASP B 1 250 ? 7.367 46.344 9.805 1 98.88 250 ASP B CA 1
ATOM 5352 C C . ASP B 1 250 ? 7.848 46.875 11.156 1 98.88 250 ASP B C 1
ATOM 5354 O O . ASP B 1 250 ? 7.09 47.531 11.883 1 98.88 250 ASP B O 1
ATOM 5358 N N . GLU B 1 251 ? 9.062 46.688 11.43 1 98.75 251 GLU B N 1
ATOM 5359 C CA . GLU B 1 251 ? 9.703 47.156 12.664 1 98.75 251 GLU B CA 1
ATOM 5360 C C . GLU B 1 251 ? 8.938 46.656 13.891 1 98.75 251 GLU B C 1
ATOM 5362 O O . GLU B 1 251 ? 8.648 47.438 14.805 1 98.75 251 GLU B O 1
ATOM 5367 N N . VAL B 1 252 ? 8.578 45.406 13.875 1 98.88 252 VAL B N 1
ATOM 5368 C CA . VAL B 1 252 ? 7.793 44.844 14.969 1 98.88 252 VAL B CA 1
ATOM 5369 C C . VAL B 1 252 ? 8.719 44.5 16.141 1 98.88 252 VAL B C 1
ATOM 5371 O O . VAL B 1 252 ? 9.703 43.781 15.969 1 98.88 252 VAL B O 1
ATOM 5374 N N . ARG B 1 253 ? 8.406 45 17.297 1 98.75 253 ARG B N 1
ATOM 5375 C CA . ARG B 1 253 ? 9.172 44.719 18.516 1 98.75 253 ARG B CA 1
ATOM 5376 C C . ARG B 1 253 ? 8.672 43.469 19.203 1 98.75 253 ARG B C 1
ATOM 5378 O O . ARG B 1 253 ? 7.488 43.344 19.531 1 98.75 253 ARG B O 1
ATOM 5385 N N . VAL B 1 254 ? 9.555 42.469 19.375 1 98.81 254 VAL B N 1
ATOM 5386 C CA . VAL B 1 254 ? 9.211 41.188 20 1 98.81 254 VAL B CA 1
ATOM 5387 C C . VAL B 1 254 ? 10.18 40.875 21.156 1 98.81 254 VAL B C 1
ATOM 5389 O O . VAL B 1 254 ? 11.398 40.875 20.953 1 98.81 254 VAL B O 1
ATOM 5392 N N . PRO B 1 255 ? 9.719 40.594 22.297 1 98.5 255 PRO B N 1
ATOM 5393 C CA . PRO B 1 255 ? 10.609 40.281 23.422 1 98.5 255 PRO B CA 1
ATOM 5394 C C . PRO B 1 255 ? 11.508 39.094 23.156 1 98.5 255 PRO B C 1
ATOM 5396 O O . PRO B 1 255 ? 11.07 38.125 22.531 1 98.5 255 PRO B O 1
ATOM 5399 N N . VAL B 1 256 ? 12.703 39.125 23.734 1 98.06 256 VAL B N 1
ATOM 5400 C CA . VAL B 1 256 ? 13.688 38.062 23.5 1 98.06 256 VAL B CA 1
ATOM 5401 C C . VAL B 1 256 ? 13.172 36.75 24.078 1 98.06 256 VAL B C 1
ATOM 5403 O O . VAL B 1 256 ? 13.461 35.656 23.547 1 98.06 256 VAL B O 1
ATOM 5406 N N . ASP B 1 257 ? 12.359 36.781 25.062 1 97.69 257 ASP B N 1
ATOM 5407 C CA . ASP B 1 257 ? 11.883 35.562 25.703 1 97.69 257 ASP B CA 1
ATOM 5408 C C . ASP B 1 257 ? 10.789 34.875 24.875 1 97.69 257 ASP B C 1
ATOM 5410 O O . ASP B 1 257 ? 10.258 33.844 25.266 1 97.69 257 ASP B O 1
ATOM 5414 N N . HIS B 1 258 ? 10.5 35.438 23.688 1 98.56 258 HIS B N 1
ATOM 5415 C CA . HIS B 1 258 ? 9.586 34.812 22.734 1 98.56 258 HIS B CA 1
ATOM 5416 C C . HIS B 1 258 ? 10.32 33.875 21.797 1 98.56 258 HIS B C 1
ATOM 5418 O O . HIS B 1 258 ? 9.695 33.156 21.016 1 98.56 258 HIS B O 1
ATOM 5424 N N . ARG B 1 259 ? 11.586 33.844 21.859 1 98.62 259 ARG B N 1
ATOM 5425 C CA . ARG B 1 259 ? 12.367 32.938 21.016 1 98.62 259 ARG B CA 1
ATOM 5426 C C . ARG B 1 259 ? 12.297 31.516 21.547 1 98.62 259 ARG B C 1
ATOM 5428 O O . ARG B 1 259 ? 12.5 31.266 22.734 1 98.62 259 ARG B O 1
ATOM 5435 N N . ILE B 1 260 ? 11.938 30.656 20.703 1 98.19 260 ILE B N 1
ATOM 5436 C CA . ILE B 1 260 ? 11.961 29.234 21.047 1 98.19 260 ILE B CA 1
ATOM 5437 C C . ILE B 1 260 ? 13.344 28.656 20.75 1 98.19 260 ILE B C 1
ATOM 5439 O O . ILE B 1 260 ? 13.844 28.766 19.625 1 98.19 260 ILE B O 1
ATOM 5443 N N . GLY B 1 261 ? 13.945 28.047 21.734 1 97.38 261 GLY B N 1
ATOM 5444 C CA . GLY B 1 261 ? 15.289 27.516 21.547 1 97.38 261 GLY B CA 1
ATOM 5445 C C . GLY B 1 261 ? 16.344 28.594 21.516 1 97.38 261 GLY B C 1
ATOM 5446 O O . GLY B 1 261 ? 16.141 29.703 22.031 1 97.38 261 GLY B O 1
ATOM 5447 N N . GLU B 1 262 ? 17.516 28.234 20.875 1 97.38 262 GLU B N 1
ATOM 5448 C CA . GLU B 1 262 ? 18.641 29.156 20.844 1 97.38 262 GLU B CA 1
ATOM 5449 C C . GLU B 1 262 ? 18.703 29.922 19.516 1 97.38 262 GLU B C 1
ATOM 5451 O O . GLU B 1 262 ? 18.188 29.438 18.5 1 97.38 262 GLU B O 1
ATOM 5456 N N . GLU B 1 263 ? 19.266 31.141 19.672 1 97.44 263 GLU B N 1
ATOM 5457 C CA . GLU B 1 263 ? 19.453 31.938 18.469 1 97.44 263 GLU B CA 1
ATOM 5458 C C . GLU B 1 263 ? 20.25 31.172 17.406 1 97.44 263 GLU B C 1
ATOM 5460 O O . GLU B 1 263 ? 21.234 30.516 17.734 1 97.44 263 GLU B O 1
ATOM 5465 N N . ASN B 1 264 ? 19.781 31.234 16.188 1 97.75 264 ASN B N 1
ATOM 5466 C CA . ASN B 1 264 ? 20.422 30.625 15.031 1 97.75 264 ASN B CA 1
ATOM 5467 C C . ASN B 1 264 ? 20.328 29.109 15.07 1 97.75 264 ASN B C 1
ATOM 5469 O O . ASN B 1 264 ? 20.984 28.422 14.281 1 97.75 264 ASN B O 1
ATOM 5473 N N . GLN B 1 265 ? 19.484 28.578 15.914 1 97.12 265 GLN B N 1
ATOM 5474 C CA . GLN B 1 265 ? 19.281 27.141 16.016 1 97.12 265 GLN B CA 1
ATOM 5475 C C . GLN B 1 265 ? 17.828 26.766 15.781 1 97.12 265 GLN B C 1
ATOM 5477 O O . GLN B 1 265 ? 17.328 25.797 16.359 1 97.12 265 GLN B O 1
ATOM 5482 N N . GLY B 1 266 ? 17.203 27.578 15.031 1 96.44 266 GLY B N 1
ATOM 5483 C CA . GLY B 1 266 ? 15.773 27.375 14.805 1 96.44 266 GLY B CA 1
ATOM 5484 C C . GLY B 1 266 ? 15.484 26.344 13.727 1 96.44 266 GLY B C 1
ATOM 5485 O O . GLY B 1 266 ? 14.43 25.703 13.742 1 96.44 266 GLY B O 1
ATOM 5486 N N . PHE B 1 267 ? 16.406 26.094 12.859 1 94.38 267 PHE B N 1
ATOM 5487 C CA . PHE B 1 267 ? 16.156 25.281 11.68 1 94.38 267 PHE B CA 1
ATOM 5488 C C . PHE B 1 267 ? 15.812 23.844 12.078 1 94.38 267 PHE B C 1
ATOM 5490 O O . PHE B 1 267 ? 14.805 23.297 11.625 1 94.38 267 PHE B O 1
ATOM 5497 N N . PRO B 1 268 ? 16.516 23.188 12.969 1 92.62 268 PRO B N 1
ATOM 5498 C CA . PRO B 1 268 ? 16.156 21.828 13.375 1 92.62 268 PRO B CA 1
ATOM 5499 C C . PRO B 1 268 ? 14.789 21.75 14.062 1 92.62 268 PRO B C 1
ATOM 5501 O O . PRO B 1 268 ? 14.078 20.75 13.945 1 92.62 268 PRO B O 1
ATOM 5504 N N . LEU B 1 269 ? 14.422 22.812 14.734 1 93.81 269 LEU B N 1
ATOM 5505 C CA . LEU B 1 269 ? 13.125 22.859 15.398 1 93.81 269 LEU B CA 1
ATOM 5506 C C . LEU B 1 269 ? 11.992 22.859 14.375 1 93.81 269 LEU B C 1
ATOM 5508 O O . LEU B 1 269 ? 10.992 22.156 14.547 1 93.81 269 LEU B O 1
ATOM 5512 N N . ILE B 1 270 ? 12.227 23.594 13.359 1 90.56 270 ILE B N 1
ATOM 5513 C CA . ILE B 1 270 ? 11.25 23.688 12.281 1 90.56 270 ILE B CA 1
ATOM 5514 C C . ILE B 1 270 ? 11.125 22.328 11.594 1 90.56 270 ILE B C 1
ATOM 5516 O O . ILE B 1 270 ? 10.016 21.859 11.328 1 90.56 270 ILE B O 1
ATOM 5520 N N . MET B 1 271 ? 12.219 21.672 11.391 1 85.56 271 MET B N 1
ATOM 5521 C CA . MET B 1 271 ? 12.242 20.406 10.664 1 85.56 271 MET B CA 1
ATOM 5522 C C . MET B 1 271 ? 11.555 19.312 11.469 1 85.56 271 MET B C 1
ATOM 5524 O O . MET B 1 271 ? 10.945 18.406 10.906 1 85.56 271 MET B O 1
ATOM 5528 N N . SER B 1 272 ? 11.625 19.406 12.688 1 85.56 272 SER B N 1
ATOM 5529 C CA . SER B 1 272 ? 11.023 18.406 13.555 1 85.56 272 SER B CA 1
ATOM 5530 C C . SER B 1 272 ? 9.508 18.391 13.406 1 85.56 272 SER B C 1
ATOM 5532 O O . SER B 1 272 ? 8.859 17.375 13.711 1 85.56 272 SER B O 1
ATOM 5534 N N . ASN B 1 273 ? 9 19.406 12.891 1 87.5 273 ASN B N 1
ATOM 5535 C CA . ASN B 1 273 ? 7.555 19.547 12.75 1 87.5 273 ASN B CA 1
ATOM 5536 C C . ASN B 1 273 ? 7.055 18.922 11.445 1 87.5 273 ASN B C 1
ATOM 5538 O O . ASN B 1 273 ? 5.855 18.688 11.289 1 87.5 273 ASN B O 1
ATOM 5542 N N . PHE B 1 274 ? 7.953 18.656 10.602 1 85.12 274 PHE B N 1
ATOM 5543 C CA . PHE B 1 274 ? 7.512 18.375 9.234 1 85.12 274 PHE B CA 1
ATOM 5544 C C . PHE B 1 274 ? 7.031 16.938 9.109 1 85.12 274 PHE B C 1
ATOM 5546 O O . PHE B 1 274 ? 6.055 16.656 8.414 1 85.12 274 PHE B O 1
ATOM 5553 N N . ASN B 1 275 ? 7.613 16.031 9.812 1 88 275 ASN B N 1
ATOM 5554 C CA . ASN B 1 275 ? 7.199 14.633 9.656 1 88 275 ASN B CA 1
ATOM 5555 C C . ASN B 1 275 ? 5.789 14.406 10.195 1 88 275 ASN B C 1
ATOM 5557 O O . ASN B 1 275 ? 4.941 13.836 9.508 1 88 275 ASN B O 1
ATOM 5561 N N . PRO B 1 276 ? 5.512 14.961 11.352 1 90.69 276 PRO B N 1
ATOM 5562 C CA . PRO B 1 276 ? 4.133 14.82 11.82 1 90.69 276 PRO B CA 1
ATOM 5563 C C . PRO B 1 276 ? 3.127 15.523 10.914 1 90.69 276 PRO B C 1
ATOM 5565 O O . PRO B 1 276 ? 2.027 15.016 10.688 1 90.69 276 PRO B O 1
ATOM 5568 N N . GLU B 1 277 ? 3.467 16.672 10.445 1 92.44 277 GLU B N 1
ATOM 5569 C CA . GLU B 1 277 ? 2.594 17.406 9.531 1 92.44 277 GLU B CA 1
ATOM 5570 C C . GLU B 1 277 ? 2.342 16.594 8.258 1 92.44 277 GLU B C 1
ATOM 5572 O O . GLU B 1 277 ? 1.205 16.5 7.789 1 92.44 277 GLU B O 1
ATOM 5577 N N . ARG B 1 278 ? 3.391 16.016 7.719 1 95.12 278 ARG B N 1
ATOM 5578 C CA . ARG B 1 278 ? 3.273 15.227 6.5 1 95.12 278 ARG B CA 1
ATOM 5579 C C . ARG B 1 278 ? 2.42 13.984 6.73 1 95.12 278 ARG B C 1
ATOM 5581 O O . ARG B 1 278 ? 1.637 13.594 5.863 1 95.12 278 ARG B O 1
ATOM 5588 N N . LEU B 1 279 ? 2.566 13.375 7.852 1 96.25 279 LEU B N 1
ATOM 5589 C CA . LEU B 1 279 ? 1.712 12.242 8.18 1 96.25 279 LEU B CA 1
ATOM 5590 C C . LEU B 1 279 ? 0.246 12.656 8.234 1 96.25 279 LEU B C 1
ATOM 5592 O O . LEU B 1 279 ? -0.626 11.953 7.73 1 96.25 279 LEU B O 1
ATOM 5596 N N . SER B 1 280 ? 0.018 13.781 8.836 1 95.81 280 SER B N 1
ATOM 5597 C CA . SER B 1 280 ? -1.346 14.289 8.93 1 95.81 280 SER B CA 1
ATOM 5598 C C . SER B 1 280 ? -1.92 14.594 7.551 1 95.81 280 SER B C 1
ATOM 5600 O O . SER B 1 280 ? -3.09 14.312 7.285 1 95.81 280 SER B O 1
ATOM 5602 N N . LEU B 1 281 ? -1.126 15.188 6.703 1 96.94 281 LEU B N 1
ATOM 5603 C CA . LEU B 1 281 ? -1.552 15.492 5.34 1 96.94 281 LEU B CA 1
ATOM 5604 C C . LEU B 1 281 ? -1.859 14.211 4.57 1 96.94 281 LEU B C 1
ATOM 5606 O O . LEU B 1 281 ? -2.826 14.164 3.807 1 96.94 281 LEU B O 1
ATOM 5610 N N . ALA B 1 282 ? -1.024 13.234 4.801 1 98.44 282 ALA B N 1
ATOM 5611 C CA . ALA B 1 282 ? -1.246 11.945 4.145 1 98.44 282 ALA B CA 1
ATOM 5612 C C . ALA B 1 282 ? -2.559 11.32 4.598 1 98.44 282 ALA B C 1
ATOM 5614 O O . ALA B 1 282 ? -3.355 10.859 3.771 1 98.44 282 ALA B O 1
ATOM 5615 N N . CYS B 1 283 ? -2.783 11.328 5.863 1 98.5 283 CYS B N 1
ATOM 5616 C CA . CYS B 1 283 ? -4.016 10.781 6.418 1 98.5 283 CYS B CA 1
ATOM 5617 C C . CYS B 1 283 ? -5.234 11.516 5.875 1 98.5 283 CYS B C 1
ATOM 5619 O O . CYS B 1 283 ? -6.211 10.891 5.457 1 98.5 283 CYS B O 1
ATOM 5621 N N . ALA B 1 284 ? -5.141 12.797 5.875 1 98.56 284 ALA B N 1
ATOM 5622 C CA . ALA B 1 284 ? -6.234 13.609 5.359 1 98.56 284 ALA B CA 1
ATOM 5623 C C . ALA B 1 284 ? -6.504 13.305 3.889 1 98.56 284 ALA B C 1
ATOM 5625 O O . ALA B 1 284 ? -7.656 13.164 3.475 1 98.56 284 ALA B O 1
ATOM 5626 N N . SER B 1 285 ? -5.434 13.203 3.127 1 98.88 285 SER B N 1
ATOM 5627 C CA . SER B 1 285 ? -5.562 12.938 1.698 1 98.88 285 SER B CA 1
ATOM 5628 C C . SER B 1 285 ? -6.25 11.594 1.451 1 98.88 285 SER B C 1
ATOM 5630 O O . SER B 1 285 ? -7.129 11.492 0.59 1 98.88 285 SER B O 1
ATOM 5632 N N . LEU B 1 286 ? -5.875 10.609 2.182 1 98.88 286 LEU B N 1
ATOM 5633 C CA . LEU B 1 286 ? -6.465 9.289 2.006 1 98.88 286 LEU B CA 1
ATOM 5634 C C . LEU B 1 286 ? -7.922 9.273 2.461 1 98.88 286 LEU B C 1
ATOM 5636 O O . LEU B 1 286 ? -8.758 8.602 1.859 1 98.88 286 LEU B O 1
ATOM 5640 N N . ARG B 1 287 ? -8.25 9.992 3.523 1 98.75 287 ARG B N 1
ATOM 5641 C CA . ARG B 1 287 ? -9.641 10.086 3.943 1 98.75 287 ARG B CA 1
ATOM 5642 C C . ARG B 1 287 ? -10.484 10.805 2.893 1 98.75 287 ARG B C 1
ATOM 5644 O O . ARG B 1 287 ? -11.586 10.352 2.562 1 98.75 287 ARG B O 1
ATOM 5651 N N . LEU B 1 288 ? -9.992 11.898 2.389 1 98.81 288 LEU B N 1
ATOM 5652 C CA . LEU B 1 288 ? -10.727 12.625 1.351 1 98.81 288 LEU B CA 1
ATOM 5653 C C . LEU B 1 288 ? -10.922 11.742 0.12 1 98.81 288 LEU B C 1
ATOM 5655 O O . LEU B 1 288 ? -11.984 11.789 -0.513 1 98.81 288 LEU B O 1
ATOM 5659 N N . ALA B 1 289 ? -9.906 10.945 -0.19 1 98.88 289 ALA B N 1
ATOM 5660 C CA . ALA B 1 289 ? -10.047 9.984 -1.28 1 98.88 289 ALA B CA 1
ATOM 5661 C C . ALA B 1 289 ? -11.18 9.008 -1.006 1 98.88 289 ALA B C 1
ATOM 5663 O O . ALA B 1 289 ? -11.961 8.68 -1.906 1 98.88 289 ALA B O 1
ATOM 5664 N N . ARG B 1 290 ? -11.312 8.555 0.166 1 98.56 290 ARG B N 1
ATOM 5665 C CA . ARG B 1 290 ? -12.383 7.645 0.546 1 98.56 290 ARG B CA 1
ATOM 5666 C C . ARG B 1 290 ? -13.742 8.328 0.459 1 98.56 290 ARG B C 1
ATOM 5668 O O . ARG B 1 290 ? -14.742 7.688 0.128 1 98.56 290 ARG B O 1
ATOM 5675 N N . VAL B 1 291 ? -13.781 9.594 0.777 1 98.31 291 VAL B N 1
ATOM 5676 C CA . VAL B 1 291 ? -15.023 10.352 0.634 1 98.31 291 VAL B CA 1
ATOM 5677 C C . VAL B 1 291 ? -15.445 10.383 -0.835 1 98.31 291 VAL B C 1
ATOM 5679 O O . VAL B 1 291 ? -16.625 10.188 -1.157 1 98.31 291 VAL B O 1
ATOM 5682 N N . CYS B 1 292 ? -14.492 10.617 -1.695 1 98.62 292 CYS B N 1
ATOM 5683 C CA . CYS B 1 292 ? -14.766 10.586 -3.127 1 98.62 292 CYS B CA 1
ATOM 5684 C C . CYS B 1 292 ? -15.297 9.227 -3.551 1 98.62 292 CYS B C 1
ATOM 5686 O O . CYS B 1 292 ? -16.266 9.141 -4.301 1 98.62 292 CYS B O 1
ATOM 5688 N N . ALA B 1 293 ? -14.68 8.18 -3.062 1 98.5 293 ALA B N 1
ATOM 5689 C CA . ALA B 1 293 ? -15.109 6.828 -3.391 1 98.5 293 ALA B CA 1
ATOM 5690 C C . ALA B 1 293 ? -16.547 6.582 -2.932 1 98.5 293 ALA B C 1
ATOM 5692 O O . ALA B 1 293 ? -17.359 6.051 -3.688 1 98.5 293 ALA B O 1
ATOM 5693 N N . GLU B 1 294 ? -16.828 6.977 -1.74 1 97.75 294 GLU B N 1
ATOM 5694 C CA . GLU B 1 294 ? -18.141 6.762 -1.143 1 97.75 294 GLU B CA 1
ATOM 5695 C C . GLU B 1 294 ? -19.219 7.508 -1.911 1 97.75 294 GLU B C 1
ATOM 5697 O O . GLU B 1 294 ? -20.234 6.918 -2.291 1 97.75 294 GLU B O 1
ATOM 5702 N N . ASP B 1 295 ? -18.984 8.766 -2.123 1 97.81 295 ASP B N 1
ATOM 5703 C CA . ASP B 1 295 ? -20 9.586 -2.789 1 97.81 295 ASP B CA 1
ATOM 5704 C C . ASP B 1 295 ? -20.188 9.148 -4.238 1 97.81 295 ASP B C 1
ATOM 5706 O O . ASP B 1 295 ? -21.312 9.125 -4.738 1 97.81 295 ASP B O 1
ATOM 5710 N N . ALA B 1 296 ? -19.109 8.797 -4.906 1 98.31 296 ALA B N 1
ATOM 5711 C CA . ALA B 1 296 ? -19.188 8.359 -6.297 1 98.31 296 ALA B CA 1
ATOM 5712 C C . ALA B 1 296 ? -19.953 7.043 -6.41 1 98.31 296 ALA B C 1
ATOM 5714 O O . ALA B 1 296 ? -20.781 6.875 -7.309 1 98.31 296 ALA B O 1
ATOM 5715 N N . PHE B 1 297 ? -19.688 6.098 -5.523 1 97.94 297 PHE B N 1
ATOM 5716 C CA . PHE B 1 297 ? -20.375 4.82 -5.527 1 97.94 297 PHE B CA 1
ATOM 5717 C C . PHE B 1 297 ? -21.875 5.016 -5.262 1 97.94 297 PHE B C 1
ATOM 5719 O O . PHE B 1 297 ? -22.719 4.465 -5.977 1 97.94 297 PHE B O 1
ATOM 5726 N N . ASN B 1 298 ? -22.172 5.797 -4.277 1 96.81 298 ASN B N 1
ATOM 5727 C CA . ASN B 1 298 ? -23.562 6.047 -3.93 1 96.81 298 ASN B CA 1
ATOM 5728 C C . ASN B 1 298 ? -24.312 6.738 -5.07 1 96.81 298 ASN B C 1
ATOM 5730 O O . ASN B 1 298 ? -25.484 6.453 -5.309 1 96.81 298 ASN B O 1
ATOM 5734 N N . TYR B 1 299 ? -23.641 7.648 -5.727 1 96.69 299 TYR B N 1
ATOM 5735 C CA . TYR B 1 299 ? -24.234 8.273 -6.906 1 96.69 299 TYR B CA 1
ATOM 5736 C C . TYR B 1 299 ? -24.469 7.25 -8.008 1 96.69 299 TYR B C 1
ATOM 5738 O O . TYR B 1 299 ? -25.516 7.242 -8.648 1 96.69 299 TYR B O 1
ATOM 5746 N N . ALA B 1 300 ? -23.531 6.367 -8.219 1 97 300 ALA B N 1
ATOM 5747 C CA . ALA B 1 300 ? -23.547 5.406 -9.32 1 97 300 ALA B CA 1
ATOM 5748 C C . ALA B 1 300 ? -24.656 4.371 -9.125 1 97 300 ALA B C 1
ATOM 5750 O O . ALA B 1 300 ? -25.219 3.861 -10.094 1 97 300 ALA B O 1
ATOM 5751 N N . ILE B 1 301 ? -24.984 4.047 -7.891 1 96.06 301 ILE B N 1
ATOM 5752 C CA . ILE B 1 301 ? -26 3.029 -7.664 1 96.06 301 ILE B CA 1
ATOM 5753 C C . ILE B 1 301 ? -27.391 3.652 -7.801 1 96.06 301 ILE B C 1
ATOM 5755 O O . ILE B 1 301 ? -28.391 2.941 -7.945 1 96.06 301 ILE B O 1
ATOM 5759 N N . GLN B 1 302 ? -27.484 4.969 -7.766 1 95.12 302 GLN B N 1
ATOM 5760 C CA . GLN B 1 302 ? -28.766 5.648 -7.805 1 95.12 302 GLN B CA 1
ATOM 5761 C C . GLN B 1 302 ? -29.062 6.211 -9.195 1 95.12 302 GLN B C 1
ATOM 5763 O O . GLN B 1 302 ? -30.188 6.137 -9.68 1 95.12 302 GLN B O 1
ATOM 5768 N N . ARG B 1 303 ? -28.078 6.781 -9.836 1 94.5 303 ARG B N 1
ATOM 5769 C CA . ARG B 1 303 ? -28.25 7.441 -11.125 1 94.5 303 ARG B CA 1
ATOM 5770 C C . ARG B 1 303 ? -28.406 6.418 -12.242 1 94.5 303 ARG B C 1
ATOM 5772 O O . ARG B 1 303 ? -27.594 5.508 -12.383 1 94.5 303 ARG B O 1
ATOM 5779 N N . GLU B 1 304 ? -29.453 6.586 -13.023 1 94.88 304 GLU B N 1
ATOM 5780 C CA . GLU B 1 304 ? -29.703 5.688 -14.148 1 94.88 304 GLU B CA 1
ATOM 5781 C C . GLU B 1 304 ? -29.422 6.375 -15.484 1 94.88 304 GLU B C 1
ATOM 5783 O O . GLU B 1 304 ? -29.734 7.555 -15.656 1 94.88 304 GLU B O 1
ATOM 5788 N N . THR B 1 305 ? -28.734 5.77 -16.312 1 90.56 305 THR B N 1
ATOM 5789 C CA . THR B 1 305 ? -28.578 6.145 -17.719 1 90.56 305 THR B CA 1
ATOM 5790 C C . THR B 1 305 ? -28.734 4.926 -18.625 1 90.56 305 THR B C 1
ATOM 5792 O O . THR B 1 305 ? -28.328 3.818 -18.25 1 90.56 305 THR B O 1
ATOM 5795 N N . PHE B 1 306 ? -29.406 5.188 -19.781 1 93.5 306 PHE B N 1
ATOM 5796 C CA . PHE B 1 306 ? -29.609 4.156 -20.781 1 93.5 306 PHE B CA 1
ATOM 5797 C C . PHE B 1 306 ? -30.281 2.936 -20.172 1 93.5 306 PHE B C 1
ATOM 5799 O O . PHE B 1 306 ? -29.906 1.799 -20.469 1 93.5 306 PHE B O 1
ATOM 5806 N N . GLY B 1 307 ? -31.109 3.068 -19.172 1 93.69 307 GLY B N 1
ATOM 5807 C CA . GLY B 1 307 ? -32.031 2.049 -18.703 1 93.69 307 GLY B CA 1
ATOM 5808 C C . GLY B 1 307 ? -31.516 1.286 -17.5 1 93.69 307 GLY B C 1
ATOM 5809 O O . GLY B 1 307 ? -32.156 0.352 -17.016 1 93.69 307 GLY B O 1
ATOM 5810 N N . SER B 1 308 ? -30.344 1.569 -17 1 95.25 308 SER B N 1
ATOM 5811 C CA . SER B 1 308 ? -29.828 0.883 -15.82 1 95.25 308 SER B CA 1
ATOM 5812 C C . SER B 1 308 ? -28.938 1.808 -14.992 1 95.25 308 SER B C 1
ATOM 5814 O O . SER B 1 308 ? -28.469 2.832 -15.484 1 95.25 308 SER B O 1
ATOM 5816 N N . PRO B 1 309 ? -28.812 1.433 -13.742 1 95.88 309 PRO B N 1
ATOM 5817 C CA . PRO B 1 309 ? -27.922 2.229 -12.898 1 95.88 309 PRO B CA 1
ATOM 5818 C C . PRO B 1 309 ? -26.5 2.285 -13.445 1 95.88 309 PRO B C 1
ATOM 5820 O O . PRO B 1 309 ? -26.016 1.315 -14.039 1 95.88 309 PRO B O 1
ATOM 5823 N N . LEU B 1 310 ? -25.828 3.471 -13.188 1 95.56 310 LEU B N 1
ATOM 5824 C CA . LEU B 1 310 ? -24.469 3.68 -13.664 1 95.56 310 LEU B CA 1
ATOM 5825 C C . LEU B 1 310 ? -23.547 2.541 -13.219 1 95.56 310 LEU B C 1
ATOM 5827 O O . LEU B 1 310 ? -22.656 2.131 -13.953 1 95.56 310 LEU B O 1
ATOM 5831 N N . ILE B 1 311 ? -23.828 1.982 -12.039 1 96.25 311 ILE B N 1
ATOM 5832 C CA . ILE B 1 311 ? -22.938 1.007 -11.422 1 96.25 311 ILE B CA 1
ATOM 5833 C C . ILE B 1 311 ? -22.969 -0.296 -12.219 1 96.25 311 ILE B C 1
ATOM 5835 O O . ILE B 1 311 ? -22.094 -1.146 -12.062 1 96.25 311 ILE B O 1
ATOM 5839 N N . GLN B 1 312 ? -23.859 -0.478 -13.07 1 95.06 312 GLN B N 1
ATOM 5840 C CA . GLN B 1 312 ? -23.969 -1.695 -13.867 1 95.06 312 GLN B CA 1
ATOM 5841 C C . GLN B 1 312 ? -23.125 -1.593 -15.133 1 95.06 312 GLN B C 1
ATOM 5843 O O . GLN B 1 312 ? -22.891 -2.594 -15.82 1 95.06 312 GLN B O 1
ATOM 5848 N N . LYS B 1 313 ? -22.734 -0.326 -15.453 1 93.88 313 LYS B N 1
ATOM 5849 C CA . LYS B 1 313 ? -21.859 -0.129 -16.609 1 93.88 313 LYS B CA 1
ATOM 5850 C C . LYS B 1 313 ? -20.406 -0.484 -16.281 1 93.88 313 LYS B C 1
ATOM 5852 O O . LYS B 1 313 ? -19.859 -0.008 -15.281 1 93.88 313 LYS B O 1
ATOM 5857 N N . GLN B 1 314 ? -19.75 -1.264 -17.141 1 93.44 314 GLN B N 1
ATOM 5858 C CA . GLN B 1 314 ? -18.391 -1.745 -16.906 1 93.44 314 GLN B CA 1
ATOM 5859 C C . GLN B 1 314 ? -17.406 -0.584 -16.781 1 93.44 314 GLN B C 1
ATOM 5861 O O . GLN B 1 314 ? -16.469 -0.632 -15.984 1 93.44 314 GLN B O 1
ATOM 5866 N N . ALA B 1 315 ? -17.609 0.402 -17.578 1 93.12 315 ALA B N 1
ATOM 5867 C CA . ALA B 1 315 ? -16.703 1.55 -17.531 1 93.12 315 ALA B CA 1
ATOM 5868 C C . ALA B 1 315 ? -16.75 2.246 -16.172 1 93.12 315 ALA B C 1
ATOM 5870 O O . ALA B 1 315 ? -15.742 2.752 -15.695 1 93.12 315 ALA B O 1
ATOM 5871 N N . ILE B 1 316 ? -17.953 2.295 -15.57 1 95.88 316 ILE B N 1
ATOM 5872 C CA . ILE B 1 316 ? -18.125 2.914 -14.258 1 95.88 316 ILE B CA 1
ATOM 5873 C C . ILE B 1 316 ? -17.547 2.01 -13.18 1 95.88 316 ILE B C 1
ATOM 5875 O O . ILE B 1 316 ? -16.875 2.486 -12.258 1 95.88 316 ILE B O 1
ATOM 5879 N N . GLN B 1 317 ? -17.781 0.718 -13.328 1 95.88 317 GLN B N 1
ATOM 5880 C CA . GLN B 1 317 ? -17.203 -0.251 -12.398 1 95.88 317 GLN B CA 1
ATOM 5881 C C . GLN B 1 317 ? -15.688 -0.16 -12.375 1 95.88 317 GLN B C 1
ATOM 5883 O O . GLN B 1 317 ? -15.07 -0.245 -11.312 1 95.88 317 GLN B O 1
ATOM 5888 N N . ALA B 1 318 ? -15.094 0.064 -13.484 1 95.88 318 ALA B N 1
ATOM 5889 C CA . ALA B 1 318 ? -13.641 0.205 -13.586 1 95.88 318 ALA B CA 1
ATOM 5890 C C . ALA B 1 318 ? -13.156 1.418 -12.805 1 95.88 318 ALA B C 1
ATOM 5892 O O . ALA B 1 318 ? -12.086 1.377 -12.18 1 95.88 318 ALA B O 1
ATOM 5893 N N . LYS B 1 319 ? -13.875 2.469 -12.867 1 96.5 319 LYS B N 1
ATOM 5894 C CA . LYS B 1 319 ? -13.5 3.674 -12.133 1 96.5 319 LYS B CA 1
ATOM 5895 C C . LYS B 1 319 ? -13.609 3.453 -10.625 1 96.5 319 LYS B C 1
ATOM 5897 O O . LYS B 1 319 ? -12.789 3.963 -9.859 1 96.5 319 LYS B O 1
ATOM 5902 N N . ILE B 1 320 ? -14.688 2.721 -10.188 1 96.94 320 ILE B N 1
ATOM 5903 C CA . ILE B 1 320 ? -14.844 2.404 -8.773 1 96.94 320 ILE B CA 1
ATOM 5904 C C . ILE B 1 320 ? -13.688 1.523 -8.312 1 96.94 320 ILE B C 1
ATOM 5906 O O . ILE B 1 320 ? -13.133 1.729 -7.223 1 96.94 320 ILE B O 1
ATOM 5910 N N . PHE B 1 321 ? -13.281 0.638 -9.141 1 97.19 321 PHE B N 1
ATOM 5911 C CA . PHE B 1 321 ? -12.164 -0.25 -8.844 1 97.19 321 PHE B CA 1
ATOM 5912 C C . PHE B 1 321 ? -10.883 0.546 -8.633 1 97.19 321 PHE B C 1
ATOM 5914 O O . PHE B 1 321 ? -10.062 0.206 -7.773 1 97.19 321 PHE B O 1
ATOM 5921 N N . LYS B 1 322 ? -10.672 1.612 -9.359 1 96.88 322 LYS B N 1
ATOM 5922 C CA . LYS B 1 322 ? -9.461 2.426 -9.281 1 96.88 322 LYS B CA 1
ATOM 5923 C C . LYS B 1 322 ? -9.32 3.072 -7.902 1 96.88 322 LYS B C 1
ATOM 5925 O O . LYS B 1 322 ? -8.211 3.299 -7.426 1 96.88 322 LYS B O 1
ATOM 5930 N N . PHE B 1 323 ? -10.477 3.322 -7.219 1 98.19 323 PHE B N 1
ATOM 5931 C CA . PHE B 1 323 ? -10.391 3.83 -5.855 1 98.19 323 PHE B CA 1
ATOM 5932 C C . PHE B 1 323 ? -9.633 2.855 -4.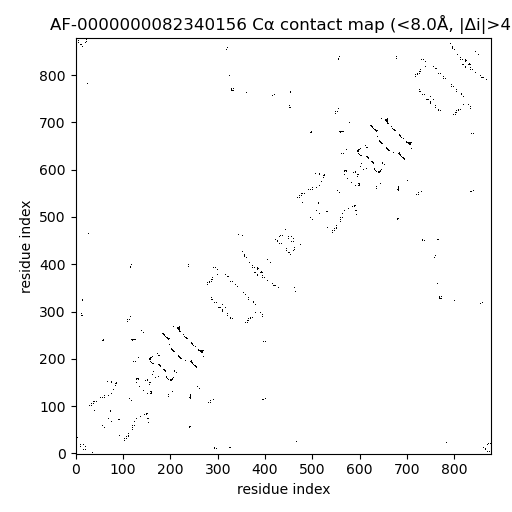961 1 98.19 323 PHE B C 1
ATOM 5934 O O . PHE B 1 323 ? -8.688 3.244 -4.273 1 98.19 323 PHE B O 1
ATOM 5941 N N . GLY B 1 324 ? -10.016 1.6 -5.051 1 97.81 324 GLY B N 1
ATOM 5942 C CA . GLY B 1 324 ? -9.336 0.592 -4.246 1 97.81 324 GLY B CA 1
ATOM 5943 C C . GLY B 1 324 ? -7.867 0.447 -4.586 1 97.81 324 GLY B C 1
ATOM 5944 O O . GLY B 1 324 ? -7.035 0.258 -3.697 1 97.81 324 GLY B O 1
ATOM 5945 N N . LEU B 1 325 ? -7.516 0.607 -5.836 1 97.12 325 LEU B N 1
ATOM 5946 C CA . LEU B 1 325 ? -6.164 0.401 -6.34 1 97.12 325 LEU B CA 1
ATOM 5947 C C . LEU B 1 325 ? -5.203 1.428 -5.75 1 97.12 325 LEU B C 1
ATOM 5949 O O . LEU B 1 325 ? -4.012 1.146 -5.582 1 97.12 325 LEU B O 1
ATOM 5953 N N . VAL B 1 326 ? -5.734 2.641 -5.426 1 97.88 326 VAL B N 1
ATOM 5954 C CA . VAL B 1 326 ? -4.805 3.688 -5.016 1 97.88 326 VAL B CA 1
ATOM 5955 C C . VAL B 1 326 ? -4.961 3.955 -3.52 1 97.88 326 VAL B C 1
ATOM 5957 O O . VAL B 1 326 ? -3.992 4.309 -2.842 1 97.88 326 VAL B O 1
ATOM 5960 N N . ILE B 1 327 ? -6.105 3.686 -2.916 1 98.62 327 ILE B N 1
ATOM 5961 C CA . ILE B 1 327 ? -6.363 4.039 -1.524 1 98.62 327 ILE B CA 1
ATOM 5962 C C . ILE B 1 327 ? -5.84 2.938 -0.605 1 98.62 327 ILE B C 1
ATOM 5964 O O . ILE B 1 327 ? -5.09 3.209 0.335 1 98.62 327 ILE B O 1
ATOM 5968 N N . GLU B 1 328 ? -6.164 1.681 -0.898 1 98.38 328 GLU B N 1
ATOM 5969 C CA . GLU B 1 328 ? -5.918 0.585 0.035 1 98.38 328 GLU B CA 1
ATOM 5970 C C . GLU B 1 328 ? -4.426 0.357 0.237 1 98.38 328 GLU B C 1
ATOM 5972 O O . GLU B 1 328 ? -3.955 0.257 1.372 1 98.38 328 GLU B O 1
ATOM 5977 N N . PRO B 1 329 ? -3.625 0.336 -0.863 1 98.31 329 PRO B N 1
ATOM 5978 C CA . PRO B 1 329 ? -2.195 0.132 -0.628 1 98.31 329 PRO B CA 1
ATOM 5979 C C . PRO B 1 329 ? -1.545 1.302 0.108 1 98.31 329 PRO B C 1
ATOM 5981 O O . PRO B 1 329 ? -0.681 1.095 0.963 1 98.31 329 PRO B O 1
ATOM 5984 N N . ALA B 1 330 ? -1.905 2.543 -0.206 1 98.62 330 ALA B N 1
ATOM 5985 C CA . ALA B 1 330 ? -1.356 3.711 0.481 1 98.62 330 ALA B CA 1
ATOM 5986 C C . ALA B 1 330 ? -1.719 3.693 1.963 1 98.62 330 ALA B C 1
ATOM 5988 O O . ALA B 1 330 ? -0.889 4.02 2.814 1 98.62 330 ALA B O 1
ATOM 5989 N N . TYR B 1 331 ? -2.945 3.314 2.25 1 98.69 331 TYR B N 1
ATOM 5990 C CA . TYR B 1 331 ? -3.385 3.258 3.641 1 98.69 331 TYR B CA 1
ATOM 5991 C C . TYR B 1 331 ? -2.656 2.154 4.398 1 98.69 331 TYR B C 1
ATOM 5993 O O . TYR B 1 331 ? -2.301 2.326 5.566 1 98.69 331 TYR B O 1
ATOM 6001 N N . ALA B 1 332 ? -2.461 1.02 3.754 1 98.38 332 ALA B N 1
ATOM 6002 C CA . ALA B 1 332 ? -1.693 -0.056 4.375 1 98.38 332 ALA B CA 1
ATOM 6003 C C . ALA B 1 332 ? -0.28 0.407 4.719 1 98.38 332 ALA B C 1
ATOM 6005 O O . ALA B 1 332 ? 0.235 0.101 5.797 1 98.38 332 ALA B O 1
ATOM 6006 N N . PHE B 1 333 ? 0.369 1.123 3.814 1 98.56 333 PHE B N 1
ATOM 6007 C CA . PHE B 1 333 ? 1.705 1.651 4.066 1 98.56 333 PHE B CA 1
ATOM 6008 C C . PHE B 1 333 ? 1.685 2.65 5.215 1 98.56 333 PHE B C 1
ATOM 6010 O O . PHE B 1 333 ? 2.594 2.662 6.051 1 98.56 333 PHE B O 1
ATOM 6017 N N . MET B 1 334 ? 0.666 3.484 5.242 1 98.62 334 MET B N 1
ATOM 6018 C CA . MET B 1 334 ? 0.533 4.461 6.32 1 98.62 334 MET B CA 1
ATOM 6019 C C . MET B 1 334 ? 0.428 3.762 7.676 1 98.62 334 MET B C 1
ATOM 6021 O O . MET B 1 334 ? 1.098 4.152 8.633 1 98.62 334 MET B O 1
ATOM 6025 N N . GLU B 1 335 ? -0.426 2.717 7.766 1 98.12 335 GLU B N 1
ATOM 6026 C CA . GLU B 1 335 ? -0.558 1.978 9.016 1 98.12 335 GLU B CA 1
ATOM 6027 C C . GLU B 1 335 ? 0.768 1.343 9.43 1 98.12 335 GLU B C 1
ATOM 6029 O O . GLU B 1 335 ? 1.127 1.348 10.609 1 98.12 335 GLU B O 1
ATOM 6034 N N . GLN B 1 336 ? 1.482 0.825 8.469 1 97.69 336 GLN B N 1
ATOM 6035 C CA . GLN B 1 336 ? 2.799 0.254 8.734 1 97.69 336 GLN B CA 1
ATOM 6036 C C . GLN B 1 336 ? 3.76 1.312 9.266 1 97.69 336 GLN B C 1
ATOM 6038 O O . GLN B 1 336 ? 4.504 1.057 10.219 1 97.69 336 GLN B O 1
ATOM 6043 N N . LEU B 1 337 ? 3.76 2.482 8.68 1 97.44 337 LEU B N 1
ATOM 6044 C CA . LEU B 1 337 ? 4.629 3.574 9.109 1 97.44 337 LEU B CA 1
ATOM 6045 C C . LEU B 1 337 ? 4.27 4.035 10.516 1 97.44 337 LEU B C 1
ATOM 6047 O O . LEU B 1 337 ? 5.156 4.305 11.328 1 97.44 337 LEU B O 1
ATOM 6051 N N . VAL B 1 338 ? 2.988 4.121 10.828 1 97.5 338 VAL B N 1
ATOM 6052 C CA . VAL B 1 338 ? 2.557 4.535 12.156 1 97.5 338 VAL B CA 1
ATOM 6053 C C . VAL B 1 338 ? 3.047 3.533 13.195 1 97.5 338 VAL B C 1
ATOM 6055 O O . VAL B 1 338 ? 3.482 3.922 14.289 1 97.5 338 VAL B O 1
ATOM 6058 N N . ASN B 1 339 ? 2.979 2.273 12.844 1 97.12 339 ASN B N 1
ATOM 6059 C CA . ASN B 1 339 ? 3.521 1.263 13.742 1 97.12 339 ASN B CA 1
ATOM 6060 C C . ASN B 1 339 ? 5.02 1.453 13.961 1 97.12 339 ASN B C 1
ATOM 6062 O O . ASN B 1 339 ? 5.508 1.326 15.086 1 97.12 339 ASN B O 1
ATOM 6066 N N . ILE B 1 340 ? 5.785 1.727 12.945 1 95.94 340 ILE B N 1
ATOM 6067 C CA . ILE B 1 340 ? 7.219 1.977 13.039 1 95.94 340 ILE B CA 1
ATOM 6068 C C . ILE B 1 340 ? 7.473 3.193 13.93 1 95.94 340 ILE B C 1
ATOM 6070 O O . ILE B 1 340 ? 8.367 3.17 14.781 1 95.94 340 ILE B O 1
ATOM 6074 N N . LEU B 1 341 ? 6.668 4.215 13.75 1 94.69 341 LEU B N 1
ATOM 6075 C CA . LEU B 1 341 ? 6.789 5.422 14.562 1 94.69 341 LEU B CA 1
ATOM 6076 C C . LEU B 1 341 ? 6.586 5.105 16.031 1 94.69 341 LEU B C 1
ATOM 6078 O O . LEU B 1 341 ? 7.355 5.566 16.891 1 94.69 341 LEU B O 1
ATOM 6082 N N . GLU B 1 342 ? 5.586 4.316 16.359 1 94.19 342 GLU B N 1
ATOM 6083 C CA . GLU B 1 342 ? 5.289 3.955 17.734 1 94.19 342 GLU B CA 1
ATOM 6084 C C . GLU B 1 342 ? 6.441 3.166 18.359 1 94.19 342 GLU B C 1
ATOM 6086 O O . GLU B 1 342 ? 6.738 3.324 19.547 1 94.19 342 GLU B O 1
ATOM 6091 N N . LYS B 1 343 ? 7.117 2.393 17.547 1 94.44 343 LYS B N 1
ATOM 6092 C CA . LYS B 1 343 ? 8.18 1.525 18.062 1 94.44 343 LYS B CA 1
ATOM 6093 C C . LYS B 1 343 ? 9.5 2.277 18.172 1 94.44 343 LYS B C 1
ATOM 6095 O O . LYS B 1 343 ? 10.438 1.801 18.812 1 94.44 343 LYS B O 1
ATOM 6100 N N . THR B 1 344 ? 9.547 3.459 17.594 1 92.88 344 THR B N 1
ATOM 6101 C CA . THR B 1 344 ? 10.812 4.184 17.594 1 92.88 344 THR B CA 1
ATOM 6102 C C . THR B 1 344 ? 10.688 5.496 18.359 1 92.88 344 THR B C 1
ATOM 6104 O O . THR B 1 344 ? 11.648 6.262 18.453 1 92.88 344 THR B O 1
ATOM 6107 N N . LYS B 1 345 ? 9.594 5.789 18.922 1 87.62 345 LYS B N 1
ATOM 6108 C CA . LYS B 1 345 ? 9.305 7.117 19.469 1 87.62 345 LYS B CA 1
ATOM 6109 C C . LYS B 1 345 ? 10.227 7.438 20.641 1 87.62 345 LYS B C 1
ATOM 6111 O O . LYS B 1 345 ? 10.523 8.602 20.891 1 87.62 345 LYS B O 1
ATOM 6116 N N . ASP B 1 346 ? 10.742 6.398 21.281 1 86.94 346 ASP B N 1
ATOM 6117 C CA . ASP B 1 346 ? 11.578 6.621 22.453 1 86.94 346 ASP B CA 1
ATOM 6118 C C . ASP B 1 346 ? 13.055 6.496 22.125 1 86.94 346 ASP B C 1
ATOM 6120 O O . ASP B 1 346 ? 13.914 6.578 23 1 86.94 346 ASP B O 1
ATOM 6124 N N . ARG B 1 347 ? 13.32 6.348 20.828 1 87.94 347 ARG B N 1
ATOM 6125 C CA . ARG B 1 347 ? 14.719 6.227 20.422 1 87.94 347 ARG B CA 1
ATOM 6126 C C . ARG B 1 347 ? 15.359 7.598 20.25 1 87.94 347 ARG B C 1
ATOM 6128 O O . ARG B 1 347 ? 14.719 8.539 19.781 1 87.94 347 ARG B O 1
ATOM 6135 N N . PRO B 1 348 ? 16.641 7.637 20.594 1 80 348 PRO B N 1
ATOM 6136 C CA . PRO B 1 348 ? 17.328 8.922 20.516 1 80 348 PRO B CA 1
ATOM 6137 C C . PRO B 1 348 ? 17.719 9.289 19.078 1 80 348 PRO B C 1
ATOM 6139 O O . PRO B 1 348 ? 17.922 10.469 18.781 1 80 348 PRO B O 1
ATOM 6142 N N . THR B 1 349 ? 17.891 8.234 18.281 1 80.62 349 THR B N 1
ATOM 6143 C CA . THR B 1 349 ? 18.297 8.469 16.891 1 80.62 349 THR B CA 1
ATOM 6144 C C . THR B 1 349 ? 17.328 7.812 15.922 1 80.62 349 THR B C 1
ATOM 6146 O O . THR B 1 349 ? 16.688 6.812 16.25 1 80.62 349 THR B O 1
ATOM 6149 N N . ASP B 1 350 ? 17.25 8.508 14.797 1 82.75 350 ASP B N 1
ATOM 6150 C CA . ASP B 1 350 ? 16.422 7.941 13.742 1 82.75 350 ASP B CA 1
ATOM 6151 C C . ASP B 1 350 ? 17.25 7.062 12.805 1 82.75 350 ASP B C 1
ATOM 6153 O O . ASP B 1 350 ? 17.438 7.395 11.633 1 82.75 350 ASP B O 1
ATOM 6157 N N . ASP B 1 351 ? 17.578 5.91 13.203 1 85.81 351 ASP B N 1
ATOM 6158 C CA . ASP B 1 351 ? 18.359 4.98 12.398 1 85.81 351 ASP B CA 1
ATOM 6159 C C . ASP B 1 351 ? 17.5 4.305 11.344 1 85.81 351 ASP B C 1
ATOM 6161 O O . ASP B 1 351 ? 18.016 3.77 10.359 1 85.81 351 ASP B O 1
ATOM 6165 N N . VAL B 1 352 ? 16.234 4.441 11.516 1 90 352 VAL B N 1
ATOM 6166 C CA . VAL B 1 352 ? 15.352 3.74 10.586 1 90 352 VAL B CA 1
ATOM 6167 C C . VAL B 1 352 ? 15 4.652 9.414 1 90 352 VAL B C 1
ATOM 6169 O O . VAL B 1 352 ? 14.523 4.188 8.375 1 90 352 VAL B O 1
ATOM 6172 N N . ARG B 1 353 ? 15.258 5.934 9.578 1 91 353 ARG B N 1
ATOM 6173 C CA . ARG B 1 353 ? 15.078 6.91 8.508 1 91 353 ARG B CA 1
ATOM 6174 C C . ARG B 1 353 ? 13.594 7.09 8.18 1 91 353 ARG B C 1
ATOM 6176 O O . ARG B 1 353 ? 13.195 6.957 7.023 1 91 353 ARG B O 1
ATOM 6183 N N . ILE B 1 354 ? 12.867 7.582 9.172 1 92.62 354 ILE B N 1
ATOM 6184 C CA . ILE B 1 354 ? 11.422 7.789 9.102 1 92.62 354 ILE B CA 1
ATOM 6185 C C . ILE B 1 354 ? 11.102 8.883 8.086 1 92.62 354 ILE B C 1
ATOM 6187 O O . ILE B 1 354 ? 10.07 8.836 7.418 1 92.62 354 ILE B O 1
ATOM 6191 N N . GLY B 1 355 ? 12.031 9.836 7.941 1 93.25 355 GLY B N 1
ATOM 6192 C CA . GLY B 1 355 ? 11.812 10.945 7.035 1 93.25 355 GLY B CA 1
ATOM 6193 C C . GLY B 1 355 ? 11.578 10.516 5.598 1 93.25 355 GLY B C 1
ATOM 6194 O O . GLY B 1 355 ? 10.672 11.008 4.934 1 93.25 355 GLY B O 1
ATOM 6195 N N . GLY B 1 356 ? 12.359 9.57 5.117 1 94.62 356 GLY B N 1
ATOM 6196 C CA . GLY B 1 356 ? 12.203 9.078 3.758 1 94.62 356 GLY B CA 1
ATOM 6197 C C . GLY B 1 356 ? 10.898 8.344 3.539 1 94.62 356 GLY B C 1
ATOM 6198 O O . GLY B 1 356 ? 10.242 8.516 2.508 1 94.62 356 GLY B O 1
ATOM 6199 N N . MET B 1 357 ? 10.516 7.559 4.508 1 96.19 357 MET B N 1
ATOM 6200 C CA . MET B 1 357 ? 9.258 6.816 4.445 1 96.19 357 MET B CA 1
ATOM 6201 C C . MET B 1 357 ? 8.062 7.77 4.461 1 96.19 357 MET B C 1
ATOM 6203 O O . MET B 1 357 ? 7.086 7.559 3.742 1 96.19 357 MET B O 1
ATOM 6207 N N . THR B 1 358 ? 8.18 8.805 5.234 1 96.81 358 THR B N 1
ATOM 6208 C CA . THR B 1 358 ? 7.098 9.773 5.359 1 96.81 358 THR B CA 1
ATOM 6209 C C . THR B 1 358 ? 6.953 10.594 4.078 1 96.81 358 THR B C 1
ATOM 6211 O O . THR B 1 358 ? 5.84 10.883 3.645 1 96.81 358 THR B O 1
ATOM 6214 N N . ALA B 1 359 ? 8.078 10.969 3.51 1 96.81 359 ALA B N 1
ATOM 6215 C CA . ALA B 1 359 ? 8.055 11.68 2.236 1 96.81 359 ALA B CA 1
ATOM 6216 C C . ALA B 1 359 ? 7.395 10.844 1.147 1 96.81 359 ALA B C 1
ATOM 6218 O O . ALA B 1 359 ? 6.586 11.352 0.365 1 96.81 359 ALA B O 1
ATOM 6219 N N . LEU B 1 360 ? 7.699 9.602 1.093 1 97.38 360 LEU B N 1
ATOM 6220 C CA . LEU B 1 360 ? 7.105 8.664 0.142 1 97.38 360 LEU B CA 1
ATOM 6221 C C . LEU B 1 360 ? 5.598 8.57 0.345 1 97.38 360 LEU B C 1
ATOM 6223 O O . LEU B 1 360 ? 4.832 8.625 -0.621 1 97.38 360 LEU B O 1
ATOM 6227 N N . LEU B 1 361 ? 5.18 8.453 1.576 1 98.5 361 LEU B N 1
ATOM 6228 C CA . LEU B 1 361 ? 3.768 8.359 1.926 1 98.5 361 LEU B CA 1
ATOM 6229 C C . LEU B 1 361 ? 3.012 9.609 1.501 1 98.5 361 LEU B C 1
ATOM 6231 O O . LEU B 1 361 ? 1.897 9.523 0.978 1 98.5 361 LEU B O 1
ATOM 6235 N N . LYS B 1 362 ? 3.605 10.719 1.771 1 98.06 362 LYS B N 1
ATOM 6236 C CA . LYS B 1 362 ? 2.963 11.984 1.405 1 98.06 362 LYS B CA 1
ATOM 6237 C C . LYS B 1 362 ? 2.652 12.031 -0.088 1 98.06 362 LYS B C 1
ATOM 6239 O O . LYS B 1 362 ? 1.538 12.375 -0.485 1 98.06 362 LYS B O 1
ATOM 6244 N N . VAL B 1 363 ? 3.529 11.625 -0.914 1 97.94 363 VAL B N 1
ATOM 6245 C CA . VAL B 1 363 ? 3.332 11.68 -2.359 1 97.94 363 VAL B CA 1
ATOM 6246 C C . VAL B 1 363 ? 2.322 10.617 -2.785 1 97.94 363 VAL B C 1
ATOM 6248 O O . VAL B 1 363 ? 1.413 10.891 -3.568 1 97.94 363 VAL B O 1
ATOM 6251 N N . MET B 1 364 ? 2.418 9.406 -2.26 1 97.81 364 MET B N 1
ATOM 6252 C CA . MET B 1 364 ? 1.489 8.352 -2.674 1 97.81 364 MET B CA 1
ATOM 6253 C C . MET B 1 364 ? 0.062 8.695 -2.264 1 97.81 364 MET B C 1
ATOM 6255 O O . MET B 1 364 ? -0.881 8.453 -3.018 1 97.81 364 MET B O 1
ATOM 6259 N N . SER B 1 365 ? -0.111 9.281 -1.09 1 98.62 365 SER B N 1
ATOM 6260 C CA . SER B 1 365 ? -1.439 9.609 -0.584 1 98.62 365 SER B CA 1
ATOM 6261 C C . SER B 1 365 ? -2.064 10.75 -1.379 1 98.62 365 SER B C 1
ATOM 6263 O O . SER B 1 365 ? -3.26 10.719 -1.683 1 98.62 365 SER B O 1
ATOM 6265 N N . THR B 1 366 ? -1.258 11.711 -1.72 1 98.5 366 THR B N 1
ATOM 6266 C CA . THR B 1 366 ? -1.804 12.852 -2.453 1 98.5 366 THR B CA 1
ATOM 6267 C C . THR B 1 366 ? -2.096 12.469 -3.902 1 98.5 366 THR B C 1
ATOM 6269 O O . THR B 1 366 ? -3.043 12.977 -4.504 1 98.5 366 THR B O 1
ATOM 6272 N N . ARG B 1 367 ? -1.365 11.555 -4.461 1 97.81 367 ARG B N 1
ATOM 6273 C CA . ARG B 1 367 ? -1.688 11.023 -5.781 1 97.81 367 ARG B CA 1
ATOM 6274 C C . ARG B 1 367 ? -2.979 10.211 -5.746 1 97.81 367 ARG B C 1
ATOM 6276 O O . ARG B 1 367 ? -3.777 10.266 -6.684 1 97.81 367 ARG B O 1
ATOM 6283 N N . ALA B 1 368 ? -3.121 9.461 -4.699 1 98.69 368 ALA B N 1
ATOM 6284 C CA . ALA B 1 368 ? -4.379 8.742 -4.523 1 98.69 368 ALA B CA 1
ATOM 6285 C C . ALA B 1 368 ? -5.562 9.703 -4.473 1 98.69 368 ALA B C 1
ATOM 6287 O O . ALA B 1 368 ? -6.605 9.445 -5.074 1 98.69 368 ALA B O 1
ATOM 6288 N N . LEU B 1 369 ? -5.367 10.805 -3.787 1 98.75 369 LEU B N 1
ATOM 6289 C CA . LEU B 1 369 ? -6.41 11.82 -3.695 1 98.75 369 LEU B CA 1
ATOM 6290 C C . LEU B 1 369 ? -6.719 12.414 -5.066 1 98.75 369 LEU B C 1
ATOM 6292 O O . LEU B 1 369 ? -7.879 12.461 -5.484 1 98.75 369 LEU B O 1
ATOM 6296 N N . GLU B 1 370 ? -5.703 12.789 -5.812 1 98.19 370 GLU B N 1
ATOM 6297 C CA . GLU B 1 370 ? -5.898 13.375 -7.133 1 98.19 370 GLU B CA 1
ATOM 6298 C C . GLU B 1 370 ? -6.637 12.422 -8.062 1 98.19 370 GLU B C 1
ATOM 6300 O O . GLU B 1 370 ? -7.566 12.82 -8.766 1 98.19 370 GLU B O 1
ATOM 6305 N N . LYS B 1 371 ? -6.184 11.18 -8.008 1 98.38 371 LYS B N 1
ATOM 6306 C CA . LYS B 1 371 ? -6.828 10.18 -8.852 1 98.38 371 LYS B CA 1
ATOM 6307 C C . LYS B 1 371 ? -8.281 9.969 -8.438 1 98.38 371 LYS B C 1
ATOM 6309 O O . LYS B 1 371 ? -9.164 9.836 -9.289 1 98.38 371 LYS B O 1
ATOM 6314 N N . SER B 1 372 ? -8.555 9.914 -7.215 1 98.75 372 SER B N 1
ATOM 6315 C CA . SER B 1 372 ? -9.898 9.672 -6.711 1 98.75 372 SER B CA 1
ATOM 6316 C C . SER B 1 372 ? -10.836 10.836 -7.039 1 98.75 372 SER B C 1
ATOM 6318 O O . SER B 1 372 ? -11.992 10.625 -7.395 1 98.75 372 SER B O 1
ATOM 6320 N N . VAL B 1 373 ? -10.297 12.062 -6.918 1 98.5 373 VAL B N 1
ATOM 6321 C CA . VAL B 1 373 ? -11.07 13.242 -7.281 1 98.5 373 VAL B CA 1
ATOM 6322 C C . VAL B 1 373 ? -11.461 13.172 -8.758 1 98.5 373 VAL B C 1
ATOM 6324 O O . VAL B 1 373 ? -12.625 13.344 -9.109 1 98.5 373 VAL B O 1
ATOM 6327 N N . ARG B 1 374 ? -10.539 12.891 -9.586 1 97.12 374 ARG B N 1
ATOM 6328 C CA . ARG B 1 374 ? -10.773 12.82 -11.023 1 97.12 374 ARG B CA 1
ATOM 6329 C C . ARG B 1 374 ? -11.844 11.789 -11.359 1 97.12 374 ARG B C 1
ATOM 6331 O O . ARG B 1 374 ? -12.797 12.086 -12.086 1 97.12 374 ARG B O 1
ATOM 6338 N N . GLU B 1 375 ? -11.672 10.562 -10.82 1 98.19 375 GLU B N 1
ATOM 6339 C CA . GLU B 1 375 ? -12.609 9.484 -11.133 1 98.19 375 GLU B CA 1
ATOM 6340 C C . GLU B 1 375 ? -14 9.789 -10.578 1 98.19 375 GLU B C 1
ATOM 6342 O O . GLU B 1 375 ? -15.008 9.5 -11.227 1 98.19 375 GLU B O 1
ATOM 6347 N N . ALA B 1 376 ? -14.062 10.359 -9.375 1 98.5 376 ALA B N 1
ATOM 6348 C CA . ALA B 1 376 ? -15.352 10.703 -8.781 1 98.5 376 ALA B CA 1
ATOM 6349 C C . ALA B 1 376 ? -16.062 11.766 -9.602 1 98.5 376 ALA B C 1
ATOM 6351 O O . ALA B 1 376 ? -17.266 11.641 -9.883 1 98.5 376 ALA B O 1
ATOM 6352 N N . GLN B 1 377 ? -15.359 12.82 -10.055 1 97.19 377 GLN B N 1
ATOM 6353 C CA . GLN B 1 377 ? -15.961 13.859 -10.875 1 97.19 377 GLN B CA 1
ATOM 6354 C C . GLN B 1 377 ? -16.438 13.289 -12.211 1 97.19 377 GLN B C 1
ATOM 6356 O O . GLN B 1 377 ? -17.484 13.695 -12.727 1 97.19 377 GLN B O 1
ATOM 6361 N N . GLN B 1 378 ? -15.656 12.352 -12.734 1 96 378 GLN B N 1
ATOM 6362 C CA . GLN B 1 378 ? -16.047 11.734 -14 1 96 378 GLN B CA 1
ATOM 6363 C C . GLN B 1 378 ? -17.328 10.922 -13.852 1 96 378 GLN B C 1
ATOM 6365 O O . GLN B 1 378 ? -18.188 10.93 -14.742 1 96 378 GLN B O 1
ATOM 6370 N N . ILE B 1 379 ? -17.453 10.219 -12.758 1 97.5 379 ILE B N 1
ATOM 6371 C CA . ILE B 1 379 ? -18.641 9.406 -12.5 1 97.5 379 ILE B CA 1
ATOM 6372 C C . ILE B 1 379 ? -19.859 10.305 -12.312 1 97.5 379 ILE B C 1
ATOM 6374 O O . ILE B 1 379 ? -20.938 10.023 -12.844 1 97.5 379 ILE B O 1
ATOM 6378 N N . LEU B 1 380 ? -19.672 11.43 -11.656 1 96.19 380 LEU B N 1
ATOM 6379 C CA . LEU B 1 380 ? -20.797 12.305 -11.336 1 96.19 380 LEU B CA 1
ATOM 6380 C C . LEU B 1 380 ? -21.125 13.219 -12.516 1 96.19 380 LEU B C 1
ATOM 6382 O O . LEU B 1 380 ? -22.25 13.695 -12.633 1 96.19 380 LEU B O 1
ATOM 6386 N N . GLY B 1 381 ? -20.109 13.531 -13.438 1 93.19 381 GLY B N 1
ATOM 6387 C CA . GLY B 1 381 ? -20.312 14.477 -14.523 1 93.19 381 GLY B CA 1
ATOM 6388 C C . GLY B 1 381 ? -20.562 15.891 -14.039 1 93.19 381 GLY B C 1
ATOM 6389 O O . GLY B 1 381 ? -19.812 16.422 -13.219 1 93.19 381 GLY B O 1
ATOM 6390 N N . GLY B 1 382 ? -21.562 16.5 -14.586 1 90.56 382 GLY B N 1
ATOM 6391 C CA . GLY B 1 382 ? -21.906 17.875 -14.234 1 90.56 382 GLY B CA 1
ATOM 6392 C C . GLY B 1 382 ? -22.172 18.062 -12.75 1 90.56 382 GLY B C 1
ATOM 6393 O O . GLY B 1 382 ? -21.859 19.109 -12.188 1 90.56 382 GLY B O 1
ATOM 6394 N N . ALA B 1 383 ? -22.625 17.031 -12.062 1 92.56 383 ALA B N 1
ATOM 6395 C CA . ALA B 1 383 ? -22.891 17.109 -10.625 1 92.56 383 ALA B CA 1
ATOM 6396 C C . ALA B 1 383 ? -21.578 17.266 -9.844 1 92.56 383 ALA B C 1
ATOM 6398 O O . ALA B 1 383 ? -21.562 17.891 -8.789 1 92.56 383 ALA B O 1
ATOM 6399 N N . GLY B 1 384 ? -20.531 16.719 -10.352 1 95.06 384 GLY B N 1
ATOM 6400 C CA . GLY B 1 384 ? -19.25 16.812 -9.695 1 95.06 384 GLY B CA 1
ATOM 6401 C C . GLY B 1 384 ? -18.562 18.156 -9.93 1 95.06 384 GLY B C 1
ATOM 6402 O O . GLY B 1 384 ? -17.547 18.453 -9.297 1 95.06 384 GLY B O 1
ATOM 6403 N N . TYR B 1 385 ? -19.203 18.938 -10.797 1 91.81 385 TYR B N 1
ATOM 6404 C CA . TYR B 1 385 ? -18.656 20.234 -11.148 1 91.81 385 TYR B CA 1
ATOM 6405 C C . TYR B 1 385 ? -19.453 21.359 -10.5 1 91.81 385 TYR B C 1
ATOM 6407 O O . TYR B 1 385 ? -19 22.5 -10.438 1 91.81 385 TYR B O 1
ATOM 6415 N N . ASN B 1 386 ? -20.547 21 -9.977 1 92.75 386 ASN B N 1
ATOM 6416 C CA . ASN B 1 386 ? -21.469 21.969 -9.383 1 92.75 386 ASN B CA 1
ATOM 6417 C C . ASN B 1 386 ? -21.188 22.156 -7.891 1 92.75 386 ASN B C 1
ATOM 6419 O O . ASN B 1 386 ? -21.016 21.188 -7.16 1 92.75 386 ASN B O 1
ATOM 6423 N N . LYS B 1 387 ? -21.125 23.375 -7.402 1 94.38 387 LYS B N 1
ATOM 6424 C CA . LYS B 1 387 ? -20.844 23.688 -6.004 1 94.38 387 LYS B CA 1
ATOM 6425 C C . LYS B 1 387 ? -22.031 23.359 -5.113 1 94.38 387 LYS B C 1
ATOM 6427 O O . LYS B 1 387 ? -21.938 23.422 -3.885 1 94.38 387 LYS B O 1
ATOM 6432 N N . ALA B 1 388 ? -23.125 23 -5.738 1 92.5 388 ALA B N 1
ATOM 6433 C CA . ALA B 1 388 ? -24.344 22.641 -5.012 1 92.5 388 ALA B CA 1
ATOM 6434 C C . ALA B 1 388 ? -24.859 21.266 -5.422 1 92.5 388 ALA B C 1
ATOM 6436 O O . ALA B 1 388 ? -24.375 20.688 -6.398 1 92.5 388 ALA B O 1
ATOM 6437 N N . GLY B 1 389 ? -25.656 20.781 -4.539 1 91.56 389 GLY B N 1
ATOM 6438 C CA . GLY B 1 389 ? -26.312 19.531 -4.895 1 91.56 389 GLY B CA 1
ATOM 6439 C C . GLY B 1 389 ? -25.531 18.297 -4.469 1 91.56 389 GLY B C 1
ATOM 6440 O O . GLY B 1 389 ? -24.797 18.328 -3.482 1 91.56 389 GLY B O 1
ATOM 6441 N N . LYS B 1 390 ? -25.672 17.188 -5.195 1 92.19 390 LYS B N 1
ATOM 6442 C CA . LYS B 1 390 ? -25.219 15.867 -4.781 1 92.19 390 LYS B CA 1
ATOM 6443 C C . LYS B 1 390 ? -23.703 15.742 -4.875 1 92.19 390 LYS B C 1
ATOM 6445 O O . LYS B 1 390 ? -23.094 14.93 -4.18 1 92.19 390 LYS B O 1
ATOM 6450 N N . GLY B 1 391 ? -23.125 16.516 -5.68 1 95.5 391 GLY B N 1
ATOM 6451 C CA . GLY B 1 391 ? -21.688 16.406 -5.906 1 95.5 391 GLY B CA 1
ATOM 6452 C C . GLY B 1 391 ? -20.906 17.531 -5.258 1 95.5 391 GLY B C 1
ATOM 6453 O O . GLY B 1 391 ? -19.703 17.672 -5.496 1 95.5 391 GLY B O 1
ATOM 6454 N N . ALA B 1 392 ? -21.547 18.328 -4.449 1 95.12 392 ALA B N 1
ATOM 6455 C CA . ALA B 1 392 ? -20.938 19.547 -3.896 1 95.12 392 ALA B CA 1
ATOM 6456 C C . ALA B 1 392 ? -19.688 19.219 -3.09 1 95.12 392 ALA B C 1
ATOM 6458 O O . ALA B 1 392 ? -18.688 19.938 -3.156 1 95.12 392 ALA B O 1
ATOM 6459 N N . ARG B 1 393 ? -19.781 18.172 -2.387 1 96.94 393 ARG B N 1
ATOM 6460 C CA . ARG B 1 393 ? -18.656 17.781 -1.54 1 96.94 393 ARG B CA 1
ATOM 6461 C C . ARG B 1 393 ? -17.453 17.375 -2.383 1 96.94 393 ARG B C 1
ATOM 6463 O O . ARG B 1 393 ? -16.312 17.75 -2.078 1 96.94 393 ARG B O 1
ATOM 6470 N N . ILE B 1 394 ? -17.688 16.625 -3.438 1 97.81 394 ILE B N 1
ATOM 6471 C CA . ILE B 1 394 ? -16.625 16.219 -4.348 1 97.81 394 ILE B CA 1
ATOM 6472 C C . ILE B 1 394 ? -16.047 17.438 -5.051 1 97.81 394 ILE B C 1
ATOM 6474 O O . ILE B 1 394 ? -14.828 17.547 -5.227 1 97.81 394 ILE B O 1
ATOM 6478 N N . GLU B 1 395 ? -16.953 18.328 -5.473 1 97 395 GLU B N 1
ATOM 6479 C CA . GLU B 1 395 ? -16.5 19.578 -6.07 1 97 395 GLU B CA 1
ATOM 6480 C C . GLU B 1 395 ? -15.602 20.359 -5.117 1 97 395 GLU B C 1
ATOM 6482 O O . GLU B 1 395 ? -14.547 20.859 -5.523 1 97 395 GLU B O 1
ATOM 6487 N N . GLN B 1 396 ? -15.938 20.453 -3.893 1 98.25 396 GLN B N 1
ATOM 6488 C CA . GLN B 1 396 ? -15.133 21.141 -2.889 1 98.25 396 GLN B CA 1
ATOM 6489 C C . GLN B 1 396 ? -13.781 20.469 -2.703 1 98.25 396 GLN B C 1
ATOM 6491 O O . GLN B 1 396 ? -12.742 21.125 -2.658 1 98.25 396 GLN B O 1
ATOM 6496 N N . ILE B 1 397 ? -13.805 19.141 -2.59 1 98.69 397 ILE B N 1
ATOM 6497 C CA . ILE B 1 397 ? -12.562 18.391 -2.408 1 98.69 397 ILE B CA 1
ATOM 6498 C C . ILE B 1 397 ? -11.633 18.625 -3.598 1 98.69 397 ILE B C 1
ATOM 6500 O O . ILE B 1 397 ? -10.414 18.719 -3.436 1 98.69 397 ILE B O 1
ATOM 6504 N N . SER B 1 398 ? -12.188 18.781 -4.777 1 98.12 398 SER B N 1
ATOM 6505 C CA . SER B 1 398 ? -11.383 19.031 -5.969 1 98.12 398 SER B CA 1
ATOM 6506 C C . SER B 1 398 ? -10.641 20.359 -5.863 1 98.12 398 SER B C 1
ATOM 6508 O O . SER B 1 398 ? -9.508 20.484 -6.332 1 98.12 398 SER B O 1
ATOM 6510 N N . ARG B 1 399 ? -11.266 21.344 -5.262 1 96.75 399 ARG B N 1
ATOM 6511 C CA . ARG B 1 399 ? -10.633 22.641 -5.094 1 96.75 399 ARG B CA 1
ATOM 6512 C C . ARG B 1 399 ? -9.641 22.625 -3.938 1 96.75 399 ARG B C 1
ATOM 6514 O O . ARG B 1 399 ? -8.672 23.391 -3.93 1 96.75 399 ARG B O 1
ATOM 6521 N N . ASP B 1 400 ? -9.836 21.734 -2.998 1 98.12 400 ASP B N 1
ATOM 6522 C CA . ASP B 1 400 ? -8.992 21.641 -1.813 1 98.12 400 ASP B CA 1
ATOM 6523 C C . ASP B 1 400 ? -7.758 20.781 -2.078 1 98.12 400 ASP B C 1
ATOM 6525 O O . ASP B 1 400 ? -6.723 20.953 -1.434 1 98.12 400 ASP B O 1
ATOM 6529 N N . ALA B 1 401 ? -7.793 19.891 -3 1 97.62 401 ALA B N 1
ATOM 6530 C CA . ALA B 1 401 ? -6.84 18.797 -3.172 1 97.62 401 ALA B CA 1
ATOM 6531 C C . ALA B 1 401 ? -5.438 19.328 -3.449 1 97.62 401 ALA B C 1
ATOM 6533 O O . ALA B 1 401 ? -4.449 18.781 -2.959 1 97.62 401 ALA B O 1
ATOM 6534 N N . ARG B 1 402 ? -5.363 20.406 -4.164 1 95.75 402 ARG B N 1
ATOM 6535 C CA . ARG B 1 402 ? -4.059 20.844 -4.645 1 95.75 402 ARG B CA 1
ATOM 6536 C C . ARG B 1 402 ? -3.164 21.281 -3.486 1 95.75 402 ARG B C 1
ATOM 6538 O O . ARG B 1 402 ? -1.95 21.062 -3.521 1 95.75 402 ARG B O 1
ATOM 6545 N N . VAL B 1 403 ? -3.664 21.844 -2.484 1 95.69 403 VAL B N 1
ATOM 6546 C CA . VAL B 1 403 ? -2.852 22.328 -1.374 1 95.69 403 VAL B CA 1
ATOM 6547 C C . VAL B 1 403 ? -2.238 21.141 -0.628 1 95.69 403 VAL B C 1
ATOM 6549 O O . VAL B 1 403 ? -1.149 21.266 -0.06 1 95.69 403 VAL B O 1
ATOM 6552 N N . HIS B 1 404 ? -2.889 20 -0.62 1 96.62 404 HIS B N 1
ATOM 6553 C CA . HIS B 1 404 ? -2.303 18.812 -0.028 1 96.62 404 HIS B CA 1
ATOM 6554 C C . HIS B 1 404 ? -1.068 18.359 -0.802 1 96.62 404 HIS B C 1
ATOM 6556 O O . HIS B 1 404 ? -0.106 17.859 -0.211 1 96.62 404 HIS B O 1
ATOM 6562 N N . VAL B 1 405 ? -1.105 18.531 -2.094 1 95 405 VAL B N 1
ATOM 6563 C CA . VAL B 1 405 ? -0.04 18.062 -2.977 1 95 405 VAL B CA 1
ATOM 6564 C C . VAL B 1 405 ? 1.176 18.984 -2.846 1 95 405 VAL B C 1
ATOM 6566 O O . VAL B 1 405 ? 2.311 18.5 -2.75 1 95 405 VAL B O 1
ATOM 6569 N N . ILE B 1 406 ? 0.938 20.281 -2.723 1 93 406 ILE B N 1
ATOM 6570 C CA . ILE B 1 406 ? 2.037 21.25 -2.773 1 93 406 ILE B CA 1
ATOM 6571 C C . ILE B 1 406 ? 2.477 21.594 -1.354 1 93 406 ILE B C 1
ATOM 6573 O O . ILE B 1 406 ? 3.639 21.953 -1.126 1 93 406 ILE B O 1
ATOM 6577 N N . GLY B 1 407 ? 1.498 21.531 -0.396 1 91.69 407 GLY B N 1
ATOM 6578 C CA . GLY B 1 407 ? 1.807 21.875 0.983 1 91.69 407 GLY B CA 1
ATOM 6579 C C . GLY B 1 407 ? 2.662 20.828 1.679 1 91.69 407 GLY B C 1
ATOM 6580 O O . GLY B 1 407 ? 2.613 19.641 1.332 1 91.69 407 GLY B O 1
ATOM 6581 N N . GLY B 1 408 ? 3.451 21.266 2.678 1 90.25 408 GLY B N 1
ATOM 6582 C CA . GLY B 1 408 ? 4.32 20.359 3.406 1 90.25 408 GLY B CA 1
ATOM 6583 C C . GLY B 1 408 ? 5.527 19.906 2.598 1 90.25 408 GLY B C 1
ATOM 6584 O O . GLY B 1 408 ? 6.258 19.016 3.012 1 90.25 408 GLY B O 1
ATOM 6585 N N . GLY B 1 409 ? 5.742 20.453 1.448 1 90.88 409 GLY B N 1
ATOM 6586 C CA . GLY B 1 409 ? 6.781 20.109 0.495 1 90.88 409 GLY B CA 1
ATOM 6587 C C . GLY B 1 409 ? 6.238 19.547 -0.803 1 90.88 409 GLY B C 1
ATOM 6588 O O . GLY B 1 409 ? 5.453 18.594 -0.792 1 90.88 409 GLY B O 1
ATOM 6589 N N . SER B 1 410 ? 6.684 20.141 -1.87 1 91.44 410 SER B N 1
ATOM 6590 C CA . SER B 1 410 ? 6.215 19.703 -3.184 1 91.44 410 SER B CA 1
ATOM 6591 C C . SER B 1 410 ? 6.613 18.266 -3.461 1 91.44 410 SER B C 1
ATOM 6593 O O . SER B 1 410 ? 7.465 17.703 -2.766 1 91.44 410 SER B O 1
ATOM 6595 N N . GLU B 1 411 ? 5.934 17.703 -4.418 1 92.69 411 GLU B N 1
ATOM 6596 C CA . GLU B 1 411 ? 6.242 16.328 -4.82 1 92.69 411 GLU B CA 1
ATOM 6597 C C . GLU B 1 411 ? 7.715 16.188 -5.195 1 92.69 411 GLU B C 1
ATOM 6599 O O . GLU B 1 411 ? 8.344 15.188 -4.852 1 92.69 411 GLU B O 1
ATOM 6604 N N . GLU B 1 412 ? 8.305 17.156 -5.816 1 91.62 412 GLU B N 1
ATOM 6605 C CA . GLU B 1 412 ? 9.695 17.125 -6.262 1 91.62 412 GLU B CA 1
ATOM 6606 C C . GLU B 1 412 ? 10.656 17.172 -5.078 1 91.62 412 GLU B C 1
ATOM 6608 O O . GLU B 1 412 ? 11.68 16.484 -5.07 1 91.62 412 GLU B O 1
ATOM 6613 N N . ILE B 1 413 ? 10.289 17.953 -4.117 1 91.19 413 ILE B N 1
ATOM 6614 C CA . ILE B 1 413 ? 11.102 18.047 -2.912 1 91.19 413 ILE B CA 1
ATOM 6615 C C . ILE B 1 413 ? 11.023 16.734 -2.137 1 91.19 413 ILE B C 1
ATOM 6617 O O . ILE B 1 413 ? 12.031 16.234 -1.628 1 91.19 413 ILE B O 1
ATOM 6621 N N . MET B 1 414 ? 9.852 16.172 -2.066 1 93.69 414 MET B N 1
ATOM 6622 C CA . MET B 1 414 ? 9.656 14.906 -1.375 1 93.69 414 MET B CA 1
ATOM 6623 C C . MET B 1 414 ? 10.445 13.789 -2.049 1 93.69 414 MET B C 1
ATOM 6625 O O . MET B 1 414 ? 11.016 12.93 -1.374 1 93.69 414 MET B O 1
ATOM 6629 N N . GLN B 1 415 ? 10.469 13.82 -3.359 1 93.62 415 GLN B N 1
ATOM 6630 C CA . GLN B 1 415 ? 11.242 12.844 -4.121 1 93.62 415 GLN B CA 1
ATOM 6631 C C . GLN B 1 415 ? 12.719 12.883 -3.736 1 93.62 415 GLN B C 1
ATOM 6633 O O . GLN B 1 415 ? 13.328 11.844 -3.479 1 93.62 415 GLN B O 1
ATOM 6638 N N . GLY B 1 416 ? 13.25 14.07 -3.715 1 92.62 416 GLY B N 1
ATOM 6639 C CA . GLY B 1 416 ? 14.648 14.227 -3.33 1 92.62 416 GLY B CA 1
ATOM 6640 C C . GLY B 1 416 ? 14.922 13.781 -1.907 1 92.62 416 GLY B C 1
ATOM 6641 O O . GLY B 1 416 ? 15.914 13.094 -1.649 1 92.62 416 GLY B O 1
ATOM 6642 N N . LEU B 1 417 ? 14.031 14.141 -1.053 1 91.75 417 LEU B N 1
ATOM 6643 C CA . LEU B 1 417 ? 14.188 13.781 0.352 1 91.75 417 LEU B CA 1
ATOM 6644 C C . LEU B 1 417 ? 14.117 12.266 0.534 1 91.75 417 LEU B C 1
ATOM 6646 O O . LEU B 1 417 ? 14.953 11.688 1.237 1 91.75 417 LEU B O 1
ATOM 6650 N N . ALA B 1 418 ? 13.164 11.672 -0.075 1 94.12 418 ALA B N 1
ATOM 6651 C CA . ALA B 1 418 ? 12.984 10.227 0.058 1 94.12 418 ALA B CA 1
ATOM 6652 C C . ALA B 1 418 ? 14.211 9.469 -0.438 1 94.12 418 ALA B C 1
ATOM 6654 O O . ALA B 1 418 ? 14.719 8.57 0.245 1 94.12 418 ALA B O 1
ATOM 6655 N N . LEU B 1 419 ? 14.68 9.82 -1.596 1 93.81 419 LEU B N 1
ATOM 6656 C CA . LEU B 1 419 ? 15.82 9.117 -2.168 1 93.81 419 LEU B CA 1
ATOM 6657 C C . LEU B 1 419 ? 17.062 9.305 -1.302 1 93.81 419 LEU B C 1
ATOM 6659 O O . LEU B 1 419 ? 17.812 8.352 -1.07 1 93.81 419 LEU B O 1
ATOM 6663 N N . ARG B 1 420 ? 17.281 10.539 -0.822 1 93.12 420 ARG B N 1
ATOM 6664 C CA . ARG B 1 420 ? 18.438 10.812 0.043 1 93.12 420 ARG B CA 1
ATOM 6665 C C . ARG B 1 420 ? 18.359 9.984 1.319 1 93.12 420 ARG B C 1
ATOM 6667 O O . ARG B 1 420 ? 19.344 9.359 1.715 1 93.12 420 ARG B O 1
ATOM 6674 N N . GLU B 1 421 ? 17.219 9.977 1.95 1 93.12 421 GLU B N 1
ATOM 6675 C CA . GLU B 1 421 ? 17.047 9.25 3.203 1 93.12 421 GLU B CA 1
ATOM 6676 C C . GLU B 1 421 ? 17.156 7.742 2.982 1 93.12 421 GLU B C 1
ATOM 6678 O O . GLU B 1 421 ? 17.75 7.031 3.799 1 93.12 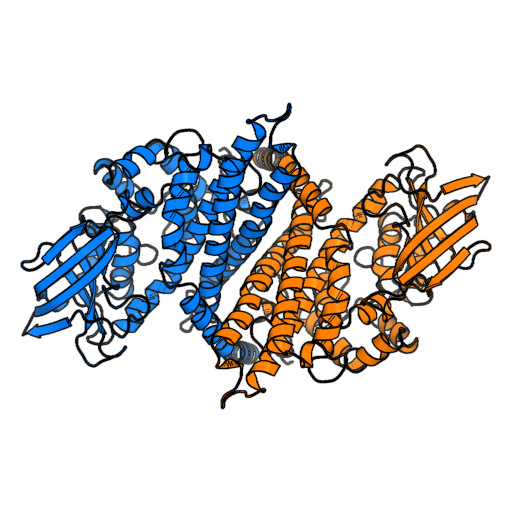421 GLU B O 1
ATOM 6683 N N . GLU B 1 422 ? 16.594 7.238 1.898 1 92.56 422 GLU B N 1
ATOM 6684 C CA . GLU B 1 422 ? 16.625 5.809 1.622 1 92.56 422 GLU B CA 1
ATOM 6685 C C . GLU B 1 422 ? 18.047 5.355 1.266 1 92.56 422 GLU B C 1
ATOM 6687 O O . GLU B 1 422 ? 18.438 4.227 1.57 1 92.56 422 GLU B O 1
ATOM 6692 N N . THR B 1 423 ? 18.797 6.211 0.635 1 92.69 423 THR B N 1
ATOM 6693 C CA . THR B 1 423 ? 20.188 5.887 0.335 1 92.69 423 THR B CA 1
ATOM 6694 C C . THR B 1 423 ? 21.016 5.816 1.615 1 92.69 423 THR B C 1
ATOM 6696 O O . THR B 1 423 ? 21.812 4.895 1.793 1 92.69 423 THR B O 1
ATOM 6699 N N . LYS B 1 424 ? 20.766 6.746 2.51 1 92.06 424 LYS B N 1
ATOM 6700 C CA . LYS B 1 424 ? 21.438 6.711 3.805 1 92.06 424 LYS B CA 1
ATOM 6701 C C . LYS B 1 424 ? 21.047 5.469 4.598 1 92.06 424 LYS B C 1
ATOM 6703 O O . LYS B 1 424 ? 21.859 4.926 5.352 1 92.06 424 LYS B O 1
ATOM 6708 N N . ALA B 1 425 ? 19.844 5.062 4.434 1 90.69 425 ALA B N 1
ATOM 6709 C CA . ALA B 1 425 ? 19.281 3.936 5.18 1 90.69 425 ALA B CA 1
ATOM 6710 C C . ALA B 1 425 ? 20.047 2.648 4.871 1 90.69 425 ALA B C 1
ATOM 6712 O O . ALA B 1 425 ? 20.094 1.739 5.703 1 90.69 425 ALA B O 1
ATOM 6713 N N . LEU B 1 426 ? 20.641 2.557 3.684 1 88.81 426 LEU B N 1
ATOM 6714 C CA . LEU B 1 426 ? 21.406 1.375 3.305 1 88.81 426 LEU B CA 1
ATOM 6715 C C . LEU B 1 426 ? 22.547 1.126 4.289 1 88.81 426 LEU B C 1
ATOM 6717 O O . LEU B 1 426 ? 22.891 -0.024 4.566 1 88.81 426 LEU B O 1
ATOM 6721 N N . ARG B 1 427 ? 23 2.217 4.848 1 88.38 427 ARG B N 1
ATOM 6722 C CA . ARG B 1 427 ? 24.109 2.094 5.781 1 88.38 427 ARG B CA 1
ATOM 6723 C C . ARG B 1 427 ? 23.625 2.121 7.223 1 88.38 427 ARG B C 1
ATOM 6725 O O . ARG B 1 427 ? 24.047 1.299 8.039 1 88.38 427 ARG B O 1
ATOM 6732 N N . THR B 1 428 ? 22.703 2.959 7.512 1 89.19 428 THR B N 1
ATOM 6733 C CA . THR B 1 428 ? 22.297 3.184 8.898 1 89.19 428 THR B CA 1
ATOM 6734 C C . THR B 1 428 ? 21.531 1.985 9.43 1 89.19 428 THR B C 1
ATOM 6736 O O . THR B 1 428 ? 21.719 1.581 10.586 1 89.19 428 THR B O 1
ATOM 6739 N N . ARG B 1 429 ? 20.719 1.447 8.617 1 88.5 429 ARG B N 1
ATOM 6740 C CA . ARG B 1 429 ? 19.938 0.301 9.07 1 88.5 429 ARG B CA 1
ATOM 6741 C C . ARG B 1 429 ? 20.812 -0.926 9.258 1 88.5 429 ARG B C 1
ATOM 6743 O O . ARG B 1 429 ? 20.625 -1.696 10.203 1 88.5 429 ARG B O 1
ATOM 6750 N N . LYS B 1 430 ? 21.766 -1.086 8.391 1 87.75 430 LYS B N 1
ATOM 6751 C CA . LYS B 1 430 ? 22.703 -2.201 8.539 1 87.75 430 LYS B CA 1
ATOM 6752 C C . LYS B 1 430 ? 23.5 -2.094 9.836 1 87.75 430 LYS B C 1
ATOM 6754 O O . LYS B 1 430 ? 23.625 -3.072 10.57 1 87.75 430 LYS B O 1
ATOM 6759 N N . LYS B 1 431 ? 23.969 -0.89 10.047 1 87.19 431 LYS B N 1
ATOM 6760 C CA . LYS B 1 431 ? 24.734 -0.65 11.258 1 87.19 431 LYS B CA 1
ATOM 6761 C C . LYS B 1 431 ? 23.906 -0.908 12.508 1 87.19 431 LYS B C 1
ATOM 6763 O O . LYS B 1 431 ? 24.406 -1.438 13.5 1 87.19 431 LYS B O 1
ATOM 6768 N N . ALA B 1 432 ? 22.703 -0.544 12.43 1 84.75 432 ALA B N 1
ATOM 6769 C CA . ALA B 1 432 ? 21.812 -0.756 13.57 1 84.75 432 ALA B CA 1
ATOM 6770 C C . ALA B 1 432 ? 21.594 -2.244 13.828 1 84.75 432 ALA B C 1
ATOM 6772 O O . ALA B 1 432 ? 21.562 -2.686 14.977 1 84.75 432 ALA B O 1
ATOM 6773 N N . LEU B 1 433 ? 21.422 -3.004 12.805 1 83.75 433 LEU B N 1
ATOM 6774 C CA . LEU B 1 433 ? 21.234 -4.445 12.938 1 83.75 433 LEU B CA 1
ATOM 6775 C C . LEU B 1 433 ? 22.5 -5.113 13.461 1 83.75 433 LEU B C 1
ATOM 6777 O O . LEU B 1 433 ? 22.422 -6.039 14.273 1 83.75 433 LEU B O 1
ATOM 6781 N N . GLU B 1 434 ? 23.625 -4.629 13 1 85.81 434 GLU B N 1
ATOM 6782 C CA . GLU B 1 434 ? 24.906 -5.16 13.461 1 85.81 434 GLU B CA 1
ATOM 6783 C C . GLU B 1 434 ? 25.109 -4.891 14.953 1 85.81 434 GLU B C 1
ATOM 6785 O O . GLU B 1 434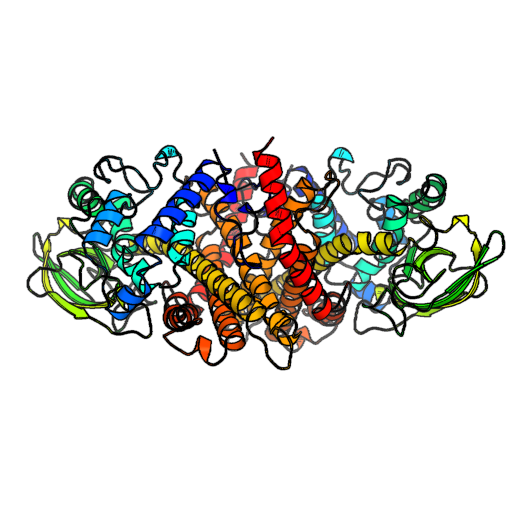 ? 25.609 -5.754 15.68 1 85.81 434 GLU B O 1
ATOM 6790 N N . ARG B 1 435 ? 24.719 -3.742 15.352 1 82.19 435 ARG B N 1
ATOM 6791 C CA . ARG B 1 435 ? 24.844 -3.377 16.766 1 82.19 435 ARG B CA 1
ATOM 6792 C C . ARG B 1 435 ? 23.938 -4.25 17.641 1 82.19 435 ARG B C 1
ATOM 6794 O O . ARG B 1 435 ? 24.344 -4.684 18.719 1 82.19 435 ARG B O 1
ATOM 6801 N N . LYS B 1 436 ? 22.797 -4.496 17.188 1 79.69 436 LYS B N 1
ATOM 6802 C CA . LYS B 1 436 ? 21.859 -5.309 17.938 1 79.69 436 LYS B CA 1
ATOM 6803 C C . LYS B 1 436 ? 22.312 -6.762 18.016 1 79.69 436 LYS B C 1
ATOM 6805 O O . LYS B 1 436 ? 22.109 -7.43 19.047 1 79.69 436 LYS B O 1
ATOM 6810 N N . ALA B 1 437 ? 22.922 -7.254 16.922 1 77.56 437 ALA B N 1
ATOM 6811 C CA . ALA B 1 437 ? 23.406 -8.633 16.875 1 77.56 437 ALA B CA 1
ATOM 6812 C C . ALA B 1 437 ? 24.578 -8.836 17.828 1 77.56 437 ALA B C 1
ATOM 6814 O O . ALA B 1 437 ? 24.781 -9.938 18.344 1 77.56 437 ALA B O 1
ATOM 6815 N N . ASN B 1 438 ? 25.219 -7.75 18.125 1 75.25 438 ASN B N 1
ATOM 6816 C CA . ASN B 1 438 ? 26.391 -7.828 18.984 1 75.25 438 ASN B CA 1
ATOM 6817 C C . ASN B 1 438 ? 26.016 -7.652 20.453 1 75.25 438 ASN B C 1
ATOM 6819 O O . ASN B 1 438 ? 26.875 -7.789 21.344 1 75.25 438 ASN B O 1
ATOM 6823 N N . LEU B 1 439 ? 24.781 -7.324 20.734 1 70.19 439 LEU B N 1
ATOM 6824 C CA . LEU B 1 439 ? 24.312 -7.211 22.125 1 70.19 439 LEU B CA 1
ATOM 6825 C C . LEU B 1 439 ? 23.719 -8.531 22.594 1 70.19 439 LEU B C 1
ATOM 6827 O O . LEU B 1 439 ? 23.844 -8.891 23.766 1 70.19 439 LEU B O 1
#

Sequence (878 aa):
MSDSRLANFPTAPYSEPLLPQLDLPNPYYTETHYALRAHVRSYIETHIAPYAQEWEEAGEIPPEVLKRHCAHGFAIVHPLTSLEDRANLPLPGNVPPEKWDTWCSLIVSDEFNRVGFVGVIWGLGGGNGIGCPPIARFGTPQQRTRWLPRIAKGEIRFCLGITEPDAGSDVANIRTTATREGDHYIVNGSKKWITNGIWADYCTAAVRTGESGRGGISLLVIPLAAKGVTRRRMHNSGVNASGSTFIEFDEVRVPVDHRIGEENQGFPLIMSNFNPERLSLACASLRLARVCAEDAFNYAIQRETFGSPLIQKQAIQAKIFKFGLVIEPAYAFMEQLVNILEKTKDRPTDDVRIGGMTALLKVMSTRALEKSVREAQQILGGAGYNKAGKGARIEQISRDARVHVIGGGSEEIMQGLALREETKALRTRKKALERKANLMSDSRLANFPTAPYSEPLLPQLDLPNPYYTETHYALRAHVRSYIETHIAPYAQEWEEAGEIPPEVLKRHCAHGFAIVHPLTSLEDRANLPLPGNVPPEKWDTWCSLIVSDEFNRVGFVGVIWGLGGGNGIGCPPIARFGTPQQRTRWLPRIAKGEIRFCLGITEPDAGSDVANIRTTATREGDHYIVNGSKKWITNGIWADYCTAAVRTGESGRGGISLLVIPLAAKGVTRRRMHNSGVNASGSTFIEFDEVRVPVDHRIGEENQGFPLIMSNFNPERLSLACASLRLARVCAEDAFNYAIQRETFGSPLIQKQAIQAKIFKFGLVIEPAYAFMEQLVNILEKTKDRPTDDVRIGGMTALLKVMSTRALEKSVREAQQILGGAGYNKAGKGARIEQISRDARVHVIGGGSEEIMQGLALREETKALRTRKKALERKANL

Radius of gyration: 30.0 Å; Cα contacts (8 Å, |Δi|>4): 1760; chains: 2; bounding box: 62×96×62 Å

InterPro domains:
  IPR006091 Acyl-CoA dehydrogenase/oxidase, middle domain [PF02770] (159-252)
  IPR009075 Acyl-CoA dehydrogenase/oxidase, C-terminal [PF00441] (264-417)
  IPR009100 Acyl-CoA dehydrogenase/oxidase, N-terminal and middle domain superfamily [SSF56645] (26-277)
  IPR013786 Acyl-CoA dehydrogenase/oxidase, N-terminal [PF02771] (30-77)
  IPR013786 Acyl-CoA dehydrogenase/oxidase, N-terminal [PF02771] (100-155)
  IPR036250 Acyl-CoA dehydrogenase-like, C-terminal [SSF47203] (262-425)
  IPR037069 Acyl-CoA dehydrogenase/oxidase, N-terminal domain superfamily [G3DSA:1.10.540.10] (27-156)
  IPR046373 Acyl-CoA oxidase/dehydrogenase, middle domain superfamily [G3DSA:2.40.110.10] (158-268)

Organism: NCBI:txid1220207

Nearest PDB structures (foldseek):
  5idu-assembly1_B  TM=8.891E-01  e=4.865E-25  Paraburkholderia phymatum STM815
  5jsc-assembly1_D  TM=9.005E-01  e=1.179E-24  Paraburkholderia xenovorans LB400
  5jsc-assembly1_A-2  TM=8.948E-01  e=1.179E-24  Paraburkholderia xenovorans LB400
  3eom-assembly1_A  TM=9.009E-01  e=5.317E-20  Burkholderia pseudomallei 1710b
  3gqt-assembly3_C  TM=8.876E-01  e=1.001E-18  Burkholderia pseudomallei 1710b

Secondary structure (DSSP, 8-state):
---TTTTT--SSTTSS-TGGGSSS--SS--HHHHHHHHHHHHHHHHHTGGGHHHHHHHTS--HHHHHHHHHTTTTS--SS--TTTTTTPPPGGG--GGG--HHHHHHHHHHHHTTS-HHHHHHHHHHHHHHSHHHHHH--HHHHHHHHHHHHHTSS-EEEE--BTTBSS-GGG---EEEEETTEEEEEEEEEEETTTTT-SEEEEEEE-SSSSGGGEEEEEEETTSTTEEEEE---SS-GGG--EEEEEEEEEEEGGGEESSTT--HHHHHTTHHHHHHHHHHHHHHHHHHHHHHHHHHHHH-EETTEEGGGSHHHHHHHHHHHHHHHHHHHHHHHHHHHHHHHTT-SS-TT-HHHHHHHHHHHHHHHHHHHHHHHHHHHGGGGT-SSGGGHHHHHHHHHHHHHHHTTS-HHHHHHHHHHHHHHHHHHHHHHHHHHHT-/---TTTTT--SSTTSS-TGGGSSS--SS--HHHHHHHHHHHHHHHHHTGGGHHHHHHHTS--HHHHHHHHHTTTTS--SS--TTTTTTPPPGGG--GGG--HHHHHHHHHHHHTTS-HHHHHHHHHHHHHHSHHHHHH--HHHHHHHHHHHHTTS--EEEE--BTTBSS-GGG---EEEEETTEEEEEEEEEEETTTTT-SEEEEEEE-SSSSGGGEEEEEEETTSTTEEEEE---SS-GGG--EEEEEEEEEEEGGGEESSTT--HHHHHHTHHHHHHHHHHHHHHHHHHHHHHHHHHHHH-EETTEEGGGSHHHHHHHHHHHHHHHHHHHHHHHHHHHHHHHTT-SS-TT-HHHHHHHHHHHHHHHHHHHHHHHHHHHGGGGT-SSGGGHHHHHHHHHHHHHHHTTS-HHHHHHHHHHHHHHHHHHHHHHHHHHHT-

pLDDT: mean 94.36, std 6.41, range [37.66, 98.94]

Solvent-accessible surface area (backbone atoms only — not comparable to full-atom values): 43898 Å² total; per-residue (Å²): 129,79,50,49,61,62,80,66,60,50,90,34,59,62,41,50,74,67,68,76,54,45,85,56,94,62,94,78,73,49,72,67,49,38,48,37,42,43,44,51,42,53,50,38,62,68,74,37,50,84,47,37,65,60,25,32,75,70,38,42,70,61,67,68,56,48,46,50,42,16,72,47,21,71,45,42,70,75,84,54,51,53,60,70,34,30,59,68,55,56,42,51,74,63,47,51,75,92,69,62,47,72,65,52,55,47,42,53,45,31,49,57,32,55,61,36,47,65,10,42,56,32,43,69,40,41,10,42,68,63,22,40,51,56,41,51,74,52,35,51,74,67,52,32,65,67,44,37,22,36,32,15,64,53,75,46,40,30,8,41,32,68,29,26,93,87,16,58,86,50,59,48,63,50,76,23,33,35,46,77,58,88,66,24,25,41,28,37,40,52,29,39,73,18,39,24,45,73,73,26,45,31,28,36,22,56,27,33,61,56,56,84,41,53,66,2,20,20,32,35,50,37,62,50,81,40,69,44,48,47,73,43,80,51,88,63,85,29,39,47,12,16,31,26,10,37,36,39,34,48,69,21,75,34,53,54,86,36,42,41,65,48,88,30,51,15,44,66,55,57,55,65,50,46,59,61,51,32,52,50,48,20,43,33,25,42,28,38,22,18,46,24,34,28,53,34,49,58,47,24,66,65,44,66,54,99,90,37,37,38,54,75,37,66,72,49,41,51,48,58,37,49,40,45,57,37,42,50,19,38,50,35,31,49,54,51,48,52,52,52,47,69,74,44,67,88,50,94,64,74,48,78,32,63,65,15,56,44,29,46,44,32,48,40,17,33,50,26,23,53,51,21,42,52,44,25,30,61,71,48,41,70,39,21,69,28,80,53,75,95,18,16,53,53,26,45,37,55,39,37,47,58,54,62,43,50,45,94,42,33,60,69,55,25,39,55,48,18,49,52,33,38,53,50,29,53,51,40,24,50,52,48,42,53,52,58,65,72,104,130,79,51,49,62,61,81,66,59,52,88,33,60,63,40,52,72,66,69,76,54,44,86,56,94,60,96,79,71,49,71,67,49,39,50,38,41,43,45,50,41,52,50,38,62,69,74,38,50,84,48,37,66,60,26,32,74,69,38,43,71,61,69,66,57,46,47,49,42,14,73,48,20,71,45,43,68,75,86,55,52,53,60,70,33,30,60,68,55,55,42,52,74,63,48,52,77,92,69,62,47,71,65,52,56,49,42,52,46,33,51,57,31,53,62,35,47,64,9,44,56,32,42,69,40,42,10,39,68,62,22,39,50,55,41,51,73,52,34,50,74,66,53,32,65,67,43,38,23,38,32,16,64,53,74,45,40,29,7,40,32,68,31,26,93,87,16,58,86,51,61,47,61,50,76,24,32,35,47,78,59,89,66,23,24,40,27,36,41,50,29,38,74,17,40,24,46,74,74,25,44,31,28,36,23,57,28,33,61,56,56,84,42,55,64,2,20,20,29,35,49,37,62,51,80,40,70,42,47,46,75,42,81,52,88,62,85,30,40,48,11,14,32,26,11,36,37,37,34,46,70,22,76,34,54,54,86,37,42,40,64,48,86,30,50,15,44,67,56,57,56,65,49,46,58,61,51,30,52,50,50,22,43,32,26,42,30,38,21,16,46,23,35,26,55,34,48,58,46,24,65,65,43,65,55,97,88,38,39,38,54,76,37,66,73,47,41,50,48,58,38,49,40,45,58,37,42,51,19,39,49,34,32,48,55,52,50,51,52,51,48,68,74,43,68,86,49,94,64,73,48,77,32,62,65,14,57,44,30,46,44,32,45,40,15,32,49,26,23,53,50,22,41,52,44,25,30,60,72,50,42,71,40,20,68,28,81,54,76,94,19,17,52,53,27,44,39,57,38,36,46,58,54,60,42,50,45,93,42,34,60,69,55,25,38,52,47,19,48,54,33,38,54,50,29,52,53,38,25,51,52,50,41,51,53,58,65,73,105